Protein 6S8N (pdb70)

Radius of gyration: 32.9 Å; Cα contacts (8 Å, |Δi|>4): 1523; chains: 5; bounding box: 96×61×83 Å

CATH classification: 3.40.50.300

Structure (mmCIF, N/CA/C/O backbone):
data_6S8N
#
_entry.id   6S8N
#
_cell.length_a   1.00
_cell.length_b   1.00
_cell.length_c   1.00
_cell.angle_alpha   90.00
_cell.angle_beta   90.00
_cell.angle_gamma   90.00
#
_symmetry.space_group_name_H-M   'P 1'
#
loop_
_entity.id
_entity.type
_entity.pdbx_description
1 polymer 'Lipopolysaccharide ABC transporter, ATP-binding protein LptB'
2 polymer 'Lipopolysaccharide export system protein LptC'
3 polymer 'Lipopolysaccharide export system permease protein LptF'
4 polymer 'Inner membrane protein yjgQ'
5 non-polymer 2-decyl-5,6-dimethoxy-3-methylcyclohexa-2,5-diene-1,4-dione
6 non-polymer 'Lauryl Maltose Neopentyl Glycol'
7 non-polymer DODECYL-BETA-D-MALTOSIDE
8 non-polymer 'lipopolysaccharide fragment'
#
loop_
_atom_site.group_PDB
_atom_site.id
_atom_site.type_symbol
_atom_site.label_atom_id
_atom_site.label_alt_id
_atom_site.label_comp_id
_atom_site.label_asym_id
_atom_site.label_entity_id
_atom_site.label_seq_id
_atom_site.pdbx_PDB_ins_code
_atom_site.Cartn_x
_atom_site.Cartn_y
_atom_site.Cartn_z
_atom_site.occupancy
_atom_site.B_iso_or_equiv
_atom_site.auth_seq_id
_atom_site.auth_comp_id
_atom_site.auth_asym_id
_atom_site.auth_atom_id
_atom_site.pdbx_PDB_model_num
ATOM 1 N N . ALA A 1 2 ? 55.274 68.456 62.207 1.00 45.00 2 ALA A N 1
ATOM 2 C CA . ALA A 1 2 ? 56.310 67.522 62.626 1.00 45.00 2 ALA A CA 1
ATOM 3 C C . ALA A 1 2 ? 56.006 66.976 64.011 1.00 45.00 2 ALA A C 1
ATOM 4 O O . ALA A 1 2 ? 55.103 67.459 64.689 1.00 45.00 2 ALA A O 1
ATOM 6 N N . THR A 1 3 ? 56.763 65.962 64.429 1.00 42.19 3 THR A N 1
ATOM 7 C CA . THR A 1 3 ? 56.661 65.425 65.780 1.00 42.19 3 THR A CA 1
ATOM 8 C C . THR A 1 3 ? 58.059 65.182 66.327 1.00 42.19 3 THR A C 1
ATOM 9 O O . THR A 1 3 ? 58.892 64.553 65.668 1.00 42.19 3 THR A O 1
ATOM 13 N N . LEU A 1 4 ? 58.327 65.719 67.513 1.00 39.59 4 LEU A N 1
ATOM 14 C CA . LEU A 1 4 ? 59.579 65.476 68.215 1.00 39.59 4 LEU A CA 1
ATOM 15 C C . LEU A 1 4 ? 59.322 64.442 69.299 1.00 39.59 4 LEU A C 1
ATOM 16 O O . LEU A 1 4 ? 58.506 64.669 70.196 1.00 39.59 4 LEU A O 1
ATOM 21 N N . THR A 1 5 ? 59.999 63.304 69.209 1.00 39.71 5 THR A N 1
ATOM 22 C CA . THR A 1 5 ? 59.822 62.240 70.182 1.00 39.71 5 THR A CA 1
ATOM 23 C C . THR A 1 5 ? 61.163 61.864 70.788 1.00 39.71 5 THR A C 1
ATOM 24 O O . THR A 1 5 ? 62.178 61.803 70.088 1.00 39.71 5 THR A O 1
ATOM 28 N N . ALA A 1 6 ? 61.168 61.671 72.098 1.00 41.54 6 ALA A N 1
ATOM 29 C CA . ALA A 1 6 ? 62.256 61.014 72.799 1.00 41.54 6 ALA A CA 1
ATOM 30 C C . ALA A 1 6 ? 61.827 59.593 73.130 1.00 41.54 6 ALA A C 1
ATOM 31 O O . ALA A 1 6 ? 60.637 59.290 73.226 1.00 41.54 6 ALA A O 1
ATOM 33 N N . LYS A 1 7 ? 62.806 58.713 73.295 1.00 45.67 7 LYS A N 1
ATOM 34 C CA . LYS A 1 7 ? 62.493 57.298 73.454 1.00 45.67 7 LYS A CA 1
ATOM 35 C C . LYS A 1 7 ? 63.521 56.669 74.380 1.00 45.67 7 LYS A C 1
ATOM 36 O O . LYS A 1 7 ? 64.706 56.621 74.037 1.00 45.67 7 LYS A O 1
ATOM 42 N N . ASN A 1 8 ? 63.048 56.197 75.539 1.00 47.48 8 ASN A N 1
ATOM 43 C CA . ASN A 1 8 ? 63.835 55.453 76.527 1.00 47.48 8 ASN A CA 1
ATOM 44 C C . ASN A 1 8 ? 65.055 56.233 77.002 1.00 47.48 8 ASN A C 1
ATOM 45 O O . ASN A 1 8 ? 66.158 55.688 77.070 1.00 47.48 8 ASN A O 1
ATOM 50 N N . LEU A 1 9 ? 64.859 57.515 77.306 1.00 46.52 9 LEU A N 1
ATOM 51 C CA . LEU A 1 9 ? 65.942 58.368 77.777 1.00 46.52 9 LEU A CA 1
ATOM 52 C C . LEU A 1 9 ? 66.443 57.908 79.139 1.00 46.52 9 LEU A C 1
ATOM 53 O O . LEU A 1 9 ? 65.665 57.569 80.032 1.00 46.52 9 LEU A O 1
ATOM 58 N N . ALA A 1 10 ? 67.762 57.894 79.289 1.00 47.45 10 ALA A N 1
ATOM 59 C CA . ALA A 1 10 ? 68.377 57.507 80.548 1.00 47.45 10 ALA A CA 1
ATOM 60 C C . ALA A 1 10 ? 69.610 58.365 80.763 1.00 47.45 10 ALA A C 1
ATOM 61 O O . ALA A 1 10 ? 70.244 58.817 79.809 1.00 47.45 10 ALA A O 1
ATOM 63 N N . LYS A 1 11 ? 69.934 58.589 82.034 1.00 50.89 11 LYS A N 1
ATOM 64 C CA . LYS A 1 11 ? 71.092 59.391 82.400 1.00 50.89 11 LYS A CA 1
ATOM 65 C C . LYS A 1 11 ? 71.535 59.050 83.813 1.00 50.89 11 LYS A C 1
ATOM 66 O O . LYS A 1 11 ? 70.735 59.105 84.751 1.00 50.89 11 LYS A O 1
ATOM 72 N N . ALA A 1 12 ? 72.805 58.696 83.976 1.00 58.22 12 ALA A N 1
ATOM 73 C CA . ALA A 1 12 ? 73.353 58.317 85.271 1.00 58.22 12 ALA A CA 1
ATOM 74 C C . ALA A 1 12 ? 74.647 59.077 85.494 1.00 58.22 12 ALA A C 1
ATOM 75 O O . ALA A 1 12 ? 75.583 58.955 84.699 1.00 58.22 12 ALA A O 1
ATOM 77 N N . TYR A 1 13 ? 74.700 59.866 86.566 1.00 67.43 13 TYR A N 1
ATOM 78 C CA . TYR A 1 13 ? 75.958 60.519 86.924 1.00 67.43 13 TYR A CA 1
ATOM 79 C C . TYR A 1 13 ? 76.896 59.539 87.621 1.00 67.43 13 TYR A C 1
ATOM 80 O O . TYR A 1 13 ? 77.956 59.190 87.094 1.00 67.43 13 TYR A O 1
ATOM 89 N N . LYS A 1 14 ? 76.503 59.072 88.808 1.00 73.66 14 LYS A N 1
ATOM 90 C CA . LYS A 1 14 ? 77.355 58.244 89.664 1.00 73.66 14 LYS A CA 1
ATOM 91 C C . LYS A 1 14 ? 76.461 57.221 90.358 1.00 73.66 14 LYS A C 1
ATOM 92 O O . LYS A 1 14 ? 75.859 57.522 91.393 1.00 73.66 14 LYS A O 1
ATOM 98 N N . GLY A 1 15 ? 76.371 56.021 89.792 1.00 73.86 15 GLY A N 1
ATOM 99 C CA . GLY A 1 15 ? 75.638 54.950 90.439 1.00 73.86 15 GLY A CA 1
ATOM 100 C C . GLY A 1 15 ? 74.130 55.078 90.357 1.00 73.86 15 GLY A C 1
ATOM 101 O O . GLY A 1 15 ? 73.464 54.227 89.759 1.00 73.86 15 GLY A O 1
ATOM 102 N N . ARG A 1 16 ? 73.577 56.127 90.963 1.00 72.39 16 ARG A N 1
ATOM 103 C CA . ARG A 1 16 ? 72.142 56.366 90.909 1.00 72.39 16 ARG A CA 1
ATOM 104 C C . ARG A 1 16 ? 71.756 56.855 89.515 1.00 72.39 16 ARG A C 1
ATOM 105 O O . ARG A 1 16 ? 72.268 57.871 89.030 1.00 72.39 16 ARG A O 1
ATOM 113 N N . ARG A 1 17 ? 70.890 56.101 88.851 1.00 66.07 17 ARG A N 1
ATOM 114 C CA . ARG A 1 17 ? 70.351 56.521 87.565 1.00 66.07 17 ARG A CA 1
ATOM 115 C C . ARG A 1 17 ? 69.258 57.549 87.822 1.00 66.07 17 ARG A C 1
ATOM 116 O O . ARG A 1 17 ? 68.179 57.203 88.313 1.00 66.07 17 ARG A O 1
ATOM 124 N N . VAL A 1 18 ? 69.530 58.814 87.499 1.00 57.22 18 VAL A N 1
ATOM 125 C CA . VAL A 1 18 ? 68.562 59.859 87.812 1.00 57.22 18 VAL A CA 1
ATOM 126 C C . VAL A 1 18 ? 67.416 59.872 86.806 1.00 57.22 18 VAL A C 1
ATOM 127 O O . VAL A 1 18 ? 66.351 60.430 87.088 1.00 57.22 18 VAL A O 1
ATOM 131 N N . VAL A 1 19 ? 67.602 59.274 85.628 1.00 50.75 19 VAL A N 1
ATOM 132 C CA . VAL A 1 19 ? 66.563 59.149 84.613 1.00 50.75 19 VAL A CA 1
ATOM 133 C C . VAL A 1 19 ? 66.578 57.712 84.105 1.00 50.75 19 VAL A C 1
ATOM 134 O O . VAL A 1 19 ? 67.643 57.176 83.784 1.00 50.75 19 VAL A O 1
ATOM 138 N N . GLU A 1 20 ? 65.405 57.077 84.058 1.00 54.11 20 GLU A N 1
ATOM 139 C CA . GLU A 1 20 ? 65.259 55.770 83.417 1.00 54.11 20 GLU A CA 1
ATOM 140 C C . GLU A 1 20 ? 63.971 55.763 82.611 1.00 54.11 20 GLU A C 1
ATOM 141 O O . GLU A 1 20 ? 62.898 55.934 83.191 1.00 54.11 20 GLU A O 1
ATOM 147 N N . ASP A 1 21 ? 64.085 55.571 81.292 1.00 54.66 21 ASP A N 1
ATOM 148 C CA . ASP A 1 21 ? 62.969 55.233 80.396 1.00 54.66 21 ASP A CA 1
ATOM 149 C C . ASP A 1 21 ? 61.879 56.310 80.378 1.00 54.66 21 ASP A C 1
ATOM 150 O O . ASP A 1 21 ? 60.693 56.033 80.563 1.00 54.66 21 ASP A O 1
ATOM 155 N N . VAL A 1 22 ? 62.298 57.548 80.147 1.00 47.96 22 VAL A N 1
ATOM 156 C CA . VAL A 1 22 ? 61.374 58.662 79.985 1.00 47.96 22 VAL A CA 1
ATOM 157 C C . VAL A 1 22 ? 61.149 58.870 78.496 1.00 47.96 22 VAL A C 1
ATOM 158 O O . VAL A 1 22 ? 62.085 59.200 77.759 1.00 47.96 22 VAL A O 1
ATOM 162 N N . SER A 1 23 ? 59.913 58.677 78.048 1.00 46.71 23 SER A N 1
ATOM 163 C CA . SER A 1 23 ? 59.559 58.808 76.643 1.00 46.71 23 SER A CA 1
ATOM 164 C C . SER A 1 23 ? 58.446 59.832 76.505 1.00 46.71 23 SER A C 1
ATOM 165 O O . SER A 1 23 ? 57.364 59.653 77.072 1.00 46.71 23 SER A O 1
ATOM 168 N N . LEU A 1 24 ? 58.700 60.896 75.749 1.00 39.27 24 LEU A N 1
ATOM 169 C CA . LEU A 1 24 ? 57.696 61.922 75.523 1.00 39.27 24 LEU A CA 1
ATOM 170 C C . LEU A 1 24 ? 57.501 62.114 74.027 1.00 39.27 24 LEU A C 1
ATOM 171 O O . LEU A 1 24 ? 58.249 61.582 73.205 1.00 39.27 24 LEU A O 1
ATOM 176 N N . THR A 1 25 ? 56.471 62.880 73.682 1.00 38.14 25 THR A N 1
ATOM 177 C CA . THR A 1 25 ? 56.120 63.138 72.291 1.00 38.14 25 THR A CA 1
ATOM 178 C C . THR A 1 25 ? 55.499 64.521 72.204 1.00 38.14 25 THR A C 1
ATOM 179 O O . THR A 1 25 ? 54.508 64.797 72.885 1.00 38.14 25 THR A O 1
ATOM 183 N N . VAL A 1 26 ? 56.078 65.386 71.377 1.00 37.75 26 VAL A N 1
ATOM 184 C CA . VAL A 1 26 ? 55.568 66.733 71.153 1.00 37.75 26 VAL A CA 1
ATOM 185 C C . VAL A 1 26 ? 55.136 66.833 69.698 1.00 37.75 26 VAL A C 1
ATOM 186 O O . VAL A 1 26 ? 55.975 66.771 68.793 1.00 37.75 26 VAL A O 1
ATOM 190 N N . ASN A 1 27 ? 53.835 66.978 69.472 1.00 39.04 27 ASN A N 1
ATOM 191 C CA . ASN A 1 27 ? 53.318 67.212 68.136 1.00 39.04 27 ASN A CA 1
ATOM 192 C C . ASN A 1 27 ? 53.246 68.714 67.877 1.00 39.04 27 ASN A C 1
ATOM 193 O O . ASN A 1 27 ? 53.566 69.530 68.740 1.00 39.04 27 ASN A O 1
ATOM 198 N N . SER A 1 28 ? 52.815 69.088 66.679 1.00 39.80 28 SER A N 1
ATOM 199 C CA . SER A 1 28 ? 52.718 70.490 66.308 1.00 39.80 28 SER A CA 1
ATOM 200 C C . SER A 1 28 ? 51.363 71.057 66.707 1.00 39.80 28 SER A C 1
ATOM 201 O O . SER A 1 28 ? 50.337 70.375 66.641 1.00 39.80 28 SER A O 1
ATOM 204 N N . GLY A 1 29 ? 51.368 72.323 67.118 1.00 41.34 29 GLY A N 1
ATOM 205 C CA . GLY A 1 29 ? 50.165 72.982 67.588 1.00 41.34 29 GLY A CA 1
ATOM 206 C C . GLY A 1 29 ? 49.688 72.430 68.913 1.00 41.34 29 GLY A C 1
ATOM 207 O O . GLY A 1 29 ? 48.517 72.069 69.060 1.00 41.34 29 GLY A O 1
ATOM 208 N N . GLU A 1 30 ? 50.588 72.370 69.890 1.00 41.06 30 GLU A N 1
ATOM 209 C CA . GLU A 1 30 ? 50.317 71.653 71.131 1.00 41.06 30 GLU A CA 1
ATOM 210 C C . GLU A 1 30 ? 51.274 72.141 72.201 1.00 41.06 30 GLU A C 1
ATOM 211 O O . GLU A 1 30 ? 52.488 71.989 72.050 1.00 41.06 30 GLU A O 1
ATOM 217 N N . ILE A 1 31 ? 50.744 72.721 73.273 1.00 39.56 31 ILE A N 1
ATOM 218 C CA . ILE A 1 31 ? 51.551 72.934 74.466 1.00 39.56 31 ILE A CA 1
ATOM 219 C C . ILE A 1 31 ? 51.556 71.634 75.250 1.00 39.56 31 ILE A C 1
ATOM 220 O O . ILE A 1 31 ? 50.505 71.020 75.455 1.00 39.56 31 ILE A O 1
ATOM 225 N N . VAL A 1 32 ? 52.732 71.196 75.683 1.00 37.49 32 VAL A N 1
ATOM 226 C CA . VAL A 1 32 ? 52.845 70.002 76.511 1.00 37.49 32 VAL A CA 1
ATOM 227 C C . VAL A 1 32 ? 53.816 70.299 77.649 1.00 37.49 32 VAL A C 1
ATOM 228 O O . VAL A 1 32 ? 54.860 70.924 77.439 1.00 37.49 32 VAL A O 1
ATOM 232 N N . GLY A 1 33 ? 53.442 69.911 78.866 1.00 38.55 33 GLY A N 1
ATOM 233 C CA . GLY A 1 33 ? 54.252 70.202 80.030 1.00 38.55 33 GLY A CA 1
ATOM 234 C C . GLY A 1 33 ? 55.066 69.027 80.521 1.00 38.55 33 GLY A C 1
ATOM 235 O O . GLY A 1 33 ? 54.770 67.874 80.204 1.00 38.55 33 GLY A O 1
ATOM 236 N N . LEU A 1 34 ? 56.103 69.313 81.300 1.00 36.91 34 LEU A N 1
ATOM 237 C CA . LEU A 1 34 ? 56.985 68.290 81.853 1.00 36.91 34 LEU A CA 1
ATOM 238 C C . LEU A 1 34 ? 57.250 68.664 83.302 1.00 36.91 34 LEU A C 1
ATOM 239 O O . LEU A 1 34 ? 58.003 69.604 83.573 1.00 36.91 34 LEU A O 1
ATOM 244 N N . LEU A 1 35 ? 56.628 67.938 84.225 1.00 39.32 35 LEU A N 1
ATOM 245 C CA . LEU A 1 35 ? 56.489 68.376 85.601 1.00 39.32 35 LEU A CA 1
ATOM 246 C C . LEU A 1 35 ? 56.954 67.276 86.547 1.00 39.32 35 LEU A C 1
ATOM 247 O O . LEU A 1 35 ? 57.362 66.191 86.127 1.00 39.32 35 LEU A O 1
ATOM 252 N N . GLY A 1 36 ? 56.884 67.569 87.842 1.00 43.51 36 GLY A N 1
ATOM 253 C CA . GLY A 1 36 ? 57.313 66.649 88.867 1.00 43.51 36 GLY A CA 1
ATOM 254 C C . GLY A 1 36 ? 57.990 67.361 90.018 1.00 43.51 36 GLY A C 1
ATOM 255 O O . GLY A 1 36 ? 58.163 68.583 89.996 1.00 43.51 36 GLY A O 1
ATOM 256 N N . PRO A 1 37 ? 58.369 66.619 91.057 1.00 46.75 37 PRO A N 1
ATOM 257 C CA . PRO A 1 37 ? 59.081 67.232 92.186 1.00 46.75 37 PRO A CA 1
ATOM 258 C C . PRO A 1 37 ? 60.487 67.665 91.795 1.00 46.75 37 PRO A C 1
ATOM 259 O O . PRO A 1 37 ? 61.032 67.276 90.762 1.00 46.75 37 PRO A O 1
ATOM 263 N N . ASN A 1 38 ? 61.071 68.504 92.646 1.00 49.01 38 ASN A N 1
ATOM 264 C CA . ASN A 1 38 ? 62.396 69.048 92.379 1.00 49.01 38 ASN A CA 1
ATOM 265 C C . ASN A 1 38 ? 63.467 67.991 92.603 1.00 49.01 38 ASN A C 1
ATOM 266 O O . ASN A 1 38 ? 63.410 67.218 93.562 1.00 49.01 38 ASN A O 1
ATOM 271 N N . GLY A 1 39 ? 64.449 67.955 91.703 1.00 47.88 39 GLY A N 1
ATOM 272 C CA . GLY A 1 39 ? 65.509 66.970 91.769 1.00 47.88 39 GLY A CA 1
ATOM 273 C C . GLY A 1 39 ? 65.123 65.578 91.328 1.00 47.88 39 GLY A C 1
ATOM 274 O O . GLY A 1 39 ? 65.973 64.681 91.348 1.00 47.88 39 GLY A O 1
ATOM 275 N N . ALA A 1 40 ? 63.869 65.369 90.927 1.00 47.23 40 ALA A N 1
ATOM 276 C CA . ALA A 1 40 ? 63.393 64.056 90.522 1.00 47.23 40 ALA A CA 1
ATOM 277 C C . ALA A 1 40 ? 63.904 63.651 89.151 1.00 47.23 40 ALA A C 1
ATOM 278 O O . ALA A 1 40 ? 63.882 62.462 88.820 1.00 47.23 40 ALA A O 1
ATOM 280 N N . GLY A 1 41 ? 64.357 64.604 88.351 1.00 41.56 41 GLY A N 1
ATOM 281 C CA . GLY A 1 41 ? 64.783 64.335 87.003 1.00 41.56 41 GLY A CA 1
ATOM 282 C C . GLY A 1 41 ? 63.901 64.915 85.926 1.00 41.56 41 GLY A C 1
ATOM 283 O O . GLY A 1 41 ? 63.921 64.405 84.803 1.00 41.56 41 GLY A O 1
ATOM 284 N N . LYS A 1 42 ? 63.122 65.952 86.231 1.00 39.90 42 LYS A N 1
ATOM 285 C CA . LYS A 1 42 ? 62.358 66.670 85.220 1.00 39.90 42 LYS A CA 1
ATOM 286 C C . LYS A 1 42 ? 63.158 67.781 84.563 1.00 39.90 42 LYS A C 1
ATOM 287 O O . LYS A 1 42 ? 62.741 68.289 83.519 1.00 39.90 42 LYS A O 1
ATOM 293 N N . THR A 1 43 ? 64.288 68.173 85.150 1.00 37.52 43 THR A N 1
ATOM 294 C CA . THR A 1 43 ? 65.166 69.164 84.556 1.00 37.52 43 THR A CA 1
ATOM 295 C C . THR A 1 43 ? 66.375 68.527 83.891 1.00 37.52 43 THR A C 1
ATOM 296 O O . THR A 1 43 ? 67.045 69.188 83.093 1.00 37.52 43 THR A O 1
ATOM 300 N N . THR A 1 44 ? 66.644 67.253 84.159 1.00 36.78 44 THR A N 1
ATOM 301 C CA . THR A 1 44 ? 67.649 66.504 83.419 1.00 36.78 44 THR A CA 1
ATOM 302 C C . THR A 1 44 ? 67.064 65.908 82.146 1.00 36.78 44 THR A C 1
ATOM 303 O O . THR A 1 44 ? 67.697 65.965 81.088 1.00 36.78 44 THR A O 1
ATOM 307 N N . THR A 1 45 ? 65.839 65.381 82.210 1.00 36.73 45 THR A N 1
ATOM 308 C CA . THR A 1 45 ? 65.184 64.904 80.997 1.00 36.73 45 THR A CA 1
ATOM 309 C C . THR A 1 45 ? 64.692 66.040 80.110 1.00 36.73 45 THR A C 1
ATOM 310 O O . THR A 1 45 ? 64.278 65.778 78.978 1.00 36.73 45 THR A O 1
ATOM 314 N N . PHE A 1 46 ? 64.721 67.281 80.589 1.00 34.79 46 PHE A N 1
ATOM 315 C CA . PHE A 1 46 ? 64.482 68.438 79.742 1.00 34.79 46 PHE A CA 1
ATOM 316 C C . PHE A 1 46 ? 65.734 68.809 78.961 1.00 34.79 46 PHE A C 1
ATOM 317 O O . PHE A 1 46 ? 65.683 68.952 77.738 1.00 34.79 46 PHE A O 1
ATOM 325 N N . TYR A 1 47 ? 66.868 68.946 79.656 1.00 35.64 47 TYR A N 1
ATOM 326 C CA . TYR A 1 47 ? 68.129 69.299 79.012 1.00 35.64 47 TYR A CA 1
ATOM 327 C C . TYR A 1 47 ? 68.673 68.185 78.130 1.00 35.64 47 TYR A C 1
ATOM 328 O O . TYR A 1 47 ? 69.519 68.452 77.273 1.00 35.64 47 TYR A O 1
ATOM 337 N N . MET A 1 48 ? 68.220 66.945 78.323 1.00 38.97 48 MET A N 1
ATOM 338 C CA . MET A 1 48 ? 68.596 65.878 77.406 1.00 38.97 48 MET A CA 1
ATOM 339 C C . MET A 1 48 ? 67.890 66.023 76.066 1.00 38.97 48 MET A C 1
ATOM 340 O O . MET A 1 48 ? 68.385 65.526 75.050 1.00 38.97 48 MET A O 1
ATOM 345 N N . VAL A 1 49 ? 66.739 66.694 76.043 1.00 35.76 49 VAL A N 1
ATOM 346 C CA . VAL A 1 49 ? 66.057 66.970 74.784 1.00 35.76 49 VAL A CA 1
ATOM 347 C C . VAL A 1 49 ? 66.651 68.206 74.115 1.00 35.76 49 VAL A C 1
ATOM 348 O O . VAL A 1 49 ? 66.784 68.254 72.886 1.00 35.76 49 VAL A O 1
ATOM 352 N N . VAL A 1 50 ? 67.044 69.207 74.911 1.00 35.37 50 VAL A N 1
ATOM 353 C CA . VAL A 1 50 ? 67.636 70.427 74.361 1.00 35.37 50 VAL A CA 1
ATOM 354 C C . VAL A 1 50 ? 69.010 70.138 73.774 1.00 35.37 50 VAL A C 1
ATOM 355 O O . VAL A 1 50 ? 69.303 70.494 72.628 1.00 35.37 50 VAL A O 1
ATOM 359 N N . GLY A 1 51 ? 69.881 69.509 74.555 1.00 37.96 51 GLY A N 1
ATOM 360 C CA . GLY A 1 51 ? 71.175 69.123 74.037 1.00 37.96 51 GLY A CA 1
ATOM 361 C C . GLY A 1 51 ? 72.356 69.481 74.914 1.00 37.96 51 GLY A C 1
ATOM 362 O O . GLY A 1 51 ? 73.495 69.161 74.563 1.00 37.96 51 GLY A O 1
ATOM 363 N N . ILE A 1 52 ? 72.113 70.148 76.044 1.00 38.08 52 ILE A N 1
ATOM 364 C CA . ILE A 1 52 ? 73.208 70.480 76.952 1.00 38.08 52 ILE A CA 1
ATOM 365 C C . ILE A 1 52 ? 73.716 69.230 77.654 1.00 38.08 52 ILE A C 1
ATOM 366 O O . ILE A 1 52 ? 74.908 68.911 77.600 1.00 38.08 52 ILE A O 1
ATOM 371 N N . VAL A 1 53 ? 72.824 68.506 78.318 1.00 41.90 53 VAL A N 1
ATOM 372 C CA . VAL A 1 53 ? 73.180 67.252 78.975 1.00 41.90 53 VAL A CA 1
ATOM 373 C C . VAL A 1 53 ? 73.192 66.149 77.924 1.00 41.90 53 VAL A C 1
ATOM 374 O O . VAL A 1 53 ? 72.161 65.900 77.283 1.00 41.90 53 VAL A O 1
ATOM 378 N N . PRO A 1 54 ? 74.321 65.477 77.693 1.00 45.02 54 PRO A N 1
ATOM 379 C CA . PRO A 1 54 ? 74.335 64.373 76.723 1.00 45.02 54 PRO A CA 1
ATOM 380 C C . PRO A 1 54 ? 73.655 63.140 77.300 1.00 45.02 54 PRO A C 1
ATOM 381 O O . PRO A 1 54 ? 73.798 62.833 78.485 1.00 45.02 54 PRO A O 1
ATOM 385 N N . ARG A 1 55 ? 72.914 62.431 76.452 1.00 47.76 55 ARG A N 1
ATOM 386 C CA . ARG A 1 55 ? 72.139 61.287 76.899 1.00 47.76 55 ARG A CA 1
ATOM 387 C C . ARG A 1 55 ? 73.048 60.092 77.179 1.00 47.76 55 ARG A C 1
ATOM 388 O O . ARG A 1 55 ? 74.254 60.113 76.923 1.00 47.76 55 ARG A O 1
ATOM 396 N N . ASP A 1 56 ? 72.444 59.030 77.704 1.00 48.85 56 ASP A N 1
ATOM 397 C CA . ASP A 1 56 ? 73.130 57.759 77.884 1.00 48.85 56 ASP A CA 1
ATOM 398 C C . ASP A 1 56 ? 72.505 56.610 77.109 1.00 48.85 56 ASP A C 1
ATOM 399 O O . ASP A 1 56 ? 73.237 55.734 76.647 1.00 48.85 56 ASP A O 1
ATOM 404 N N . ALA A 1 57 ? 71.175 56.576 76.962 1.00 48.96 57 ALA A N 1
ATOM 405 C CA . ALA A 1 57 ? 70.546 55.479 76.237 1.00 48.96 57 ALA A CA 1
ATOM 406 C C . ALA A 1 57 ? 69.350 55.916 75.396 1.00 48.96 57 ALA A C 1
ATOM 407 O O . ALA A 1 57 ? 68.615 55.058 74.894 1.00 48.96 57 ALA A O 1
ATOM 409 N N . GLY A 1 58 ? 69.133 57.215 75.218 1.00 47.60 58 GLY A N 1
ATOM 410 C CA . GLY A 1 58 ? 67.930 57.693 74.576 1.00 47.60 58 GLY A CA 1
ATOM 411 C C . GLY A 1 58 ? 68.021 57.759 73.065 1.00 47.60 58 GLY A C 1
ATOM 412 O O . GLY A 1 58 ? 69.031 57.428 72.446 1.00 47.60 58 GLY A O 1
ATOM 413 N N . ASN A 1 59 ? 66.917 58.208 72.463 1.00 49.52 59 ASN A N 1
ATOM 414 C CA . ASN A 1 59 ? 66.814 58.369 71.012 1.00 49.52 59 ASN A CA 1
ATOM 415 C C . ASN A 1 59 ? 65.945 59.601 70.752 1.00 49.52 59 ASN A C 1
ATOM 416 O O . ASN A 1 59 ? 64.718 59.507 70.702 1.00 49.52 59 ASN A O 1
ATOM 421 N N . ILE A 1 60 ? 66.593 60.746 70.579 1.00 45.56 60 ILE A N 1
ATOM 422 C CA . ILE A 1 60 ? 65.880 61.971 70.239 1.00 45.56 60 ILE A CA 1
ATOM 423 C C . ILE A 1 60 ? 65.664 61.998 68.734 1.00 45.56 60 ILE A C 1
ATOM 424 O O . ILE A 1 60 ? 66.615 61.860 67.957 1.00 45.56 60 ILE A O 1
ATOM 429 N N . ILE A 1 61 ? 64.410 62.152 68.313 1.00 46.50 61 ILE A N 1
ATOM 430 C CA . ILE A 1 61 ? 64.041 62.024 66.906 1.00 46.50 61 ILE A CA 1
ATOM 431 C C . ILE A 1 61 ? 63.059 63.133 66.551 1.00 46.50 61 ILE A C 1
ATOM 432 O O . ILE A 1 61 ? 61.961 63.197 67.114 1.00 46.50 61 ILE A O 1
ATOM 437 N N . ILE A 1 62 ? 63.457 64.017 65.640 1.00 50.36 62 ILE A N 1
ATOM 438 C CA . ILE A 1 62 ? 62.513 64.806 64.867 1.00 50.36 62 ILE A CA 1
ATOM 439 C C . ILE A 1 62 ? 62.236 63.994 63.609 1.00 50.36 62 ILE A C 1
ATOM 440 O O . ILE A 1 62 ? 63.056 63.170 63.197 1.00 50.36 62 ILE A O 1
ATOM 445 N N . ASP A 1 63 ? 61.106 64.287 62.951 1.00 57.79 63 ASP A N 1
ATOM 446 C CA . ASP A 1 63 ? 60.265 63.360 62.186 1.00 57.79 63 ASP A CA 1
ATOM 447 C C . ASP A 1 63 ? 60.956 62.303 61.321 1.00 57.79 63 ASP A C 1
ATOM 448 O O . ASP A 1 63 ? 60.424 61.198 61.177 1.00 57.79 63 ASP A O 1
ATOM 453 N N . ASP A 1 64 ? 62.130 62.599 60.740 1.00 60.95 64 ASP A N 1
ATOM 454 C CA . ASP A 1 64 ? 62.854 61.511 60.090 1.00 60.95 64 ASP A CA 1
ATOM 455 C C . ASP A 1 64 ? 64.369 61.534 60.303 1.00 60.95 64 ASP A C 1
ATOM 456 O O . ASP A 1 64 ? 65.090 60.876 59.543 1.00 60.95 64 ASP A O 1
ATOM 461 N N . ASP A 1 65 ? 64.890 62.241 61.306 1.00 56.69 65 ASP A N 1
ATOM 462 C CA . ASP A 1 65 ? 66.335 62.246 61.531 1.00 56.69 65 ASP A CA 1
ATOM 463 C C . ASP A 1 65 ? 66.647 62.090 63.011 1.00 56.69 65 ASP A C 1
ATOM 464 O O . ASP A 1 65 ? 66.077 62.793 63.848 1.00 56.69 65 ASP A O 1
ATOM 469 N N . ASP A 1 66 ? 67.569 61.179 63.319 1.00 51.52 66 ASP A N 1
ATOM 470 C CA . ASP A 1 66 ? 68.015 60.952 64.688 1.00 51.52 66 ASP A CA 1
ATOM 471 C C . ASP A 1 66 ? 69.023 62.022 65.090 1.00 51.52 66 ASP A C 1
ATOM 472 O O . ASP A 1 66 ? 70.051 62.195 64.427 1.00 51.52 66 ASP A O 1
ATOM 477 N N . ILE A 1 67 ? 68.742 62.726 66.185 1.00 45.16 67 ILE A N 1
ATOM 478 C CA . ILE A 1 67 ? 69.582 63.833 66.631 1.00 45.16 67 ILE A CA 1
ATOM 479 C C . ILE A 1 67 ? 70.096 63.575 68.039 1.00 45.16 67 ILE A C 1
ATOM 480 O O . ILE A 1 67 ? 70.430 64.515 68.768 1.00 45.16 67 ILE A O 1
ATOM 485 N N . SER A 1 68 ? 70.169 62.305 68.437 1.00 45.47 68 SER A N 1
ATOM 486 C CA . SER A 1 68 ? 70.553 61.987 69.806 1.00 45.47 68 SER A CA 1
ATOM 487 C C . SER A 1 68 ? 72.055 62.083 70.031 1.00 45.47 68 SER A C 1
ATOM 488 O O . SER A 1 68 ? 72.492 62.135 71.184 1.00 45.47 68 SER A O 1
ATOM 491 N N . LEU A 1 69 ? 72.851 62.109 68.962 1.00 46.70 69 LEU A N 1
ATOM 492 C CA . LEU A 1 69 ? 74.298 62.230 69.077 1.00 46.70 69 LEU A CA 1
ATOM 493 C C . LEU A 1 69 ? 74.792 63.658 68.910 1.00 46.70 69 LEU A C 1
ATOM 494 O O . LEU A 1 69 ? 75.957 63.934 69.214 1.00 46.70 69 LEU A O 1
ATOM 499 N N . LEU A 1 70 ? 73.941 64.554 68.442 1.00 43.47 70 LEU A N 1
ATOM 500 C CA . LEU A 1 70 ? 74.313 65.895 68.030 1.00 43.47 70 LEU A CA 1
ATOM 501 C C . LEU A 1 70 ? 74.415 66.832 69.233 1.00 43.47 70 LEU A C 1
ATOM 502 O O . LEU A 1 70 ? 73.706 66.658 70.226 1.00 43.47 70 LEU A O 1
ATOM 507 N N . PRO A 1 71 ? 75.291 67.845 69.165 1.00 40.50 71 PRO A N 1
ATOM 508 C CA . PRO A 1 71 ? 75.295 68.884 70.204 1.00 40.50 71 PRO A CA 1
ATOM 509 C C . PRO A 1 71 ? 74.152 69.872 70.031 1.00 40.50 71 PRO A C 1
ATOM 510 O O . PRO A 1 71 ? 73.296 69.680 69.165 1.00 40.50 71 PRO A O 1
ATOM 514 N N . LEU A 1 72 ? 74.130 70.931 70.844 1.00 37.94 72 LEU A N 1
ATOM 515 C CA . LEU A 1 72 ? 73.003 71.861 70.829 1.00 37.94 72 LEU A CA 1
ATOM 516 C C . LEU A 1 72 ? 72.973 72.690 69.550 1.00 37.94 72 LEU A C 1
ATOM 517 O O . LEU A 1 72 ? 71.895 73.008 69.036 1.00 37.94 72 LEU A O 1
ATOM 522 N N . HIS A 1 73 ? 74.141 73.025 69.005 1.00 39.57 73 HIS A N 1
ATOM 523 C CA . HIS A 1 73 ? 74.174 73.914 67.852 1.00 39.57 73 HIS A CA 1
ATOM 524 C C . HIS A 1 73 ? 73.814 73.214 66.553 1.00 39.57 73 HIS A C 1
ATOM 525 O O . HIS A 1 73 ? 73.274 73.859 65.650 1.00 39.57 73 HIS A O 1
ATOM 532 N N . ALA A 1 74 ? 74.098 71.922 66.432 1.00 39.88 74 ALA A N 1
ATOM 533 C CA . ALA A 1 74 ? 73.629 71.170 65.280 1.00 39.88 74 ALA A CA 1
ATOM 534 C C . ALA A 1 74 ? 72.184 70.738 65.443 1.00 39.88 74 ALA A C 1
ATOM 535 O O . ALA A 1 74 ? 71.527 70.397 64.454 1.00 39.88 74 ALA A O 1
ATOM 537 N N . ARG A 1 75 ? 71.681 70.753 66.677 1.00 39.00 75 ARG A N 1
ATOM 538 C CA . ARG A 1 75 ? 70.286 70.439 66.946 1.00 39.00 75 ARG A CA 1
ATOM 539 C C . ARG A 1 75 ? 69.384 71.642 66.729 1.00 39.00 75 ARG A C 1
ATOM 540 O O . ARG A 1 75 ? 68.210 71.478 66.387 1.00 39.00 75 ARG A O 1
ATOM 548 N N . ALA A 1 76 ? 69.912 72.849 66.917 1.00 38.37 76 ALA A N 1
ATOM 549 C CA . ALA A 1 76 ? 69.142 74.068 66.732 1.00 38.37 76 ALA A CA 1
ATOM 550 C C . ALA A 1 76 ? 68.922 74.419 65.270 1.00 38.37 76 ALA A C 1
ATOM 551 O O . ALA A 1 76 ? 68.102 75.294 64.978 1.00 38.37 76 ALA A O 1
ATOM 553 N N . ARG A 1 77 ? 69.636 73.773 64.351 1.00 42.09 77 ARG A N 1
ATOM 554 C CA . ARG A 1 77 ? 69.418 73.970 62.927 1.00 42.09 77 ARG A CA 1
ATOM 555 C C . ARG A 1 77 ? 68.420 72.984 62.343 1.00 42.09 77 ARG A C 1
ATOM 556 O O . ARG A 1 77 ? 67.943 73.200 61.224 1.00 42.09 77 ARG A O 1
ATOM 564 N N . ARG A 1 78 ? 68.099 71.913 63.067 1.00 45.46 78 ARG A N 1
ATOM 565 C CA . ARG A 1 78 ? 67.050 70.993 62.655 1.00 45.46 78 ARG A CA 1
ATOM 566 C C . ARG A 1 78 ? 65.659 71.487 63.022 1.00 45.46 78 ARG A C 1
ATOM 567 O O . ARG A 1 78 ? 64.673 70.924 62.535 1.00 45.46 78 ARG A O 1
ATOM 575 N N . GLY A 1 79 ? 65.552 72.512 63.862 1.00 39.99 79 GLY A N 1
ATOM 576 C CA . GLY A 1 79 ? 64.260 73.075 64.193 1.00 39.99 79 GLY A CA 1
ATOM 577 C C . GLY A 1 79 ? 63.896 73.022 65.660 1.00 39.99 79 GLY A C 1
ATOM 578 O O . GLY A 1 79 ? 62.714 72.970 66.003 1.00 39.99 79 GLY A O 1
ATOM 579 N N . ILE A 1 80 ? 64.894 73.040 66.538 1.00 35.24 80 ILE A N 1
ATOM 580 C CA . ILE A 1 80 ? 64.682 73.053 67.981 1.00 35.24 80 ILE A CA 1
ATOM 581 C C . ILE A 1 80 ? 65.119 74.412 68.510 1.00 35.24 80 ILE A C 1
ATOM 582 O O . ILE A 1 80 ? 66.243 74.855 68.251 1.00 35.24 80 ILE A O 1
ATOM 587 N N . GLY A 1 81 ? 64.224 75.083 69.229 1.00 32.48 81 GLY A N 1
ATOM 588 C CA . GLY A 1 81 ? 64.541 76.375 69.802 1.00 32.48 81 GLY A CA 1
ATOM 589 C C . GLY A 1 81 ? 64.560 76.337 71.313 1.00 32.48 81 GLY A C 1
ATOM 590 O O . GLY A 1 81 ? 63.679 75.739 71.931 1.00 32.48 81 GLY A O 1
ATOM 591 N N . TYR A 1 82 ? 65.557 76.960 71.925 1.00 33.13 82 TYR A N 1
ATOM 592 C CA . TYR A 1 82 ? 65.719 76.931 73.369 1.00 33.13 82 TYR A CA 1
ATOM 593 C C . TYR A 1 82 ? 65.695 78.347 73.923 1.00 33.13 82 TYR A C 1
ATOM 594 O O . TYR A 1 82 ? 66.425 79.222 73.452 1.00 33.13 82 TYR A O 1
ATOM 603 N N . LEU A 1 83 ? 64.846 78.565 74.923 1.00 34.61 83 LEU A N 1
ATOM 604 C CA . LEU A 1 83 ? 64.749 79.846 75.621 1.00 34.61 83 LEU A CA 1
ATOM 605 C C . LEU A 1 83 ? 65.142 79.654 77.076 1.00 34.61 83 LEU A C 1
ATOM 606 O O . LEU A 1 83 ? 64.358 79.095 77.863 1.00 34.61 83 LEU A O 1
ATOM 611 N N . PRO A 1 84 ? 66.334 80.087 77.482 1.00 37.38 84 PRO A N 1
ATOM 612 C CA . PRO A 1 84 ? 66.777 79.856 78.859 1.00 37.38 84 PRO A CA 1
ATOM 613 C C . PRO A 1 84 ? 66.045 80.747 79.851 1.00 37.38 84 PRO A C 1
ATOM 614 O O . PRO A 1 84 ? 65.519 81.807 79.511 1.00 37.38 84 PRO A O 1
ATOM 618 N N . GLN A 1 85 ? 66.029 80.297 81.107 1.00 43.09 85 GLN A N 1
ATOM 619 C CA . GLN A 1 85 ? 65.261 80.948 82.162 1.00 43.09 85 GLN A CA 1
ATOM 620 C C . GLN A 1 85 ? 65.920 82.204 82.706 1.00 43.09 85 GLN A C 1
ATOM 621 O O . GLN A 1 85 ? 65.319 82.884 83.544 1.00 43.09 85 GLN A O 1
ATOM 627 N N . GLU A 1 86 ? 67.123 82.534 82.258 1.00 45.70 86 GLU A N 1
ATOM 628 C CA . GLU A 1 86 ? 67.794 83.765 82.630 1.00 45.70 86 GLU A CA 1
ATOM 629 C C . GLU A 1 86 ? 67.398 84.855 81.639 1.00 45.70 86 GLU A C 1
ATOM 630 O O . GLU A 1 86 ? 66.431 84.708 80.884 1.00 45.70 86 GLU A O 1
ATOM 636 N N . ALA A 1 87 ? 68.129 85.969 81.654 1.00 43.40 87 ALA A N 1
ATOM 637 C CA . ALA A 1 87 ? 67.806 87.050 80.729 1.00 43.40 87 ALA A CA 1
ATOM 638 C C . ALA A 1 87 ? 68.190 86.688 79.300 1.00 43.40 87 ALA A C 1
ATOM 639 O O . ALA A 1 87 ? 67.316 86.521 78.446 1.00 43.40 87 ALA A O 1
ATOM 641 N N . SER A 1 88 ? 69.488 86.539 79.034 1.00 39.30 88 SER A N 1
ATOM 642 C CA . SER A 1 88 ? 70.076 86.081 77.774 1.00 39.30 88 SER A CA 1
ATOM 643 C C . SER A 1 88 ? 69.738 86.953 76.565 1.00 39.30 88 SER A C 1
ATOM 644 O O . SER A 1 88 ? 69.885 86.497 75.429 1.00 39.30 88 SER A O 1
ATOM 647 N N . ILE A 1 89 ? 69.284 88.191 76.761 1.00 38.08 89 ILE A N 1
ATOM 648 C CA . ILE A 1 89 ? 69.237 89.121 75.638 1.00 38.08 89 ILE A CA 1
ATOM 649 C C . ILE A 1 89 ? 70.644 89.666 75.387 1.00 38.08 89 ILE A C 1
ATOM 650 O O . ILE A 1 89 ? 71.469 89.776 76.300 1.00 38.08 89 ILE A O 1
ATOM 655 N N . PHE A 1 90 ? 70.951 89.933 74.117 1.00 35.22 90 PHE A N 1
ATOM 656 C CA . PHE A 1 90 ? 72.230 90.544 73.766 1.00 35.22 90 PHE A CA 1
ATOM 657 C C . PHE A 1 90 ? 72.210 91.985 74.258 1.00 35.22 90 PHE A C 1
ATOM 658 O O . PHE A 1 90 ? 71.454 92.812 73.742 1.00 35.22 90 PHE A O 1
ATOM 666 N N . ARG A 1 91 ? 73.041 92.289 75.254 1.00 40.82 91 ARG A N 1
ATOM 667 C CA . ARG A 1 91 ? 72.887 93.514 76.030 1.00 40.82 91 ARG A CA 1
ATOM 668 C C . ARG A 1 91 ? 73.371 94.757 75.297 1.00 40.82 91 ARG A C 1
ATOM 669 O O . ARG A 1 91 ? 72.581 95.668 75.048 1.00 40.82 91 ARG A O 1
ATOM 677 N N . ARG A 1 92 ? 74.653 94.822 74.947 1.00 43.95 92 ARG A N 1
ATOM 678 C CA . ARG A 1 92 ? 75.187 96.008 74.273 1.00 43.95 92 ARG A CA 1
ATOM 679 C C . ARG A 1 92 ? 75.083 95.895 72.751 1.00 43.95 92 ARG A C 1
ATOM 680 O O . ARG A 1 92 ? 76.012 96.180 71.998 1.00 43.95 92 ARG A O 1
ATOM 688 N N . LEU A 1 93 ? 73.885 95.527 72.304 1.00 40.04 93 LEU A N 1
ATOM 689 C CA . LEU A 1 93 ? 73.548 95.325 70.905 1.00 40.04 93 LEU A CA 1
ATOM 690 C C . LEU A 1 93 ? 72.085 95.706 70.737 1.00 40.04 93 LEU A C 1
ATOM 691 O O . LEU A 1 93 ? 71.277 95.485 71.639 1.00 40.04 93 LEU A O 1
ATOM 696 N N . SER A 1 94 ? 71.754 96.287 69.586 1.00 42.70 94 SER A N 1
ATOM 697 C CA . SER A 1 94 ? 70.443 96.890 69.377 1.00 42.70 94 SER A CA 1
ATOM 698 C C . SER A 1 94 ? 69.350 95.826 69.313 1.00 42.70 94 SER A C 1
ATOM 699 O O . SER A 1 94 ? 69.603 94.642 69.079 1.00 42.70 94 SER A O 1
ATOM 702 N N . VAL A 1 95 ? 68.107 96.265 69.519 1.00 42.03 95 VAL A N 1
ATOM 703 C CA . VAL A 1 95 ? 66.958 95.368 69.539 1.00 42.03 95 VAL A CA 1
ATOM 704 C C . VAL A 1 95 ? 66.504 94.994 68.129 1.00 42.03 95 VAL A C 1
ATOM 705 O O . VAL A 1 95 ? 65.815 93.981 67.950 1.00 42.03 95 VAL A O 1
ATOM 709 N N . TYR A 1 96 ? 66.920 95.751 67.115 1.00 41.30 96 TYR A N 1
ATOM 710 C CA . TYR A 1 96 ? 66.791 95.312 65.732 1.00 41.30 96 TYR A CA 1
ATOM 711 C C . TYR A 1 96 ? 67.957 94.430 65.322 1.00 41.30 96 TYR A C 1
ATOM 712 O O . TYR A 1 96 ? 67.786 93.520 64.506 1.00 41.30 96 TYR A O 1
ATOM 721 N N . ASP A 1 97 ? 69.136 94.663 65.902 1.00 39.52 97 ASP A N 1
ATOM 722 C CA . ASP A 1 97 ? 70.284 93.814 65.622 1.00 39.52 97 ASP A CA 1
ATOM 723 C C . ASP A 1 97 ? 70.240 92.502 66.388 1.00 39.52 97 ASP A C 1
ATOM 724 O O . ASP A 1 97 ? 71.055 91.622 66.111 1.00 39.52 97 ASP A O 1
ATOM 729 N N . ASN A 1 98 ? 69.332 92.358 67.356 1.00 37.23 98 ASN A N 1
ATOM 730 C CA . ASN A 1 98 ? 69.130 91.060 67.991 1.00 37.23 98 ASN A CA 1
ATOM 731 C C . ASN A 1 98 ? 68.505 90.079 67.012 1.00 37.23 98 ASN A C 1
ATOM 732 O O . ASN A 1 98 ? 68.905 88.912 66.937 1.00 37.23 98 ASN A O 1
ATOM 737 N N . LEU A 1 99 ? 67.516 90.544 66.250 1.00 37.05 99 LEU A N 1
ATOM 738 C CA . LEU A 1 99 ? 66.869 89.699 65.255 1.00 37.05 99 LEU A CA 1
ATOM 739 C C . LEU A 1 99 ? 67.774 89.465 64.055 1.00 37.05 99 LEU A C 1
ATOM 740 O O . LEU A 1 99 ? 67.815 88.354 63.519 1.00 37.05 99 LEU A O 1
ATOM 745 N N . MET A 1 100 ? 68.508 90.495 63.628 1.00 37.57 100 MET A N 1
ATOM 746 C CA . MET A 1 100 ? 69.440 90.380 62.514 1.00 37.57 100 MET A CA 1
ATOM 747 C C . MET A 1 100 ? 70.669 89.551 62.862 1.00 37.57 100 MET A C 1
ATOM 748 O O . MET A 1 100 ? 71.353 89.071 61.952 1.00 37.57 100 MET A O 1
ATOM 753 N N . ALA A 1 101 ? 70.964 89.384 64.153 1.00 37.38 101 ALA A N 1
ATOM 754 C CA . ALA A 1 101 ? 72.045 88.503 64.578 1.00 37.38 101 ALA A CA 1
ATOM 755 C C . ALA A 1 101 ? 71.782 87.057 64.188 1.00 37.38 101 ALA A C 1
ATOM 756 O O . ALA A 1 101 ? 72.665 86.390 63.641 1.00 37.38 101 ALA A O 1
ATOM 758 N N . VAL A 1 102 ? 70.570 86.564 64.440 1.00 37.18 102 VAL A N 1
ATOM 759 C CA . VAL A 1 102 ? 70.242 85.166 64.193 1.00 37.18 102 VAL A CA 1
ATOM 760 C C . VAL A 1 102 ? 69.614 84.939 62.828 1.00 37.18 102 VAL A C 1
ATOM 761 O O . VAL A 1 102 ? 69.457 83.778 62.420 1.00 37.18 102 VAL A O 1
ATOM 765 N N . LEU A 1 103 ? 69.246 85.998 62.111 1.00 39.75 103 LEU A N 1
ATOM 766 C CA . LEU A 1 103 ? 68.722 85.854 60.762 1.00 39.75 103 LEU A CA 1
ATOM 767 C C . LEU A 1 103 ? 69.818 85.718 59.718 1.00 39.75 103 LEU A C 1
ATOM 768 O O . LEU A 1 103 ? 69.528 85.326 58.583 1.00 39.75 103 LEU A O 1
ATOM 773 N N . GLN A 1 104 ? 71.062 86.031 60.072 1.00 40.76 104 GLN A N 1
ATOM 774 C CA . GLN A 1 104 ? 72.191 85.831 59.176 1.00 40.76 104 GLN A CA 1
ATOM 775 C C . GLN A 1 104 ? 72.765 84.426 59.248 1.00 40.76 104 GLN A C 1
ATOM 776 O O . GLN A 1 104 ? 73.592 84.071 58.404 1.00 40.76 104 GLN A O 1
ATOM 782 N N . ILE A 1 105 ? 72.350 83.622 60.227 1.00 43.47 105 ILE A N 1
ATOM 783 C CA . ILE A 1 105 ? 72.839 82.253 60.325 1.00 43.47 105 ILE A CA 1
ATOM 784 C C . ILE A 1 105 ? 72.167 81.351 59.298 1.00 43.47 105 ILE A C 1
ATOM 785 O O . ILE A 1 105 ? 72.821 80.462 58.736 1.00 43.47 105 ILE A O 1
ATOM 790 N N . ARG A 1 106 ? 70.895 81.595 58.997 1.00 48.55 106 ARG A N 1
ATOM 791 C CA . ARG A 1 106 ? 70.141 80.784 58.051 1.00 48.55 106 ARG A CA 1
ATOM 792 C C . ARG A 1 106 ? 70.638 81.062 56.639 1.00 48.55 106 ARG A C 1
ATOM 793 O O . ARG A 1 106 ? 70.568 82.199 56.162 1.00 48.55 106 ARG A O 1
ATOM 801 N N . ASP A 1 107 ? 71.133 80.022 55.974 1.00 58.81 107 ASP A N 1
ATOM 802 C CA . ASP A 1 107 ? 71.741 80.162 54.658 1.00 58.81 107 ASP A CA 1
ATOM 803 C C . ASP A 1 107 ? 70.732 80.088 53.521 1.00 58.81 107 ASP A C 1
ATOM 804 O O . ASP A 1 107 ? 71.142 80.062 52.357 1.00 58.81 107 ASP A O 1
ATOM 809 N N . ASP A 1 108 ? 69.434 80.054 53.817 1.00 58.59 108 ASP A N 1
ATOM 810 C CA . ASP A 1 108 ? 68.407 80.029 52.786 1.00 58.59 108 ASP A CA 1
ATOM 811 C C . ASP A 1 108 ? 67.657 81.350 52.682 1.00 58.59 108 ASP A C 1
ATOM 812 O O . ASP A 1 108 ? 66.565 81.395 52.106 1.00 58.59 108 ASP A O 1
ATOM 817 N N . LEU A 1 109 ? 68.217 82.417 53.239 1.00 58.66 109 LEU A N 1
ATOM 818 C CA . LEU A 1 109 ? 67.699 83.767 53.085 1.00 58.66 109 LEU A CA 1
ATOM 819 C C . LEU A 1 109 ? 68.756 84.602 52.383 1.00 58.66 109 LEU A C 1
ATOM 820 O O . LEU A 1 109 ? 69.934 84.550 52.751 1.00 58.66 109 LEU A O 1
ATOM 825 N N . SER A 1 110 ? 68.343 85.360 51.375 1.00 59.93 110 SER A N 1
ATOM 826 C CA . SER A 1 110 ? 69.248 86.327 50.781 1.00 59.93 110 SER A CA 1
ATOM 827 C C . SER A 1 110 ? 69.392 87.530 51.706 1.00 59.93 110 SER A C 1
ATOM 828 O O . SER A 1 110 ? 68.581 87.749 52.609 1.00 59.93 110 SER A O 1
ATOM 831 N N . ALA A 1 111 ? 70.443 88.319 51.465 1.00 61.55 111 ALA A N 1
ATOM 832 C CA . ALA A 1 111 ? 70.855 89.378 52.381 1.00 61.55 111 ALA A CA 1
ATOM 833 C C . ALA A 1 111 ? 69.860 90.526 52.479 1.00 61.55 111 ALA A C 1
ATOM 834 O O . ALA A 1 111 ? 69.953 91.320 53.421 1.00 61.55 111 ALA A O 1
ATOM 836 N N . GLU A 1 112 ? 68.925 90.639 51.538 1.00 62.33 112 GLU A N 1
ATOM 837 C CA . GLU A 1 112 ? 67.827 91.584 51.649 1.00 62.33 112 GLU A CA 1
ATOM 838 C C . GLU A 1 112 ? 66.543 90.935 52.141 1.00 62.33 112 GLU A C 1
ATOM 839 O O . GLU A 1 112 ? 65.648 91.644 52.612 1.00 62.33 112 GLU A O 1
ATOM 845 N N . GLN A 1 113 ? 66.432 89.611 52.047 1.00 58.51 113 GLN A N 1
ATOM 846 C CA . GLN A 1 113 ? 65.269 88.879 52.525 1.00 58.51 113 GLN A CA 1
ATOM 847 C C . GLN A 1 113 ? 65.256 88.709 54.036 1.00 58.51 113 GLN A C 1
ATOM 848 O O . GLN A 1 113 ? 64.281 88.181 54.575 1.00 58.51 113 GLN A O 1
ATOM 854 N N . ARG A 1 114 ? 66.323 89.113 54.725 1.00 52.62 114 ARG A N 1
ATOM 855 C CA . ARG A 1 114 ? 66.322 89.109 56.178 1.00 52.62 114 ARG A CA 1
ATOM 856 C C . ARG A 1 114 ? 65.829 90.422 56.762 1.00 52.62 114 ARG A C 1
ATOM 857 O O . ARG A 1 114 ? 65.318 90.426 57.885 1.00 52.62 114 ARG A O 1
ATOM 865 N N . GLU A 1 115 ? 65.969 91.530 56.039 1.00 59.12 115 GLU A N 1
ATOM 866 C CA . GLU A 1 115 ? 65.579 92.826 56.575 1.00 59.12 115 GLU A CA 1
ATOM 867 C C . GLU A 1 115 ? 64.128 93.179 56.284 1.00 59.12 115 GLU A C 1
ATOM 868 O O . GLU A 1 115 ? 63.716 94.309 56.565 1.00 59.12 115 GLU A O 1
ATOM 874 N N . ASP A 1 116 ? 63.347 92.255 55.724 1.00 57.51 116 ASP A N 1
ATOM 875 C CA . ASP A 1 116 ? 61.898 92.342 55.816 1.00 57.51 116 ASP A CA 1
ATOM 876 C C . ASP A 1 116 ? 61.288 91.232 56.657 1.00 57.51 116 ASP A C 1
ATOM 877 O O . ASP A 1 116 ? 60.155 91.384 57.118 1.00 57.51 116 ASP A O 1
ATOM 882 N N . ARG A 1 117 ? 62.006 90.124 56.855 1.00 51.02 117 ARG A N 1
ATOM 883 C CA . ARG A 1 117 ? 61.603 89.142 57.856 1.00 51.02 117 ARG A CA 1
ATOM 884 C C . ARG A 1 117 ? 61.798 89.693 59.262 1.00 51.02 117 ARG A C 1
ATOM 885 O O . ARG A 1 117 ? 60.988 89.430 60.157 1.00 51.02 117 ARG A O 1
ATOM 893 N N . ALA A 1 118 ? 62.864 90.469 59.473 1.00 49.32 118 ALA A N 1
ATOM 894 C CA . ALA A 1 118 ? 63.040 91.152 60.749 1.00 49.32 118 ALA A CA 1
ATOM 895 C C . ALA A 1 118 ? 62.005 92.250 60.928 1.00 49.32 118 ALA A C 1
ATOM 896 O O . ALA A 1 118 ? 61.459 92.422 62.022 1.00 49.32 118 ALA A O 1
ATOM 898 N N . ASN A 1 119 ? 61.704 92.991 59.859 1.00 53.05 119 ASN A N 1
ATOM 899 C CA . ASN A 1 119 ? 60.683 94.034 59.894 1.00 53.05 119 ASN A CA 1
ATOM 900 C C . ASN A 1 119 ? 59.270 93.479 60.018 1.00 53.05 119 ASN A C 1
ATOM 901 O O . ASN A 1 119 ? 58.346 94.249 60.303 1.00 53.05 119 ASN A O 1
ATOM 906 N N . GLU A 1 120 ? 59.082 92.178 59.813 1.00 50.65 120 GLU A N 1
ATOM 907 C CA . GLU A 1 120 ? 57.813 91.492 60.011 1.00 50.65 120 GLU A CA 1
ATOM 908 C C . GLU A 1 120 ? 57.676 90.892 61.399 1.00 50.65 120 GLU A C 1
ATOM 909 O O . GLU A 1 120 ? 56.580 90.897 61.963 1.00 50.65 120 GLU A O 1
ATOM 915 N N . LEU A 1 121 ? 58.771 90.380 61.967 1.00 45.39 121 LEU A N 1
ATOM 916 C CA . LEU A 1 121 ? 58.709 89.778 63.294 1.00 45.39 121 LEU A CA 1
ATOM 917 C C . LEU A 1 121 ? 58.573 90.834 64.379 1.00 45.39 121 LEU A C 1
ATOM 918 O O . LEU A 1 121 ? 57.935 90.595 65.410 1.00 45.39 121 LEU A O 1
ATOM 923 N N . MET A 1 122 ? 59.160 92.010 64.171 1.00 49.20 122 MET A N 1
ATOM 924 C CA . MET A 1 122 ? 59.165 93.019 65.219 1.00 49.20 122 MET A CA 1
ATOM 925 C C . MET A 1 122 ? 57.900 93.861 65.249 1.00 49.20 122 MET A C 1
ATOM 926 O O . MET A 1 122 ? 57.797 94.760 66.090 1.00 49.20 122 MET A O 1
ATOM 931 N N . GLU A 1 123 ? 56.941 93.605 64.365 1.00 50.64 123 GLU A N 1
ATOM 932 C CA . GLU A 1 123 ? 55.617 94.189 64.492 1.00 50.64 123 GLU A CA 1
ATOM 933 C C . GLU A 1 123 ? 54.549 93.170 64.847 1.00 50.64 123 GLU A C 1
ATOM 934 O O . GLU A 1 123 ? 53.473 93.565 65.306 1.00 50.64 123 GLU A O 1
ATOM 940 N N . GLU A 1 124 ? 54.813 91.878 64.645 1.00 49.82 124 GLU A N 1
ATOM 941 C CA . GLU A 1 124 ? 53.921 90.841 65.149 1.00 49.82 124 GLU A CA 1
ATOM 942 C C . GLU A 1 124 ? 53.970 90.775 66.670 1.00 49.82 124 GLU A C 1
ATOM 943 O O . GLU A 1 124 ? 52.934 90.636 67.330 1.00 49.82 124 GLU A O 1
ATOM 949 N N . PHE A 1 125 ? 55.164 90.895 67.243 1.00 46.29 125 PHE A N 1
ATOM 950 C CA . PHE A 1 125 ? 55.346 90.904 68.686 1.00 46.29 125 PHE A CA 1
ATOM 951 C C . PHE A 1 125 ? 55.333 92.308 69.273 1.00 46.29 125 PHE A C 1
ATOM 952 O O . PHE A 1 125 ? 55.702 92.470 70.441 1.00 46.29 125 PHE A O 1
ATOM 960 N N . HIS A 1 126 ? 54.939 93.313 68.478 1.00 49.00 126 HIS A N 1
ATOM 961 C CA . HIS A 1 126 ? 54.713 94.698 68.916 1.00 49.00 126 HIS A CA 1
ATOM 962 C C . HIS A 1 126 ? 55.964 95.334 69.519 1.00 49.00 126 HIS A C 1
ATOM 963 O O . HIS A 1 126 ? 55.891 96.088 70.490 1.00 49.00 126 HIS A O 1
ATOM 970 N N . ILE A 1 127 ? 57.124 95.035 68.940 1.00 47.31 127 ILE A N 1
ATOM 971 C CA . ILE A 1 127 ? 58.377 95.572 69.455 1.00 47.31 127 ILE A CA 1
ATOM 972 C C . ILE A 1 127 ? 59.025 96.471 68.411 1.00 47.31 127 ILE A C 1
ATOM 973 O O . ILE A 1 127 ? 60.255 96.536 68.313 1.00 47.31 127 ILE A O 1
ATOM 978 N N . GLU A 1 128 ? 58.206 97.164 67.620 1.00 48.76 128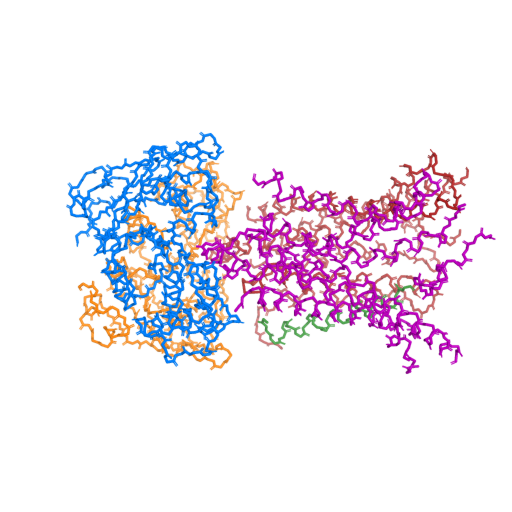 GLU A N 1
ATOM 979 C CA . GLU A 1 128 ? 58.719 98.061 66.592 1.00 48.76 128 GLU A CA 1
ATOM 980 C C . GLU A 1 128 ? 58.924 99.490 67.071 1.00 48.76 128 GLU A C 1
ATOM 981 O O . GLU A 1 128 ? 59.714 100.218 66.460 1.00 48.76 128 GLU A O 1
ATOM 987 N N . HIS A 1 129 ? 58.242 99.917 68.137 1.00 50.58 129 HIS A N 1
ATOM 988 C CA . HIS A 1 129 ? 58.452 101.269 68.644 1.00 50.58 129 HIS A CA 1
ATOM 989 C C . HIS A 1 129 ? 59.802 101.418 69.327 1.00 50.58 129 HIS A C 1
ATOM 990 O O . HIS A 1 129 ? 60.300 102.541 69.456 1.00 50.58 129 HIS A O 1
ATOM 997 N N . LEU A 1 130 ? 60.399 100.317 69.763 1.00 48.02 130 LEU A N 1
ATOM 998 C CA . LEU A 1 130 ? 61.767 100.295 70.259 1.00 48.02 130 LEU A CA 1
ATOM 999 C C . LEU A 1 130 ? 62.645 99.698 69.163 1.00 48.02 130 LEU A C 1
ATOM 1000 O O . LEU A 1 130 ? 62.417 98.569 68.718 1.00 48.02 130 LEU A O 1
ATOM 1005 N N . ARG A 1 131 ? 63.615 100.482 68.691 1.00 48.99 131 ARG A N 1
ATOM 1006 C CA . ARG A 1 131 ? 64.463 100.081 67.575 1.00 48.99 131 ARG A CA 1
ATOM 1007 C C . ARG A 1 131 ? 65.952 100.182 67.851 1.00 48.99 131 ARG A C 1
ATOM 1008 O O . ARG A 1 131 ? 66.716 99.405 67.269 1.00 48.99 131 ARG A O 1
ATOM 1016 N N . ASP A 1 132 ? 66.394 101.105 68.700 1.00 53.31 132 ASP A N 1
ATOM 1017 C CA . ASP A 1 132 ? 67.798 101.218 69.055 1.00 53.31 132 ASP A CA 1
ATOM 1018 C C . ASP A 1 132 ? 68.048 101.012 70.539 1.00 53.31 132 ASP A C 1
ATOM 1019 O O . ASP A 1 132 ? 69.195 101.146 70.982 1.00 53.31 132 ASP A O 1
ATOM 1024 N N . SER A 1 133 ? 67.014 100.704 71.316 1.00 50.14 133 SER A N 1
ATOM 1025 C CA . SER A 1 133 ? 67.193 100.453 72.737 1.00 50.14 133 SER A CA 1
ATOM 1026 C C . SER A 1 133 ? 67.913 99.128 72.933 1.00 50.14 133 SER A C 1
ATOM 1027 O O . SER A 1 133 ? 67.443 98.086 72.468 1.00 50.14 133 SER A O 1
ATOM 1030 N N . MET A 1 134 ? 69.061 99.183 73.606 1.00 47.91 134 MET A N 1
ATOM 1031 C CA . MET A 1 134 ? 70.020 98.085 73.637 1.00 47.91 134 MET A CA 1
ATOM 1032 C C . MET A 1 134 ? 69.501 96.817 74.310 1.00 47.91 134 MET A C 1
ATOM 1033 O O . MET A 1 134 ? 69.267 95.809 73.639 1.00 47.91 134 MET A O 1
ATOM 1038 N N . GLY A 1 135 ? 69.271 96.853 75.614 1.00 52.48 135 GLY A N 1
ATOM 1039 C CA . GLY A 1 135 ? 68.860 95.634 76.275 1.00 52.48 135 GLY A CA 1
ATOM 1040 C C . GLY A 1 135 ? 69.411 95.435 77.670 1.00 52.48 135 GLY A C 1
ATOM 1041 O O . GLY A 1 135 ? 68.898 94.594 78.413 1.00 52.48 135 GLY A O 1
ATOM 1042 N N . GLN A 1 136 ? 70.450 96.184 78.048 1.00 54.67 136 GLN A N 1
ATOM 1043 C CA . GLN A 1 136 ? 70.880 96.145 79.441 1.00 54.67 136 GLN A CA 1
ATOM 1044 C C . GLN A 1 136 ? 69.895 96.871 80.344 1.00 54.67 136 GLN A C 1
ATOM 1045 O O . GLN A 1 136 ? 69.874 96.622 81.554 1.00 54.67 136 GLN A O 1
ATOM 1051 N N . SER A 1 137 ? 69.081 97.760 79.776 1.00 57.35 137 SER A N 1
ATOM 1052 C CA . SER A 1 137 ? 67.920 98.332 80.452 1.00 57.35 137 SER A CA 1
ATOM 1053 C C . SER A 1 137 ? 66.820 98.415 79.399 1.00 57.35 137 SER A C 1
ATOM 1054 O O . SER A 1 137 ? 66.743 99.394 78.652 1.00 57.35 137 SER A O 1
ATOM 1057 N N . LEU A 1 138 ? 65.993 97.372 79.318 1.00 53.75 138 LEU A N 1
ATOM 1058 C CA . LEU A 1 138 ? 64.863 97.380 78.398 1.00 53.75 138 LEU A CA 1
ATOM 1059 C C . LEU A 1 138 ? 63.532 97.367 79.133 1.00 53.75 138 LEU A C 1
ATOM 1060 O O . LEU A 1 138 ? 62.795 98.357 79.073 1.00 53.75 138 LEU A O 1
ATOM 1065 N N . SER A 1 139 ? 63.238 96.286 79.863 1.00 51.76 139 SER A N 1
ATOM 1066 C CA . SER A 1 139 ? 62.071 96.067 80.717 1.00 51.76 139 SER A CA 1
ATOM 1067 C C . SER A 1 139 ? 62.206 94.695 81.357 1.00 51.76 139 SER A C 1
ATOM 1068 O O . SER A 1 139 ? 63.200 93.997 81.137 1.00 51.76 139 SER A O 1
ATOM 1071 N N . GLY A 1 140 ? 61.221 94.306 82.155 1.00 49.83 140 GLY A N 1
ATOM 1072 C CA . GLY A 1 140 ? 61.039 92.906 82.468 1.00 49.83 140 GLY A CA 1
ATOM 1073 C C . GLY A 1 140 ? 60.118 92.283 81.440 1.00 49.83 140 GLY A C 1
ATOM 1074 O O . GLY A 1 140 ? 60.180 91.079 81.175 1.00 49.83 140 GLY A O 1
ATOM 1075 N N . GLY A 1 141 ? 59.269 93.112 80.841 1.00 49.90 141 GLY A N 1
ATOM 1076 C CA . GLY A 1 141 ? 58.298 92.705 79.851 1.00 49.90 141 GLY A CA 1
ATOM 1077 C C . GLY A 1 141 ? 58.808 92.640 78.430 1.00 49.90 141 GLY A C 1
ATOM 1078 O O . GLY A 1 141 ? 58.089 92.157 77.551 1.00 49.90 141 GLY A O 1
ATOM 1079 N N . GLU A 1 142 ? 60.022 93.127 78.170 1.00 50.40 142 GLU A N 1
ATOM 1080 C CA . GLU A 1 142 ? 60.699 92.878 76.907 1.00 50.40 142 GLU A CA 1
ATOM 1081 C C . GLU A 1 142 ? 62.016 92.138 77.072 1.00 50.40 142 GLU A C 1
ATOM 1082 O O . GLU A 1 142 ? 62.764 92.015 76.098 1.00 50.40 142 GLU A O 1
ATOM 1088 N N . ARG A 1 143 ? 62.314 91.633 78.269 1.00 54.55 143 ARG A N 1
ATOM 1089 C CA . ARG A 1 143 ? 63.295 90.576 78.472 1.00 54.55 143 ARG A CA 1
ATOM 1090 C C . ARG A 1 143 ? 62.588 89.227 78.389 1.00 54.55 143 ARG A C 1
ATOM 1091 O O . ARG A 1 143 ? 63.089 88.218 78.898 1.00 54.55 143 ARG A O 1
ATOM 1099 N N . ARG A 1 144 ? 61.378 89.223 77.822 1.00 50.40 144 ARG A N 1
ATOM 1100 C CA . ARG A 1 144 ? 60.611 88.016 77.559 1.00 50.40 144 ARG A CA 1
ATOM 1101 C C . ARG A 1 144 ? 59.965 88.001 76.184 1.00 50.40 144 ARG A C 1
ATOM 1102 O O . ARG A 1 144 ? 59.460 86.950 75.787 1.00 50.40 144 ARG A O 1
ATOM 1110 N N . ARG A 1 145 ? 59.956 89.110 75.444 1.00 47.19 145 ARG A N 1
ATOM 1111 C CA . ARG A 1 145 ? 59.253 89.182 74.169 1.00 47.19 145 ARG A CA 1
ATOM 1112 C C . ARG A 1 145 ? 60.147 89.450 72.970 1.00 47.19 145 ARG A C 1
ATOM 1113 O O . ARG A 1 145 ? 59.773 89.086 71.856 1.00 47.19 145 ARG A O 1
ATOM 1121 N N . VAL A 1 146 ? 61.303 90.087 73.154 1.00 42.43 146 VAL A N 1
ATOM 1122 C CA . VAL A 1 146 ? 62.290 90.119 72.084 1.00 42.43 146 VAL A CA 1
ATOM 1123 C C . VAL A 1 146 ? 62.972 88.768 71.937 1.00 42.43 146 VAL A C 1
ATOM 1124 O O . VAL A 1 146 ? 63.286 88.354 70.815 1.00 42.43 146 VAL A O 1
ATOM 1128 N N . GLU A 1 147 ? 63.163 88.049 73.043 1.00 41.62 147 GLU A N 1
ATOM 1129 C CA . GLU A 1 147 ? 63.823 86.751 72.992 1.00 41.62 147 GLU A CA 1
ATOM 1130 C C . GLU A 1 147 ? 62.942 85.692 72.353 1.00 41.62 147 GLU A C 1
ATOM 1131 O O . GLU A 1 147 ? 63.453 84.704 71.822 1.00 41.62 147 GLU A O 1
ATOM 1137 N N . ILE A 1 148 ? 61.628 85.878 72.385 1.00 38.89 148 ILE A N 1
ATOM 1138 C CA . ILE A 1 148 ? 60.731 84.995 71.652 1.00 38.89 148 ILE A CA 1
ATOM 1139 C C . ILE A 1 148 ? 60.732 85.331 70.166 1.00 38.89 148 ILE A C 1
ATOM 1140 O O . ILE A 1 148 ? 60.726 84.433 69.321 1.00 38.89 148 ILE A O 1
ATOM 1145 N N . ALA A 1 149 ? 60.796 86.622 69.827 1.00 38.32 149 ALA A N 1
ATOM 1146 C CA . ALA A 1 149 ? 60.947 87.021 68.431 1.00 38.32 149 ALA A CA 1
ATOM 1147 C C . ALA A 1 149 ? 62.306 86.623 67.877 1.00 38.32 149 ALA A C 1
ATOM 1148 O O . ALA A 1 149 ? 62.426 86.325 66.685 1.00 38.32 149 ALA A O 1
ATOM 1150 N N . ARG A 1 150 ? 63.338 86.610 68.719 1.00 35.57 150 ARG A N 1
ATOM 1151 C CA . ARG A 1 150 ? 64.661 86.185 68.284 1.00 35.57 150 ARG A CA 1
ATOM 1152 C C . ARG A 1 150 ? 64.774 84.670 68.173 1.00 35.57 150 ARG A C 1
ATOM 1153 O O . ARG A 1 150 ? 65.436 84.179 67.254 1.00 35.57 150 ARG A O 1
ATOM 1161 N N . ALA A 1 151 ? 64.128 83.919 69.065 1.00 37.42 151 ALA A N 1
ATOM 1162 C CA . ALA A 1 151 ? 64.089 82.468 68.933 1.00 37.42 151 ALA A CA 1
ATOM 1163 C C . ALA A 1 151 ? 63.197 82.010 67.794 1.00 37.42 151 ALA A C 1
ATOM 1164 O O . ALA A 1 151 ? 63.366 80.887 67.310 1.00 37.42 151 ALA A O 1
ATOM 1166 N N . LEU A 1 152 ? 62.256 82.845 67.361 1.00 38.51 152 LEU A N 1
ATOM 1167 C CA . LEU A 1 152 ? 61.440 82.559 66.194 1.00 38.51 152 LEU A CA 1
ATOM 1168 C C . LEU A 1 152 ? 62.118 82.963 64.896 1.00 38.51 152 LEU A C 1
ATOM 1169 O O . LEU A 1 152 ? 61.707 82.502 63.827 1.00 38.51 152 LEU A O 1
ATOM 1174 N N . ALA A 1 153 ? 63.154 83.799 64.968 1.00 38.40 153 ALA A N 1
ATOM 1175 C CA . ALA A 1 153 ? 63.876 84.205 63.772 1.00 38.40 153 ALA A CA 1
ATOM 1176 C C . ALA A 1 153 ? 64.873 83.156 63.312 1.00 38.40 153 ALA A C 1
ATOM 1177 O O . ALA A 1 153 ? 65.383 83.258 62.195 1.00 38.40 153 ALA A O 1
ATOM 1179 N N . ALA A 1 154 ? 65.167 82.160 64.143 1.00 41.29 154 ALA A N 1
ATOM 1180 C CA . ALA A 1 154 ? 66.031 81.053 63.757 1.00 41.29 154 ALA A CA 1
ATOM 1181 C C . ALA A 1 154 ? 65.264 79.905 63.12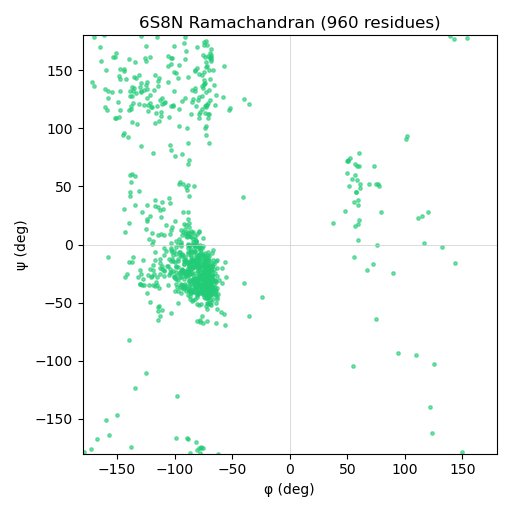0 1.00 41.29 154 ALA A C 1
ATOM 1182 O O . ALA A 1 154 ? 65.856 78.843 62.895 1.00 41.29 154 ALA A O 1
ATOM 1184 N N . ASN A 1 155 ? 63.976 80.113 62.823 1.00 42.15 155 ASN A N 1
ATOM 1185 C CA . ASN A 1 155 ? 63.029 79.162 62.244 1.00 42.15 155 ASN A CA 1
ATOM 1186 C C . ASN A 1 155 ? 62.972 77.844 63.011 1.00 42.15 155 ASN A C 1
ATOM 1187 O O . ASN A 1 155 ? 63.517 76.837 62.543 1.00 42.15 155 ASN A O 1
ATOM 1192 N N . PRO A 1 156 ? 62.353 77.802 64.186 1.00 37.55 156 PRO A N 1
ATOM 1193 C CA . PRO A 1 156 ? 62.225 76.538 64.907 1.00 37.55 156 PRO A CA 1
ATOM 1194 C C . PRO A 1 156 ? 60.939 75.810 64.535 1.00 37.55 156 PRO A C 1
ATOM 1195 O O . PRO A 1 156 ? 60.038 76.356 63.898 1.00 37.55 156 PRO A O 1
ATOM 1199 N N . LYS A 1 157 ? 60.887 74.540 64.929 1.00 39.55 157 LYS A N 1
ATOM 1200 C CA . LYS A 1 157 ? 59.650 73.778 64.924 1.00 39.55 157 LYS A CA 1
ATOM 1201 C C . LYS A 1 157 ? 59.173 73.428 66.322 1.00 39.55 157 LYS A C 1
ATOM 1202 O O . LYS A 1 157 ? 57.974 73.210 66.514 1.00 39.55 157 LYS A O 1
ATOM 1208 N N . PHE A 1 158 ? 60.086 73.362 67.288 1.00 37.37 158 PHE A N 1
ATOM 1209 C CA . PHE A 1 158 ? 59.844 72.776 68.594 1.00 37.37 158 PHE A CA 1
ATOM 1210 C C . PHE A 1 158 ? 60.481 73.625 69.691 1.00 37.37 158 PHE A C 1
ATOM 1211 O O . PHE A 1 158 ? 61.423 73.196 70.344 1.00 37.37 158 PHE A O 1
ATOM 1219 N N . ILE A 1 159 ? 60.055 74.887 69.787 1.00 33.64 159 ILE A N 1
ATOM 1220 C CA . ILE A 1 159 ? 60.580 75.820 70.787 1.00 33.64 159 ILE A CA 1
ATOM 1221 C C . ILE A 1 159 ? 60.364 75.276 72.200 1.00 33.64 159 ILE A C 1
ATOM 1222 O O . ILE A 1 159 ? 59.260 74.866 72.572 1.00 33.64 159 ILE A O 1
ATOM 1227 N N . LEU A 1 160 ? 61.442 75.220 72.984 1.00 32.66 160 LEU A N 1
ATOM 1228 C CA . LEU A 1 160 ? 61.435 74.600 74.308 1.00 32.66 160 LEU A CA 1
ATOM 1229 C C . LEU A 1 160 ? 61.616 75.681 75.365 1.00 32.66 160 LEU A C 1
ATOM 1230 O O . LEU A 1 160 ? 62.677 76.307 75.444 1.00 32.66 160 LEU A O 1
ATOM 1235 N N . LEU A 1 161 ? 60.587 75.887 76.181 1.00 36.18 161 LEU A N 1
ATOM 1236 C CA . LEU A 1 161 ? 60.598 76.915 77.211 1.00 36.18 161 LEU A CA 1
ATOM 1237 C C . LEU A 1 161 ? 61.062 76.333 78.539 1.00 36.18 161 LEU A C 1
ATOM 1238 O O . LEU A 1 161 ? 60.472 75.376 79.045 1.00 36.18 161 LEU A O 1
ATOM 1243 N N . ASP A 1 162 ? 62.109 76.924 79.102 1.00 41.05 162 ASP A N 1
ATOM 1244 C CA . ASP A 1 162 ? 62.661 76.519 80.390 1.00 41.05 162 ASP A CA 1
ATOM 1245 C C . ASP A 1 162 ? 62.234 77.547 81.424 1.00 41.05 162 ASP A C 1
ATOM 1246 O O . ASP A 1 162 ? 62.721 78.681 81.398 1.00 41.05 162 ASP A O 1
ATOM 1251 N N . GLU A 1 163 ? 61.330 77.139 82.332 1.00 43.59 163 GLU A N 1
ATOM 1252 C CA . GLU A 1 163 ? 60.768 77.922 83.433 1.00 43.59 163 GLU A CA 1
ATOM 1253 C C . GLU A 1 163 ? 60.249 79.278 82.968 1.00 43.59 163 GLU A C 1
ATOM 1254 O O . GLU A 1 163 ? 60.891 80.300 83.237 1.00 43.59 163 GLU A O 1
ATOM 1260 N N . PRO A 1 164 ? 59.128 79.339 82.244 1.00 40.73 164 PRO A N 1
ATOM 1261 C CA . PRO A 1 164 ? 58.715 80.629 81.673 1.00 40.73 164 PRO A CA 1
ATOM 1262 C C . PRO A 1 164 ? 58.146 81.595 82.691 1.00 40.73 164 PRO A C 1
ATOM 1263 O O . PRO A 1 164 ? 58.370 82.804 82.563 1.00 40.73 164 PRO A O 1
ATOM 1267 N N . PHE A 1 165 ? 57.425 81.110 83.701 1.00 44.13 165 PHE A N 1
ATOM 1268 C CA . PHE A 1 165 ? 56.770 82.025 84.627 1.00 44.13 165 PHE A CA 1
ATOM 1269 C C . PHE A 1 165 ? 57.759 82.544 85.666 1.00 44.13 165 PHE A C 1
ATOM 1270 O O . PHE A 1 165 ? 58.068 83.738 85.676 1.00 44.13 165 PHE A O 1
ATOM 1278 N N . ALA A 1 166 ? 58.261 81.651 86.528 1.00 45.62 166 ALA A N 1
ATOM 1279 C CA . ALA A 1 166 ? 59.536 81.745 87.264 1.00 45.62 166 ALA A CA 1
ATOM 1280 C C . ALA A 1 166 ? 59.740 83.081 87.987 1.00 45.62 166 ALA A C 1
ATOM 1281 O O . ALA A 1 166 ? 60.669 83.838 87.707 1.00 45.62 166 ALA A O 1
ATOM 1283 N N . GLY A 1 167 ? 58.841 83.359 88.921 1.00 48.55 167 GLY A N 1
ATOM 1284 C CA . GLY A 1 167 ? 58.988 84.547 89.736 1.00 48.55 167 GLY A CA 1
ATOM 1285 C C . GLY A 1 167 ? 58.595 85.843 89.059 1.00 48.55 167 GLY A C 1
ATOM 1286 O O . GLY A 1 167 ? 59.356 86.814 89.075 1.00 48.55 167 GLY A O 1
ATOM 1287 N N . VAL A 1 168 ? 57.408 85.872 88.455 1.00 49.66 168 VAL A N 1
ATOM 1288 C CA . VAL A 1 168 ? 56.802 87.106 87.977 1.00 49.66 168 VAL A CA 1
ATOM 1289 C C . VAL A 1 168 ? 55.456 87.273 88.668 1.00 49.66 168 VAL A C 1
ATOM 1290 O O . VAL A 1 168 ? 54.891 86.327 89.222 1.00 49.66 168 VAL A O 1
ATOM 1294 N N . ASP A 1 169 ? 54.956 88.504 88.644 1.00 49.91 169 ASP A N 1
ATOM 1295 C CA . ASP A 1 169 ? 53.718 88.838 89.323 1.00 49.91 169 ASP A CA 1
ATOM 1296 C C . ASP A 1 169 ? 52.528 88.231 88.583 1.00 49.91 169 ASP A C 1
ATOM 1297 O O . ASP A 1 169 ? 52.596 87.999 87.376 1.00 49.91 169 ASP A O 1
ATOM 1302 N N . PRO A 1 170 ? 51.422 87.958 89.288 1.00 48.76 170 PRO A N 1
ATOM 1303 C CA . PRO A 1 170 ? 50.235 87.398 88.618 1.00 48.76 170 PRO A CA 1
ATOM 1304 C C . PRO A 1 170 ? 49.546 88.340 87.638 1.00 48.76 170 PRO A C 1
ATOM 1305 O O . PRO A 1 170 ? 48.626 87.901 86.940 1.00 48.76 170 PRO A O 1
ATOM 1309 N N . ILE A 1 171 ? 49.940 89.611 87.563 1.00 49.72 171 ILE A N 1
ATOM 1310 C CA . ILE A 1 171 ? 49.476 90.481 86.491 1.00 49.72 171 ILE A CA 1
ATOM 1311 C C . ILE A 1 171 ? 50.289 90.280 85.213 1.00 49.72 171 ILE A C 1
ATOM 1312 O O . ILE A 1 171 ? 49.807 90.612 84.121 1.00 49.72 171 ILE A O 1
ATOM 1317 N N . SER A 1 172 ? 51.487 89.705 85.308 1.00 49.49 172 SER A N 1
ATOM 1318 C CA . SER A 1 172 ? 52.332 89.455 84.150 1.00 49.49 172 SER A CA 1
ATOM 1319 C C . SER A 1 172 ? 52.326 87.998 83.718 1.00 49.49 172 SER A C 1
ATOM 1320 O O . SER A 1 172 ? 53.025 87.646 82.765 1.00 49.49 172 SER A O 1
ATOM 1323 N N . VAL A 1 173 ? 51.561 87.145 84.393 1.00 46.90 173 VAL A N 1
ATOM 1324 C CA . VAL A 1 173 ? 51.448 85.742 84.016 1.00 46.90 173 VAL A CA 1
ATOM 1325 C C . VAL A 1 173 ? 50.489 85.662 82.837 1.00 46.90 173 VAL A C 1
ATOM 1326 O O . VAL A 1 173 ? 50.667 84.842 81.930 1.00 46.90 173 VAL A O 1
ATOM 1330 N N . ILE A 1 174 ? 49.510 86.567 82.804 1.00 47.93 174 ILE A N 1
ATOM 1331 C CA . ILE A 1 174 ? 48.496 86.598 81.754 1.00 47.93 174 ILE A CA 1
ATOM 1332 C C . ILE A 1 174 ? 49.119 87.030 80.432 1.00 47.93 174 ILE A C 1
ATOM 1333 O O . ILE A 1 174 ? 48.664 86.624 79.358 1.00 47.93 174 ILE A O 1
ATOM 1338 N N . ASP A 1 175 ? 50.172 87.846 80.501 1.00 47.48 175 ASP A N 1
ATOM 1339 C CA . ASP A 1 175 ? 50.827 88.299 79.280 1.00 47.48 175 ASP A CA 1
ATOM 1340 C C . ASP A 1 175 ? 51.692 87.210 78.663 1.00 47.48 175 ASP A C 1
ATOM 1341 O O . ASP A 1 175 ? 51.705 87.055 77.439 1.00 47.48 175 ASP A O 1
ATOM 1346 N N . ILE A 1 176 ? 52.418 86.449 79.481 1.00 44.69 176 ILE A N 1
ATOM 1347 C CA . ILE A 1 176 ? 53.299 85.407 78.972 1.00 44.69 176 ILE A CA 1
ATOM 1348 C C . ILE A 1 176 ? 52.572 84.081 78.807 1.00 44.69 176 ILE A C 1
ATOM 1349 O O . ILE A 1 176 ? 53.162 83.108 78.336 1.00 44.69 176 ILE A O 1
ATOM 1354 N N . LYS A 1 177 ? 51.300 84.023 79.181 1.00 43.49 177 LYS A N 1
ATOM 1355 C CA . LYS A 1 177 ? 50.401 82.963 78.758 1.00 43.49 177 LYS A CA 1
ATOM 1356 C C . LYS A 1 177 ? 49.721 83.291 77.441 1.00 43.49 177 LYS A C 1
ATOM 1357 O O . LYS A 1 177 ? 49.367 82.384 76.689 1.00 43.49 177 LYS A O 1
ATOM 1363 N N . ARG A 1 178 ? 49.576 84.582 77.141 1.00 45.98 178 ARG A N 1
ATOM 1364 C CA . ARG A 1 178 ? 48.993 85.019 75.880 1.00 45.98 178 ARG A CA 1
ATOM 1365 C C . ARG A 1 178 ? 49.930 84.749 74.710 1.00 45.98 178 ARG A C 1
ATOM 1366 O O . ARG A 1 178 ? 49.476 84.446 73.602 1.00 45.98 178 ARG A O 1
ATOM 1374 N N . ILE A 1 179 ? 51.245 84.855 74.934 1.00 41.23 179 ILE A N 1
ATOM 1375 C CA . ILE A 1 179 ? 52.216 84.659 73.863 1.00 41.23 179 ILE A CA 1
ATOM 1376 C C . ILE A 1 179 ? 52.744 83.235 73.802 1.00 41.23 179 ILE A C 1
ATOM 1377 O O . ILE A 1 179 ? 53.588 82.936 72.949 1.00 41.23 179 ILE A O 1
ATOM 1382 N N . ILE A 1 180 ? 52.286 82.350 74.682 1.00 38.94 180 ILE A N 1
ATOM 1383 C CA . ILE A 1 180 ? 52.512 80.924 74.491 1.00 38.94 180 ILE A CA 1
ATOM 1384 C C . ILE A 1 180 ? 51.402 80.321 73.635 1.00 38.94 180 ILE A C 1
ATOM 1385 O O . ILE A 1 180 ? 51.675 79.513 72.741 1.00 38.94 180 ILE A O 1
ATOM 1390 N N . GLU A 1 181 ? 50.156 80.738 73.854 1.00 43.38 181 GLU A N 1
ATOM 1391 C CA . GLU A 1 181 ? 49.053 80.261 73.032 1.00 43.38 181 GLU A CA 1
ATOM 1392 C C . GLU A 1 181 ? 49.091 80.844 71.626 1.00 43.38 181 GLU A C 1
ATOM 1393 O O . GLU A 1 181 ? 48.659 80.182 70.679 1.00 43.38 181 GLU A O 1
ATOM 1399 N N . HIS A 1 182 ? 49.599 82.070 71.469 1.00 42.45 182 HIS A N 1
ATOM 1400 C CA . HIS A 1 182 ? 49.820 82.611 70.131 1.00 42.45 182 HIS A CA 1
ATOM 1401 C C . HIS A 1 182 ? 50.966 81.893 69.435 1.00 42.45 182 HIS A C 1
ATOM 1402 O O . HIS A 1 182 ? 50.950 81.737 68.207 1.00 42.45 182 HIS A O 1
ATOM 1409 N N . LEU A 1 183 ? 51.948 81.427 70.209 1.00 40.37 183 LEU A N 1
ATOM 1410 C CA . LEU A 1 183 ? 53.108 80.730 69.671 1.00 40.37 183 LEU A CA 1
ATOM 1411 C C . LEU A 1 183 ? 52.742 79.419 68.988 1.00 40.37 183 LEU A C 1
ATOM 1412 O O . LEU A 1 183 ? 53.394 79.056 68.009 1.00 40.37 183 LEU A O 1
ATOM 1417 N N . ARG A 1 184 ? 51.706 78.720 69.445 1.00 43.93 184 ARG A N 1
ATOM 1418 C CA . ARG A 1 184 ? 51.300 77.478 68.800 1.00 43.93 184 ARG A CA 1
ATOM 1419 C C . ARG A 1 184 ? 50.164 77.679 67.802 1.00 43.93 184 ARG A C 1
ATOM 1420 O O . ARG A 1 184 ? 49.807 76.736 67.088 1.00 43.93 184 ARG A O 1
ATOM 1428 N N . ASP A 1 185 ? 49.589 78.883 67.723 1.00 46.65 185 ASP A N 1
ATOM 1429 C CA . ASP A 1 185 ? 48.637 79.181 66.660 1.00 46.65 185 ASP A CA 1
ATOM 1430 C C . ASP A 1 185 ? 49.320 79.328 65.310 1.00 46.65 185 ASP A C 1
ATOM 1431 O O . ASP A 1 185 ? 48.651 79.240 64.275 1.00 46.65 185 ASP A O 1
ATOM 1436 N N . SER A 1 186 ? 50.631 79.552 65.301 1.00 44.27 186 SER A N 1
ATOM 1437 C CA . SER A 1 186 ? 51.445 79.493 64.099 1.00 44.27 186 SER A CA 1
ATOM 1438 C C . SER A 1 186 ? 51.953 78.087 63.802 1.00 44.27 186 SER A C 1
ATOM 1439 O O . SER A 1 186 ? 52.872 77.940 62.991 1.00 44.27 186 SER A O 1
ATOM 1442 N N . GLY A 1 187 ? 51.388 77.062 64.438 1.00 44.51 187 GLY A N 1
ATOM 1443 C CA . GLY A 1 187 ? 51.763 75.688 64.163 1.00 44.51 187 GLY A CA 1
ATOM 1444 C C . GLY A 1 187 ? 53.119 75.319 64.722 1.00 44.51 187 GLY A C 1
ATOM 1445 O O . GLY A 1 187 ? 54.058 75.062 63.964 1.00 44.51 187 GLY A O 1
ATOM 1446 N N . LEU A 1 188 ? 53.235 75.279 66.045 1.00 39.71 188 LEU A N 1
ATOM 1447 C CA . LEU A 1 188 ? 54.541 75.184 66.687 1.00 39.71 188 LEU A CA 1
ATOM 1448 C C . LEU A 1 188 ? 54.366 74.482 68.025 1.00 39.71 188 LEU A C 1
ATOM 1449 O O . LEU A 1 188 ? 53.806 75.064 68.956 1.00 39.71 188 LEU A O 1
ATOM 1454 N N . GLY A 1 189 ? 54.837 73.240 68.127 1.00 36.75 189 GLY A N 1
ATOM 1455 C CA . GLY A 1 189 ? 54.748 72.514 69.385 1.00 36.75 189 GLY A CA 1
ATOM 1456 C C . GLY A 1 189 ? 55.770 73.025 70.380 1.00 36.75 189 GLY A C 1
ATOM 1457 O O . GLY A 1 189 ? 56.938 73.225 70.038 1.00 36.75 189 GLY A O 1
ATOM 1458 N N . VAL A 1 190 ? 55.335 73.237 71.620 1.00 34.37 190 VAL A N 1
ATOM 1459 C CA . VAL A 1 190 ? 56.154 73.880 72.640 1.00 34.37 190 VAL A CA 1
ATOM 1460 C C . VAL A 1 190 ? 56.142 73.043 73.917 1.00 34.37 190 VAL A C 1
ATOM 1461 O O . VAL A 1 190 ? 55.092 72.546 74.336 1.00 34.37 190 VAL A O 1
ATOM 1465 N N . LEU A 1 191 ? 57.325 72.859 74.516 1.00 33.33 191 LEU A N 1
ATOM 1466 C CA . LEU A 1 191 ? 57.508 72.054 75.722 1.00 33.33 191 LEU A CA 1
ATOM 1467 C C . LEU A 1 191 ? 57.897 72.969 76.882 1.00 33.33 191 LEU A C 1
ATOM 1468 O O . LEU A 1 191 ? 58.880 73.710 76.793 1.00 33.33 191 LEU A O 1
ATOM 1473 N N . ILE A 1 192 ? 57.122 72.907 77.969 1.00 36.44 192 ILE A N 1
ATOM 1474 C CA . ILE A 1 192 ? 57.303 73.730 79.162 1.00 36.44 192 ILE A CA 1
ATOM 1475 C C . ILE A 1 192 ? 57.710 72.827 80.320 1.00 36.44 192 ILE A C 1
ATOM 1476 O O . ILE A 1 192 ? 57.239 71.692 80.436 1.00 36.44 192 ILE A O 1
ATOM 1481 N N . THR A 1 193 ? 58.601 73.324 81.189 1.00 41.50 193 THR A N 1
ATOM 1482 C CA . THR A 1 193 ? 59.100 72.554 82.324 1.00 41.50 193 THR A CA 1
ATOM 1483 C C . THR A 1 193 ? 59.115 73.357 83.624 1.00 41.50 193 THR A C 1
ATOM 1484 O O . THR A 1 193 ? 59.964 73.122 84.490 1.00 41.50 193 THR A O 1
ATOM 1488 N N . ASP A 1 194 ? 58.154 74.261 83.804 1.00 45.94 194 ASP A N 1
ATOM 1489 C CA . ASP A 1 194 ? 58.146 75.165 84.948 1.00 45.94 194 ASP A CA 1
ATOM 1490 C C . ASP A 1 194 ? 57.884 74.419 86.258 1.00 45.94 194 ASP A C 1
ATOM 1491 O O . ASP A 1 194 ? 57.412 73.280 86.281 1.00 45.94 194 ASP A O 1
ATOM 1496 N N . HIS A 1 195 ? 58.238 75.081 87.360 1.00 47.91 195 HIS A N 1
ATOM 1497 C CA . HIS A 1 195 ? 57.967 74.593 88.705 1.00 47.91 195 HIS A CA 1
ATOM 1498 C C . HIS A 1 195 ? 56.599 75.023 89.223 1.00 47.91 195 HIS A C 1
ATOM 1499 O O . HIS A 1 195 ? 55.933 74.244 89.913 1.00 47.91 195 HIS A O 1
ATOM 1506 N N . ASN A 1 196 ? 56.164 76.239 88.900 1.00 49.21 196 ASN A N 1
ATOM 1507 C CA . ASN A 1 196 ? 54.886 76.784 89.355 1.00 49.21 196 ASN A CA 1
ATOM 1508 C C . ASN A 1 196 ? 53.778 76.035 88.632 1.00 49.21 196 ASN A C 1
ATOM 1509 O O . ASN A 1 196 ? 53.295 76.458 87.583 1.00 49.21 196 ASN A O 1
ATOM 1514 N N . VAL A 1 197 ? 53.355 74.911 89.214 1.00 48.22 197 VAL A N 1
ATOM 1515 C CA . VAL A 1 197 ? 52.376 74.043 88.569 1.00 48.22 197 VAL A CA 1
ATOM 1516 C C . VAL A 1 197 ? 50.971 74.531 88.956 1.00 48.22 197 VAL A C 1
ATOM 1517 O O . VAL A 1 197 ? 50.240 73.922 89.745 1.00 48.22 197 VAL A O 1
ATOM 1521 N N . ARG A 1 198 ? 50.574 75.660 88.377 1.00 53.73 198 ARG A N 1
ATOM 1522 C CA . ARG A 1 198 ? 49.211 76.154 88.512 1.00 53.73 198 ARG A CA 1
ATOM 1523 C C . ARG A 1 198 ? 48.778 76.748 87.184 1.00 53.73 198 ARG A C 1
ATOM 1524 O O . ARG A 1 198 ? 47.586 76.804 86.867 1.00 53.73 198 ARG A O 1
ATOM 1532 N N . GLU A 1 199 ? 49.760 77.181 86.397 1.00 47.99 199 GLU A N 1
ATOM 1533 C CA . GLU A 1 199 ? 49.517 77.781 85.095 1.00 47.99 199 GLU A CA 1
ATOM 1534 C C . GLU A 1 199 ? 50.081 76.952 83.963 1.00 47.99 199 GLU A C 1
ATOM 1535 O O . GLU A 1 199 ? 49.551 77.000 82.850 1.00 47.99 199 GLU A O 1
ATOM 1541 N N . THR A 1 200 ? 51.132 76.184 84.228 1.00 43.96 200 THR A N 1
ATOM 1542 C CA . THR A 1 200 ? 51.620 75.210 83.268 1.00 43.96 200 THR A CA 1
ATOM 1543 C C . THR A 1 200 ? 50.789 73.935 83.260 1.00 43.96 200 THR A C 1
ATOM 1544 O O . THR A 1 200 ? 51.070 73.046 82.454 1.00 43.96 200 THR A O 1
ATOM 1548 N N . LEU A 1 201 ? 49.786 73.816 84.133 1.00 42.84 201 LEU A N 1
ATOM 1549 C CA . LEU A 1 201 ? 48.659 72.925 83.896 1.00 42.84 201 LEU A CA 1
ATOM 1550 C C . LEU A 1 201 ? 47.432 73.671 83.394 1.00 42.84 201 LEU A C 1
ATOM 1551 O O . LEU A 1 201 ? 46.436 73.032 83.043 1.00 42.84 201 LEU A O 1
ATOM 1556 N N . ALA A 1 202 ? 47.469 75.002 83.346 1.00 43.67 202 ALA A N 1
ATOM 1557 C CA . ALA A 1 202 ? 46.368 75.782 82.803 1.00 43.67 202 ALA A CA 1
ATOM 1558 C C . ALA A 1 202 ? 46.641 76.286 81.397 1.00 43.67 202 ALA A C 1
ATOM 1559 O O . ALA A 1 20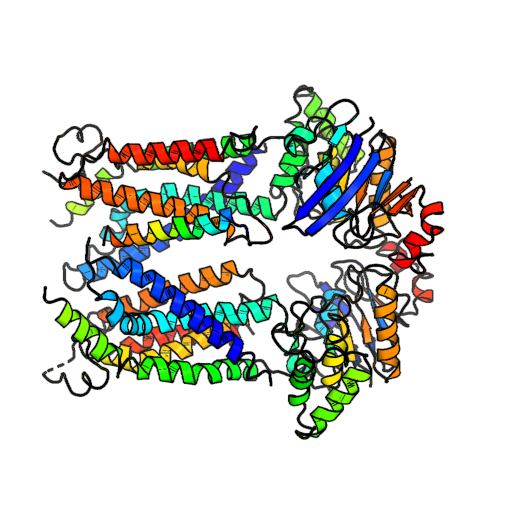2 ? 45.715 76.769 80.738 1.00 43.67 202 ALA A O 1
ATOM 1561 N N . VAL A 1 203 ? 47.880 76.197 80.921 1.00 43.80 203 VAL A N 1
ATOM 1562 C CA . VAL A 1 203 ? 48.202 76.553 79.547 1.00 43.80 203 VAL A CA 1
ATOM 1563 C C . VAL A 1 203 ? 48.405 75.327 78.664 1.00 43.80 203 VAL A C 1
ATOM 1564 O O . VAL A 1 203 ? 48.219 75.422 77.440 1.00 43.80 203 VAL A O 1
ATOM 1568 N N . CYS A 1 204 ? 48.702 74.162 79.233 1.00 44.83 204 CYS A N 1
ATOM 1569 C CA . CYS A 1 204 ? 49.092 72.991 78.472 1.00 44.83 204 CYS A CA 1
ATOM 1570 C C . CYS A 1 204 ? 47.868 72.144 78.132 1.00 44.83 204 CYS A C 1
ATOM 1571 O O . CYS A 1 204 ? 46.745 72.409 78.569 1.00 44.83 204 CYS A O 1
ATOM 1574 N N . GLU A 1 205 ? 48.096 71.110 77.324 1.00 45.56 205 GLU A N 1
ATOM 1575 C CA . GLU A 1 205 ? 47.037 70.203 76.903 1.00 45.56 205 GLU A CA 1
ATOM 1576 C C . GLU A 1 205 ? 47.372 68.787 77.347 1.00 45.56 205 GLU A C 1
ATOM 1577 O O . GLU A 1 205 ? 46.477 67.969 77.574 1.00 45.56 205 GLU A O 1
ATOM 1583 N N . ARG A 1 206 ? 48.664 68.494 77.462 1.00 40.91 206 ARG A N 1
ATOM 1584 C CA . ARG A 1 206 ? 49.155 67.259 78.050 1.00 40.91 206 ARG A CA 1
ATOM 1585 C C . ARG A 1 206 ? 50.286 67.599 79.008 1.00 40.91 206 ARG A C 1
ATOM 1586 O O . ARG A 1 206 ? 50.928 68.643 78.892 1.00 40.91 206 ARG A O 1
ATOM 1594 N N . ALA A 1 207 ? 50.529 66.709 79.964 1.00 39.75 207 ALA A N 1
ATOM 1595 C CA . ALA A 1 207 ? 51.609 66.913 80.916 1.00 39.75 207 ALA A CA 1
ATOM 1596 C C . ALA A 1 207 ? 52.295 65.581 81.159 1.00 39.75 207 ALA A C 1
ATOM 1597 O O . ALA A 1 207 ? 51.721 64.524 80.912 1.00 39.75 207 ALA A O 1
ATOM 1599 N N . TYR A 1 208 ? 53.529 65.644 81.649 1.00 41.54 208 TYR A N 1
ATOM 1600 C CA . TYR A 1 208 ? 54.449 64.507 81.652 1.00 41.54 208 TYR A CA 1
ATOM 1601 C C . TYR A 1 208 ? 55.112 64.396 83.025 1.00 41.54 208 TYR A C 1
ATOM 1602 O O . TYR A 1 208 ? 56.325 64.582 83.130 1.00 41.54 208 TYR A O 1
ATOM 1611 N N . ILE A 1 209 ? 54.288 64.226 84.065 1.00 43.71 209 ILE A N 1
ATOM 1612 C CA . ILE A 1 209 ? 54.754 64.062 85.444 1.00 43.71 209 ILE A CA 1
ATOM 1613 C C . ILE A 1 209 ? 55.797 62.954 85.536 1.00 43.71 209 ILE A C 1
ATOM 1614 O O . ILE A 1 209 ? 55.510 61.787 85.243 1.00 43.71 209 ILE A O 1
ATOM 1619 N N . VAL A 1 210 ? 57.016 63.315 85.939 1.00 45.42 210 VAL A N 1
ATOM 1620 C CA . VAL A 1 210 ? 58.048 62.341 86.279 1.00 45.42 210 VAL A CA 1
ATOM 1621 C C . VAL A 1 210 ? 58.397 62.514 87.753 1.00 45.42 210 VAL A C 1
ATOM 1622 O O . VAL A 1 210 ? 58.338 63.619 88.301 1.00 45.42 210 VAL A O 1
ATOM 1626 N N . SER A 1 211 ? 58.721 61.404 88.414 1.00 51.47 211 SER A N 1
ATOM 1627 C CA . SER A 1 211 ? 59.113 61.477 89.820 1.00 51.47 211 SER A CA 1
ATOM 1628 C C . SER A 1 211 ? 60.124 60.375 90.092 1.00 51.47 211 SER A C 1
ATOM 1629 O O . SER A 1 211 ? 59.782 59.193 90.024 1.00 51.47 211 SER A O 1
ATOM 1632 N N . GLN A 1 212 ? 61.372 60.789 90.302 1.00 55.37 212 GLN A N 1
ATOM 1633 C CA . GLN A 1 212 ? 62.532 60.092 90.854 1.00 55.37 212 GLN A CA 1
ATOM 1634 C C . GLN A 1 212 ? 63.139 59.050 89.922 1.00 55.37 212 GLN A C 1
ATOM 1635 O O . GLN A 1 212 ? 64.281 58.632 90.142 1.00 55.37 212 GLN A O 1
ATOM 1641 N N . GLY A 1 213 ? 62.430 58.618 88.882 1.00 52.70 213 GLY A N 1
ATOM 1642 C CA . GLY A 1 213 ? 63.147 58.143 87.722 1.00 52.70 213 GLY A CA 1
ATOM 1643 C C . GLY A 1 213 ? 62.447 58.135 86.381 1.00 52.70 213 GLY A C 1
ATOM 1644 O O . GLY A 1 213 ? 63.122 57.990 85.358 1.00 52.70 213 GLY A O 1
ATOM 1645 N N . HIS A 1 214 ? 61.135 58.356 86.340 1.00 50.07 214 HIS A N 1
ATOM 1646 C CA . HIS A 1 214 ? 60.372 57.921 85.173 1.00 50.07 214 HIS A CA 1
ATOM 1647 C C . HIS A 1 214 ? 58.958 58.476 85.222 1.00 50.07 214 HIS A C 1
ATOM 1648 O O . HIS A 1 214 ? 58.551 59.123 86.187 1.00 50.07 214 HIS A O 1
ATOM 1655 N N . LEU A 1 215 ? 58.200 58.158 84.175 1.00 48.33 215 LEU A N 1
ATOM 1656 C CA . LEU A 1 215 ? 56.852 58.669 83.986 1.00 48.33 215 LEU A CA 1
ATOM 1657 C C . LEU A 1 215 ? 55.873 58.075 84.990 1.00 48.33 215 LEU A C 1
ATOM 1658 O O . LEU A 1 215 ? 56.019 56.937 85.441 1.00 48.33 215 LEU A O 1
ATOM 1663 N N . ILE A 1 216 ? 54.851 58.865 85.317 1.00 48.75 216 ILE A N 1
ATOM 1664 C CA . ILE A 1 216 ? 53.755 58.445 86.181 1.00 48.75 216 ILE A CA 1
ATOM 1665 C C . ILE A 1 216 ? 52.450 58.581 85.407 1.00 48.75 216 ILE A C 1
ATOM 1666 O O . ILE A 1 216 ? 51.640 57.649 85.363 1.00 48.75 216 ILE A O 1
ATOM 1671 N N . ALA A 1 217 ? 52.239 59.742 84.787 1.00 48.18 217 ALA A N 1
ATOM 1672 C CA . ALA A 1 217 ? 51.026 60.001 84.027 1.00 48.18 217 ALA A CA 1
ATOM 1673 C C . ALA A 1 217 ? 51.364 60.843 82.807 1.00 48.18 217 ALA A C 1
ATOM 1674 O O . ALA A 1 217 ? 52.292 61.653 82.837 1.00 48.18 217 ALA A O 1
ATOM 1676 N N . HIS A 1 218 ? 50.603 60.646 81.732 1.00 49.12 218 HIS A N 1
ATOM 1677 C CA . HIS A 1 218 ? 50.761 61.446 80.521 1.00 49.12 218 HIS A CA 1
ATOM 1678 C C . HIS A 1 218 ? 49.400 61.808 79.935 1.00 49.12 218 HIS A C 1
ATOM 1679 O O . HIS A 1 218 ? 49.191 61.781 78.722 1.00 49.12 218 HIS A O 1
ATOM 1686 N N . GLY A 1 219 ? 48.458 62.179 80.797 1.00 47.40 219 GLY A N 1
ATOM 1687 C CA . GLY A 1 219 ? 47.122 62.523 80.366 1.00 47.40 219 GLY A CA 1
ATOM 1688 C C . GLY A 1 219 ? 46.910 64.020 80.255 1.00 47.40 219 GLY A C 1
ATOM 1689 O O . GLY A 1 219 ? 47.846 64.821 80.276 1.00 47.40 219 GLY A O 1
ATOM 1690 N N . THR A 1 220 ? 45.640 64.394 80.134 1.00 50.27 220 THR A N 1
ATOM 1691 C CA . THR A 1 220 ? 45.240 65.788 80.189 1.00 50.27 220 THR A CA 1
ATOM 1692 C C . THR A 1 220 ? 45.385 66.307 81.622 1.00 50.27 220 THR A C 1
ATOM 1693 O O . THR A 1 220 ? 45.526 65.514 82.556 1.00 50.27 220 THR A O 1
ATOM 1697 N N . PRO A 1 221 ? 45.409 67.635 81.819 1.00 49.64 221 PRO A N 1
ATOM 1698 C CA . PRO A 1 221 ? 45.427 68.167 83.194 1.00 49.64 221 PRO A CA 1
ATOM 1699 C C . PRO A 1 221 ? 44.243 67.755 84.052 1.00 49.64 221 PRO A C 1
ATOM 1700 O O . PRO A 1 221 ? 44.418 67.547 85.256 1.00 49.64 221 PRO A O 1
ATOM 1704 N N . THR A 1 222 ? 43.055 67.586 83.474 1.00 52.74 222 THR A N 1
ATOM 1705 C CA . THR A 1 222 ? 41.932 67.083 84.259 1.00 52.74 222 THR A CA 1
ATOM 1706 C C . THR A 1 222 ? 41.988 65.574 84.475 1.00 52.74 222 THR A C 1
ATOM 1707 O O . THR A 1 222 ? 41.127 65.036 85.178 1.00 52.74 222 THR A O 1
ATOM 1711 N N . GLU A 1 223 ? 42.970 64.887 83.895 1.00 53.30 223 GLU A N 1
ATOM 1712 C CA . GLU A 1 223 ? 43.185 63.463 84.093 1.00 53.30 223 GLU A CA 1
ATOM 1713 C C . GLU A 1 223 ? 44.247 63.187 85.151 1.00 53.30 223 GLU A C 1
ATOM 1714 O O . GLU A 1 223 ? 44.283 62.088 85.712 1.00 53.30 223 GLU A O 1
ATOM 1720 N N . ILE A 1 224 ? 45.096 64.168 85.452 1.00 53.19 224 ILE A N 1
ATOM 1721 C CA . ILE A 1 224 ? 46.086 64.042 86.506 1.00 53.19 224 ILE A CA 1
ATOM 1722 C C . ILE A 1 224 ? 45.538 64.466 87.869 1.00 53.19 224 ILE A C 1
ATOM 1723 O O . ILE A 1 224 ? 45.981 63.938 88.896 1.00 53.19 224 ILE A O 1
ATOM 1728 N N . LEU A 1 225 ? 44.555 65.368 87.910 1.00 56.94 225 LEU A N 1
ATOM 1729 C CA . LEU A 1 225 ? 43.936 65.716 89.185 1.00 56.94 225 LEU A CA 1
ATOM 1730 C C . LEU A 1 225 ? 43.090 64.566 89.716 1.00 56.94 225 LEU A C 1
ATOM 1731 O O . LEU A 1 225 ? 43.035 64.338 90.929 1.00 56.94 225 LEU A O 1
ATOM 1736 N N . GLN A 1 226 ? 42.433 63.826 88.825 1.00 57.66 226 GLN A N 1
ATOM 1737 C CA . GLN A 1 226 ? 41.651 62.666 89.228 1.00 57.66 226 GLN A CA 1
ATOM 1738 C C . GLN A 1 226 ? 42.476 61.385 89.272 1.00 57.66 226 GLN A C 1
ATOM 1739 O O . GLN A 1 226 ? 41.903 60.301 89.419 1.00 57.66 226 GLN A O 1
ATOM 1745 N N . ASP A 1 227 ? 43.801 61.488 89.174 1.00 60.32 227 ASP A N 1
ATOM 1746 C CA . ASP A 1 227 ? 44.716 60.367 89.342 1.00 60.32 227 ASP A CA 1
ATOM 1747 C C . ASP A 1 227 ? 44.884 60.078 90.836 1.00 60.32 227 ASP A C 1
ATOM 1748 O O . ASP A 1 227 ? 44.270 60.722 91.688 1.00 60.32 227 ASP A O 1
ATOM 1753 N N . GLU A 1 228 ? 45.693 59.087 91.172 1.00 61.75 228 GLU A N 1
ATOM 1754 C CA . GLU A 1 228 ? 45.960 58.822 92.579 1.00 61.75 228 GLU A CA 1
ATOM 1755 C C . GLU A 1 228 ? 47.443 58.739 92.906 1.00 61.75 228 GLU A C 1
ATOM 1756 O O . GLU A 1 228 ? 47.846 59.180 93.984 1.00 61.75 228 GLU A O 1
ATOM 1762 N N . HIS A 1 229 ? 48.265 58.207 91.999 1.00 57.39 229 HIS A N 1
ATOM 1763 C CA . HIS A 1 229 ? 49.676 57.992 92.307 1.00 57.39 229 HIS A CA 1
ATOM 1764 C C . HIS A 1 229 ? 50.487 59.277 92.199 1.00 57.39 229 HIS A C 1
ATOM 1765 O O . HIS A 1 229 ? 51.522 59.405 92.862 1.00 57.39 229 HIS A O 1
ATOM 1772 N N . VAL A 1 230 ? 50.045 60.232 91.378 1.00 56.35 230 VAL A N 1
ATOM 1773 C CA . VAL A 1 230 ? 50.683 61.540 91.368 1.00 56.35 230 VAL A CA 1
ATOM 1774 C C . VAL A 1 230 ? 50.380 62.262 92.668 1.00 56.35 230 VAL A C 1
ATOM 1775 O O . VAL A 1 230 ? 51.216 63.003 93.187 1.00 56.35 230 VAL A O 1
ATOM 1779 N N . LYS A 1 231 ? 49.208 62.008 93.241 1.00 58.55 231 LYS A N 1
ATOM 1780 C CA . LYS A 1 231 ? 48.718 62.691 94.426 1.00 58.55 231 LYS A CA 1
ATOM 1781 C C . LYS A 1 231 ? 49.391 62.230 95.717 1.00 58.55 231 LYS A C 1
ATOM 1782 O O . LYS A 1 231 ? 48.978 62.677 96.789 1.00 58.55 231 LYS A O 1
ATOM 1788 N N . ARG A 1 232 ? 50.403 61.363 95.656 1.00 56.52 232 ARG A N 1
ATOM 1789 C CA . ARG A 1 232 ? 51.155 60.944 96.832 1.00 56.52 232 ARG A CA 1
ATOM 1790 C C . ARG A 1 232 ? 52.617 61.368 96.811 1.00 56.52 232 ARG A C 1
ATOM 1791 O O . ARG A 1 232 ? 53.173 61.659 97.870 1.00 56.52 232 ARG A O 1
ATOM 1799 N N . VAL A 1 233 ? 53.257 61.387 95.641 1.00 54.86 233 VAL A N 1
ATOM 1800 C CA . VAL A 1 233 ? 54.639 61.845 95.517 1.00 54.86 233 VAL A CA 1
ATOM 1801 C C . VAL A 1 233 ? 54.725 63.320 95.147 1.00 54.86 233 VAL A C 1
ATOM 1802 O O . VAL A 1 233 ? 55.828 63.887 95.156 1.00 54.86 233 VAL A O 1
ATOM 1806 N N . TYR A 1 234 ? 53.601 63.948 94.825 1.00 51.68 234 TYR A N 1
ATOM 1807 C CA . TYR A 1 234 ? 53.480 65.248 94.183 1.00 51.68 234 TYR A CA 1
ATOM 1808 C C . TYR A 1 234 ? 52.168 65.807 94.719 1.00 51.68 234 TYR A C 1
ATOM 1809 O O . TYR A 1 234 ? 51.799 65.451 95.841 1.00 51.68 234 TYR A O 1
ATOM 1818 N N . LEU A 1 235 ? 51.431 66.589 93.917 1.00 56.23 235 LEU A N 1
ATOM 1819 C CA . LEU A 1 235 ? 50.497 67.665 94.272 1.00 56.23 235 LEU A CA 1
ATOM 1820 C C . LEU A 1 235 ? 49.857 67.634 95.666 1.00 56.23 235 LEU A C 1
ATOM 1821 O O . LEU A 1 235 ? 49.807 68.679 96.333 1.00 56.23 235 LEU A O 1
ATOM 1826 N N . GLY A 1 236 ? 49.380 66.492 96.111 1.00 61.96 236 GLY A N 1
ATOM 1827 C CA . GLY A 1 236 ? 48.804 66.352 97.441 1.00 61.96 236 GLY A CA 1
ATOM 1828 C C . GLY A 1 236 ? 47.370 65.854 97.368 1.00 61.96 236 GLY A C 1
ATOM 1829 O O . GLY A 1 236 ? 47.042 64.982 96.565 1.00 61.96 236 GLY A O 1
ATOM 1830 N N . GLU A 1 237 ? 46.519 66.413 98.228 1.00 71.50 237 GLU A N 1
ATOM 1831 C CA . GLU A 1 237 ? 45.112 66.034 98.243 1.00 71.50 237 GLU A CA 1
ATOM 1832 C C . GLU A 1 237 ? 44.182 67.229 98.088 1.00 71.50 237 GLU A C 1
ATOM 1833 O O . GLU A 1 237 ? 42.977 67.095 98.325 1.00 71.50 237 GLU A O 1
ATOM 1839 N N . ASP A 1 238 ? 44.704 68.389 97.698 1.00 76.55 238 ASP A N 1
ATOM 1840 C CA . ASP A 1 238 ? 43.895 69.597 97.590 1.00 76.55 238 ASP A CA 1
ATOM 1841 C C . ASP A 1 238 ? 44.493 70.484 96.512 1.00 76.55 238 ASP A C 1
ATOM 1842 O O . ASP A 1 238 ? 45.568 71.058 96.709 1.00 76.55 238 ASP A O 1
ATOM 1847 N N . PHE A 1 239 ? 43.809 70.595 95.376 1.00 69.68 239 PHE A N 1
ATOM 1848 C CA . PHE A 1 239 ? 44.326 71.395 94.278 1.00 69.68 239 PHE A CA 1
ATOM 1849 C C . PHE A 1 239 ? 43.279 72.268 93.597 1.00 69.68 239 PHE A C 1
ATOM 1850 O O . PHE A 1 239 ? 43.658 73.199 92.878 1.00 69.68 239 PHE A O 1
ATOM 1858 N N . ARG A 1 240 ? 41.992 72.022 93.830 1.00 78.19 240 ARG A N 1
ATOM 1859 C CA . ARG A 1 240 ? 40.871 72.674 93.137 1.00 78.19 240 ARG A CA 1
ATOM 1860 C C . ARG A 1 240 ? 40.845 74.204 93.213 1.00 78.19 240 ARG A C 1
ATOM 1861 O O . ARG A 1 240 ? 40.724 74.879 92.189 1.00 78.19 240 ARG A O 1
ATOM 1869 N N . ALA B 1 2 ? 52.735 90.175 122.744 1.00 41.12 2 ALA B N 1
ATOM 1870 C CA . ALA B 1 2 ? 53.502 91.388 122.497 1.00 41.12 2 ALA B CA 1
ATOM 1871 C C . ALA B 1 2 ? 53.019 92.068 121.222 1.00 41.12 2 ALA B C 1
ATOM 1872 O O . ALA B 1 2 ? 52.236 91.494 120.476 1.00 41.12 2 ALA B O 1
ATOM 1874 N N . THR B 1 3 ? 53.482 93.304 120.979 1.00 40.73 3 THR B N 1
ATOM 1875 C CA . THR B 1 3 ? 52.911 94.187 119.959 1.00 40.73 3 THR B CA 1
ATOM 1876 C C . THR B 1 3 ? 54.024 94.897 119.173 1.00 40.73 3 THR B C 1
ATOM 1877 O O . THR B 1 3 ? 54.184 96.113 119.279 1.00 40.73 3 THR B O 1
ATOM 1881 N N . LEU B 1 4 ? 54.886 94.121 118.504 1.00 37.11 4 LEU B N 1
ATOM 1882 C CA . LEU B 1 4 ? 55.883 94.681 117.588 1.00 37.11 4 LEU B CA 1
ATOM 1883 C C . LEU B 1 4 ? 55.265 95.614 116.552 1.00 37.11 4 LEU B C 1
ATOM 1884 O O . LEU B 1 4 ? 54.449 95.194 115.726 1.00 37.11 4 LEU B O 1
ATOM 1889 N N . THR B 1 5 ? 55.636 96.886 116.616 1.00 39.20 5 THR B N 1
ATOM 1890 C CA . THR B 1 5 ? 55.090 97.930 115.767 1.00 39.20 5 THR B CA 1
ATOM 1891 C C . THR B 1 5 ? 56.223 98.622 115.024 1.00 39.20 5 THR B C 1
ATOM 1892 O O . THR B 1 5 ? 57.256 98.958 115.607 1.00 39.20 5 THR B O 1
ATOM 1896 N N . ALA B 1 6 ? 56.025 98.821 113.725 1.00 39.83 6 ALA B N 1
ATOM 1897 C CA . ALA B 1 6 ? 56.976 99.530 112.881 1.00 39.83 6 ALA B CA 1
ATOM 1898 C C . ALA B 1 6 ? 56.250 100.720 112.278 1.00 39.83 6 ALA B C 1
ATOM 1899 O O . ALA B 1 6 ? 55.235 100.538 111.604 1.00 39.83 6 ALA B O 1
ATOM 1901 N N . LYS B 1 7 ? 56.750 101.930 112.523 1.00 45.53 7 LYS B N 1
ATOM 1902 C CA . LYS B 1 7 ? 56.023 103.153 112.197 1.00 45.53 7 LYS B CA 1
ATOM 1903 C C . LYS B 1 7 ? 56.840 104.059 111.287 1.00 45.53 7 LYS B C 1
ATOM 1904 O O . LYS B 1 7 ? 57.982 104.399 111.612 1.00 45.53 7 LYS B O 1
ATOM 1910 N N . ASN B 1 8 ? 56.239 104.437 110.149 1.00 47.16 8 ASN B N 1
ATOM 1911 C CA . ASN B 1 8 ? 56.715 105.509 109.262 1.00 47.16 8 ASN B CA 1
ATOM 1912 C C . ASN B 1 8 ? 58.110 105.233 108.702 1.00 47.16 8 ASN B C 1
ATOM 1913 O O . ASN B 1 8 ? 58.985 106.098 108.726 1.00 47.16 8 ASN B O 1
ATOM 1918 N N . LEU B 1 9 ? 58.313 104.029 108.177 1.00 46.04 9 LEU B N 1
ATOM 1919 C CA . LEU B 1 9 ? 59.638 103.622 107.727 1.00 46.04 9 LEU B CA 1
ATOM 1920 C C . LEU B 1 9 ? 59.943 104.194 106.347 1.00 46.04 9 LEU B C 1
ATOM 1921 O O . LEU B 1 9 ? 59.045 104.429 105.536 1.00 46.04 9 LEU B O 1
ATOM 1926 N N . ALA B 1 10 ? 61.229 104.411 106.078 1.00 49.25 10 ALA B N 1
ATOM 1927 C CA . ALA B 1 10 ? 61.646 104.989 104.809 1.00 49.25 10 ALA B CA 1
ATOM 1928 C C . ALA B 1 10 ? 63.062 104.544 104.471 1.00 49.25 10 ALA B C 1
ATOM 1929 O O . ALA B 1 10 ? 63.820 104.103 105.336 1.00 49.25 10 ALA B O 1
ATOM 1931 N N . LYS B 1 11 ? 63.406 104.672 103.190 1.00 51.58 11 LYS B N 1
ATOM 1932 C CA . LYS B 1 11 ? 64.733 104.355 102.679 1.00 51.58 11 LYS B CA 1
ATOM 1933 C C . LYS B 1 11 ? 64.915 105.075 101.354 1.00 51.58 11 LYS B C 1
ATOM 1934 O O . LYS B 1 11 ? 63.948 105.315 100.628 1.00 51.58 11 LYS B O 1
ATOM 1940 N N . ALA B 1 12 ? 66.162 105.422 101.048 1.00 58.04 12 ALA B N 1
ATOM 1941 C CA . ALA B 1 12 ? 66.501 105.977 99.745 1.00 58.04 12 ALA B CA 1
ATOM 1942 C C . ALA B 1 12 ? 67.826 105.382 99.302 1.00 58.04 12 ALA B C 1
ATOM 1943 O O . ALA B 1 12 ? 68.854 105.609 99.946 1.00 58.04 12 ALA B O 1
ATOM 1945 N N . TYR B 1 13 ? 67.801 104.616 98.214 1.00 61.48 13 TYR B N 1
ATOM 1946 C CA . TYR B 1 13 ? 69.008 104.065 97.611 1.00 61.48 13 TYR B CA 1
ATOM 1947 C C . TYR B 1 13 ? 69.436 104.992 96.482 1.00 61.48 13 TYR B C 1
ATOM 1948 O O . TYR B 1 13 ? 68.846 104.959 95.395 1.00 61.48 13 TYR B O 1
ATOM 1957 N N . LYS B 1 14 ? 70.460 105.814 96.754 1.00 64.81 14 LYS B N 1
ATOM 1958 C CA . LYS B 1 14 ? 71.028 106.791 95.814 1.00 64.81 14 LYS B CA 1
ATOM 1959 C C . LYS B 1 14 ? 69.972 107.775 95.310 1.00 64.81 14 LYS B C 1
ATOM 1960 O O . LYS B 1 14 ? 69.881 108.070 94.117 1.00 64.81 14 LYS B O 1
ATOM 1966 N N . GLY B 1 15 ? 69.160 108.278 96.236 1.00 64.10 15 GLY B N 1
ATOM 1967 C CA . GLY B 1 15 ? 68.137 109.248 95.895 1.00 64.10 15 GLY B CA 1
ATOM 1968 C C . GLY B 1 15 ? 66.802 108.638 95.522 1.00 64.10 15 GLY B C 1
ATOM 1969 O O . GLY B 1 15 ? 65.761 109.290 95.646 1.00 64.10 15 GLY B O 1
ATOM 1970 N N . ARG B 1 16 ? 66.820 107.392 95.056 1.00 63.62 16 ARG B N 1
ATOM 1971 C CA . ARG B 1 16 ? 65.590 106.705 94.686 1.00 63.62 16 ARG B CA 1
ATOM 1972 C C . ARG B 1 16 ? 64.810 106.309 95.932 1.00 63.62 16 ARG B C 1
ATOM 1973 O O . ARG B 1 16 ? 65.259 105.466 96.712 1.00 63.62 16 ARG B O 1
ATOM 1981 N N . ARG B 1 17 ? 63.642 106.919 96.119 1.00 61.74 17 ARG B N 1
ATOM 1982 C CA . ARG B 1 17 ? 62.777 106.620 97.256 1.00 61.74 17 ARG B CA 1
ATOM 1983 C C . ARG B 1 17 ? 62.148 105.249 97.043 1.00 61.74 17 ARG B C 1
ATOM 1984 O O . ARG B 1 17 ? 61.189 105.112 96.277 1.00 61.74 17 ARG B O 1
ATOM 1992 N N . VAL B 1 18 ? 62.679 104.236 97.722 1.00 55.44 18 VAL B N 1
ATOM 1993 C CA . VAL B 1 18 ? 62.181 102.884 97.516 1.00 55.44 18 VAL B CA 1
ATOM 1994 C C . VAL B 1 18 ? 61.005 102.547 98.433 1.00 55.44 18 VAL B C 1
ATOM 1995 O O . VAL B 1 18 ? 60.237 101.630 98.126 1.00 55.44 18 VAL B O 1
ATOM 1999 N N . VAL B 1 19 ? 60.830 103.278 99.534 1.00 50.98 19 VAL B N 1
ATOM 2000 C CA . VAL B 1 19 ? 59.732 103.043 100.471 1.00 50.98 19 VAL B CA 1
ATOM 2001 C C . VAL B 1 19 ? 59.491 104.324 101.261 1.00 50.98 19 VAL B C 1
ATOM 2002 O O . VAL B 1 19 ? 60.434 104.969 101.726 1.00 50.98 19 VAL B O 1
ATOM 2006 N N . GLU B 1 20 ? 58.221 104.732 101.350 1.00 54.35 20 GLU B N 1
ATOM 2007 C CA . GLU B 1 20 ? 57.816 105.912 102.110 1.00 54.35 20 GLU B CA 1
ATOM 2008 C C . GLU B 1 20 ? 56.564 105.573 102.904 1.00 54.35 20 GLU B C 1
ATOM 2009 O O . GLU B 1 20 ? 55.550 105.205 102.306 1.00 54.35 20 GLU B O 1
ATOM 2015 N N . ASP B 1 21 ? 56.635 105.719 104.232 1.00 53.01 21 ASP B N 1
ATOM 2016 C CA . ASP B 1 21 ? 55.487 105.684 105.152 1.00 53.01 21 ASP B CA 1
ATOM 2017 C C . ASP B 1 21 ? 54.745 104.343 105.084 1.00 53.01 21 ASP B C 1
ATOM 2018 O O . ASP B 1 21 ? 53.603 104.247 104.630 1.00 53.01 21 ASP B O 1
ATOM 2023 N N . VAL B 1 22 ? 55.430 103.304 105.540 1.00 45.91 22 VAL B N 1
ATOM 2024 C CA . VAL B 1 22 ? 54.800 102.009 105.763 1.00 45.91 22 VAL B CA 1
ATOM 2025 C C . VAL B 1 22 ? 54.695 101.765 107.259 1.00 45.91 22 VAL B C 1
ATOM 2026 O O . VAL B 1 22 ? 55.702 101.778 107.977 1.00 45.91 22 VAL B O 1
ATOM 2030 N N . SER B 1 23 ? 53.472 101.537 107.731 1.00 42.88 23 SER B N 1
ATOM 2031 C CA . SER B 1 23 ? 53.203 101.324 109.149 1.00 42.88 23 SER B CA 1
ATOM 2032 C C . SER B 1 23 ? 52.517 99.976 109.304 1.00 42.88 23 SER B C 1
ATOM 2033 O O . SER B 1 23 ? 51.395 99.793 108.824 1.00 42.88 23 SER B O 1
ATOM 2036 N N . LEU B 1 24 ? 53.182 99.034 109.967 1.00 37.75 24 LEU B N 1
ATOM 2037 C CA . LEU B 1 24 ? 52.632 97.704 110.172 1.00 37.75 24 LEU B CA 1
ATOM 2038 C C . LEU B 1 24 ? 52.849 97.261 111.612 1.00 37.75 24 LEU B C 1
ATOM 2039 O O . LEU B 1 24 ? 53.857 97.583 112.242 1.00 37.75 24 LEU B O 1
ATOM 2044 N N . THR B 1 25 ? 51.864 96.529 112.133 1.00 37.89 25 THR B N 1
ATOM 2045 C CA . THR B 1 25 ? 51.936 95.923 113.454 1.00 37.89 25 THR B CA 1
ATOM 2046 C C . THR B 1 25 ? 51.679 94.431 113.322 1.00 37.89 25 THR B C 1
ATOM 2047 O O . THR B 1 25 ? 51.076 93.976 112.348 1.00 37.89 25 THR B O 1
ATOM 2051 N N . VAL B 1 26 ? 52.143 93.672 114.310 1.00 36.55 26 VAL B N 1
ATOM 2052 C CA . VAL B 1 26 ? 51.817 92.254 114.423 1.00 36.55 26 VAL B CA 1
ATOM 2053 C C . VAL B 1 26 ? 51.773 91.903 115.905 1.00 36.55 26 VAL B C 1
ATOM 2054 O O . VAL B 1 26 ? 52.655 92.294 116.673 1.00 36.55 26 VAL B O 1
ATOM 2058 N N . ASN B 1 27 ? 50.713 91.218 116.319 1.00 38.45 27 ASN B N 1
ATOM 2059 C CA . ASN B 1 27 ? 50.524 90.831 117.707 1.00 38.45 27 ASN B CA 1
ATOM 2060 C C . ASN B 1 27 ? 50.911 89.372 117.907 1.00 38.45 27 ASN B C 1
ATOM 2061 O O . ASN B 1 27 ? 51.168 88.635 116.956 1.00 38.45 27 ASN B O 1
ATOM 2066 N N . SER B 1 28 ? 50.953 88.960 119.170 1.00 39.13 28 SER B N 1
ATOM 2067 C CA . SER B 1 28 ? 51.292 87.585 119.502 1.00 39.13 28 SER B CA 1
ATOM 2068 C C . SER B 1 28 ? 50.144 86.654 119.142 1.00 39.13 28 SER B C 1
ATOM 2069 O O . SER B 1 28 ? 48.986 86.911 119.483 1.00 39.13 28 SER B O 1
ATOM 2072 N N . GLY B 1 29 ? 50.473 85.568 118.452 1.00 41.50 29 GLY B N 1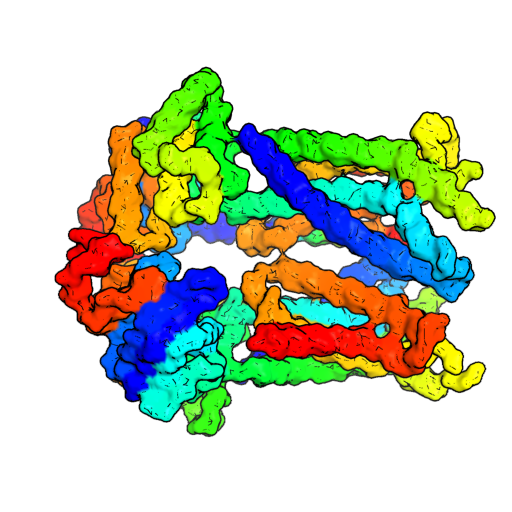
ATOM 2073 C CA . GLY B 1 29 ? 49.467 84.632 117.999 1.00 41.50 29 GLY B CA 1
ATOM 2074 C C . GLY B 1 29 ? 48.678 85.165 116.824 1.00 41.50 29 GLY B C 1
ATOM 2075 O O . GLY B 1 29 ? 47.444 85.175 116.850 1.00 41.50 29 GLY B O 1
ATOM 2076 N N . GLU B 1 30 ? 49.382 85.602 115.781 1.00 39.61 30 GLU B N 1
ATOM 2077 C CA . GLU B 1 30 ? 48.730 86.193 114.616 1.00 39.61 30 GLU B CA 1
ATOM 2078 C C . GLU B 1 30 ? 49.678 86.091 113.429 1.00 39.61 30 GLU B C 1
ATOM 2079 O O . GLU B 1 30 ? 50.756 86.690 113.451 1.00 39.61 30 GLU B O 1
ATOM 2085 N N . ILE B 1 31 ? 49.282 85.333 112.406 1.00 38.38 31 ILE B N 1
ATOM 2086 C CA . ILE B 1 31 ? 50.023 85.328 111.152 1.00 38.38 31 ILE B CA 1
ATOM 2087 C C . ILE B 1 31 ? 49.699 86.601 110.384 1.00 38.38 31 ILE B C 1
ATOM 2088 O O . ILE B 1 31 ? 48.527 86.932 110.169 1.00 38.38 31 ILE B O 1
ATOM 2093 N N . VAL B 1 32 ? 50.735 87.326 109.972 1.00 35.12 32 VAL B N 1
ATOM 2094 C CA . VAL B 1 32 ? 50.588 88.551 109.198 1.00 35.12 32 VAL B CA 1
ATOM 2095 C C . VAL B 1 32 ? 51.484 88.439 107.973 1.00 35.12 32 VAL B C 1
ATOM 2096 O O . VAL B 1 32 ? 52.648 88.045 108.072 1.00 35.12 32 VAL B O 1
ATOM 2100 N N . GLY B 1 33 ? 50.931 88.756 106.806 1.00 36.34 33 GLY B N 1
ATOM 2101 C CA . GLY B 1 33 ? 51.716 88.717 105.589 1.00 36.34 33 GLY B CA 1
ATOM 2102 C C . GLY B 1 33 ? 52.089 90.083 105.062 1.00 36.34 33 GLY B C 1
ATOM 2103 O O . GLY B 1 33 ? 51.398 91.070 105.319 1.00 36.34 33 GLY B O 1
ATOM 2104 N N . LEU B 1 34 ? 53.191 90.151 104.326 1.00 35.62 34 LEU B N 1
ATOM 2105 C CA . LEU B 1 34 ? 53.655 91.384 103.702 1.00 35.62 34 LEU B CA 1
ATOM 2106 C C . LEU B 1 34 ? 53.998 91.055 102.259 1.00 35.62 34 LEU B C 1
ATOM 2107 O O . LEU B 1 34 ? 55.036 90.452 101.989 1.00 35.62 34 LEU B O 1
ATOM 2112 N N . LEU B 1 35 ? 53.133 91.437 101.328 1.00 37.27 35 LEU B N 1
ATOM 2113 C CA . LEU B 1 35 ? 53.312 91.042 99.942 1.00 37.27 35 LEU B CA 1
ATOM 2114 C C . LEU B 1 35 ? 53.008 92.226 99.033 1.00 37.27 35 LEU B C 1
ATOM 2115 O O . LEU B 1 35 ? 52.818 93.354 99.492 1.00 37.27 35 LEU B O 1
ATOM 2120 N N . GLY B 1 36 ? 53.008 91.970 97.731 1.00 43.33 36 GLY B N 1
ATOM 2121 C CA . GLY B 1 36 ? 52.991 93.019 96.740 1.00 43.33 36 GLY B CA 1
ATOM 2122 C C . GLY B 1 36 ? 53.919 92.683 95.590 1.00 43.33 36 GLY B C 1
ATOM 2123 O O . GLY B 1 36 ? 54.563 91.631 95.581 1.00 43.33 36 GLY B O 1
ATOM 2124 N N . PRO B 1 37 ? 53.998 93.555 94.587 1.00 45.30 37 PRO B N 1
ATOM 2125 C CA . PRO B 1 37 ? 54.907 93.306 93.462 1.00 45.30 37 PRO B CA 1
ATOM 2126 C C . PRO B 1 37 ? 56.362 93.510 93.859 1.00 45.30 37 PRO B C 1
ATOM 2127 O O . PRO B 1 37 ? 56.689 93.946 94.963 1.00 45.30 37 PRO B O 1
ATOM 2131 N N . ASN B 1 38 ? 57.251 93.199 92.913 1.00 46.70 38 ASN B N 1
ATOM 2132 C CA . ASN B 1 38 ? 58.684 93.227 93.185 1.00 46.70 38 ASN B CA 1
ATOM 2133 C C . ASN B 1 38 ? 59.282 94.628 93.157 1.00 46.70 38 ASN B C 1
ATOM 2134 O O . ASN B 1 38 ? 60.489 94.762 93.386 1.00 46.70 38 ASN B O 1
ATOM 2139 N N . GLY B 1 39 ? 58.489 95.658 92.857 1.00 46.27 39 GLY B N 1
ATOM 2140 C CA . GLY B 1 39 ? 58.926 97.032 93.017 1.00 46.27 39 GLY B CA 1
ATOM 2141 C C . GLY B 1 39 ? 59.186 97.308 94.480 1.00 46.27 39 GLY B C 1
ATOM 2142 O O . GLY B 1 39 ? 58.260 97.165 95.285 1.00 46.27 39 GLY B O 1
ATOM 2143 N N . ALA B 1 40 ? 60.375 97.856 94.776 1.00 47.94 40 ALA B N 1
ATOM 2144 C CA . ALA B 1 40 ? 61.242 97.463 95.893 1.00 47.94 40 ALA B CA 1
ATOM 2145 C C . ALA B 1 40 ? 60.507 97.036 97.160 1.00 47.94 40 ALA B C 1
ATOM 2146 O O . ALA B 1 40 ? 60.663 95.897 97.617 1.00 47.94 40 ALA B O 1
ATOM 2148 N N . GLY B 1 41 ? 59.727 97.951 97.744 1.00 41.20 41 GLY B N 1
ATOM 2149 C CA . GLY B 1 41 ? 58.539 97.620 98.512 1.00 41.20 41 GLY B CA 1
ATOM 2150 C C . GLY B 1 41 ? 58.646 96.658 99.676 1.00 41.20 41 GLY B C 1
ATOM 2151 O O . GLY B 1 41 ? 59.139 96.997 100.754 1.00 41.20 41 GLY B O 1
ATOM 2152 N N . LYS B 1 42 ? 58.162 95.436 99.433 1.00 39.27 42 LYS B N 1
ATOM 2153 C CA . LYS B 1 42 ? 57.979 94.446 100.486 1.00 39.27 42 LYS B CA 1
ATOM 2154 C C . LYS B 1 42 ? 59.295 93.883 101.003 1.00 39.27 42 LYS B C 1
ATOM 2155 O O . LYS B 1 42 ? 59.328 93.308 102.094 1.00 39.27 42 LYS B O 1
ATOM 2161 N N . THR B 1 43 ? 60.380 94.014 100.244 1.00 37.82 43 THR B N 1
ATOM 2162 C CA . THR B 1 43 ? 61.652 93.423 100.641 1.00 37.82 43 THR B CA 1
ATOM 2163 C C . THR B 1 43 ? 62.485 94.346 101.516 1.00 37.82 43 THR B C 1
ATOM 2164 O O . THR B 1 43 ? 63.051 93.897 102.516 1.00 37.82 43 THR B O 1
ATOM 2168 N N . THR B 1 44 ? 62.569 95.629 101.168 1.00 38.79 44 THR B N 1
ATOM 2169 C CA . THR B 1 44 ? 63.264 96.594 102.007 1.00 38.79 44 THR B CA 1
ATOM 2170 C C . THR B 1 44 ? 62.480 96.915 103.273 1.00 38.79 44 THR B C 1
ATOM 2171 O O . THR B 1 44 ? 63.087 97.221 104.305 1.00 38.79 44 THR B O 1
ATOM 2175 N N . THR B 1 45 ? 61.149 96.835 103.223 1.00 36.99 45 THR B N 1
ATOM 2176 C CA . THR B 1 45 ? 60.350 96.973 104.436 1.00 36.99 45 THR B CA 1
ATOM 2177 C C . THR B 1 45 ? 60.541 95.782 105.365 1.00 36.99 45 THR B C 1
ATOM 2178 O O . THR B 1 45 ? 60.538 95.943 106.590 1.00 36.99 45 THR B O 1
ATOM 2182 N N . PHE B 1 46 ? 60.728 94.588 104.803 1.00 33.64 46 PHE B N 1
ATOM 2183 C CA . PHE B 1 46 ? 60.950 93.409 105.630 1.00 33.64 46 PHE B CA 1
ATOM 2184 C C . PHE B 1 46 ? 62.332 93.432 106.263 1.00 33.64 46 PHE B C 1
ATOM 2185 O O . PHE B 1 46 ? 62.504 92.981 107.400 1.00 33.64 46 PHE B O 1
ATOM 2193 N N . TYR B 1 47 ? 63.324 93.962 105.556 1.00 35.72 47 TYR B N 1
ATOM 2194 C CA . TYR B 1 47 ? 64.690 93.983 106.059 1.00 35.72 47 TYR B CA 1
ATOM 2195 C C . TYR B 1 47 ? 64.971 95.166 106.971 1.00 35.72 47 TYR B C 1
ATOM 2196 O O . TYR B 1 47 ? 66.118 95.348 107.384 1.00 35.72 47 TYR B O 1
ATOM 2205 N N . MET B 1 48 ? 63.964 95.975 107.285 1.00 38.94 48 MET B N 1
ATOM 2206 C CA . MET B 1 48 ? 64.083 96.956 108.352 1.00 38.94 48 MET B CA 1
ATOM 2207 C C . MET B 1 48 ? 63.617 96.406 109.685 1.00 38.94 48 MET B C 1
ATOM 2208 O O . MET B 1 48 ? 64.212 96.722 110.721 1.00 38.94 48 MET B O 1
ATOM 2213 N N . VAL B 1 49 ? 62.554 95.602 109.674 1.00 34.99 49 VAL B N 1
ATOM 2214 C CA . VAL B 1 49 ? 62.076 94.971 110.895 1.00 34.99 49 VAL B CA 1
ATOM 2215 C C . VAL B 1 49 ? 63.056 93.897 111.347 1.00 34.99 49 VAL B C 1
ATOM 2216 O O . VAL B 1 49 ? 63.244 93.683 112.551 1.00 34.99 49 VAL B O 1
ATOM 2220 N N . VAL B 1 50 ? 63.712 93.228 110.398 1.00 35.71 50 VAL B N 1
ATOM 2221 C CA . VAL B 1 50 ? 64.764 92.274 110.738 1.00 35.71 50 VAL B CA 1
ATOM 2222 C C . VAL B 1 50 ? 65.979 93.003 111.295 1.00 35.71 50 VAL B C 1
ATOM 2223 O O . VAL B 1 50 ? 66.486 92.669 112.371 1.00 35.71 50 VAL B O 1
ATOM 2227 N N . GLY B 1 51 ? 66.454 94.018 110.580 1.00 35.55 51 GLY B N 1
ATOM 2228 C CA . GLY B 1 51 ? 67.566 94.826 111.040 1.00 35.55 51 GLY B CA 1
ATOM 2229 C C . GLY B 1 51 ? 68.798 94.764 110.170 1.00 35.55 51 GLY B C 1
ATOM 2230 O O . GLY B 1 51 ? 69.799 95.412 110.504 1.00 35.55 51 GLY B O 1
ATOM 2231 N N . ILE B 1 52 ? 68.786 94.019 109.064 1.00 36.55 52 ILE B N 1
ATOM 2232 C CA . ILE B 1 52 ? 69.949 93.920 108.193 1.00 36.55 52 ILE B CA 1
ATOM 2233 C C . ILE B 1 52 ? 69.972 95.005 107.132 1.00 36.55 52 ILE B C 1
ATOM 2234 O O . ILE B 1 52 ? 70.904 95.047 106.319 1.00 36.55 52 ILE B O 1
ATOM 2239 N N . VAL B 1 53 ? 68.973 95.888 107.111 1.00 41.31 53 VAL B N 1
ATOM 2240 C CA . VAL B 1 53 ? 69.006 97.101 106.314 1.00 41.31 53 VAL B CA 1
ATOM 2241 C C . VAL B 1 53 ? 68.719 98.253 107.266 1.00 41.31 53 VAL B C 1
ATOM 2242 O O . VAL B 1 53 ? 67.672 98.261 107.924 1.00 41.31 53 VAL B O 1
ATOM 2246 N N . PRO B 1 54 ? 69.619 99.221 107.416 1.00 45.20 54 PRO B N 1
ATOM 2247 C CA . PRO B 1 54 ? 69.353 100.333 108.332 1.00 45.20 54 PRO B CA 1
ATOM 2248 C C . PRO B 1 54 ? 68.341 101.300 107.742 1.00 45.20 54 PRO B C 1
ATOM 2249 O O . PRO B 1 54 ? 68.385 101.627 106.554 1.00 45.20 54 PRO B O 1
ATOM 2253 N N . ARG B 1 55 ? 67.416 101.749 108.584 1.00 48.43 55 ARG B N 1
ATOM 2254 C CA . ARG B 1 55 ? 66.375 102.655 108.133 1.00 48.43 55 ARG B CA 1
ATOM 2255 C C . ARG B 1 55 ? 66.942 104.053 107.901 1.00 48.43 55 ARG B C 1
ATOM 2256 O O . ARG B 1 55 ? 68.015 104.410 108.392 1.00 48.43 55 ARG B O 1
ATOM 2264 N N . ASP B 1 56 ? 66.202 104.847 107.132 1.00 51.73 56 ASP B N 1
ATOM 2265 C CA . ASP B 1 56 ? 66.532 106.255 106.961 1.00 51.73 56 ASP B CA 1
ATOM 2266 C C . ASP B 1 56 ? 65.723 107.134 107.904 1.00 51.73 56 ASP B C 1
ATOM 2267 O O . ASP B 1 56 ? 66.256 108.093 108.472 1.00 51.73 56 ASP B O 1
ATOM 2272 N N . ALA B 1 57 ? 64.445 106.813 108.085 1.00 48.51 57 ALA B N 1
ATOM 2273 C CA . ALA B 1 57 ? 63.593 107.490 109.057 1.00 48.51 57 ALA B CA 1
ATOM 2274 C C . ALA B 1 57 ? 62.490 106.523 109.444 1.00 48.51 57 ALA B C 1
ATOM 2275 O O . ALA B 1 57 ? 61.872 105.920 108.565 1.00 48.51 57 ALA B O 1
ATOM 2277 N N . GLY B 1 58 ? 62.252 106.364 110.735 1.00 46.67 58 GLY B N 1
ATOM 2278 C CA . GLY B 1 58 ? 61.222 105.458 111.195 1.00 46.67 58 GLY B CA 1
ATOM 2279 C C . GLY B 1 58 ? 61.527 104.963 112.591 1.00 46.67 58 GLY B C 1
ATOM 2280 O O . GLY B 1 58 ? 62.555 105.288 113.183 1.00 46.67 58 GLY B O 1
ATOM 2281 N N . ASN B 1 59 ? 60.601 104.157 113.105 1.00 47.22 59 ASN B N 1
ATOM 2282 C CA . ASN B 1 59 ? 60.686 103.639 114.466 1.00 47.22 59 ASN B CA 1
ATOM 2283 C C . ASN B 1 59 ? 60.271 102.178 114.477 1.00 47.22 59 ASN B C 1
ATOM 2284 O O . ASN B 1 59 ? 59.193 101.836 113.983 1.00 47.22 59 ASN B O 1
ATOM 2289 N N . ILE B 1 60 ? 61.116 101.323 115.043 1.00 42.30 60 ILE B N 1
ATOM 2290 C CA . ILE B 1 60 ? 60.757 99.948 115.367 1.00 42.30 60 ILE B CA 1
ATOM 2291 C C . ILE B 1 60 ? 60.652 99.840 116.880 1.00 42.30 60 ILE B C 1
ATOM 2292 O O . ILE B 1 60 ? 61.621 100.126 117.593 1.00 42.30 60 ILE B O 1
ATOM 2297 N N . ILE B 1 61 ? 59.488 99.429 117.381 1.00 41.58 61 ILE B N 1
ATOM 2298 C CA . ILE B 1 61 ? 59.309 99.177 118.808 1.00 41.58 61 ILE B CA 1
ATOM 2299 C C . ILE B 1 61 ? 58.762 97.768 118.981 1.00 41.58 61 ILE B C 1
ATOM 2300 O O . ILE B 1 61 ? 57.880 97.338 118.233 1.00 41.58 61 ILE B O 1
ATOM 2305 N N . ILE B 1 62 ? 59.343 97.011 119.899 1.00 42.55 62 ILE B N 1
ATOM 2306 C CA . ILE B 1 62 ? 58.777 95.728 120.296 1.00 42.55 62 ILE B CA 1
ATOM 2307 C C . ILE B 1 62 ? 58.115 95.955 121.656 1.00 42.55 62 ILE B C 1
ATOM 2308 O O . ILE B 1 62 ? 58.728 95.854 122.715 1.00 42.55 62 ILE B O 1
ATOM 2313 N N . ASP B 1 63 ? 56.863 96.404 121.586 1.00 49.40 63 ASP B N 1
ATOM 2314 C CA . ASP B 1 63 ? 55.805 96.537 122.595 1.00 49.40 63 ASP B CA 1
ATOM 2315 C C . ASP B 1 63 ? 56.061 97.560 123.697 1.00 49.40 63 ASP B C 1
ATOM 2316 O O . ASP B 1 63 ? 55.101 98.068 124.286 1.00 49.40 63 ASP B O 1
ATOM 2321 N N . ASP B 1 64 ? 57.321 97.920 123.946 1.00 51.72 64 ASP B N 1
ATOM 2322 C CA . ASP B 1 64 ? 57.645 98.864 125.011 1.00 51.72 64 ASP B CA 1
ATOM 2323 C C . ASP B 1 64 ? 58.790 99.803 124.660 1.00 51.72 64 ASP B C 1
ATOM 2324 O O . ASP B 1 64 ? 58.848 100.936 125.150 1.00 51.72 64 ASP B O 1
ATOM 2329 N N . ASP B 1 65 ? 59.699 99.353 123.801 1.00 49.62 65 ASP B N 1
ATOM 2330 C CA . ASP B 1 65 ? 61.005 99.991 123.741 1.00 49.62 65 ASP B CA 1
ATOM 2331 C C . ASP B 1 65 ? 61.501 100.069 122.309 1.00 49.62 65 ASP B C 1
ATOM 2332 O O . ASP B 1 65 ? 61.313 99.136 121.524 1.00 49.62 65 ASP B O 1
ATOM 2337 N N . ASP B 1 66 ? 62.151 101.182 121.996 1.00 45.87 66 ASP B N 1
ATOM 2338 C CA . ASP B 1 66 ? 62.616 101.483 120.649 1.00 45.87 66 ASP B CA 1
ATOM 2339 C C . ASP B 1 66 ? 63.886 100.696 120.351 1.00 45.87 66 ASP B C 1
ATOM 2340 O O . ASP B 1 66 ? 64.928 100.929 120.971 1.00 45.87 66 ASP B O 1
ATOM 2345 N N . ILE B 1 67 ? 63.806 99.770 119.400 1.00 41.50 67 ILE B N 1
ATOM 2346 C CA . ILE B 1 67 ? 64.953 98.976 118.982 1.00 41.50 67 ILE B CA 1
ATOM 2347 C C . ILE B 1 67 ? 65.392 99.335 117.564 1.00 41.50 67 ILE B C 1
ATOM 2348 O O . ILE B 1 67 ? 66.039 98.535 116.897 1.00 41.50 67 ILE B O 1
ATOM 2353 N N . SER B 1 68 ? 65.066 100.541 117.096 1.00 42.26 68 SER B N 1
ATOM 2354 C CA . SER B 1 68 ? 65.323 100.884 115.702 1.00 42.26 68 SER B CA 1
ATOM 2355 C C . SER B 1 68 ? 66.788 101.188 115.424 1.00 42.26 68 SER B C 1
ATOM 2356 O O . SER B 1 68 ? 67.195 101.179 114.258 1.00 42.26 68 SER B O 1
ATOM 2359 N N . LEU B 1 69 ? 67.588 101.451 116.454 1.00 40.44 69 LEU B N 1
ATOM 2360 C CA . LEU B 1 69 ? 68.988 101.814 116.278 1.00 40.44 69 LEU B CA 1
ATOM 2361 C C . LEU B 1 69 ? 69.934 100.672 116.620 1.00 40.44 69 LEU B C 1
ATOM 2362 O O . LEU B 1 69 ? 71.150 100.881 116.667 1.00 40.44 69 LEU B O 1
ATOM 2367 N N . LEU B 1 70 ? 69.414 99.487 116.849 1.00 38.41 70 LEU B N 1
ATOM 2368 C CA . LEU B 1 70 ? 70.080 98.283 117.311 1.00 38.41 70 LEU B CA 1
ATOM 2369 C C . LEU B 1 70 ? 70.401 97.362 116.139 1.00 38.41 70 LEU B C 1
ATOM 2370 O O . LEU B 1 70 ? 69.656 97.315 115.156 1.00 38.41 70 LEU B O 1
ATOM 2375 N N . PRO B 1 71 ? 71.509 96.610 116.201 1.00 37.88 71 PRO B N 1
ATOM 2376 C CA . PRO B 1 71 ? 71.812 95.650 115.129 1.00 37.88 71 PRO B CA 1
ATOM 2377 C C . PRO B 1 71 ? 70.948 94.401 115.189 1.00 37.88 71 PRO B C 1
ATOM 2378 O O . PRO B 1 71 ? 70.037 94.311 116.014 1.00 37.88 71 PRO B O 1
ATOM 2382 N N . LEU B 1 72 ? 71.227 93.427 114.320 1.00 36.97 72 LEU B N 1
ATOM 2383 C CA . LEU B 1 72 ? 70.427 92.207 114.280 1.00 36.97 72 LEU B CA 1
ATOM 2384 C C . LEU B 1 72 ? 70.636 91.337 115.515 1.00 36.97 72 LEU B C 1
ATOM 2385 O O . LEU B 1 72 ? 69.672 90.754 116.022 1.00 36.97 72 LEU B O 1
ATOM 2390 N N . HIS B 1 73 ? 71.863 91.257 116.029 1.00 37.37 73 HIS B N 1
ATOM 2391 C CA . HIS B 1 73 ? 72.117 90.427 117.199 1.00 37.37 73 HIS B CA 1
ATOM 2392 C C . HIS B 1 73 ? 71.596 91.048 118.486 1.00 37.37 73 HIS B C 1
ATOM 2393 O O . HIS B 1 73 ? 71.416 90.330 119.474 1.00 37.37 73 HIS B O 1
ATOM 2400 N N . ALA B 1 74 ? 71.354 92.357 118.502 1.00 37.70 74 ALA B N 1
ATOM 2401 C CA . ALA B 1 74 ? 70.763 93.002 119.665 1.00 37.70 74 ALA B CA 1
ATOM 2402 C C . ALA B 1 74 ? 69.246 92.936 119.656 1.00 37.70 74 ALA B C 1
ATOM 2403 O O . ALA B 1 74 ? 68.630 92.895 120.726 1.00 37.70 74 ALA B O 1
ATOM 2405 N N . ARG B 1 75 ? 68.629 92.931 118.472 1.00 35.91 75 ARG B N 1
ATOM 2406 C CA . ARG B 1 75 ? 67.191 92.712 118.385 1.00 35.91 75 ARG B CA 1
ATOM 2407 C C . ARG B 1 75 ? 66.827 91.269 118.692 1.00 35.91 75 ARG B C 1
ATOM 2408 O O . ARG B 1 75 ? 65.709 90.996 119.139 1.00 35.91 75 ARG B O 1
ATOM 2416 N N . ALA B 1 76 ? 67.747 90.337 118.457 1.00 36.22 76 ALA B N 1
ATOM 2417 C CA . ALA B 1 76 ? 67.493 88.929 118.721 1.00 36.22 76 ALA B CA 1
ATOM 2418 C C . ALA B 1 76 ? 67.482 88.593 120.203 1.00 36.22 76 ALA B C 1
ATOM 2419 O O . ALA B 1 76 ? 66.911 87.567 120.582 1.00 36.22 76 ALA B O 1
ATOM 2421 N N . ARG B 1 77 ? 68.104 89.418 121.042 1.00 40.50 77 ARG B N 1
ATOM 2422 C CA . ARG B 1 77 ? 68.015 89.227 122.483 1.00 40.50 77 ARG B CA 1
ATOM 2423 C C . ARG B 1 77 ? 66.686 89.719 123.031 1.00 40.50 77 ARG B C 1
ATOM 2424 O O . ARG B 1 77 ? 66.251 89.267 124.095 1.00 40.50 77 ARG B O 1
ATOM 2432 N N . ARG B 1 78 ? 66.033 90.635 122.318 1.00 41.04 78 ARG B N 1
ATOM 2433 C CA . ARG B 1 78 ? 64.806 91.278 122.767 1.00 41.04 78 ARG B CA 1
ATOM 2434 C C . ARG B 1 78 ? 63.569 90.759 122.054 1.00 41.04 78 ARG B C 1
ATOM 2435 O O . ARG B 1 78 ? 62.689 91.558 121.725 1.00 41.04 78 ARG B O 1
ATOM 2443 N N . GLY B 1 79 ? 63.457 89.457 121.803 1.00 35.08 79 GLY B N 1
ATOM 2444 C CA . GLY B 1 79 ? 62.362 89.029 120.956 1.00 35.08 79 GLY B CA 1
ATOM 2445 C C . GLY B 1 79 ? 62.775 88.531 119.588 1.00 35.08 79 GLY B C 1
ATOM 2446 O O . GLY B 1 79 ? 63.104 87.352 119.431 1.00 35.08 79 GLY B O 1
ATOM 2447 N N . ILE B 1 80 ? 62.734 89.442 118.610 1.00 33.58 80 ILE B N 1
ATOM 2448 C CA . ILE B 1 80 ? 62.742 89.258 117.156 1.00 33.58 80 ILE B CA 1
ATOM 2449 C C . ILE B 1 80 ? 63.668 88.163 116.633 1.00 33.58 80 ILE B C 1
ATOM 2450 O O . ILE B 1 80 ? 64.870 88.169 116.903 1.00 33.58 80 ILE B O 1
ATOM 2455 N N . GLY B 1 81 ? 63.116 87.232 115.871 1.00 32.34 81 GLY B N 1
ATOM 2456 C CA . GLY B 1 81 ? 63.892 86.126 115.330 1.00 32.34 81 GLY B CA 1
ATOM 2457 C C . GLY B 1 81 ? 63.679 85.981 113.840 1.00 32.34 81 GLY B C 1
ATOM 2458 O O . GLY B 1 81 ? 62.558 86.083 113.353 1.00 32.34 81 GLY B O 1
ATOM 2459 N N . TYR B 1 82 ? 64.766 85.710 113.126 1.00 32.46 82 TYR B N 1
ATOM 2460 C CA . TYR B 1 82 ? 64.800 85.800 111.674 1.00 32.46 82 TYR B CA 1
ATOM 2461 C C . TYR B 1 82 ? 65.237 84.475 111.065 1.00 32.46 82 TYR B C 1
ATOM 2462 O O . TYR B 1 82 ? 66.134 83.808 111.585 1.00 32.46 82 TYR B O 1
ATOM 2471 N N . LEU B 1 83 ? 64.588 84.095 109.969 1.00 34.03 83 LEU B N 1
ATOM 2472 C CA . LEU B 1 83 ? 64.967 82.921 109.183 1.00 34.03 83 LEU B CA 1
ATOM 2473 C C . LEU B 1 83 ? 65.311 83.357 107.768 1.00 34.03 83 LEU B C 1
ATOM 2474 O O . LEU B 1 83 ? 64.435 83.908 107.069 1.00 34.03 83 LEU B O 1
ATOM 2479 N N . PRO B 1 84 ? 66.543 83.147 107.309 1.00 36.89 84 PRO B N 1
ATOM 2480 C CA . PRO B 1 84 ? 66.886 83.489 105.926 1.00 36.89 84 PRO B CA 1
ATOM 2481 C C . PRO B 1 84 ? 66.199 82.569 104.928 1.00 36.89 84 PRO B C 1
ATOM 2482 O O . PRO B 1 84 ? 65.754 81.468 105.257 1.00 36.89 84 PRO B O 1
ATOM 2486 N N . GLN B 1 85 ? 66.118 83.046 103.685 1.00 43.43 85 GLN B N 1
ATOM 2487 C CA . GLN B 1 85 ? 65.398 82.319 102.644 1.00 43.43 85 GLN B CA 1
ATOM 2488 C C . GLN B 1 85 ? 66.154 81.073 102.208 1.00 43.43 85 GLN B C 1
ATOM 2489 O O . GLN B 1 85 ? 65.570 79.991 102.074 1.00 43.43 85 GLN B O 1
ATOM 2495 N N . GLU B 1 86 ? 67.457 81.201 102.002 1.00 44.60 86 GLU B N 1
ATOM 2496 C CA . GLU B 1 86 ? 68.281 80.108 101.507 1.00 44.60 86 GLU B CA 1
ATOM 2497 C C . GLU B 1 86 ? 68.607 79.145 102.648 1.00 44.60 86 GLU B C 1
ATOM 2498 O O . GLU B 1 86 ? 68.126 79.284 103.775 1.00 44.60 86 GLU B O 1
ATOM 2504 N N . ALA B 1 87 ? 69.435 78.145 102.362 1.00 42.46 87 ALA B N 1
ATOM 2505 C CA . ALA B 1 87 ? 69.842 77.177 103.371 1.00 42.46 87 ALA B CA 1
ATOM 2506 C C . ALA B 1 87 ? 70.826 77.830 104.330 1.00 42.46 87 ALA B C 1
ATOM 2507 O O . ALA B 1 87 ? 71.899 78.280 103.916 1.00 42.46 87 ALA B O 1
ATOM 2509 N N . SER B 1 88 ? 70.461 77.883 105.612 1.00 38.94 88 SER B N 1
ATOM 2510 C CA . SER B 1 88 ? 71.283 78.548 106.614 1.00 38.94 88 SER B CA 1
ATOM 2511 C C . SER B 1 88 ? 71.649 77.621 107.766 1.00 38.94 88 SER B C 1
ATOM 2512 O O . SER B 1 88 ? 71.994 78.099 108.847 1.00 38.94 88 SER B O 1
ATOM 2515 N N . ILE B 1 89 ? 71.579 76.310 107.566 1.00 37.45 89 ILE B N 1
ATOM 2516 C CA . ILE B 1 89 ? 71.966 75.378 108.615 1.00 37.45 89 ILE B CA 1
ATOM 2517 C C . ILE B 1 89 ? 73.490 75.352 108.730 1.00 37.45 89 ILE B C 1
ATOM 2518 O O . ILE B 1 89 ? 74.215 75.619 107.770 1.00 37.45 89 ILE B O 1
ATOM 2523 N N . PHE B 1 90 ? 73.984 75.112 109.946 1.00 37.43 90 PHE B N 1
ATOM 2524 C CA . PHE B 1 90 ? 75.422 75.067 110.187 1.00 37.43 90 PHE B CA 1
ATOM 2525 C C . PHE B 1 90 ? 76.004 73.816 109.543 1.00 37.43 90 PHE B C 1
ATOM 2526 O O . PHE B 1 90 ? 75.446 72.726 109.691 1.00 37.43 90 PHE B O 1
ATOM 2534 N N . ARG B 1 91 ? 77.112 73.972 108.810 1.00 45.47 91 ARG B N 1
ATOM 2535 C CA . ARG B 1 91 ? 77.433 72.951 107.816 1.00 45.47 91 ARG B CA 1
ATOM 2536 C C . ARG B 1 91 ? 78.047 71.693 108.435 1.00 45.47 91 ARG B C 1
ATOM 2537 O O . ARG B 1 91 ? 77.421 70.631 108.437 1.00 45.47 91 ARG B O 1
ATOM 2545 N N . ARG B 1 92 ? 79.243 71.775 108.995 1.00 45.25 92 ARG B N 1
ATOM 2546 C CA . ARG B 1 92 ? 79.867 70.559 109.519 1.00 45.25 92 ARG B CA 1
ATOM 2547 C C . ARG B 1 92 ? 79.627 70.420 111.023 1.00 45.25 92 ARG B C 1
ATOM 2548 O O . ARG B 1 92 ? 80.536 70.200 111.821 1.00 45.25 92 ARG B O 1
ATOM 2556 N N . LEU B 1 93 ? 78.350 70.516 111.390 1.00 41.66 93 LEU B N 1
ATOM 2557 C CA . LEU B 1 93 ? 77.898 70.372 112.765 1.00 41.66 93 LEU B CA 1
ATOM 2558 C C . LEU B 1 93 ? 76.731 69.402 112.812 1.00 41.66 93 LEU B C 1
ATOM 2559 O O . LEU B 1 93 ? 75.911 69.364 111.891 1.00 41.66 93 LEU B O 1
ATOM 2564 N N . SER B 1 94 ? 76.654 68.635 113.895 1.00 44.26 94 SER B N 1
ATOM 2565 C CA . SER B 1 94 ? 75.553 67.709 114.096 1.00 44.26 94 SER B CA 1
ATOM 2566 C C . SER B 1 94 ? 74.254 68.471 114.333 1.00 44.26 94 SER B C 1
ATOM 2567 O O . SER B 1 94 ? 74.252 69.653 114.685 1.00 44.26 94 SER B O 1
ATOM 2570 N N . VAL B 1 95 ? 73.133 67.780 114.113 1.00 43.41 95 VAL B N 1
ATOM 2571 C CA . VAL B 1 95 ? 71.829 68.416 114.266 1.00 43.41 95 VAL B CA 1
ATOM 2572 C C . VAL B 1 95 ? 71.544 68.705 115.735 1.00 43.41 95 VAL B C 1
ATOM 2573 O O . VAL B 1 95 ? 71.030 69.777 116.079 1.00 43.41 95 VAL B O 1
ATOM 2577 N N . TYR B 1 96 ? 71.931 67.795 116.628 1.00 44.29 96 TYR B N 1
ATOM 2578 C CA . TYR B 1 96 ? 71.897 68.096 118.052 1.00 44.29 96 TYR B CA 1
ATOM 2579 C C . TYR B 1 96 ? 72.931 69.147 118.434 1.00 44.29 96 TYR B C 1
ATOM 2580 O O . TYR B 1 96 ? 72.698 69.915 119.373 1.00 44.29 96 TYR B O 1
ATOM 2589 N N . ASP B 1 97 ? 74.050 69.222 117.711 1.00 41.86 97 ASP B N 1
ATOM 2590 C CA . ASP B 1 97 ? 75.084 70.195 118.041 1.00 41.86 97 ASP B CA 1
ATOM 2591 C C . ASP B 1 97 ? 74.715 71.607 117.618 1.00 41.86 97 ASP B C 1
ATOM 2592 O O . ASP B 1 97 ? 75.022 72.556 118.345 1.00 41.86 97 ASP B O 1
ATOM 2597 N N . ASN B 1 98 ? 74.074 71.787 116.465 1.00 39.47 98 ASN B N 1
ATOM 2598 C CA . ASN B 1 98 ? 73.694 73.125 116.037 1.00 39.47 98 ASN B CA 1
ATOM 2599 C C . ASN B 1 98 ? 72.334 73.538 116.575 1.00 39.47 98 ASN B C 1
ATOM 2600 O O . ASN B 1 98 ? 71.889 74.657 116.315 1.00 39.47 98 ASN B O 1
ATOM 2605 N N . LEU B 1 99 ? 71.671 72.663 117.323 1.00 40.44 99 LEU B N 1
ATOM 2606 C CA . LEU B 1 99 ? 70.579 73.058 118.198 1.00 40.44 99 LEU B CA 1
ATOM 2607 C C . LEU B 1 99 ? 71.076 73.500 119.565 1.00 40.44 99 LEU B C 1
ATOM 2608 O O . LEU B 1 99 ? 70.501 74.415 120.162 1.00 40.44 99 LEU B O 1
ATOM 2613 N N . MET B 1 100 ? 72.154 72.882 120.050 1.00 41.38 100 MET B N 1
ATOM 2614 C CA . MET B 1 100 ? 72.774 73.230 121.321 1.00 41.38 100 MET B CA 1
ATOM 2615 C C . MET B 1 100 ? 73.664 74.464 121.215 1.00 41.38 100 MET B C 1
ATOM 2616 O O . MET B 1 100 ? 73.879 75.147 122.222 1.00 41.38 100 MET B O 1
ATOM 2621 N N . ALA B 1 101 ? 74.151 74.784 120.013 1.00 38.85 101 ALA B N 1
ATOM 2622 C CA . ALA B 1 101 ? 75.078 75.899 119.844 1.00 38.85 101 ALA B CA 1
ATOM 2623 C C . ALA B 1 101 ? 74.410 77.247 120.075 1.00 38.85 101 ALA B C 1
ATOM 2624 O O . ALA B 1 101 ? 75.066 78.189 120.532 1.00 38.85 101 ALA B O 1
ATOM 2626 N N . VAL B 1 102 ? 73.116 77.364 119.767 1.00 38.42 102 VAL B N 1
ATOM 2627 C CA . VAL B 1 102 ? 72.366 78.578 120.058 1.00 38.42 102 VAL B CA 1
ATOM 2628 C C . VAL B 1 102 ? 71.561 78.458 121.337 1.00 38.42 102 VAL B C 1
ATOM 2629 O O . VAL B 1 102 ? 70.987 79.452 121.799 1.00 38.42 102 VAL B O 1
ATOM 2633 N N . LEU B 1 103 ? 71.496 77.267 121.918 1.00 39.67 103 LEU B N 1
ATOM 2634 C CA . LEU B 1 103 ? 70.888 77.041 123.218 1.00 39.67 103 LEU B CA 1
ATOM 2635 C C . LEU B 1 103 ? 71.866 77.288 124.353 1.00 39.67 103 LEU B C 1
ATOM 2636 O O . LEU B 1 103 ? 71.446 77.398 125.508 1.00 39.67 103 LEU B O 1
ATOM 2641 N N . GLN B 1 104 ? 73.154 77.384 124.038 1.00 41.65 104 GLN B N 1
ATOM 2642 C CA . GLN B 1 104 ? 74.221 77.638 124.991 1.00 41.65 104 GLN B CA 1
ATOM 2643 C C . GLN B 1 104 ? 74.390 79.118 125.305 1.00 41.65 104 GLN B C 1
ATOM 2644 O O . GLN B 1 104 ? 74.992 79.458 126.328 1.00 41.65 104 GLN B O 1
ATOM 2650 N N . ILE B 1 105 ? 73.865 80.002 124.458 1.00 42.89 105 ILE B N 1
ATOM 2651 C CA . ILE B 1 105 ? 74.022 81.437 124.659 1.00 42.89 105 ILE B CA 1
ATOM 2652 C C . ILE B 1 105 ? 72.972 82.011 125.610 1.00 42.89 105 ILE B C 1
ATOM 2653 O O . ILE B 1 105 ? 73.145 83.131 126.111 1.00 42.89 105 ILE B O 1
ATOM 2658 N N . ARG B 1 106 ? 71.908 81.267 125.903 1.00 47.15 106 ARG B N 1
ATOM 2659 C CA . ARG B 1 106 ? 70.850 81.749 126.785 1.00 47.15 106 ARG B CA 1
ATOM 2660 C C . ARG B 1 106 ? 71.308 81.618 128.231 1.00 47.15 106 ARG B C 1
ATOM 2661 O O . ARG B 1 106 ? 71.459 80.505 128.745 1.00 47.15 106 ARG B O 1
ATOM 2669 N N . ASP B 1 107 ? 71.520 82.753 128.893 1.00 57.28 107 ASP B N 1
ATOM 2670 C CA . ASP B 1 107 ? 72.035 82.775 130.255 1.00 57.28 107 ASP B CA 1
ATOM 2671 C C . ASP B 1 107 ? 70.947 82.654 131.311 1.00 57.28 107 ASP B C 1
ATOM 2672 O O . ASP B 1 107 ? 71.270 82.543 132.498 1.00 57.28 107 ASP B O 1
ATOM 2677 N N . ASP B 1 108 ? 69.673 82.671 130.920 1.00 58.44 108 ASP B N 1
ATOM 2678 C CA . ASP B 1 108 ? 68.575 82.476 131.856 1.00 58.44 108 ASP B CA 1
ATOM 2679 C C . ASP B 1 108 ? 68.220 81.003 132.044 1.00 58.44 108 ASP B C 1
ATOM 2680 O O . ASP B 1 108 ? 67.122 80.693 132.519 1.00 58.44 108 ASP B O 1
ATOM 2685 N N . LEU B 1 109 ? 69.124 80.096 131.683 1.00 58.00 109 LEU B N 1
ATOM 2686 C CA . LEU B 1 109 ? 68.962 78.666 131.884 1.00 58.00 109 LEU B CA 1
ATOM 2687 C C . LEU B 1 109 ? 70.162 78.119 132.643 1.00 58.00 109 LEU B C 1
ATOM 2688 O O . LEU B 1 109 ? 71.228 78.739 132.689 1.00 58.00 109 LEU B O 1
ATOM 2693 N N . SER B 1 110 ? 69.981 76.950 133.243 1.00 59.58 110 SER B N 1
ATOM 2694 C CA . SER B 1 110 ? 71.086 76.206 133.828 1.00 59.58 110 SER B CA 1
ATOM 2695 C C . SER B 1 110 ? 71.456 75.059 132.899 1.00 59.58 110 SER B C 1
ATOM 2696 O O . SER B 1 110 ? 70.650 74.620 132.078 1.00 59.58 110 SER B O 1
ATOM 2699 N N . ALA B 1 111 ? 72.679 74.541 133.069 1.00 58.52 111 ALA B N 1
ATOM 2700 C CA . ALA B 1 111 ? 73.288 73.635 132.093 1.00 58.52 111 ALA B CA 1
ATOM 2701 C C . ALA B 1 111 ? 72.572 72.296 131.971 1.00 58.52 111 ALA B C 1
ATOM 2702 O O . ALA B 1 111 ? 72.797 71.578 130.991 1.00 58.52 111 ALA B O 1
ATOM 2704 N N . GLU B 1 112 ? 71.731 71.939 132.937 1.00 62.62 112 GLU B N 1
ATOM 2705 C CA . GLU B 1 112 ? 70.837 70.800 132.793 1.00 62.62 112 GLU B CA 1
ATOM 2706 C C . GLU B 1 112 ? 69.561 71.172 132.048 1.00 62.62 112 GLU B C 1
ATOM 2707 O O . GLU B 1 112 ? 68.993 70.330 131.342 1.00 62.62 112 GLU B O 1
ATOM 2713 N N . GLN B 1 113 ? 69.111 72.423 132.175 1.00 59.05 113 GLN B N 1
ATOM 2714 C CA . GLN B 1 113 ? 67.932 72.880 131.449 1.00 59.05 113 GLN B CA 1
ATOM 2715 C C . GLN B 1 113 ? 68.218 73.116 129.970 1.00 59.05 113 GLN B C 1
ATOM 2716 O O . GLN B 1 113 ? 67.271 73.213 129.182 1.00 59.05 113 GLN B O 1
ATOM 2722 N N . ARG B 1 114 ? 69.494 73.236 129.579 1.00 54.30 114 ARG B N 1
ATOM 2723 C CA . ARG B 1 114 ? 69.841 73.262 128.160 1.00 54.30 114 ARG B CA 1
ATOM 2724 C C . ARG B 1 114 ? 69.579 71.907 127.513 1.00 54.30 114 ARG B C 1
ATOM 2725 O O . ARG B 1 114 ? 69.079 71.837 126.386 1.00 54.30 114 ARG B O 1
ATOM 2733 N N . GLU B 1 115 ? 69.910 70.821 128.216 1.00 56.26 115 GLU B N 1
ATOM 2734 C CA . GLU B 1 115 ? 69.705 69.478 127.680 1.00 56.26 115 GLU B CA 1
ATOM 2735 C C . GLU B 1 115 ? 68.231 69.087 127.676 1.00 56.26 115 GLU B C 1
ATOM 2736 O O . GLU B 1 115 ? 67.787 68.360 126.780 1.00 56.26 115 GLU B O 1
ATOM 2742 N N . ASP B 1 116 ? 67.460 69.561 128.659 1.00 58.95 116 ASP B N 1
ATOM 2743 C CA . ASP B 1 116 ? 66.032 69.261 128.690 1.00 58.95 116 ASP B CA 1
ATOM 2744 C C . ASP B 1 116 ? 65.290 70.001 127.585 1.00 58.95 116 ASP B C 1
ATOM 2745 O O . ASP B 1 116 ? 64.341 69.466 127.003 1.00 58.95 116 ASP B O 1
ATOM 2750 N N . ARG B 1 117 ? 65.711 71.230 127.282 1.00 52.31 117 ARG B N 1
ATOM 2751 C CA . ARG B 1 117 ? 65.085 72.005 126.216 1.00 52.31 117 ARG B CA 1
ATOM 2752 C C . ARG B 1 117 ? 65.456 71.477 124.837 1.00 52.31 117 ARG B C 1
ATOM 2753 O O . ARG B 1 117 ? 64.632 71.529 123.918 1.00 52.31 117 ARG B O 1
ATOM 2761 N N . ALA B 1 118 ? 66.676 70.956 124.677 1.00 51.87 118 ALA B N 1
ATOM 2762 C CA . ALA B 1 118 ? 67.080 70.401 123.390 1.00 51.87 118 ALA B CA 1
ATOM 2763 C C . ALA B 1 118 ? 66.317 69.130 123.059 1.00 51.87 118 ALA B C 1
ATOM 2764 O O . ALA B 1 118 ? 65.888 68.952 121.917 1.00 51.87 118 ALA B O 1
ATOM 2766 N N . ASN B 1 119 ? 66.123 68.246 124.038 1.00 56.35 119 ASN B N 1
ATOM 2767 C CA . ASN B 1 119 ? 65.328 67.046 123.810 1.00 56.35 119 ASN B CA 1
ATOM 2768 C C . ASN B 1 119 ? 63.838 67.353 123.743 1.00 56.35 119 ASN B C 1
ATOM 2769 O O . ASN B 1 119 ? 63.061 66.525 123.261 1.00 56.35 119 ASN B O 1
ATOM 2774 N N . GLU B 1 120 ? 63.421 68.520 124.233 1.00 55.63 120 GLU B N 1
ATOM 2775 C CA . GLU B 1 120 ? 62.038 68.946 124.058 1.00 55.63 120 GLU B CA 1
ATOM 2776 C C . GLU B 1 120 ? 61.796 69.499 122.661 1.00 55.63 120 GLU B C 1
ATOM 2777 O O . GLU B 1 120 ? 60.662 69.470 122.174 1.00 55.63 120 GLU B O 1
ATOM 2783 N N . LEU B 1 121 ? 62.840 70.007 122.005 1.00 51.24 121 LEU B N 1
ATOM 2784 C CA . LEU B 1 121 ? 62.703 70.608 120.686 1.00 51.24 121 LEU B CA 1
ATOM 2785 C C . LEU B 1 121 ? 62.843 69.608 119.549 1.00 51.24 121 LEU B C 1
ATOM 2786 O O . LEU B 1 121 ? 62.353 69.876 118.448 1.00 51.24 121 LEU B O 1
ATOM 2791 N N . MET B 1 122 ? 63.510 68.476 119.777 1.00 54.14 122 MET B N 1
ATOM 2792 C CA . MET B 1 122 ? 63.553 67.436 118.757 1.00 54.14 122 MET B CA 1
ATOM 2793 C C . MET B 1 122 ? 62.213 66.725 118.646 1.00 54.14 122 MET B C 1
ATOM 2794 O O . MET B 1 122 ? 61.733 66.454 117.540 1.00 54.14 122 MET B O 1
ATOM 2799 N N . GLU B 1 123 ? 61.601 66.406 119.785 1.00 57.23 123 GLU B N 1
ATOM 2800 C CA . GLU B 1 123 ? 60.332 65.691 119.803 1.00 57.23 123 GLU B CA 1
ATOM 2801 C C . GLU B 1 123 ? 59.164 66.585 119.412 1.00 57.23 123 GLU B C 1
ATOM 2802 O O . GLU B 1 123 ? 58.121 66.083 118.981 1.00 57.23 123 GLU B O 1
ATOM 2808 N N . GLU B 1 124 ? 59.315 67.900 119.564 1.00 55.19 124 GLU B N 1
ATOM 2809 C CA . GLU B 1 124 ? 58.284 68.828 119.116 1.00 55.19 124 GLU B CA 1
ATOM 2810 C C . GLU B 1 124 ? 58.245 68.921 117.597 1.00 55.19 124 GLU B C 1
ATOM 2811 O O . GLU B 1 124 ? 57.174 69.125 117.015 1.00 55.19 124 GLU B O 1
ATOM 2817 N N . PHE B 1 125 ? 59.389 68.747 116.941 1.00 50.76 125 PHE B N 1
ATOM 2818 C CA . PHE B 1 125 ? 59.501 68.922 115.501 1.00 50.76 125 PHE B CA 1
ATOM 2819 C C . PHE B 1 125 ? 59.817 67.635 114.755 1.00 50.76 125 PHE B C 1
ATOM 2820 O O . PHE B 1 125 ? 60.077 67.697 113.548 1.00 50.76 125 PHE B O 1
ATOM 2828 N N . HIS B 1 126 ? 59.797 66.486 115.442 1.00 55.62 126 HIS B N 1
ATOM 2829 C CA . HIS B 1 126 ? 60.074 65.155 114.885 1.00 55.62 126 HIS B CA 1
ATOM 2830 C C . HIS B 1 126 ? 61.457 65.100 114.233 1.00 55.62 126 HIS B C 1
ATOM 2831 O O . HIS B 1 126 ? 61.614 64.833 113.040 1.00 55.62 126 HIS B O 1
ATOM 2838 N N . ILE B 1 127 ? 62.463 65.370 115.059 1.00 54.68 127 ILE B N 1
ATOM 2839 C CA . ILE B 1 127 ? 63.854 65.424 114.626 1.00 54.68 127 ILE B CA 1
ATOM 2840 C C . ILE B 1 127 ? 64.718 64.394 115.343 1.00 54.68 127 ILE B C 1
ATOM 2841 O O . ILE B 1 127 ? 65.707 63.922 114.759 1.00 54.68 127 ILE B O 1
ATOM 2846 N N . GLU B 1 128 ? 64.288 63.912 116.517 1.00 58.47 128 GLU B N 1
ATOM 2847 C CA . GLU B 1 128 ? 65.047 63.084 117.459 1.00 58.47 128 GLU B CA 1
ATOM 2848 C C . GLU B 1 128 ? 65.615 61.793 116.872 1.00 58.47 128 GLU B C 1
ATOM 2849 O O . GLU B 1 128 ? 66.481 61.184 117.506 1.00 58.47 128 GLU B O 1
ATOM 2855 N N . HIS B 1 129 ? 65.163 61.358 115.698 1.00 57.55 129 HIS B N 1
ATOM 2856 C CA . HIS B 1 129 ? 65.820 60.276 114.981 1.00 57.55 129 HIS B CA 1
ATOM 2857 C C . HIS B 1 129 ? 67.023 60.757 114.179 1.00 57.55 129 HIS B C 1
ATOM 2858 O O . HIS B 1 129 ? 67.698 59.937 113.548 1.00 57.55 129 HIS B O 1
ATOM 2865 N N . LEU B 1 130 ? 67.304 62.063 114.189 1.00 56.44 130 LEU B N 1
ATOM 2866 C CA . LEU B 1 130 ? 68.513 62.642 113.600 1.00 56.44 130 LEU B CA 1
ATOM 2867 C C . LEU B 1 130 ? 69.136 63.536 114.666 1.00 56.44 130 LEU B C 1
ATOM 2868 O O . LEU B 1 130 ? 68.890 64.741 114.696 1.00 56.44 130 LEU B O 1
ATOM 2873 N N . ARG B 1 131 ? 69.938 62.948 115.548 1.00 53.32 131 ARG B N 1
ATOM 2874 C CA . ARG B 1 131 ? 70.698 63.731 116.507 1.00 53.32 131 ARG B CA 1
ATOM 2875 C C . ARG B 1 131 ? 72.199 63.538 116.369 1.00 53.32 131 ARG B C 1
ATOM 2876 O O . ARG B 1 131 ? 72.957 64.452 116.705 1.00 53.32 131 ARG B O 1
ATOM 2884 N N . ASP B 1 132 ? 72.647 62.386 115.874 1.00 56.95 132 ASP B N 1
ATOM 2885 C CA . ASP B 1 132 ? 74.043 62.189 115.530 1.00 56.95 132 ASP B CA 1
ATOM 2886 C C . ASP B 1 132 ? 74.325 62.471 114.066 1.00 56.95 132 ASP B C 1
ATOM 2887 O O . ASP B 1 132 ? 75.472 62.767 113.718 1.00 56.95 132 ASP B O 1
ATOM 2892 N N . SER B 1 133 ? 73.309 62.387 113.213 1.00 54.11 133 SER B N 1
ATOM 2893 C CA . SER B 1 133 ? 73.470 62.707 111.804 1.00 54.11 133 SER B CA 1
ATOM 2894 C C . SER B 1 133 ? 73.611 64.206 111.625 1.00 54.11 133 SER B C 1
ATOM 2895 O O . SER B 1 133 ? 72.703 64.969 111.958 1.00 54.11 133 SER B O 1
ATOM 2898 N N . MET B 1 134 ? 74.750 64.629 111.098 1.00 55.13 134 MET B N 1
ATOM 2899 C CA . MET B 1 134 ? 74.900 66.026 110.743 1.00 55.13 134 MET B CA 1
ATOM 2900 C C . MET B 1 134 ? 74.108 66.324 109.474 1.00 55.13 134 MET B C 1
ATOM 2901 O O . MET B 1 134 ? 73.603 65.421 108.801 1.00 55.13 134 MET B O 1
ATOM 2906 N N . GLY B 1 135 ? 74.022 67.604 109.122 1.00 56.33 135 GLY B N 1
ATOM 2907 C CA . GLY B 1 135 ? 73.520 67.991 107.815 1.00 56.33 135 GLY B CA 1
ATOM 2908 C C . GLY B 1 135 ? 74.353 67.503 106.617 1.00 56.33 135 GLY B C 1
ATOM 2909 O O . GLY B 1 135 ? 75.302 66.717 106.744 1.00 56.33 135 GLY B O 1
ATOM 2910 N N . GLN B 1 136 ? 73.869 67.874 105.409 1.00 55.79 136 GLN B N 1
ATOM 2911 C CA . GLN B 1 136 ? 74.207 67.453 104.015 1.00 55.79 136 GLN B CA 1
ATOM 2912 C C . GLN B 1 136 ? 74.007 65.956 103.806 1.00 55.79 136 GLN B C 1
ATOM 2913 O O . GLN B 1 136 ? 74.352 65.438 102.737 1.00 55.79 136 GLN B O 1
ATOM 2919 N N . SER B 1 137 ? 73.505 65.255 104.818 1.00 56.53 137 SER B N 1
ATOM 2920 C CA . SER B 1 137 ? 72.677 64.077 104.720 1.00 56.53 137 SER B CA 1
ATOM 2921 C C . SER B 1 137 ? 71.214 64.408 105.002 1.00 56.53 137 SER B C 1
ATOM 2922 O O . SER B 1 137 ? 70.402 63.498 105.218 1.00 56.53 137 SER B O 1
ATOM 2925 N N . LEU B 1 138 ? 70.867 65.694 105.030 1.00 51.67 138 LEU B N 1
ATOM 2926 C CA . LEU B 1 138 ? 69.514 66.156 105.316 1.00 51.67 138 LEU B CA 1
ATOM 2927 C C . LEU B 1 138 ? 68.865 66.623 104.022 1.00 51.67 138 LEU B C 1
ATOM 2928 O O . LEU B 1 138 ? 69.515 67.272 103.197 1.00 51.67 138 LEU B O 1
ATOM 2933 N N . SER B 1 139 ? 67.587 66.303 103.850 1.00 52.15 139 SER B N 1
ATOM 2934 C CA . SER B 1 139 ? 66.871 66.654 102.630 1.00 52.15 139 SER B CA 1
ATOM 2935 C C . SER B 1 139 ? 66.405 68.109 102.699 1.00 52.15 139 SER B C 1
ATOM 2936 O O . SER B 1 139 ? 66.796 68.878 103.578 1.00 52.15 139 SER B O 1
ATOM 2939 N N . GLY B 1 140 ? 65.558 68.509 101.749 1.00 51.97 140 GLY B N 1
ATOM 2940 C CA . GLY B 1 140 ? 65.037 69.863 101.766 1.00 51.97 140 GLY B CA 1
ATOM 2941 C C . GLY B 1 140 ? 63.981 70.092 102.823 1.00 51.97 140 GLY B C 1
ATOM 2942 O O . GLY B 1 140 ? 63.861 71.203 103.349 1.00 51.97 140 GLY B O 1
ATOM 2943 N N . GLY B 1 141 ? 63.210 69.061 103.156 1.00 49.95 141 GLY B N 1
ATOM 2944 C CA . GLY B 1 141 ? 62.154 69.195 104.138 1.00 49.95 141 GLY B CA 1
ATOM 2945 C C . GLY B 1 141 ? 62.625 68.942 105.552 1.00 49.95 141 GLY B C 1
ATOM 2946 O O . GLY B 1 141 ? 61.989 69.383 106.514 1.00 49.95 141 GLY B O 1
ATOM 2947 N N . GLU B 1 142 ? 63.742 68.226 105.692 1.00 53.59 142 GLU B N 1
ATOM 2948 C CA . GLU B 1 142 ? 64.282 67.939 107.015 1.00 53.59 142 GLU B CA 1
ATOM 2949 C C . GLU B 1 142 ? 65.322 68.968 107.440 1.00 53.59 142 GLU B C 1
ATOM 2950 O O . GLU B 1 142 ? 65.591 69.105 108.636 1.00 53.59 142 GLU B O 1
ATOM 2956 N N . ARG B 1 143 ? 65.927 69.683 106.486 1.00 46.79 143 ARG B N 1
ATOM 2957 C CA . ARG B 1 143 ? 66.759 70.829 106.840 1.00 46.79 143 ARG B CA 1
ATOM 2958 C C . ARG B 1 143 ? 65.901 71.971 107.361 1.00 46.79 143 ARG B C 1
ATOM 2959 O O . ARG B 1 143 ? 66.317 72.713 108.259 1.00 46.79 143 ARG B O 1
ATOM 2967 N N . ARG B 1 144 ? 64.684 72.102 106.828 1.00 47.47 144 ARG B N 1
ATOM 2968 C CA . ARG B 1 144 ? 63.802 73.201 107.199 1.00 47.47 144 ARG B CA 1
ATOM 2969 C C . ARG B 1 144 ? 63.297 73.073 108.630 1.00 47.47 144 ARG B C 1
ATOM 2970 O O . ARG B 1 144 ? 63.175 74.084 109.327 1.00 47.47 144 ARG B O 1
ATOM 2978 N N . ARG B 1 145 ? 63.019 71.854 109.096 1.00 48.37 145 ARG B N 1
ATOM 2979 C CA . ARG B 1 145 ? 62.573 71.682 110.474 1.00 48.37 145 ARG B CA 1
ATOM 2980 C C . ARG B 1 145 ? 63.674 71.961 111.486 1.00 48.37 145 ARG B C 1
ATOM 2981 O O . ARG B 1 145 ? 63.371 72.395 112.599 1.00 48.37 145 ARG B O 1
ATOM 2989 N N . VAL B 1 146 ? 64.935 71.714 111.132 1.00 42.69 146 VAL B N 1
ATOM 2990 C CA . VAL B 1 146 ? 66.036 71.989 112.049 1.00 42.69 146 VAL B CA 1
ATOM 2991 C C . VAL B 1 146 ? 66.261 73.492 112.183 1.00 42.69 146 VAL B C 1
ATOM 2992 O O . VAL B 1 146 ? 66.607 73.979 113.266 1.00 42.69 146 VAL B O 1
ATOM 2996 N N . GLU B 1 147 ? 66.016 74.255 111.117 1.00 40.61 147 GLU B N 1
ATOM 2997 C CA . GLU B 1 147 ? 66.192 75.701 111.176 1.00 40.61 147 GLU B CA 1
ATOM 2998 C C . GLU B 1 147 ? 65.103 76.374 112.003 1.00 40.61 147 GLU B C 1
ATOM 2999 O O . GLU B 1 147 ? 65.360 77.387 112.658 1.00 40.61 147 GLU B O 1
ATOM 3005 N N . ILE B 1 148 ? 63.887 75.829 111.989 1.00 41.32 148 ILE B N 1
ATOM 3006 C CA . ILE B 1 148 ? 62.830 76.370 112.837 1.00 41.32 148 ILE B CA 1
ATOM 3007 C C . ILE B 1 148 ? 62.980 75.875 114.273 1.00 41.32 148 ILE B C 1
ATOM 3008 O O . ILE B 1 148 ? 62.624 76.586 115.219 1.00 41.32 148 ILE B O 1
ATOM 3013 N N . ALA B 1 149 ? 63.536 74.676 114.468 1.00 40.89 149 ALA B N 1
ATOM 3014 C CA . ALA B 1 149 ? 63.732 74.165 115.821 1.00 40.89 149 ALA B CA 1
ATOM 3015 C C . ALA B 1 149 ? 64.825 74.921 116.559 1.00 40.89 149 ALA B C 1
ATOM 3016 O O . ALA B 1 149 ? 64.774 75.035 117.788 1.00 40.89 149 ALA B O 1
ATOM 3018 N N . ARG B 1 150 ? 65.811 75.451 115.838 1.00 36.64 150 ARG B N 1
ATOM 3019 C CA . ARG B 1 150 ? 66.905 76.180 116.461 1.00 36.64 150 ARG B CA 1
ATOM 3020 C C . ARG B 1 150 ? 66.707 77.687 116.440 1.00 36.64 150 ARG B C 1
ATOM 3021 O O . ARG B 1 150 ? 67.412 78.397 117.162 1.00 36.64 150 ARG B O 1
ATOM 3029 N N . ALA B 1 151 ? 65.772 78.195 115.639 1.00 36.63 151 ALA B N 1
ATOM 3030 C CA . ALA B 1 151 ? 65.317 79.562 115.831 1.00 36.63 151 ALA B CA 1
ATOM 3031 C C . ALA B 1 151 ? 64.383 79.671 117.019 1.00 36.63 151 ALA B C 1
ATOM 3032 O O . ALA B 1 151 ? 64.228 80.760 117.577 1.00 36.63 151 ALA B O 1
ATOM 3034 N N . LEU B 1 152 ? 63.769 78.563 117.414 1.00 39.04 152 LEU B N 1
ATOM 3035 C CA . LEU B 1 152 ? 62.949 78.488 118.609 1.00 39.04 152 LEU B CA 1
ATOM 3036 C C . LEU B 1 152 ? 63.771 78.190 119.854 1.00 39.04 152 LEU B C 1
ATOM 3037 O O . LEU B 1 152 ? 63.269 78.363 120.968 1.00 39.04 152 LEU B O 1
ATOM 3042 N N . ALA B 1 153 ? 65.022 77.757 119.688 1.00 40.35 153 ALA B N 1
ATOM 3043 C CA . ALA B 1 153 ? 65.920 77.565 120.818 1.00 40.35 153 ALA B CA 1
ATOM 3044 C C . ALA B 1 153 ? 66.447 78.879 121.368 1.00 40.35 153 ALA B C 1
ATOM 3045 O O . ALA B 1 153 ? 66.924 78.913 122.506 1.00 40.35 153 ALA B O 1
ATOM 3047 N N . ALA B 1 154 ? 66.371 79.957 120.593 1.00 39.32 154 ALA B N 1
ATOM 3048 C CA . ALA B 1 154 ? 66.770 81.282 121.048 1.00 39.32 154 ALA B CA 1
ATOM 3049 C C . ALA B 1 154 ? 65.691 81.981 121.864 1.00 39.32 154 ALA B C 1
ATOM 3050 O O . ALA B 1 154 ? 65.905 83.126 122.278 1.00 39.32 154 ALA B O 1
ATOM 3052 N N . ASN B 1 155 ? 64.555 81.313 122.103 1.00 39.97 155 ASN B N 1
ATOM 3053 C CA . ASN B 1 155 ? 63.349 81.796 122.773 1.00 39.97 155 ASN B CA 1
ATOM 3054 C C . ASN B 1 155 ? 62.855 83.117 122.197 1.00 39.97 155 ASN B C 1
ATOM 3055 O O . ASN B 1 155 ? 63.014 84.164 122.838 1.00 39.97 155 ASN B O 1
ATOM 3060 N N . PRO B 1 156 ? 62.279 83.129 121.000 1.00 35.51 156 PRO B N 1
ATOM 3061 C CA . PRO B 1 156 ? 61.832 84.390 120.416 1.00 35.51 156 PRO B CA 1
ATOM 3062 C C . PRO B 1 156 ? 60.355 84.677 120.643 1.00 35.51 156 PRO B C 1
ATOM 3063 O O . PRO B 1 156 ? 59.528 83.788 120.850 1.00 35.51 156 PRO B O 1
ATOM 3067 N N . LYS B 1 157 ? 60.045 85.963 120.619 1.00 36.66 157 LYS B N 1
ATOM 3068 C CA . LYS B 1 157 ? 58.756 86.442 120.163 1.00 36.66 157 LYS B CA 1
ATOM 3069 C C . LYS B 1 157 ? 58.951 86.939 118.740 1.00 36.66 157 LYS B C 1
ATOM 3070 O O . LYS B 1 157 ? 60.042 87.394 118.384 1.00 36.66 157 LYS B O 1
ATOM 3076 N N . PHE B 1 158 ? 57.901 86.804 117.927 1.00 33.82 158 PHE B N 1
ATOM 3077 C CA . PHE B 1 158 ? 57.866 87.251 116.535 1.00 33.82 158 PHE B CA 1
ATOM 3078 C C . PHE B 1 158 ? 58.938 86.643 115.642 1.00 33.82 158 PHE B C 1
ATOM 3079 O O . PHE B 1 158 ? 59.854 87.348 115.211 1.00 33.82 158 PHE B O 1
ATOM 3087 N N . ILE B 1 159 ? 58.858 85.339 115.384 1.00 32.79 159 ILE B N 1
ATOM 3088 C CA . ILE B 1 159 ? 59.609 84.757 114.279 1.00 32.79 159 ILE B CA 1
ATOM 3089 C C . ILE B 1 159 ? 59.076 85.326 112.973 1.00 32.79 159 ILE B C 1
ATOM 3090 O O . ILE B 1 159 ? 57.893 85.173 112.655 1.00 32.79 159 ILE B O 1
ATOM 3095 N N . LEU B 1 160 ? 59.936 85.991 112.208 1.00 31.06 160 LEU B N 1
ATOM 3096 C CA . LEU B 1 160 ? 59.521 86.537 110.920 1.00 31.06 160 LEU B CA 1
ATOM 3097 C C . LEU B 1 160 ? 60.297 85.837 109.809 1.00 31.06 160 LEU B C 1
ATOM 3098 O O . LEU B 1 160 ? 61.530 85.893 109.767 1.00 31.06 160 LEU B O 1
ATOM 3103 N N . LEU B 1 161 ? 59.562 85.163 108.925 1.00 33.79 161 LEU B N 1
ATOM 3104 C CA . LEU B 1 161 ? 60.121 84.275 107.916 1.00 33.79 161 LEU B CA 1
ATOM 3105 C C . LEU B 1 161 ? 60.255 84.996 106.584 1.00 33.79 161 LEU B C 1
ATOM 3106 O O . LEU B 1 161 ? 59.400 85.801 106.211 1.00 33.79 161 LEU B O 1
ATOM 3111 N N . ASP B 1 162 ? 61.326 84.682 105.862 1.00 39.65 162 ASP B N 1
ATOM 3112 C CA . ASP B 1 162 ? 61.618 85.278 104.564 1.00 39.65 162 ASP B CA 1
ATOM 3113 C C . ASP B 1 162 ? 61.517 84.186 103.511 1.00 39.65 162 ASP B C 1
ATOM 3114 O O . ASP B 1 162 ? 62.400 83.330 103.423 1.00 39.65 162 ASP B O 1
ATOM 3119 N N . GLU B 1 163 ? 60.441 84.228 102.718 1.00 42.28 163 GLU B N 1
ATOM 3120 C CA . GLU B 1 163 ? 60.112 83.321 101.619 1.00 42.28 163 GLU B CA 1
ATOM 3121 C C . GLU B 1 163 ? 60.188 81.856 102.022 1.00 42.28 163 GLU B C 1
ATOM 3122 O O . GLU B 1 163 ? 61.099 81.142 101.590 1.00 42.28 163 GLU B O 1
ATOM 3128 N N . PRO B 1 164 ? 59.247 81.366 102.835 1.00 39.82 164 PRO B N 1
ATOM 3129 C CA . PRO B 1 164 ? 59.381 80.011 103.376 1.00 39.82 164 PRO B CA 1
ATOM 3130 C C . PRO B 1 164 ? 58.925 78.931 102.413 1.00 39.82 164 PRO B C 1
ATOM 3131 O O . PRO B 1 164 ? 58.992 77.742 102.735 1.00 39.82 164 PRO B O 1
ATOM 3135 N N . PHE B 1 165 ? 58.461 79.324 101.231 1.00 41.74 165 PHE B N 1
ATOM 3136 C CA . PHE B 1 165 ? 58.061 78.356 100.220 1.00 41.74 165 PHE B CA 1
ATOM 3137 C C . PHE B 1 165 ? 59.116 78.230 99.130 1.00 41.74 165 PHE B C 1
ATOM 3138 O O . PHE B 1 165 ? 59.620 77.124 98.913 1.00 41.74 165 PHE B O 1
ATOM 3146 N N . ALA B 1 166 ? 59.456 79.325 98.435 1.00 43.56 166 ALA B N 1
ATOM 3147 C CA . ALA B 1 166 ? 60.715 79.538 97.700 1.00 43.56 166 ALA B CA 1
ATOM 3148 C C . ALA B 1 166 ? 61.021 78.480 96.638 1.00 43.56 166 ALA B C 1
ATOM 3149 O O . ALA B 1 166 ? 62.157 78.379 96.167 1.00 43.56 166 ALA B O 1
ATOM 3151 N N . GLY B 1 167 ? 60.033 77.689 96.254 1.00 45.13 167 GLY B N 1
ATOM 3152 C CA . GLY B 1 167 ? 60.213 76.556 95.380 1.00 45.13 167 GLY B CA 1
ATOM 3153 C C . GLY B 1 167 ? 60.241 75.267 96.170 1.00 45.13 167 GLY B C 1
ATOM 3154 O O . GLY B 1 167 ? 61.305 74.788 96.571 1.00 45.13 167 GLY B O 1
ATOM 3155 N N . VAL B 1 168 ? 59.057 74.683 96.333 1.00 47.89 168 VAL B N 1
ATOM 3156 C CA . VAL B 1 168 ? 58.816 73.367 96.920 1.00 47.89 168 VAL B CA 1
ATOM 3157 C C . VAL B 1 168 ? 57.596 72.797 96.214 1.00 47.89 168 VAL B C 1
ATOM 3158 O O . VAL B 1 168 ? 56.736 73.548 95.745 1.00 47.89 168 VAL B O 1
ATOM 3162 N N . ASP B 1 169 ? 57.529 71.477 96.115 1.00 50.41 169 ASP B N 1
ATOM 3163 C CA . ASP B 1 169 ? 56.397 70.843 95.460 1.00 50.41 169 ASP B CA 1
ATOM 3164 C C . ASP B 1 169 ? 55.158 70.938 96.353 1.00 50.41 169 ASP B C 1
ATOM 3165 O O . ASP B 1 169 ? 55.281 71.037 97.575 1.00 50.41 169 ASP B O 1
ATOM 3170 N N . PRO B 1 170 ? 53.949 70.942 95.765 1.00 48.72 170 PRO B N 1
ATOM 3171 C CA . PRO B 1 170 ? 52.739 71.263 96.549 1.00 48.72 170 PRO B CA 1
ATOM 3172 C C . PRO B 1 170 ? 52.344 70.256 97.625 1.00 48.72 170 PRO B C 1
ATOM 3173 O O . PRO B 1 170 ? 51.380 70.524 98.352 1.00 48.72 170 PRO B O 1
ATOM 3177 N N . ILE B 1 171 ? 53.020 69.116 97.759 1.00 49.52 171 ILE B N 1
ATOM 3178 C CA . ILE B 1 171 ? 52.793 68.298 98.943 1.00 49.52 171 ILE B CA 1
ATOM 3179 C C . ILE B 1 171 ? 53.657 68.775 100.105 1.00 49.52 171 ILE B C 1
ATOM 3180 O O . ILE B 1 171 ? 53.387 68.411 101.259 1.00 49.52 171 ILE B O 1
ATOM 3185 N N . SER B 1 172 ? 54.650 69.620 99.839 1.00 48.36 172 SER B N 1
ATOM 3186 C CA . SER B 1 172 ? 55.523 70.163 100.867 1.00 48.36 172 SER B CA 1
ATOM 3187 C C . SER B 1 172 ? 55.125 71.565 101.301 1.00 48.36 172 SER B C 1
ATOM 3188 O O . SER B 1 172 ? 55.831 72.166 102.110 1.00 48.36 172 SER B O 1
ATOM 3191 N N . VAL B 1 173 ? 54.026 72.111 100.776 1.00 46.75 173 VAL B N 1
ATOM 3192 C CA . VAL B 1 173 ? 53.443 73.316 101.356 1.00 46.75 173 VAL B CA 1
ATOM 3193 C C . VAL B 1 173 ? 52.402 72.984 102.408 1.00 46.75 173 VAL B C 1
ATOM 3194 O O . VAL B 1 173 ? 51.999 73.878 103.168 1.00 46.75 173 VAL B O 1
ATOM 3198 N N . ILE B 1 174 ? 51.950 71.732 102.475 1.00 47.96 174 ILE B N 1
ATOM 3199 C CA . ILE B 1 174 ? 51.075 71.315 103.561 1.00 47.96 174 ILE B CA 1
ATOM 3200 C C . ILE B 1 174 ? 51.855 71.260 104.864 1.00 47.96 174 ILE B C 1
ATOM 3201 O O . ILE B 1 174 ? 51.350 71.659 105.921 1.00 47.96 174 ILE B O 1
ATOM 3206 N N . ASP B 1 175 ? 53.111 70.824 104.807 1.00 47.48 175 ASP B N 1
ATOM 3207 C CA . ASP B 1 175 ? 53.921 70.647 106.003 1.00 47.48 175 ASP B CA 1
ATOM 3208 C C . ASP B 1 175 ? 54.603 71.924 106.471 1.00 47.48 175 ASP B C 1
ATOM 3209 O O . ASP B 1 175 ? 54.894 72.041 107.666 1.00 47.48 175 ASP B O 1
ATOM 3214 N N . ILE B 1 176 ? 54.875 72.878 105.577 1.00 43.51 176 ILE B N 1
ATOM 3215 C CA . ILE B 1 176 ? 55.362 74.179 106.028 1.00 43.51 176 ILE B CA 1
ATOM 3216 C C . ILE B 1 176 ? 54.241 74.957 106.701 1.00 43.51 176 ILE B C 1
ATOM 3217 O O . ILE B 1 176 ? 54.435 75.561 107.761 1.00 43.51 176 ILE B O 1
ATOM 3222 N N . LYS B 1 177 ? 53.045 74.930 106.120 1.00 43.29 177 LYS B N 1
ATOM 3223 C CA . LYS B 1 177 ? 51.904 75.616 106.707 1.00 43.29 177 LYS B CA 1
ATOM 3224 C C . LYS B 1 177 ? 51.371 74.923 107.949 1.00 43.29 177 LYS B C 1
ATOM 3225 O O . LYS B 1 177 ? 50.559 75.518 108.662 1.00 43.29 177 LYS B O 1
ATOM 3231 N N . ARG B 1 178 ? 51.797 73.691 108.226 1.00 45.65 178 ARG B N 1
ATOM 3232 C CA . ARG B 1 178 ? 51.432 73.052 109.483 1.00 45.65 178 ARG B CA 1
ATOM 3233 C C . ARG B 1 178 ? 52.299 73.552 110.630 1.00 45.65 178 ARG B C 1
ATOM 3234 O O . ARG B 1 178 ? 51.804 73.747 111.745 1.00 45.65 178 ARG B O 1
ATOM 3242 N N . ILE B 1 179 ? 53.594 73.762 110.380 1.00 41.09 179 ILE B N 1
ATOM 3243 C CA . ILE B 1 179 ? 54.478 74.270 111.423 1.00 41.09 179 ILE B CA 1
ATOM 3244 C C . ILE B 1 179 ? 54.517 75.787 111.474 1.00 41.09 179 ILE B C 1
ATOM 3245 O O . ILE B 1 179 ? 55.139 76.342 112.387 1.00 41.09 179 ILE B O 1
ATOM 3250 N N . ILE B 1 180 ? 53.880 76.479 110.530 1.00 40.16 180 ILE B N 1
ATOM 3251 C CA . ILE B 1 180 ? 53.658 77.911 110.702 1.00 40.16 180 ILE B CA 1
ATOM 3252 C C . ILE B 1 180 ? 52.457 78.154 111.603 1.00 40.16 180 ILE B C 1
ATOM 3253 O O . ILE B 1 180 ? 52.517 78.968 112.530 1.00 40.16 180 ILE B O 1
ATOM 3258 N N . GLU B 1 181 ? 51.371 77.408 111.395 1.00 43.03 181 GLU B N 1
ATOM 3259 C CA . GLU B 1 181 ? 50.210 77.487 112.272 1.00 43.03 181 GLU B CA 1
ATOM 3260 C C . GLU B 1 181 ? 50.447 76.840 113.630 1.00 43.03 181 GLU B C 1
ATOM 3261 O O . GLU B 1 181 ? 49.619 77.009 114.530 1.00 43.03 181 GLU B O 1
ATOM 3267 N N . HIS B 1 182 ? 51.547 76.105 113.797 1.00 42.29 182 HIS B N 1
ATOM 3268 C CA . HIS B 1 182 ? 51.933 75.604 115.108 1.00 42.29 182 HIS B CA 1
ATOM 3269 C C . HIS B 1 182 ? 52.661 76.663 115.927 1.00 42.29 182 HIS B C 1
ATOM 3270 O O . HIS B 1 182 ? 52.557 76.664 117.158 1.00 42.29 182 HIS B O 1
ATOM 3277 N N . LEU B 1 183 ? 53.393 77.568 115.273 1.00 38.69 183 LEU B N 1
ATOM 3278 C CA . LEU B 1 183 ? 54.009 78.681 115.985 1.00 38.69 183 LEU B CA 1
ATOM 3279 C C . LEU B 1 183 ? 52.976 79.685 116.467 1.00 38.69 183 LEU B C 1
ATOM 3280 O O . LEU B 1 183 ? 53.180 80.327 117.502 1.00 38.69 183 LEU B O 1
ATOM 3285 N N . ARG B 1 184 ? 51.874 79.841 115.730 1.00 42.36 184 ARG B N 1
ATOM 3286 C CA . ARG B 1 184 ? 50.802 80.726 116.167 1.00 42.36 184 ARG B CA 1
ATOM 3287 C C . ARG B 1 184 ? 50.087 80.171 117.391 1.00 42.36 184 ARG B C 1
ATOM 3288 O O . ARG B 1 184 ? 49.627 80.939 118.243 1.00 42.36 184 ARG B O 1
ATOM 3296 N N . ASP B 1 185 ? 50.013 78.848 117.514 1.00 44.31 185 ASP B N 1
ATOM 3297 C CA . ASP B 1 185 ? 49.421 78.205 118.679 1.00 44.31 185 ASP B CA 1
ATOM 3298 C C . ASP B 1 185 ? 50.378 78.121 119.862 1.00 44.31 185 ASP B C 1
ATOM 3299 O O . ASP B 1 185 ? 50.018 77.539 120.890 1.00 44.31 185 ASP B O 1
ATOM 3304 N N . SER B 1 186 ? 51.582 78.679 119.740 1.00 41.34 186 SER B N 1
ATOM 3305 C CA . SER B 1 186 ? 52.507 78.812 120.857 1.00 41.34 186 SER B CA 1
ATOM 3306 C C . SER B 1 186 ? 52.700 80.265 121.266 1.00 41.34 186 SER B C 1
ATOM 3307 O O . SER B 1 186 ? 53.584 80.558 122.078 1.00 41.34 186 SER B O 1
ATOM 3310 N N . GLY B 1 187 ? 51.900 81.180 120.725 1.00 39.76 187 GLY B N 1
ATOM 3311 C CA . GLY B 1 187 ? 51.999 82.584 121.067 1.00 39.76 187 GLY B CA 1
ATOM 3312 C C . GLY B 1 187 ? 53.170 83.295 120.421 1.00 39.76 187 GLY B C 1
ATOM 3313 O O . GLY B 1 187 ? 53.957 83.951 121.108 1.00 39.76 187 GLY B O 1
ATOM 3314 N N . LEU B 1 188 ? 53.293 83.176 119.100 1.00 36.58 188 LEU B N 1
ATOM 3315 C CA . LEU B 1 188 ? 54.353 83.828 118.339 1.00 36.58 188 LEU B CA 1
ATOM 3316 C C . LEU B 1 188 ? 53.728 84.570 117.171 1.00 36.58 188 LEU B C 1
ATOM 3317 O O . LEU B 1 188 ? 52.920 83.998 116.435 1.00 36.58 188 LEU B O 1
ATOM 3322 N N . GLY B 1 189 ? 54.107 85.831 116.992 1.00 35.11 189 GLY B N 1
ATOM 3323 C CA . GLY B 1 189 ? 53.572 86.624 115.903 1.00 35.11 189 GLY B CA 1
ATOM 3324 C C . GLY B 1 189 ? 54.367 86.524 114.619 1.00 35.11 189 GLY B C 1
ATOM 3325 O O . GLY B 1 189 ? 55.383 87.199 114.449 1.00 35.11 189 GLY B O 1
ATOM 3326 N N . VAL B 1 190 ? 53.890 85.717 113.691 1.00 34.18 190 VAL B N 1
ATOM 3327 C CA . VAL B 1 190 ? 54.641 85.386 112.488 1.00 34.18 190 VAL B CA 1
ATOM 3328 C C . VAL B 1 190 ? 54.433 86.461 111.427 1.00 34.18 190 VAL B C 1
ATOM 3329 O O . VAL B 1 190 ? 53.302 86.887 111.170 1.00 34.18 190 VAL B O 1
ATOM 3333 N N . LEU B 1 191 ? 55.528 86.918 110.812 1.00 31.58 191 LEU B N 1
ATOM 3334 C CA . LEU B 1 191 ? 55.479 87.876 109.708 1.00 31.58 191 LEU B CA 1
ATOM 3335 C C . LEU B 1 191 ? 56.128 87.248 108.481 1.00 31.58 191 LEU B C 1
ATOM 3336 O O . LEU B 1 191 ? 57.319 86.929 108.502 1.00 31.58 191 LEU B O 1
ATOM 3341 N N . ILE B 1 192 ? 55.352 87.081 107.406 1.00 33.66 192 ILE B N 1
ATOM 3342 C CA . ILE B 1 192 ? 55.805 86.393 106.201 1.00 33.66 192 ILE B CA 1
ATOM 3343 C C . ILE B 1 192 ? 55.863 87.372 105.036 1.00 33.66 192 ILE B C 1
ATOM 3344 O O . ILE B 1 192 ? 54.998 88.239 104.879 1.00 33.66 192 ILE B O 1
ATOM 3349 N N . THR B 1 193 ? 56.905 87.236 104.213 1.00 38.70 193 THR B N 1
ATOM 3350 C CA . THR B 1 193 ? 56.949 87.812 102.877 1.00 38.70 193 THR B CA 1
ATOM 3351 C C . THR B 1 193 ? 57.442 86.740 101.915 1.00 38.70 193 THR B C 1
ATOM 3352 O O . THR B 1 193 ? 58.274 85.913 102.296 1.00 38.70 193 THR B O 1
ATOM 3356 N N . ASP B 1 194 ? 56.888 86.721 100.701 1.00 43.39 194 ASP B N 1
ATOM 3357 C CA . ASP B 1 194 ? 57.364 85.869 99.604 1.00 43.39 194 ASP B CA 1
ATOM 3358 C C . ASP B 1 194 ? 56.731 86.321 98.293 1.00 43.39 194 ASP B C 1
ATOM 3359 O O . ASP B 1 194 ? 56.143 87.405 98.197 1.00 43.39 194 ASP B O 1
ATOM 3364 N N . HIS B 1 195 ? 56.870 85.466 97.281 1.00 48.68 195 HIS B N 1
ATOM 3365 C CA . HIS B 1 195 ? 56.269 85.668 95.972 1.00 48.68 195 HIS B CA 1
ATOM 3366 C C . HIS B 1 195 ? 54.925 84.960 95.854 1.00 48.68 195 HIS B C 1
ATOM 3367 O O . HIS B 1 195 ? 54.015 85.451 95.179 1.00 48.68 195 HIS B O 1
ATOM 3374 N N . ASN B 1 196 ? 54.793 83.795 96.485 1.00 49.19 196 ASN B N 1
ATOM 3375 C CA . ASN B 1 196 ? 53.610 82.948 96.343 1.00 49.19 196 ASN B CA 1
ATOM 3376 C C . ASN B 1 196 ? 52.422 83.598 97.040 1.00 49.19 196 ASN B C 1
ATOM 3377 O O . ASN B 1 196 ? 52.357 83.658 98.268 1.00 49.19 196 ASN B O 1
ATOM 3382 N N . VAL B 1 197 ? 51.470 84.090 96.248 1.00 48.94 197 VAL B N 1
ATOM 3383 C CA . VAL B 1 197 ? 50.320 84.776 96.822 1.00 48.94 197 VAL B CA 1
ATOM 3384 C C . VAL B 1 197 ? 49.268 83.777 97.282 1.00 48.94 197 VAL B C 1
ATOM 3385 O O . VAL B 1 197 ? 48.634 83.975 98.324 1.00 48.94 197 VAL B O 1
ATOM 3389 N N . ARG B 1 198 ? 49.080 82.690 96.529 1.00 54.94 198 ARG B N 1
ATOM 3390 C CA . ARG B 1 198 ? 47.978 81.767 96.771 1.00 54.94 198 ARG B CA 1
ATOM 3391 C C . ARG B 1 198 ? 48.153 80.962 98.048 1.00 54.94 198 ARG B C 1
ATOM 3392 O O . ARG B 1 198 ? 47.168 80.430 98.568 1.00 54.94 198 ARG B O 1
ATOM 3400 N N . GLU B 1 199 ? 49.378 80.849 98.560 1.00 50.82 199 GLU B N 1
ATOM 3401 C CA . GLU B 1 199 ? 49.636 80.035 99.735 1.00 50.82 199 GLU B CA 1
ATOM 3402 C C . GLU B 1 199 ? 49.869 80.838 101.003 1.00 50.82 199 GLU B C 1
ATOM 3403 O O . GLU B 1 199 ? 49.868 80.251 102.087 1.00 50.82 199 GLU B O 1
ATOM 3409 N N . THR B 1 200 ? 50.071 82.150 100.903 1.00 45.59 200 THR B N 1
ATOM 3410 C CA . THR B 1 200 ? 50.111 82.969 102.106 1.00 45.59 200 THR B CA 1
ATOM 3411 C C . THR B 1 200 ? 48.770 83.597 102.430 1.00 45.59 200 THR B C 1
ATOM 3412 O O . THR B 1 200 ? 48.422 83.705 103.607 1.00 45.59 200 THR B O 1
ATOM 3416 N N . LEU B 1 201 ? 47.978 83.963 101.424 1.00 43.36 201 LEU B N 1
ATOM 3417 C CA . LEU B 1 201 ? 46.618 84.406 101.702 1.00 43.36 201 LEU B CA 1
ATOM 3418 C C . LEU B 1 201 ? 45.708 83.268 102.151 1.00 43.36 201 LEU B C 1
ATOM 3419 O O . LEU B 1 201 ? 44.574 83.531 102.562 1.00 43.36 201 LEU B O 1
ATOM 3424 N N . ALA B 1 202 ? 46.170 82.020 102.073 1.00 44.52 202 ALA B N 1
ATOM 3425 C CA . ALA B 1 202 ? 45.505 80.899 102.716 1.00 44.52 202 ALA B CA 1
ATOM 3426 C C . ALA B 1 202 ? 45.948 80.705 104.159 1.00 44.52 202 ALA B C 1
ATOM 3427 O O . ALA B 1 202 ? 45.220 80.082 104.940 1.00 44.52 202 ALA B O 1
ATOM 3429 N N . VAL B 1 203 ? 47.119 81.218 104.538 1.00 42.63 203 VAL B N 1
ATOM 3430 C CA . VAL B 1 203 ? 47.631 81.008 105.887 1.00 42.63 203 VAL B CA 1
ATOM 3431 C C . VAL B 1 203 ? 47.610 82.278 106.743 1.00 42.63 203 VAL B C 1
ATOM 3432 O O . VAL B 1 203 ? 47.556 82.175 107.978 1.00 42.63 203 VAL B O 1
ATOM 3436 N N . CYS B 1 204 ? 47.600 83.462 106.136 1.00 43.25 204 CYS B N 1
ATOM 3437 C CA . CYS B 1 204 ? 47.622 84.684 106.926 1.00 43.25 204 CYS B CA 1
ATOM 3438 C C . CYS B 1 204 ? 46.227 85.050 107.414 1.00 43.25 204 CYS B C 1
ATOM 3439 O O . CYS B 1 204 ? 45.215 84.743 106.779 1.00 43.25 204 CYS B O 1
ATOM 3442 N N . GLU B 1 205 ? 46.187 85.710 108.569 1.00 43.93 205 GLU B N 1
ATOM 3443 C CA . GLU B 1 205 ? 44.953 86.259 109.109 1.00 43.93 205 GLU B CA 1
ATOM 3444 C C . GLU B 1 205 ? 44.681 87.659 108.589 1.00 43.93 205 GLU B C 1
ATOM 3445 O O . GLU B 1 205 ? 43.516 88.048 108.452 1.00 43.93 205 GLU B O 1
ATOM 3451 N N . ARG B 1 206 ? 45.734 88.423 108.315 1.00 39.76 206 ARG B N 1
ATOM 3452 C CA . ARG B 1 206 ? 45.631 89.689 107.610 1.00 39.76 206 ARG B CA 1
ATOM 3453 C C . ARG B 1 206 ? 46.935 89.908 106.861 1.00 39.76 206 ARG B C 1
ATOM 3454 O O . ARG B 1 206 ? 47.941 89.249 107.126 1.00 39.76 206 ARG B O 1
ATOM 3462 N N . ALA B 1 207 ? 46.914 90.840 105.915 1.00 39.59 207 ALA B N 1
ATOM 3463 C CA . ALA B 1 207 ? 48.074 91.036 105.063 1.00 39.59 207 ALA B CA 1
ATOM 3464 C C . ALA B 1 207 ? 48.193 92.500 104.680 1.00 39.59 207 ALA B C 1
ATOM 3465 O O . ALA B 1 207 ? 47.193 93.179 104.444 1.00 39.59 207 ALA B O 1
ATOM 3467 N N . TYR B 1 208 ? 49.430 92.975 104.620 1.00 39.27 208 TYR B N 1
ATOM 3468 C CA . TYR B 1 208 ? 49.744 94.308 104.132 1.00 39.27 208 TYR B CA 1
ATOM 3469 C C . TYR B 1 208 ? 50.233 94.187 102.699 1.00 39.27 208 TYR B C 1
ATOM 3470 O O . TYR B 1 208 ? 51.084 93.343 102.404 1.00 39.27 208 TYR B O 1
ATOM 3479 N N . ILE B 1 209 ? 49.694 95.013 101.812 1.00 41.50 209 ILE B N 1
ATOM 3480 C CA . ILE B 1 209 ? 50.148 95.065 100.429 1.00 41.50 209 ILE B CA 1
ATOM 3481 C C . ILE B 1 209 ? 50.825 96.409 100.219 1.00 41.50 209 ILE B C 1
ATOM 3482 O O . ILE B 1 209 ? 50.167 97.456 100.229 1.00 41.50 209 ILE B O 1
ATOM 3487 N N . VAL B 1 210 ? 52.141 96.381 100.041 1.00 41.59 210 VAL B N 1
ATOM 3488 C CA . VAL B 1 210 ? 52.938 97.573 99.791 1.00 41.59 210 VAL B CA 1
ATOM 3489 C C . VAL B 1 210 ? 53.449 97.507 98.355 1.00 41.59 210 VAL B C 1
ATOM 3490 O O . VAL B 1 210 ? 54.103 96.541 97.946 1.00 41.59 210 VAL B O 1
ATOM 3494 N N . SER B 1 211 ? 53.094 98.518 97.569 1.00 47.94 211 SER B N 1
ATOM 3495 C CA . SER B 1 211 ? 53.433 98.583 96.157 1.00 47.94 211 SER B CA 1
ATOM 3496 C C . SER B 1 211 ? 53.843 100.000 95.797 1.00 47.94 211 SER B C 1
ATOM 3497 O O . SER B 1 211 ? 53.152 100.957 96.164 1.00 47.94 211 SER B O 1
ATOM 3500 N N . GLN B 1 212 ? 54.972 100.114 95.084 1.00 51.19 212 GLN B N 1
ATOM 3501 C CA . GLN B 1 212 ? 55.503 101.377 94.555 1.00 51.19 212 GLN B CA 1
ATOM 3502 C C . GLN B 1 212 ? 55.758 102.396 95.664 1.00 51.19 212 GLN B C 1
ATOM 3503 O O . GLN B 1 212 ? 55.245 103.516 95.640 1.00 51.19 212 GLN B O 1
ATOM 3509 N N . GLY B 1 213 ? 56.559 102.001 96.648 1.00 46.59 213 GLY B N 1
ATOM 3510 C CA . GLY B 1 213 ? 56.788 102.892 97.762 1.00 46.59 213 GLY B CA 1
ATOM 3511 C C . GLY B 1 213 ? 55.865 102.645 98.934 1.00 46.59 213 GLY B C 1
ATOM 3512 O O . GLY B 1 213 ? 56.171 101.845 99.819 1.00 46.59 213 GLY B O 1
ATOM 3513 N N . HIS B 1 214 ? 54.754 103.372 98.974 1.00 47.73 214 HIS B N 1
ATOM 3514 C CA . HIS B 1 214 ? 53.888 103.412 100.139 1.00 47.73 214 HIS B CA 1
ATOM 3515 C C . HIS B 1 214 ? 52.965 102.197 100.204 1.00 47.73 214 HIS B C 1
ATOM 3516 O O . HIS B 1 214 ? 52.859 101.400 99.271 1.00 47.73 214 HIS B O 1
ATOM 3523 N N . LEU B 1 215 ? 52.294 102.072 101.345 1.00 44.10 215 LEU B N 1
ATOM 3524 C CA . LEU B 1 215 ? 51.350 100.991 101.595 1.00 44.10 215 LEU B CA 1
ATOM 3525 C C . LEU B 1 215 ? 50.032 101.297 100.896 1.00 44.10 215 LEU B C 1
ATOM 3526 O O . LEU B 1 215 ? 49.454 102.370 101.099 1.00 44.10 215 LEU B O 1
ATOM 3531 N N . ILE B 1 216 ? 49.548 100.360 100.082 1.00 44.96 216 ILE B N 1
ATOM 3532 C CA . ILE B 1 216 ? 48.353 100.614 99.286 1.00 44.96 216 ILE B CA 1
ATOM 3533 C C . ILE B 1 216 ? 47.084 99.980 99.858 1.00 44.96 216 ILE B C 1
ATOM 3534 O O . ILE B 1 216 ? 45.985 100.476 99.567 1.00 44.96 216 ILE B O 1
ATOM 3539 N N . ALA B 1 217 ? 47.200 98.933 100.682 1.00 46.12 217 ALA B N 1
ATOM 3540 C CA . ALA B 1 217 ? 46.040 98.295 101.296 1.00 46.12 217 ALA B CA 1
ATOM 3541 C C . ALA B 1 217 ? 46.481 97.424 102.459 1.00 46.12 217 ALA B C 1
ATOM 3542 O O . ALA B 1 217 ? 47.634 96.996 102.539 1.00 46.12 217 ALA B O 1
ATOM 3544 N N . HIS B 1 218 ? 45.533 97.164 103.358 1.00 48.76 218 HIS B N 1
ATOM 3545 C CA . HIS B 1 218 ? 45.677 96.129 104.370 1.00 48.76 218 HIS B CA 1
ATOM 3546 C C . HIS B 1 218 ? 44.296 95.617 104.745 1.00 48.76 218 HIS B C 1
ATOM 3547 O O . HIS B 1 218 ? 43.281 96.265 104.486 1.00 48.76 218 HIS B O 1
ATOM 3554 N N . GLY B 1 219 ? 44.269 94.442 105.354 1.00 47.34 219 GLY B N 1
ATOM 3555 C CA . GLY B 1 219 ? 43.018 93.841 105.766 1.00 47.34 219 GLY B CA 1
ATOM 3556 C C . GLY B 1 219 ? 43.103 92.335 105.733 1.00 47.34 219 GLY B C 1
ATOM 3557 O O . GLY B 1 219 ? 44.141 91.751 105.431 1.00 47.34 219 GLY B O 1
ATOM 3558 N N . THR B 1 220 ? 41.975 91.712 106.069 1.00 51.29 220 THR B N 1
ATOM 3559 C CA . THR B 1 220 ? 41.852 90.265 105.996 1.00 51.29 220 THR B CA 1
ATOM 3560 C C . THR B 1 220 ? 41.921 89.823 104.533 1.00 51.29 220 THR B C 1
ATOM 3561 O O . THR B 1 220 ? 41.563 90.593 103.636 1.00 51.29 220 THR B O 1
ATOM 3565 N N . PRO B 1 221 ? 42.425 88.610 104.256 1.00 49.84 221 PRO B N 1
ATOM 3566 C CA . PRO B 1 221 ? 42.600 88.182 102.854 1.00 49.84 221 PRO B CA 1
ATOM 3567 C C . PRO B 1 221 ? 41.317 88.048 102.048 1.00 49.84 221 PRO B C 1
ATOM 3568 O O . PRO B 1 221 ? 41.395 87.960 100.818 1.00 49.84 221 PRO B O 1
ATOM 3572 N N . THR B 1 222 ? 40.146 88.028 102.685 1.00 54.84 222 THR B N 1
ATOM 3573 C CA . THR B 1 222 ? 38.903 88.079 101.926 1.00 54.84 222 THR B CA 1
ATOM 3574 C C . THR B 1 222 ? 38.701 89.458 101.309 1.00 54.84 222 THR B C 1
ATOM 3575 O O . THR B 1 222 ? 38.487 89.579 100.099 1.00 54.84 222 THR B O 1
ATOM 3579 N N . GLU B 1 223 ? 38.806 90.512 102.116 1.00 53.72 223 GLU B N 1
ATOM 3580 C CA . GLU B 1 223 ? 38.591 91.872 101.638 1.00 53.72 223 GLU B CA 1
ATOM 3581 C C . GLU B 1 223 ? 39.792 92.437 100.892 1.00 53.72 223 GLU B C 1
ATOM 3582 O O . GLU B 1 223 ? 39.687 93.519 100.307 1.00 53.72 223 GLU B O 1
ATOM 3588 N N . ILE B 1 224 ? 40.926 91.740 100.904 1.00 53.25 224 ILE B N 1
ATOM 3589 C CA . ILE B 1 224 ? 42.025 92.082 100.009 1.00 53.25 224 ILE B CA 1
ATOM 3590 C C . ILE B 1 224 ? 41.663 91.731 98.570 1.00 53.25 224 ILE B C 1
ATOM 3591 O O . ILE B 1 224 ? 41.900 92.519 97.646 1.00 53.25 224 ILE B O 1
ATOM 3596 N N . LEU B 1 225 ? 41.052 90.559 98.368 1.00 55.96 225 LEU B N 1
ATOM 3597 C CA . LEU B 1 225 ? 40.698 90.098 97.029 1.00 55.96 225 LEU B CA 1
ATOM 3598 C C . LEU B 1 225 ? 39.591 90.937 96.405 1.00 55.96 225 LEU B C 1
ATOM 3599 O O . LEU B 1 225 ? 39.528 91.056 95.177 1.00 55.96 225 LEU B O 1
ATOM 3604 N N . GLN B 1 226 ? 38.717 91.522 97.223 1.00 57.87 226 GLN B N 1
ATOM 3605 C CA . GLN B 1 226 ? 37.639 92.346 96.697 1.00 57.87 226 GLN B CA 1
ATOM 3606 C C . GLN B 1 226 ? 38.051 93.803 96.525 1.00 57.87 226 GLN B C 1
ATOM 3607 O O . GLN B 1 226 ? 37.219 94.618 96.113 1.00 57.87 226 GLN B O 1
ATOM 3613 N N . ASP B 1 227 ? 39.295 94.151 96.845 1.00 60.35 227 ASP B N 1
ATOM 3614 C CA . ASP B 1 227 ? 39.777 95.514 96.685 1.00 60.35 227 ASP B CA 1
ATOM 3615 C C . ASP B 1 227 ? 40.064 95.791 95.216 1.00 60.35 227 ASP B C 1
ATOM 3616 O O . ASP B 1 227 ? 40.493 94.907 94.470 1.00 60.35 227 ASP B O 1
ATOM 3621 N N . GLU B 1 228 ? 39.826 97.035 94.802 1.00 62.83 228 GLU B N 1
ATOM 3622 C CA . GLU B 1 228 ? 39.966 97.411 93.402 1.00 62.83 228 GLU B CA 1
ATOM 3623 C C . GLU B 1 228 ? 41.291 98.098 93.091 1.00 62.83 228 GLU B C 1
ATOM 3624 O O . GLU B 1 228 ? 41.836 97.886 92.002 1.00 62.83 228 GLU B O 1
ATOM 3630 N N . HIS B 1 229 ? 41.840 98.882 94.021 1.00 56.94 229 HIS B N 1
ATOM 3631 C CA . HIS B 1 229 ? 43.124 99.530 93.770 1.00 56.94 229 HIS B CA 1
ATOM 3632 C C . HIS B 1 229 ? 44.276 98.536 93.792 1.00 56.94 229 HIS B C 1
ATOM 3633 O O . HIS B 1 229 ? 45.270 98.734 93.082 1.00 56.94 229 HIS B O 1
ATOM 3640 N N . VAL B 1 230 ? 44.170 97.484 94.609 1.00 54.64 230 VAL B N 1
ATOM 3641 C CA . VAL B 1 230 ? 45.132 96.390 94.534 1.00 54.64 230 VAL B CA 1
ATOM 3642 C C . VAL B 1 230 ? 45.037 95.711 93.181 1.00 54.64 230 VAL B C 1
ATOM 3643 O O . VAL B 1 230 ? 46.050 95.534 92.498 1.00 54.64 230 VAL B O 1
ATOM 3647 N N . LYS B 1 231 ? 43.803 95.444 92.728 1.00 55.32 231 LYS B N 1
ATOM 3648 C CA . LYS B 1 231 ? 43.467 94.597 91.584 1.00 55.32 231 LYS B CA 1
ATOM 3649 C C . LYS B 1 231 ? 44.087 95.052 90.265 1.00 55.32 231 LYS B C 1
ATOM 3650 O O . LYS B 1 231 ? 44.212 94.234 89.349 1.00 55.32 231 LYS B O 1
ATOM 3656 N N . ARG B 1 232 ? 44.496 96.314 90.149 1.00 55.60 232 ARG B N 1
ATOM 3657 C CA . ARG B 1 232 ? 45.099 96.836 88.930 1.00 55.60 232 ARG B CA 1
ATOM 3658 C C . ARG B 1 232 ? 46.598 96.586 88.840 1.00 55.60 232 ARG B C 1
ATOM 3659 O O . ARG B 1 232 ? 47.078 96.122 87.803 1.00 55.60 232 ARG B O 1
ATOM 3667 N N . VAL B 1 233 ? 47.352 96.887 89.897 1.00 52.34 233 VAL B N 1
ATOM 3668 C CA . VAL B 1 233 ? 48.805 96.760 89.887 1.00 52.34 233 VAL B CA 1
ATOM 3669 C C . VAL B 1 233 ? 49.259 95.349 90.242 1.00 52.34 233 VAL B C 1
ATOM 3670 O O . VAL B 1 233 ? 50.457 95.056 90.186 1.00 52.34 233 VAL B O 1
ATOM 3674 N N . TYR B 1 234 ? 48.323 94.463 90.578 1.00 50.55 234 TYR B N 1
ATOM 3675 C CA . TYR B 1 234 ? 48.602 93.217 91.279 1.00 50.55 234 TYR B CA 1
ATOM 3676 C C . TYR B 1 234 ? 47.314 92.401 91.282 1.00 50.55 234 TYR B C 1
ATOM 3677 O O . TYR B 1 234 ? 46.253 92.993 91.461 1.00 50.55 234 TYR B O 1
ATOM 3686 N N . LEU B 1 235 ? 47.372 91.079 91.080 1.00 55.82 235 LEU B N 1
ATOM 3687 C CA . LEU B 1 235 ? 46.212 90.171 91.177 1.00 55.82 235 LEU B CA 1
ATOM 3688 C C . LEU B 1 235 ? 45.071 90.581 90.235 1.00 55.82 235 LEU B C 1
ATOM 3689 O O . LEU B 1 235 ? 44.030 91.079 90.670 1.00 55.82 235 LEU B O 1
ATOM 3694 N N . GLY B 1 236 ? 45.316 90.421 88.934 1.00 59.35 236 GLY B N 1
ATOM 3695 C CA . GLY B 1 236 ? 44.301 90.782 87.953 1.00 59.35 236 GLY B CA 1
ATOM 3696 C C . GLY B 1 236 ? 43.029 89.957 88.057 1.00 59.35 236 GLY B C 1
ATOM 3697 O O . GLY B 1 236 ? 41.932 90.508 88.184 1.00 59.35 236 GLY B O 1
ATOM 3698 N N . GLU B 1 237 ? 43.154 88.631 87.989 1.00 67.15 237 GLU B N 1
ATOM 3699 C CA . GLU B 1 237 ? 42.018 87.714 88.068 1.00 67.15 237 GLU B CA 1
ATOM 3700 C C . GLU B 1 237 ? 42.373 86.517 88.957 1.00 67.15 237 GLU B C 1
ATOM 3701 O O . GLU B 1 237 ? 42.287 85.368 88.532 1.00 67.15 237 GLU B O 1
ATOM 3707 N N . ASP B 1 238 ? 42.831 86.803 90.187 1.00 62.07 238 ASP B N 1
ATOM 3708 C CA . ASP B 1 238 ? 43.489 85.842 91.077 1.00 62.07 238 ASP B CA 1
ATOM 3709 C C . ASP B 1 238 ? 42.663 84.590 91.371 1.00 62.07 238 ASP B C 1
ATOM 3710 O O . ASP B 1 238 ? 43.011 83.510 90.880 1.00 62.07 238 ASP B O 1
ATOM 3715 N N . PHE B 1 239 ? 41.564 84.738 92.119 1.00 66.58 239 PHE B N 1
ATOM 3716 C CA . PHE B 1 239 ? 40.451 83.771 92.197 1.00 66.58 239 PHE B CA 1
ATOM 3717 C C . PHE B 1 239 ? 39.295 84.404 92.965 1.00 66.58 239 PHE B C 1
ATOM 3718 O O . PHE B 1 239 ? 39.490 85.335 93.746 1.00 66.58 239 PHE B O 1
ATOM 3726 N N . MET C 2 1 ? 80.776 100.345 93.790 1.00 59.27 1 MET C N 1
ATOM 3727 C CA . MET C 2 1 ? 80.026 99.598 94.789 1.00 59.27 1 MET C CA 1
ATOM 3728 C C . MET C 2 1 ? 79.618 100.520 95.930 1.00 59.27 1 MET C C 1
ATOM 3729 O O . MET C 2 1 ? 78.646 100.262 96.640 1.00 59.27 1 MET C O 1
ATOM 3734 N N . SER C 2 2 ? 80.385 101.594 96.100 1.00 56.41 2 SER C N 1
ATOM 3735 C CA . SER C 2 2 ? 80.128 102.658 97.061 1.00 56.41 2 SER C CA 1
ATOM 3736 C C . SER C 2 2 ? 80.937 103.863 96.608 1.00 56.41 2 SER C C 1
ATOM 3737 O O . SER C 2 2 ? 81.642 103.814 95.597 1.00 56.41 2 SER C O 1
ATOM 3740 N N . LYS C 2 3 ? 80.834 104.951 97.363 1.00 56.13 3 LYS C N 1
ATOM 3741 C CA . LYS C 2 3 ? 81.677 106.108 97.113 1.00 56.13 3 LYS C CA 1
ATOM 3742 C C . LYS C 2 3 ? 82.877 106.173 98.043 1.00 56.13 3 LYS C C 1
ATOM 3743 O O . LYS C 2 3 ? 83.905 106.746 97.666 1.00 56.13 3 LYS C O 1
ATOM 3749 N N . ALA C 2 4 ? 82.776 105.593 99.238 1.00 51.60 4 ALA C N 1
ATOM 3750 C CA . ALA C 2 4 ? 83.892 105.544 100.168 1.00 51.60 4 ALA C CA 1
ATOM 3751 C C . ALA C 2 4 ? 84.637 104.220 100.140 1.00 51.60 4 ALA C C 1
ATOM 3752 O O . ALA C 2 4 ? 85.811 104.184 100.512 1.00 51.60 4 ALA C O 1
ATOM 3754 N N . ARG C 2 5 ? 83.989 103.137 99.710 1.00 49.08 5 ARG C N 1
ATOM 3755 C CA . ARG C 2 5 ? 84.684 101.866 99.547 1.00 49.08 5 ARG C CA 1
ATOM 3756 C C . ARG C 2 5 ? 85.490 101.843 98.257 1.00 49.08 5 ARG C C 1
ATOM 3757 O O . ARG C 2 5 ? 86.586 101.271 98.223 1.00 49.08 5 ARG C O 1
ATOM 3765 N N . ARG C 2 6 ? 84.977 102.483 97.203 1.00 52.14 6 ARG C N 1
ATOM 3766 C CA . ARG C 2 6 ? 85.723 102.600 95.956 1.00 52.14 6 ARG C CA 1
ATOM 3767 C C . ARG C 2 6 ? 86.954 103.478 96.130 1.00 52.14 6 ARG C C 1
ATOM 3768 O O . ARG C 2 6 ? 88.038 103.129 95.657 1.00 52.14 6 ARG C O 1
ATOM 3776 N N . TRP C 2 7 ? 86.820 104.592 96.845 1.00 49.44 7 TRP C N 1
ATOM 3777 C CA . TRP C 2 7 ? 87.919 105.534 97.019 1.00 49.44 7 TRP C CA 1
ATOM 3778 C C . TRP C 2 7 ? 88.950 105.078 98.046 1.00 49.44 7 TRP C C 1
ATOM 3779 O O . TRP C 2 7 ? 89.929 105.792 98.274 1.00 49.44 7 TRP C O 1
ATOM 3790 N N . VAL C 2 8 ? 88.757 103.926 98.675 1.00 44.09 8 VAL C N 1
ATOM 3791 C CA . VAL C 2 8 ? 89.798 103.282 99.463 1.00 44.09 8 VAL C CA 1
ATOM 3792 C C . VAL C 2 8 ? 90.709 102.446 98.580 1.00 44.09 8 VAL C C 1
ATOM 3793 O O . VAL C 2 8 ? 91.929 102.581 98.642 1.00 44.09 8 VAL C O 1
ATOM 3797 N N . ILE C 2 9 ? 90.123 101.619 97.706 1.00 43.25 9 ILE C N 1
ATOM 3798 C CA . ILE C 2 9 ? 90.893 100.745 96.821 1.00 43.25 9 ILE C CA 1
ATOM 3799 C C . ILE C 2 9 ? 91.696 101.552 95.805 1.00 43.25 9 ILE C C 1
ATOM 3800 O O . ILE C 2 9 ? 92.746 101.101 95.335 1.00 43.25 9 ILE C O 1
ATOM 3805 N N . ILE C 2 10 ? 91.243 102.761 95.468 1.00 43.35 10 ILE C N 1
ATOM 3806 C CA . ILE C 2 10 ? 92.051 103.634 94.622 1.00 43.35 10 ILE C CA 1
ATOM 3807 C C . ILE C 2 10 ? 93.240 104.176 95.407 1.00 43.35 10 ILE C C 1
ATOM 3808 O O . ILE C 2 10 ? 94.375 104.182 94.922 1.00 43.35 10 ILE C O 1
ATOM 3813 N N . VAL C 2 11 ? 92.998 104.617 96.641 1.00 38.01 11 VAL C N 1
ATOM 3814 C CA . VAL C 2 11 ? 94.038 105.265 97.434 1.00 38.01 11 VAL C CA 1
ATOM 3815 C C . VAL C 2 11 ? 95.001 104.238 98.022 1.00 38.01 11 VAL C C 1
ATOM 3816 O O . VAL C 2 11 ? 96.222 104.436 98.004 1.00 38.01 11 VAL C O 1
ATOM 3820 N N . LEU C 2 12 ? 94.480 103.112 98.516 1.00 36.97 12 LEU C N 1
ATOM 3821 C CA . LEU C 2 12 ? 95.324 102.115 99.167 1.00 36.97 12 LEU C CA 1
ATOM 3822 C C . LEU C 2 12 ? 96.212 101.371 98.181 1.00 36.97 12 LEU C C 1
ATOM 3823 O O . LEU C 2 12 ? 97.338 101.009 98.529 1.00 36.97 12 LEU C O 1
ATOM 3828 N N . SER C 2 13 ? 95.738 101.135 96.960 1.00 35.96 13 SER C N 1
ATOM 3829 C CA . SER C 2 13 ? 96.568 100.501 95.946 1.00 35.96 13 SER C CA 1
ATOM 3830 C C . SER C 2 13 ? 97.481 101.485 95.236 1.00 35.96 13 SER C C 1
ATOM 3831 O O . SER C 2 13 ? 98.396 101.054 94.533 1.00 35.96 13 SER C O 1
ATOM 3834 N N . LEU C 2 14 ? 97.249 102.786 95.390 1.00 33.72 14 LEU C N 1
ATOM 3835 C CA . LEU C 2 14 ? 98.213 103.773 94.930 1.00 33.72 14 LEU C CA 1
ATOM 3836 C C . LEU C 2 14 ? 99.437 103.826 95.830 1.00 33.72 14 LEU C C 1
ATOM 3837 O O . LEU C 2 14 ? 100.541 104.076 95.341 1.00 33.72 14 LEU C O 1
ATOM 3842 N N . ALA C 2 15 ? 99.268 103.569 97.125 1.00 31.10 15 ALA C N 1
ATOM 3843 C CA . ALA C 2 15 ? 100.375 103.520 98.066 1.00 31.10 15 ALA C CA 1
ATOM 3844 C C . ALA C 2 15 ? 101.139 102.208 98.013 1.00 31.10 15 ALA C C 1
ATOM 3845 O O . ALA C 2 15 ? 102.280 102.158 98.478 1.00 31.10 15 ALA C O 1
ATOM 3847 N N . VAL C 2 16 ? 100.540 101.148 97.473 1.00 31.46 16 VAL C N 1
ATOM 3848 C CA . VAL C 2 16 ? 101.282 99.913 97.253 1.00 31.46 16 VAL C CA 1
ATOM 3849 C C . VAL C 2 16 ? 102.226 100.068 96.065 1.00 31.46 16 VAL C C 1
ATOM 3850 O O . VAL C 2 16 ? 103.373 99.612 96.119 1.00 31.46 16 VAL C O 1
ATOM 3854 N N . LEU C 2 17 ? 101.785 100.748 95.002 1.00 31.88 17 LEU C N 1
ATOM 3855 C CA . LEU C 2 17 ? 102.637 100.953 93.834 1.00 31.88 17 LEU C CA 1
ATOM 3856 C C . LEU C 2 17 ? 103.783 101.910 94.126 1.00 31.88 17 LEU C C 1
ATOM 3857 O O . LEU C 2 17 ? 104.856 101.784 93.527 1.00 31.88 17 LEU C O 1
ATOM 3862 N N . VAL C 2 18 ? 103.575 102.874 95.024 1.00 30.09 18 VAL C N 1
ATOM 3863 C CA . VAL C 2 18 ? 104.671 103.734 95.456 1.00 30.09 18 VAL C CA 1
ATOM 3864 C C . VAL C 2 18 ? 105.669 102.937 96.286 1.00 30.09 18 VAL C C 1
ATOM 3865 O O . VAL C 2 18 ? 106.885 103.040 96.086 1.00 30.09 18 VAL C O 1
ATOM 3869 N N . MET C 2 19 ? 105.176 102.096 97.192 1.00 31.60 19 MET C N 1
ATOM 3870 C CA . MET C 2 19 ? 106.054 101.299 98.037 1.00 31.60 19 MET C CA 1
ATOM 3871 C C . MET C 2 19 ? 106.744 100.164 97.295 1.00 31.60 19 MET C C 1
ATOM 3872 O O . MET C 2 19 ? 107.769 99.685 97.778 1.00 31.60 19 MET C O 1
ATOM 3877 N N . ILE C 2 20 ? 106.221 99.714 96.153 1.00 31.14 20 ILE C N 1
ATOM 3878 C CA . ILE C 2 20 ? 106.993 98.791 95.324 1.00 31.14 20 ILE C CA 1
ATOM 3879 C C . ILE C 2 20 ? 108.131 99.546 94.641 1.00 31.14 20 ILE C C 1
ATOM 3880 O O . ILE C 2 20 ? 109.247 99.025 94.518 1.00 31.14 20 ILE C O 1
ATOM 3885 N N . GLY C 2 21 ? 107.895 100.802 94.257 1.00 31.92 21 GLY C N 1
ATOM 3886 C CA . GLY C 2 21 ? 108.945 101.583 93.627 1.00 31.92 21 GLY C CA 1
ATOM 3887 C C . GLY C 2 21 ? 110.001 102.066 94.603 1.00 31.92 21 GLY C C 1
ATOM 3888 O O . GLY C 2 21 ? 111.058 102.552 94.195 1.00 31.92 21 GLY C O 1
ATOM 3889 N N . ILE C 2 22 ? 109.729 101.952 95.906 1.00 32.90 22 ILE C N 1
ATOM 3890 C CA . ILE C 2 22 ? 110.717 102.372 96.893 1.00 32.90 22 ILE C CA 1
ATOM 3891 C C . ILE C 2 22 ? 111.807 101.318 97.052 1.00 32.90 22 ILE C C 1
ATOM 3892 O O . ILE C 2 22 ? 113.001 101.626 96.947 1.00 32.90 22 ILE C O 1
ATOM 3897 N N . ASN C 2 23 ? 111.433 100.065 97.296 1.00 33.13 23 ASN C N 1
ATOM 3898 C CA . ASN C 2 23 ? 112.421 99.007 97.496 1.00 33.13 23 ASN C CA 1
ATOM 3899 C C . ASN C 2 23 ? 112.517 98.153 96.228 1.00 33.13 23 ASN C C 1
ATOM 3900 O O . ASN C 2 23 ? 111.953 97.063 96.136 1.00 33.13 23 ASN C O 1
ATOM 3905 N N . MET C 2 24 ? 113.273 98.651 95.258 1.00 40.87 24 MET C N 1
ATOM 3906 C CA . MET C 2 24 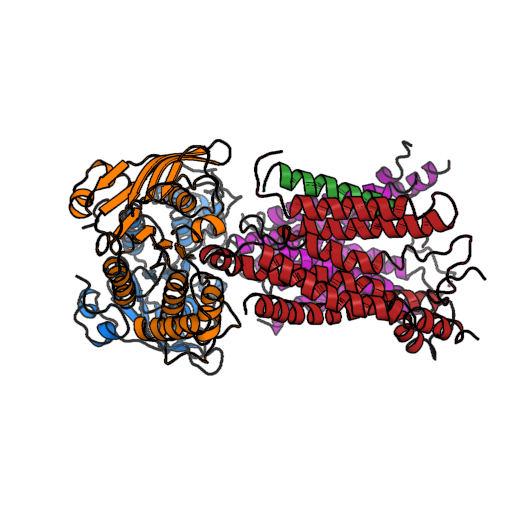? 113.543 97.901 94.040 1.00 40.87 24 MET C CA 1
ATOM 3907 C C . MET C 2 24 ? 115.042 97.782 93.793 1.00 40.87 24 MET C C 1
ATOM 3908 O O . MET C 2 24 ? 115.714 98.770 93.505 1.00 40.87 24 MET C O 1
ATOM 3913 N N . ILE D 3 2 ? 80.916 75.631 121.559 1.00 36.22 2 ILE F N 1
ATOM 3914 C CA . ILE D 3 2 ? 80.507 74.802 120.434 1.00 36.22 2 ILE F CA 1
ATOM 3915 C C . ILE D 3 2 ? 80.622 75.605 119.151 1.00 36.22 2 ILE F C 1
ATOM 3916 O O . ILE D 3 2 ? 81.168 75.132 118.158 1.00 36.22 2 ILE F O 1
ATOM 3921 N N . ILE D 3 3 ? 80.122 76.840 119.180 1.00 35.16 3 ILE F N 1
ATOM 3922 C CA . ILE D 3 3 ? 80.209 77.694 118.003 1.00 35.16 3 ILE F CA 1
ATOM 3923 C C . ILE D 3 3 ? 81.583 78.344 117.872 1.00 35.16 3 ILE F C 1
ATOM 3924 O O . ILE D 3 3 ? 81.922 78.848 116.796 1.00 35.16 3 ILE F O 1
ATOM 3929 N N . ILE D 3 4 ? 82.393 78.333 118.927 1.00 34.38 4 ILE F N 1
ATOM 3930 C CA . ILE D 3 4 ? 83.777 78.787 118.827 1.00 34.38 4 ILE F CA 1
ATOM 3931 C C . ILE D 3 4 ? 84.688 77.649 118.390 1.00 34.38 4 ILE F C 1
ATOM 3932 O O . ILE D 3 4 ? 85.574 77.840 117.555 1.00 34.38 4 ILE F O 1
ATOM 3937 N N . ARG D 3 5 ? 84.451 76.440 118.906 1.00 38.44 5 ARG F N 1
ATOM 3938 C CA . ARG D 3 5 ? 85.180 75.266 118.443 1.00 38.44 5 ARG F CA 1
ATOM 3939 C C . ARG D 3 5 ? 84.840 74.902 117.005 1.00 38.44 5 ARG F C 1
ATOM 3940 O O . ARG D 3 5 ? 85.637 74.231 116.348 1.00 38.44 5 ARG F O 1
ATOM 3948 N N . TYR D 3 6 ? 83.677 75.321 116.509 1.00 35.50 6 TYR F N 1
ATOM 3949 C CA . TYR D 3 6 ? 83.329 75.096 115.112 1.00 35.50 6 TYR F CA 1
ATOM 3950 C C . TYR D 3 6 ? 84.080 76.049 114.193 1.00 35.50 6 TYR F C 1
ATOM 3951 O O . TYR D 3 6 ? 84.539 75.642 113.123 1.00 35.50 6 TYR F O 1
ATOM 3960 N N . LEU D 3 7 ? 84.215 77.316 114.590 1.00 32.61 7 LEU F N 1
ATOM 3961 C CA . LEU D 3 7 ? 84.930 78.293 113.776 1.00 32.61 7 LEU F CA 1
ATOM 3962 C C . LEU D 3 7 ? 86.432 78.053 113.761 1.00 32.61 7 LEU F C 1
ATOM 3963 O O . LEU D 3 7 ? 87.101 78.460 112.808 1.00 32.61 7 LEU F O 1
ATOM 3968 N N . VAL D 3 8 ? 86.973 77.411 114.794 1.00 32.56 8 VAL F N 1
ATOM 3969 C CA . VAL D 3 8 ? 88.407 77.158 114.860 1.00 32.56 8 VAL F CA 1
ATOM 3970 C C . VAL D 3 8 ? 88.770 75.926 114.047 1.00 32.56 8 VAL F C 1
ATOM 3971 O O . VAL D 3 8 ? 89.714 75.945 113.252 1.00 32.56 8 VAL F O 1
ATOM 3975 N N . ARG D 3 9 ? 88.004 74.848 114.221 1.00 35.55 9 ARG F N 1
ATOM 3976 C CA . ARG D 3 9 ? 88.191 73.611 113.473 1.00 35.55 9 ARG F CA 1
ATOM 3977 C C . ARG D 3 9 ? 87.962 73.782 111.978 1.00 35.55 9 ARG F C 1
ATOM 3978 O O . ARG D 3 9 ? 88.537 73.030 111.187 1.00 35.55 9 ARG F O 1
ATOM 3986 N N . GLU D 3 10 ? 87.138 74.748 111.576 1.00 35.25 10 GLU F N 1
ATOM 3987 C CA . GLU D 3 10 ? 86.869 75.003 110.167 1.00 35.25 10 GLU F CA 1
ATOM 3988 C C . GLU D 3 10 ? 87.928 75.875 109.514 1.00 35.25 10 GLU F C 1
ATOM 3989 O O . GLU D 3 10 ? 88.208 75.709 108.323 1.00 35.25 10 GLU F O 1
ATOM 3995 N N . THR D 3 11 ? 88.518 76.805 110.261 1.00 30.88 11 THR F N 1
ATOM 3996 C CA . THR D 3 11 ? 89.584 77.628 109.709 1.00 30.88 11 THR F CA 1
ATOM 3997 C C . THR D 3 11 ? 90.912 76.882 109.709 1.00 30.88 11 THR F C 1
ATOM 3998 O O . THR D 3 11 ? 91.720 77.066 108.794 1.00 30.88 11 THR F O 1
ATOM 4002 N N . LEU D 3 12 ? 91.127 76.010 110.699 1.00 31.28 12 LEU F N 1
ATOM 4003 C CA . LEU D 3 12 ? 92.357 75.229 110.784 1.00 31.28 12 LEU F CA 1
ATOM 4004 C C . LEU D 3 12 ? 92.499 74.249 109.627 1.00 31.28 12 LEU F C 1
ATOM 4005 O O . LEU D 3 12 ? 93.621 73.952 109.207 1.00 31.28 12 LEU F O 1
ATOM 4010 N N . LYS D 3 13 ? 91.388 73.733 109.104 1.00 33.55 13 LYS F N 1
ATOM 4011 C CA . LYS D 3 13 ? 91.451 72.910 107.905 1.00 33.55 13 LYS F CA 1
ATOM 4012 C C . LYS D 3 13 ? 91.715 73.734 106.656 1.00 33.55 13 LYS F C 1
ATOM 4013 O O . LYS D 3 13 ? 92.283 73.212 105.692 1.00 33.55 13 LYS F O 1
ATOM 4019 N N . SER D 3 14 ? 91.317 75.002 106.650 1.00 31.59 14 SER F N 1
ATOM 4020 C CA . SER D 3 14 ? 91.644 75.899 105.554 1.00 31.59 14 SER F CA 1
ATOM 4021 C C . SER D 3 14 ? 92.995 76.574 105.727 1.00 31.59 14 SER F C 1
ATOM 4022 O O . SER D 3 14 ? 93.552 77.066 104.744 1.00 31.59 14 SER F O 1
ATOM 4025 N N . GLN D 3 15 ? 93.536 76.605 106.948 1.00 34.54 15 GLN F N 1
ATOM 4026 C CA . GLN D 3 15 ? 94.836 77.224 107.187 1.00 34.54 15 GLN F CA 1
ATOM 4027 C C . GLN D 3 15 ? 95.976 76.270 106.868 1.00 34.54 15 GLN F C 1
ATOM 4028 O O . GLN D 3 15 ? 97.030 76.708 106.399 1.00 34.54 15 GLN F O 1
ATOM 4034 N N . LEU D 3 16 ? 95.783 74.976 107.101 1.00 36.06 16 LEU F N 1
ATOM 4035 C CA . LEU D 3 16 ? 96.764 73.963 106.747 1.00 36.06 16 LEU F CA 1
ATOM 4036 C C . LEU D 3 16 ? 96.697 73.567 105.280 1.00 36.06 16 LEU F C 1
ATOM 4037 O O . LEU D 3 16 ? 97.578 72.844 104.808 1.00 36.06 16 LEU F O 1
ATOM 4042 N N . ALA D 3 17 ? 95.678 74.014 104.550 1.00 37.50 17 ALA F N 1
ATOM 4043 C CA . ALA D 3 17 ? 95.640 73.829 103.108 1.00 37.50 17 ALA F CA 1
ATOM 4044 C C . ALA D 3 17 ? 96.248 74.997 102.350 1.00 37.50 17 ALA F C 1
ATOM 4045 O O . ALA D 3 17 ? 96.667 74.818 101.203 1.00 37.50 17 ALA F O 1
ATOM 4047 N N . ILE D 3 18 ? 96.300 76.182 102.958 1.00 39.30 18 ILE F N 1
ATOM 4048 C CA . ILE D 3 18 ? 97.070 77.276 102.383 1.00 39.30 18 ILE F CA 1
ATOM 4049 C C . ILE D 3 18 ? 98.559 77.036 102.594 1.00 39.30 18 ILE F C 1
ATOM 4050 O O . ILE D 3 18 ? 99.360 77.225 101.674 1.00 39.30 18 ILE F O 1
ATOM 4055 N N . LEU D 3 19 ? 98.945 76.541 103.778 1.00 40.78 19 LEU F N 1
ATOM 4056 C CA . LEU D 3 19 ? 100.341 76.269 104.127 1.00 40.78 19 LEU F CA 1
ATOM 4057 C C . LEU D 3 19 ? 100.998 75.195 103.269 1.00 40.78 19 LEU F C 1
ATOM 4058 O O . LEU D 3 19 ? 102.221 75.053 103.328 1.00 40.78 19 LEU F O 1
ATOM 4063 N N . PHE D 3 20 ? 100.232 74.431 102.495 1.00 46.01 20 PHE F N 1
ATOM 4064 C CA . PHE D 3 20 ? 100.788 73.487 101.538 1.00 46.01 20 PHE F CA 1
ATOM 4065 C C . PHE D 3 20 ? 100.840 74.051 100.126 1.00 46.01 20 PHE F C 1
ATOM 4066 O O . PHE D 3 20 ? 101.786 73.771 99.387 1.00 46.01 20 PHE F O 1
ATOM 4074 N N . ILE D 3 21 ? 99.837 74.840 99.737 1.00 44.55 21 ILE F N 1
ATOM 4075 C CA . ILE D 3 21 ? 99.856 75.495 98.433 1.00 44.55 21 ILE F CA 1
ATOM 4076 C C . ILE D 3 21 ? 100.907 76.596 98.409 1.00 44.55 21 ILE F C 1
ATOM 4077 O O . ILE D 3 21 ? 101.711 76.690 97.475 1.00 44.55 21 ILE F O 1
ATOM 4082 N N . LEU D 3 22 ? 100.938 77.423 99.452 1.00 46.45 22 LEU F N 1
ATOM 4083 C CA . LEU D 3 22 ? 101.881 78.528 99.555 1.00 46.45 22 LEU F CA 1
ATOM 4084 C C . LEU D 3 22 ? 103.307 78.067 99.808 1.00 46.45 22 LEU F C 1
ATOM 4085 O O . LEU D 3 22 ? 104.240 78.845 99.592 1.00 46.45 22 LEU F O 1
ATOM 4090 N N . LEU D 3 23 ? 103.498 76.831 100.266 1.00 51.32 23 LEU F N 1
ATOM 4091 C CA . LEU D 3 23 ? 104.841 76.286 100.405 1.00 51.32 23 LEU F CA 1
ATOM 4092 C C . LEU D 3 23 ? 105.445 75.927 99.055 1.00 51.32 23 LEU F C 1
ATOM 4093 O O . LEU D 3 23 ? 106.647 76.115 98.853 1.00 51.32 23 LEU F O 1
ATOM 4098 N N . LEU D 3 24 ? 104.632 75.428 98.121 1.00 53.52 24 LEU F N 1
ATOM 4099 C CA . LEU D 3 24 ? 105.128 75.110 96.787 1.00 53.52 24 LEU F CA 1
ATOM 4100 C C . LEU D 3 24 ? 105.336 76.368 95.955 1.00 53.52 24 LEU F C 1
ATOM 4101 O O . LEU D 3 24 ? 106.232 76.409 95.105 1.00 53.52 24 LEU F O 1
ATOM 4106 N N . ILE D 3 25 ? 104.503 77.389 96.173 1.00 55.68 25 ILE F N 1
ATOM 4107 C CA . ILE D 3 25 ? 104.674 78.680 95.512 1.00 55.68 25 ILE F CA 1
ATOM 4108 C C . ILE D 3 25 ? 105.971 79.341 95.954 1.00 55.68 25 ILE F C 1
ATOM 4109 O O . ILE D 3 25 ? 106.696 79.921 95.136 1.00 55.68 25 ILE F O 1
ATOM 4114 N N . PHE D 3 26 ? 106.310 79.228 97.234 1.00 59.67 26 PHE F N 1
ATOM 4115 C CA . PHE D 3 26 ? 107.569 79.761 97.731 1.00 59.67 26 PHE F CA 1
ATOM 4116 C C . PHE D 3 26 ? 108.755 78.854 97.437 1.00 59.67 26 PHE F C 1
ATOM 4117 O O . PHE D 3 26 ? 109.892 79.338 97.426 1.00 59.67 26 PHE F O 1
ATOM 4125 N N . PHE D 3 27 ? 108.524 77.557 97.210 1.00 63.95 27 PHE F N 1
ATOM 4126 C CA . PHE D 3 27 ? 109.614 76.680 96.790 1.00 63.95 27 PHE F CA 1
ATOM 4127 C C . PHE D 3 27 ? 110.043 76.975 95.357 1.00 63.95 27 PHE F C 1
ATOM 4128 O O . PHE D 3 27 ? 111.240 76.950 95.048 1.00 63.95 27 PHE F O 1
ATOM 4136 N N . CYS D 3 28 ? 109.081 77.245 94.468 1.00 72.12 28 CYS F N 1
ATOM 4137 C CA . CYS D 3 28 ? 109.405 77.513 93.069 1.00 72.12 28 CYS F CA 1
ATOM 4138 C C . CYS D 3 28 ? 110.080 78.865 92.892 1.00 72.12 28 CYS F C 1
ATOM 4139 O O . CYS D 3 28 ? 110.946 79.009 92.026 1.00 72.12 28 CYS F O 1
ATOM 4142 N N . GLN D 3 29 ? 109.695 79.864 93.688 1.00 77.19 29 GLN F N 1
ATOM 4143 C CA . GLN D 3 29 ? 110.416 81.131 93.708 1.00 77.19 29 GLN F CA 1
ATOM 4144 C C . GLN D 3 29 ? 111.813 80.970 94.288 1.00 77.19 29 GLN F C 1
ATOM 4145 O O . GLN D 3 29 ? 112.729 81.699 93.894 1.00 77.19 29 GLN F O 1
ATOM 4151 N N . LYS D 3 30 ? 111.994 80.020 95.201 1.00 80.78 30 LYS F N 1
ATOM 4152 C CA . LYS D 3 30 ? 113.310 79.616 95.669 1.00 80.78 30 LYS F CA 1
ATOM 4153 C C . LYS D 3 30 ? 114.016 78.696 94.676 1.00 80.78 30 LYS F C 1
ATOM 4154 O O . LYS D 3 30 ? 115.221 78.479 94.803 1.00 80.78 30 LYS F O 1
ATOM 4160 N N . LEU D 3 31 ? 113.315 78.176 93.669 1.00 82.38 31 LEU F N 1
ATOM 4161 C CA . LEU D 3 31 ? 113.968 77.378 92.640 1.00 82.38 31 LEU F CA 1
ATOM 4162 C C . LEU D 3 31 ? 114.240 78.161 91.361 1.00 82.38 31 LEU F C 1
ATOM 4163 O O . LEU D 3 31 ? 115.190 77.832 90.642 1.00 82.38 31 LEU F O 1
ATOM 4168 N N . VAL D 3 32 ? 113.428 79.179 91.065 1.00 85.53 32 VAL F N 1
ATOM 4169 C CA . VAL D 3 32 ? 113.686 80.060 89.928 1.00 85.53 32 VAL F CA 1
ATOM 4170 C C . VAL D 3 32 ? 114.976 80.849 90.138 1.00 85.53 32 VAL F C 1
ATOM 4171 O O . VAL D 3 32 ? 115.778 81.014 89.211 1.00 85.53 32 VAL F O 1
ATOM 4175 N N . ARG D 3 33 ? 115.227 81.296 91.366 1.00 89.40 33 ARG F N 1
ATOM 4176 C CA . ARG D 3 33 ? 116.385 82.139 91.634 1.00 89.40 33 ARG F CA 1
ATOM 4177 C C . ARG D 3 33 ? 117.694 81.363 91.694 1.00 89.40 33 ARG F C 1
ATOM 4178 O O . ARG D 3 33 ? 118.661 81.732 91.021 1.00 89.40 33 ARG F O 1
ATOM 4186 N N . ILE D 3 34 ? 117.744 80.291 92.487 1.00 96.65 34 ILE F N 1
ATOM 4187 C CA . ILE D 3 34 ? 119.021 79.688 92.861 1.00 96.65 34 ILE F CA 1
ATOM 4188 C C . ILE D 3 34 ? 119.624 78.851 91.740 1.00 96.65 34 ILE F C 1
ATOM 4189 O O . ILE D 3 34 ? 120.766 78.394 91.855 1.00 96.65 34 ILE F O 1
ATOM 4194 N N . LEU D 3 35 ? 118.873 78.623 90.660 1.00 100.47 35 LEU F N 1
ATOM 4195 C CA . LEU D 3 35 ? 119.522 78.165 89.438 1.00 100.47 35 LEU F CA 1
ATOM 4196 C C . LEU D 3 35 ? 120.376 79.271 88.847 1.00 100.47 35 LEU F C 1
ATOM 4197 O O . LEU D 3 35 ? 121.537 79.044 88.495 1.00 100.47 35 LEU F O 1
ATOM 4202 N N . GLY D 3 36 ? 119.838 80.492 88.797 1.00 104.80 36 GLY F N 1
ATOM 4203 C CA . GLY D 3 36 ? 120.531 81.647 88.246 1.00 104.80 36 GLY F CA 1
ATOM 4204 C C . GLY D 3 36 ? 121.749 82.100 89.028 1.00 104.80 36 GLY F C 1
ATOM 4205 O O . GLY D 3 36 ? 122.524 82.910 88.507 1.00 104.80 36 GLY F O 1
ATOM 4206 N N . ALA D 3 37 ? 121.933 81.612 90.254 1.00 107.96 37 ALA F N 1
ATOM 4207 C CA . ALA D 3 37 ? 123.164 81.811 91.005 1.00 107.96 37 ALA F CA 1
ATOM 4208 C C . ALA D 3 37 ? 124.032 80.560 91.011 1.00 107.96 37 ALA F C 1
ATOM 4209 O O . ALA D 3 37 ? 125.151 80.590 91.535 1.00 107.96 37 ALA F O 1
ATOM 4211 N N . ALA D 3 38 ? 123.538 79.461 90.439 1.00 112.48 38 ALA F N 1
ATOM 4212 C CA . ALA D 3 38 ? 124.334 78.254 90.278 1.00 112.48 38 ALA F CA 1
ATOM 4213 C C . ALA D 3 38 ? 124.507 77.843 88.823 1.00 112.48 38 ALA F C 1
ATOM 4214 O O . ALA D 3 38 ? 125.159 76.828 88.565 1.00 112.48 38 ALA F O 1
ATOM 4216 N N . VAL D 3 39 ? 123.948 78.585 87.865 1.00 112.34 39 VAL F N 1
ATOM 4217 C CA . VAL D 3 39 ? 124.203 78.285 86.461 1.00 112.34 39 VAL F CA 1
ATOM 4218 C C . VAL D 3 39 ? 125.408 79.066 85.938 1.00 112.34 39 VAL F C 1
ATOM 4219 O O . VAL D 3 39 ? 126.085 78.602 85.008 1.00 112.34 39 VAL F O 1
ATOM 4223 N N . ASP D 3 40 ? 125.732 80.209 86.552 1.00 115.91 40 ASP F N 1
ATOM 4224 C CA . ASP D 3 40 ? 126.975 80.926 86.303 1.00 115.91 40 ASP F CA 1
ATOM 4225 C C . ASP D 3 40 ? 127.691 81.218 87.617 1.00 115.91 40 ASP F C 1
ATOM 4226 O O . ASP D 3 40 ? 128.427 82.205 87.727 1.00 115.91 40 ASP F O 1
ATOM 4231 N N . GLY D 3 41 ? 127.476 80.370 88.622 1.00 117.00 41 GLY F N 1
ATOM 4232 C CA . GLY D 3 41 ? 128.091 80.514 89.926 1.00 117.00 41 GLY F CA 1
ATOM 4233 C C . GLY D 3 41 ? 128.655 79.203 90.438 1.00 117.00 41 GLY F C 1
ATOM 4234 O O . GLY D 3 41 ? 129.482 78.577 89.769 1.00 117.00 41 GLY F O 1
ATOM 4235 N N . ASP D 3 42 ? 128.212 78.775 91.619 1.00 118.86 42 ASP F N 1
ATOM 4236 C CA . ASP D 3 42 ? 128.658 77.522 92.209 1.00 118.86 42 ASP F CA 1
ATOM 4237 C C . ASP D 3 42 ? 128.061 76.330 91.462 1.00 118.86 42 ASP F C 1
ATOM 4238 O O . ASP D 3 42 ? 127.189 76.471 90.601 1.00 118.86 42 ASP F O 1
ATOM 4243 N N . ILE D 3 43 ? 128.529 75.139 91.808 1.00 121.20 43 ILE F N 1
ATOM 4244 C CA . ILE D 3 43 ? 128.093 73.938 91.092 1.00 121.20 43 ILE F CA 1
ATOM 4245 C C . ILE D 3 43 ? 126.751 73.476 91.661 1.00 121.20 43 ILE F C 1
ATOM 4246 O O . ILE D 3 43 ? 126.528 73.582 92.880 1.00 121.20 43 ILE F O 1
ATOM 4251 N N . PRO D 3 44 ? 125.774 73.135 90.807 1.00 121.11 44 PRO F N 1
ATOM 4252 C CA . PRO D 3 44 ? 124.493 72.595 91.273 1.00 121.11 44 PRO F CA 1
ATOM 4253 C C . PRO D 3 44 ? 124.430 71.067 91.270 1.00 121.11 44 PRO F C 1
ATOM 4254 O O . PRO D 3 44 ? 123.521 70.462 90.691 1.00 121.11 44 PRO F O 1
ATOM 4258 N N . ALA D 3 45 ? 125.398 70.425 91.926 1.00 122.01 45 ALA F N 1
ATOM 4259 C CA . ALA D 3 45 ? 125.472 68.971 91.935 1.00 122.01 45 ALA F CA 1
ATOM 4260 C C . ALA D 3 45 ? 125.304 68.345 93.310 1.00 122.01 45 ALA F C 1
ATOM 4261 O O . ALA D 3 45 ? 124.714 67.263 93.405 1.00 122.01 45 ALA F O 1
ATOM 4263 N N . ASN D 3 46 ? 125.800 68.983 94.367 1.00 121.74 46 ASN F N 1
ATOM 4264 C CA . ASN D 3 46 ? 125.658 68.473 95.724 1.00 121.74 46 ASN F CA 1
ATOM 4265 C C . ASN D 3 46 ? 124.844 69.378 96.636 1.00 121.74 46 ASN F C 1
ATOM 4266 O O . ASN D 3 46 ? 124.452 68.931 97.720 1.00 121.74 46 ASN F O 1
ATOM 4271 N N . LEU D 3 47 ? 124.574 70.620 96.240 1.00 115.71 47 LEU F N 1
ATOM 4272 C CA . LEU D 3 47 ? 123.962 71.604 97.121 1.00 115.71 47 LEU F CA 1
ATOM 4273 C C . LEU D 3 47 ? 122.535 71.968 96.739 1.00 115.71 47 LEU F C 1
ATOM 4274 O O . LEU D 3 47 ? 121.787 72.434 97.603 1.00 115.71 47 LEU F O 1
ATOM 4279 N N . VAL D 3 48 ? 122.133 71.737 95.484 1.00 112.57 48 VAL F N 1
ATOM 4280 C CA . VAL D 3 48 ? 120.891 72.291 94.942 1.00 112.57 48 VAL F CA 1
ATOM 4281 C C . VAL D 3 48 ? 119.641 71.698 95.596 1.00 112.57 48 VAL F C 1
ATOM 4282 O O . VAL D 3 48 ? 118.563 72.301 95.532 1.00 112.57 48 VAL F O 1
ATOM 4286 N N . LEU D 3 49 ? 119.762 70.551 96.262 1.00 110.17 49 LEU F N 1
ATOM 4287 C CA . LEU D 3 49 ? 118.647 69.970 96.998 1.00 110.17 49 LEU F CA 1
ATOM 4288 C C . LEU D 3 49 ? 118.704 70.258 98.491 1.00 110.17 49 LEU F C 1
ATOM 4289 O O . LEU D 3 49 ? 117.678 70.151 99.169 1.00 110.17 49 LEU F O 1
ATOM 4294 N N . SER D 3 50 ? 119.874 70.622 99.016 1.00 103.47 50 SER F N 1
ATOM 4295 C CA . SER D 3 50 ? 120.008 70.962 100.426 1.00 103.47 50 SER F CA 1
ATOM 4296 C C . SER D 3 50 ? 119.998 72.464 100.670 1.00 103.47 50 SER F C 1
ATOM 4297 O O . SER D 3 50 ? 119.574 72.904 101.744 1.00 103.47 50 SER F O 1
ATOM 4300 N N . LEU D 3 51 ? 120.462 73.261 99.701 1.00 101.34 51 LEU F N 1
ATOM 4301 C CA . LEU D 3 51 ? 120.312 74.710 99.799 1.00 101.34 51 LEU F CA 1
ATOM 4302 C C . LEU D 3 51 ? 118.854 75.119 99.647 1.00 101.34 51 LEU F C 1
ATOM 4303 O O . LEU D 3 51 ? 118.447 76.175 100.145 1.00 101.34 51 LEU F O 1
ATOM 4308 N N . LEU D 3 52 ? 118.059 74.302 98.954 1.00 95.68 52 LEU F N 1
ATOM 4309 C CA . LEU D 3 52 ? 116.622 74.527 98.868 1.00 95.68 52 LEU F CA 1
ATOM 4310 C C . LEU D 3 52 ? 115.936 74.244 100.199 1.00 95.68 52 LEU F C 1
ATOM 4311 O O . LEU D 3 52 ? 115.092 75.028 100.644 1.00 95.68 52 LEU F O 1
ATOM 4316 N N . GLY D 3 53 ? 116.289 73.136 100.845 1.00 91.16 53 GLY F N 1
ATOM 4317 C CA . GLY D 3 53 ? 115.664 72.703 102.075 1.00 91.16 53 GLY F CA 1
ATOM 4318 C C . GLY D 3 53 ? 116.174 73.340 103.345 1.00 91.16 53 GLY F C 1
ATOM 4319 O O . GLY D 3 53 ? 115.613 73.088 104.416 1.00 91.16 53 GLY F O 1
ATOM 4320 N N . LEU D 3 54 ? 117.226 74.154 103.272 1.00 87.05 54 LEU F N 1
ATOM 4321 C CA . LEU D 3 54 ? 117.745 74.861 104.434 1.00 87.05 54 LEU F CA 1
ATOM 4322 C C . LEU D 3 54 ? 117.357 76.331 104.451 1.00 87.05 54 LEU F C 1
ATOM 4323 O O . LEU D 3 54 ? 117.697 77.037 105.405 1.00 87.05 54 LEU F O 1
ATOM 4328 N N . GLY D 3 55 ? 116.665 76.813 103.423 1.00 77.39 55 GLY F N 1
ATOM 4329 C CA . GLY D 3 55 ? 116.186 78.180 103.406 1.00 77.39 55 GLY F CA 1
ATOM 4330 C C . GLY D 3 55 ? 114.707 78.241 103.720 1.00 77.39 55 GLY F C 1
ATOM 4331 O O . GLY D 3 55 ? 114.048 79.260 103.494 1.00 77.39 55 GLY F O 1
ATOM 4332 N N . VAL D 3 56 ? 114.187 77.133 104.242 1.00 72.60 56 VAL F N 1
ATOM 4333 C CA . VAL D 3 56 ? 112.783 76.975 104.625 1.00 72.60 56 VAL F CA 1
ATOM 4334 C C . VAL D 3 56 ? 112.427 77.774 105.885 1.00 72.60 56 VAL F C 1
ATOM 4335 O O . VAL D 3 56 ? 111.410 78.485 105.846 1.00 72.60 56 VAL F O 1
ATOM 4339 N N . PRO D 3 57 ? 113.191 77.770 106.992 1.00 68.77 57 PRO F N 1
ATOM 4340 C CA . PRO D 3 57 ? 112.790 78.619 108.124 1.00 68.77 57 PRO F CA 1
ATOM 4341 C C . PRO D 3 57 ? 112.956 80.116 107.909 1.00 68.77 57 PRO F C 1
ATOM 4342 O O . PRO D 3 57 ? 112.518 80.888 108.767 1.00 68.77 57 PRO F O 1
ATOM 4346 N N . GLU D 3 58 ? 113.550 80.556 106.803 1.00 66.89 58 GLU F N 1
ATOM 4347 C CA . GLU D 3 58 ? 113.459 81.954 106.412 1.00 66.89 58 GLU F CA 1
ATOM 4348 C C . GLU D 3 58 ? 112.162 82.245 105.672 1.00 66.89 58 GLU F C 1
ATOM 4349 O O . GLU D 3 58 ? 111.543 83.286 105.907 1.00 66.89 58 GLU F O 1
ATOM 4355 N N . MET D 3 59 ? 111.737 81.346 104.781 1.00 64.07 59 MET F N 1
ATOM 4356 C CA . MET D 3 59 ? 110.500 81.547 104.040 1.00 64.07 59 MET F CA 1
ATOM 4357 C C . MET D 3 59 ? 109.263 81.208 104.856 1.00 64.07 59 MET F C 1
ATOM 4358 O O . MET D 3 59 ? 108.156 81.593 104.465 1.00 64.07 59 MET F O 1
ATOM 4363 N N . ALA D 3 60 ? 109.419 80.514 105.980 1.00 55.47 60 ALA F N 1
ATOM 4364 C CA . ALA D 3 60 ? 108.300 80.283 106.883 1.00 55.47 60 ALA F CA 1
ATOM 4365 C C . ALA D 3 60 ? 108.047 81.462 107.808 1.00 55.47 60 ALA F C 1
ATOM 4366 O O . ALA D 3 60 ? 107.068 81.441 108.556 1.00 55.47 60 ALA F O 1
ATOM 4368 N N . GLN D 3 61 ? 108.909 82.478 107.781 1.00 52.90 61 GLN F N 1
ATOM 4369 C CA . GLN D 3 61 ? 108.650 83.715 108.500 1.00 52.90 61 GLN F CA 1
ATOM 4370 C C . GLN D 3 61 ? 107.555 84.541 107.847 1.00 52.90 61 GLN F C 1
ATOM 4371 O O . GLN D 3 61 ? 106.925 85.359 108.524 1.00 52.90 61 GLN F O 1
ATOM 4377 N N . LEU D 3 62 ? 107.318 84.344 106.552 1.00 48.02 62 LEU F N 1
ATOM 4378 C CA . LEU D 3 62 ? 106.365 85.143 105.801 1.00 48.02 62 LEU F CA 1
ATOM 4379 C C . LEU D 3 62 ? 105.079 84.405 105.472 1.00 48.02 62 LEU F C 1
ATOM 4380 O O . LEU D 3 62 ? 104.085 85.057 105.146 1.00 48.02 62 LEU F O 1
ATOM 4385 N N . ILE D 3 63 ? 105.065 83.075 105.543 1.00 45.88 63 ILE F N 1
ATOM 4386 C CA . ILE D 3 63 ? 103.879 82.292 105.221 1.00 45.88 63 ILE F CA 1
ATOM 4387 C C . ILE D 3 63 ? 103.135 81.829 106.456 1.00 45.88 63 ILE F C 1
ATOM 4388 O O . ILE D 3 63 ? 102.027 81.296 106.328 1.00 45.88 63 ILE F O 1
ATOM 4393 N N . LEU D 3 64 ? 103.701 81.999 107.640 1.00 39.62 64 LEU F N 1
ATOM 4394 C CA . LEU D 3 64 ? 102.948 81.715 108.856 1.00 39.62 64 LEU F CA 1
ATOM 4395 C C . LEU D 3 64 ? 101.987 82.853 109.224 1.00 39.62 64 LEU F C 1
ATOM 4396 O O . LEU D 3 64 ? 100.860 82.553 109.634 1.00 39.62 64 LEU F O 1
ATOM 4401 N N . PRO D 3 65 ? 102.336 84.149 109.109 1.00 36.86 65 PRO F N 1
ATOM 4402 C CA . PRO D 3 65 ? 101.268 85.155 109.226 1.00 36.86 65 PRO F CA 1
ATOM 4403 C C . PRO D 3 65 ? 100.352 85.215 108.018 1.00 36.86 65 PRO F C 1
ATOM 4404 O O . PRO D 3 65 ? 99.207 85.659 108.153 1.00 36.86 65 PRO F O 1
ATOM 4408 N N . LEU D 3 66 ? 100.815 84.794 106.840 1.00 34.07 66 LEU F N 1
ATOM 4409 C CA . LEU D 3 66 ? 99.995 84.909 105.639 1.00 34.07 66 LEU F CA 1
ATOM 4410 C C . LEU D 3 66 ? 98.938 83.817 105.555 1.00 34.0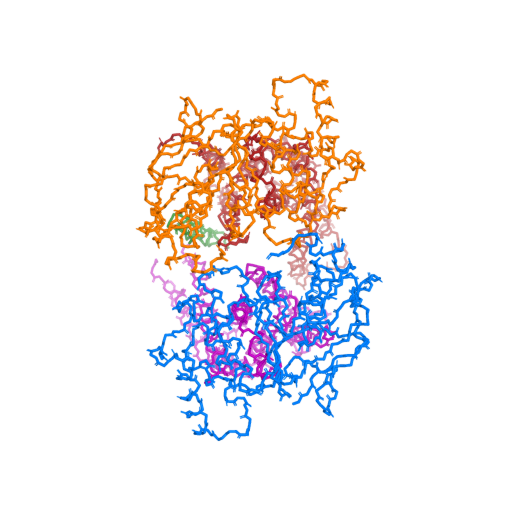7 66 LEU F C 1
ATOM 4411 O O . LEU D 3 66 ? 97.840 84.070 105.055 1.00 34.07 66 LEU F O 1
ATOM 4416 N N . SER D 3 67 ? 99.231 82.612 106.043 1.00 33.29 67 SER F N 1
ATOM 4417 C CA . SER D 3 67 ? 98.259 81.528 105.961 1.00 33.29 67 SER F CA 1
ATOM 4418 C C . SER D 3 67 ? 97.117 81.680 106.955 1.00 33.29 67 SER F C 1
ATOM 4419 O O . SER D 3 67 ? 96.012 81.204 106.679 1.00 33.29 67 SER F O 1
ATOM 4422 N N . LEU D 3 68 ? 97.353 82.313 108.101 1.00 32.52 68 LEU F N 1
ATOM 4423 C CA . LEU D 3 68 ? 96.274 82.620 109.031 1.00 32.52 68 LEU F CA 1
ATOM 4424 C C . LEU D 3 68 ? 95.439 83.800 108.560 1.00 32.52 68 LEU F C 1
ATOM 4425 O O . LEU D 3 68 ? 94.221 83.816 108.773 1.00 32.52 68 LEU F O 1
ATOM 4430 N N . PHE D 3 69 ? 96.084 84.783 107.931 1.00 30.35 69 PHE F N 1
ATOM 4431 C CA . PHE D 3 69 ? 95.373 85.867 107.263 1.00 30.35 69 PHE F CA 1
ATOM 4432 C C . PHE D 3 69 ? 94.468 85.324 106.168 1.00 30.35 69 PHE F C 1
ATOM 4433 O O . PHE D 3 69 ? 93.250 85.531 106.189 1.00 30.35 69 PHE F O 1
ATOM 4441 N N . LEU D 3 70 ? 95.050 84.612 105.209 1.00 30.51 70 LEU F N 1
ATOM 4442 C CA . LEU D 3 70 ? 94.320 84.097 104.064 1.00 30.51 70 LEU F CA 1
ATOM 4443 C C . LEU D 3 70 ? 93.372 82.966 104.426 1.00 30.51 70 LEU F C 1
ATOM 4444 O O . LEU D 3 70 ? 92.329 82.830 103.784 1.00 30.51 70 LEU F O 1
ATOM 4449 N N . GLY D 3 71 ? 93.697 82.167 105.445 1.00 28.54 71 GLY F N 1
ATOM 4450 C CA . GLY D 3 71 ? 92.801 81.114 105.886 1.00 28.54 71 GLY F CA 1
ATOM 4451 C C . GLY D 3 71 ? 91.555 81.607 106.583 1.00 28.54 71 GLY F C 1
ATOM 4452 O O . GLY D 3 71 ? 90.551 80.891 106.609 1.00 28.54 71 GLY F O 1
ATOM 4453 N N . LEU D 3 72 ? 91.597 82.814 107.148 1.00 27.00 72 LEU F N 1
ATOM 4454 C CA . LEU D 3 72 ? 90.408 83.403 107.748 1.00 27.00 72 LEU F CA 1
ATOM 4455 C C . LEU D 3 72 ? 89.576 84.160 106.725 1.00 27.00 72 LEU F C 1
ATOM 4456 O O . LEU D 3 72 ? 88.370 84.321 106.916 1.00 27.00 72 LEU F O 1
ATOM 4461 N N . LEU D 3 73 ? 90.194 84.635 105.644 1.00 29.02 73 LEU F N 1
ATOM 4462 C CA . LEU D 3 73 ? 89.421 85.211 104.550 1.00 29.02 73 LEU F CA 1
ATOM 4463 C C . LEU D 3 73 ? 88.670 84.132 103.787 1.00 29.02 73 LEU F C 1
ATOM 4464 O O . LEU D 3 73 ? 87.569 84.376 103.281 1.00 29.02 73 LEU F O 1
ATOM 4469 N N . MET D 3 74 ? 89.252 82.936 103.686 1.00 31.14 74 MET F N 1
ATOM 4470 C CA . MET D 3 74 ? 88.562 81.832 103.029 1.00 31.14 74 MET F CA 1
ATOM 4471 C C . MET D 3 74 ? 87.406 81.319 103.876 1.00 31.14 74 MET F C 1
ATOM 4472 O O . MET D 3 74 ? 86.313 81.075 103.358 1.00 31.14 74 MET F O 1
ATOM 4477 N N . THR D 3 75 ? 87.621 81.158 105.179 1.00 29.66 75 THR F N 1
ATOM 4478 C CA . THR D 3 75 ? 86.638 80.505 106.031 1.00 29.66 75 THR F CA 1
ATOM 4479 C C . THR D 3 75 ? 85.506 81.432 106.444 1.00 29.66 75 THR F C 1
ATOM 4480 O O . THR D 3 75 ? 84.342 81.028 106.399 1.00 29.66 75 THR F O 1
ATOM 4484 N N . LEU D 3 76 ? 85.813 82.663 106.856 1.00 29.49 76 LEU F N 1
ATOM 4485 C CA . LEU D 3 76 ? 84.747 83.598 107.193 1.00 29.49 76 LEU F CA 1
ATOM 4486 C C . LEU D 3 76 ? 84.007 84.066 105.952 1.00 29.49 76 LEU F C 1
ATOM 4487 O O . LEU D 3 76 ? 82.798 84.302 106.010 1.00 29.49 76 LEU F O 1
ATOM 4492 N N . GLY D 3 77 ? 84.706 84.189 104.824 1.00 32.60 77 GLY F N 1
ATOM 4493 C CA . GLY D 3 77 ? 84.050 84.576 103.589 1.00 32.60 77 GLY F CA 1
ATOM 4494 C C . GLY D 3 77 ? 83.128 83.508 103.040 1.00 32.60 77 GLY F C 1
ATOM 4495 O O . GLY D 3 77 ? 82.163 83.820 102.339 1.00 32.60 77 GLY F O 1
ATOM 4496 N N . LYS D 3 78 ? 83.402 82.242 103.348 1.00 34.99 78 LYS F N 1
ATOM 4497 C CA . LYS D 3 78 ? 82.514 81.161 102.947 1.00 34.99 78 LYS F CA 1
ATOM 4498 C C . LYS D 3 78 ? 81.228 81.136 103.758 1.00 34.99 78 LYS F C 1
ATOM 4499 O O . LYS D 3 78 ? 80.152 80.972 103.178 1.00 34.99 78 LYS F O 1
ATOM 4505 N N . LEU D 3 79 ? 81.307 81.327 105.072 1.00 33.29 79 LEU F N 1
ATOM 4506 C CA . LEU D 3 79 ? 80.129 81.312 105.927 1.00 33.29 79 LEU F CA 1
ATOM 4507 C C . LEU D 3 79 ? 79.264 82.553 105.775 1.00 33.29 79 LEU F C 1
ATOM 4508 O O . LEU D 3 79 ? 78.108 82.535 106.204 1.00 33.29 79 LEU F O 1
ATOM 4513 N N . TYR D 3 80 ? 79.792 83.631 105.197 1.00 32.51 80 TYR F N 1
ATOM 4514 C CA . TYR D 3 80 ? 78.953 84.784 104.893 1.00 32.51 80 TYR F CA 1
ATOM 4515 C C . TYR D 3 80 ? 78.074 84.508 103.681 1.00 32.51 80 TYR F C 1
ATOM 4516 O O . TYR D 3 80 ? 76.886 84.848 103.673 1.00 32.51 80 TYR F O 1
ATOM 4525 N N . THR D 3 81 ? 78.643 83.887 102.645 1.00 34.67 81 THR F N 1
ATOM 4526 C CA . THR D 3 81 ? 77.875 83.554 101.452 1.00 34.67 81 THR F CA 1
ATOM 4527 C C . THR D 3 81 ? 76.919 82.393 101.681 1.00 34.67 81 THR F C 1
ATOM 4528 O O . THR D 3 81 ? 75.876 82.328 101.025 1.00 34.67 81 THR F O 1
ATOM 4532 N N . GLU D 3 82 ? 77.247 81.484 102.593 1.00 40.52 82 GLU F N 1
ATOM 4533 C CA . GLU D 3 82 ? 76.391 80.355 102.921 1.00 40.52 82 GLU F CA 1
ATOM 4534 C C . GLU D 3 82 ? 75.347 80.697 103.978 1.00 40.52 82 GLU F C 1
ATOM 4535 O O . GLU D 3 82 ? 74.654 79.790 104.448 1.00 40.52 82 GLU F O 1
ATOM 4541 N N . SER D 3 83 ? 75.252 81.976 104.366 1.00 38.70 83 SER F N 1
ATOM 4542 C CA . SER D 3 83 ? 74.270 82.509 105.318 1.00 38.70 83 SER F CA 1
ATOM 4543 C C . SER D 3 83 ? 74.360 81.846 106.691 1.00 38.70 83 SER F C 1
ATOM 4544 O O . SER D 3 83 ? 73.349 81.675 107.373 1.00 38.70 83 SER F O 1
ATOM 4547 N N . GLU D 3 84 ? 75.567 81.479 107.118 1.00 36.45 84 GLU F N 1
ATOM 4548 C CA . GLU D 3 84 ? 75.764 80.891 108.436 1.00 36.45 84 GLU F CA 1
ATOM 4549 C C . GLU D 3 84 ? 76.126 81.913 109.499 1.00 36.45 84 GLU F C 1
ATOM 4550 O O . GLU D 3 84 ? 75.960 81.632 110.688 1.00 36.45 84 GLU F O 1
ATOM 4556 N N . ILE D 3 85 ? 76.632 83.076 109.106 1.00 33.25 85 ILE F N 1
ATOM 4557 C CA . ILE D 3 85 ? 76.980 84.106 110.074 1.00 33.25 85 ILE F CA 1
ATOM 4558 C C . ILE D 3 85 ? 75.803 85.051 110.313 1.00 33.25 85 ILE F C 1
ATOM 4559 O O . ILE D 3 85 ? 75.582 85.490 111.448 1.00 33.25 85 ILE F O 1
ATOM 4564 N N . THR D 3 86 ? 75.001 85.313 109.277 1.00 34.91 86 THR F N 1
ATOM 4565 C CA . THR D 3 86 ? 73.770 86.082 109.442 1.00 34.91 86 THR F CA 1
ATOM 4566 C C . THR D 3 86 ? 72.774 85.350 110.337 1.00 34.91 86 THR F C 1
ATOM 4567 O O . THR D 3 86 ? 72.123 85.972 111.183 1.00 34.91 86 THR F O 1
ATOM 4571 N N . VAL D 3 87 ? 72.664 84.026 110.198 1.00 34.11 87 VAL F N 1
ATOM 4572 C CA . VAL D 3 87 ? 71.763 83.271 111.070 1.00 34.11 87 VAL F CA 1
ATOM 4573 C C . VAL D 3 87 ? 72.395 83.015 112.430 1.00 34.11 87 VAL F C 1
ATOM 4574 O O . VAL D 3 87 ? 71.703 82.601 113.367 1.00 34.11 87 VAL F O 1
ATOM 4578 N N . MET D 3 88 ? 73.698 83.265 112.567 1.00 35.27 88 MET F N 1
ATOM 4579 C CA . MET D 3 88 ? 74.351 83.217 113.867 1.00 35.27 88 MET F CA 1
ATOM 4580 C C . MET D 3 88 ? 74.017 84.456 114.683 1.00 35.27 88 MET F C 1
ATOM 4581 O O . MET D 3 88 ? 73.814 84.368 115.897 1.00 35.27 88 MET F O 1
ATOM 4586 N N . HIS D 3 89 ? 73.950 85.616 114.028 1.00 34.04 89 HIS F N 1
ATOM 4587 C CA . HIS D 3 89 ? 73.484 86.826 114.694 1.00 34.04 89 HIS F CA 1
ATOM 4588 C C . HIS D 3 89 ? 71.978 86.801 114.907 1.00 34.04 89 HIS F C 1
ATOM 4589 O O . HIS D 3 89 ? 71.476 87.437 115.838 1.00 34.04 89 HIS F O 1
ATOM 4596 N N . ALA D 3 90 ? 71.245 86.073 114.062 1.00 33.95 90 ALA F N 1
ATOM 4597 C CA . ALA D 3 90 ? 69.789 86.069 114.145 1.00 33.95 90 ALA F CA 1
ATOM 4598 C C . ALA D 3 90 ? 69.291 85.270 115.339 1.00 33.95 90 ALA F C 1
ATOM 4599 O O . ALA D 3 90 ? 68.210 85.556 115.863 1.00 33.95 90 ALA F O 1
ATOM 4601 N N . CYS D 3 91 ? 70.047 84.266 115.772 1.00 36.73 91 CYS F N 1
ATOM 4602 C CA . CYS D 3 91 ? 69.767 83.568 117.018 1.00 36.73 91 CYS F CA 1
ATOM 4603 C C . CYS D 3 91 ? 70.289 84.327 118.227 1.00 36.73 91 CYS F C 1
ATOM 4604 O O . CYS D 3 91 ? 69.866 84.052 119.353 1.00 36.73 91 CYS F O 1
ATOM 4607 N N . GLY D 3 92 ? 71.208 85.258 118.013 1.00 37.02 92 GLY F N 1
ATOM 4608 C CA . GLY D 3 92 ? 71.622 86.223 119.006 1.00 37.02 92 GLY F CA 1
ATOM 4609 C C . GLY D 3 92 ? 72.935 85.880 119.667 1.00 37.02 92 GLY F C 1
ATOM 4610 O O . GLY D 3 92 ? 72.968 85.188 120.689 1.00 37.02 92 GLY F O 1
ATOM 4611 N N . LEU D 3 93 ? 74.012 86.429 119.107 1.00 34.79 93 LEU F N 1
ATOM 4612 C CA . LEU D 3 93 ? 75.372 86.379 119.630 1.00 34.79 93 LEU F CA 1
ATOM 4613 C C . LEU D 3 93 ? 76.200 87.340 118.795 1.00 34.79 93 LEU F C 1
ATOM 4614 O O . LEU D 3 93 ? 76.072 87.366 117.569 1.00 34.79 93 LEU F O 1
ATOM 4619 N N . SER D 3 94 ? 77.052 88.126 119.442 1.00 35.15 94 SER F N 1
ATOM 4620 C CA . SER D 3 94 ? 77.683 89.262 118.793 1.00 35.15 94 SER F CA 1
ATOM 4621 C C . SER D 3 94 ? 78.819 88.815 117.880 1.00 35.15 94 SER F C 1
ATOM 4622 O O . SER D 3 94 ? 79.073 87.625 117.681 1.00 35.15 94 SER F O 1
ATOM 4625 N N . LYS D 3 95 ? 79.519 89.796 117.316 1.00 33.28 95 LYS F N 1
ATOM 4626 C CA . LYS D 3 95 ? 80.718 89.532 116.537 1.00 33.28 95 LYS F CA 1
ATOM 4627 C C . LYS D 3 95 ? 81.935 89.269 117.411 1.00 33.28 95 LYS F C 1
ATOM 4628 O O . LYS D 3 95 ? 83.009 88.989 116.875 1.00 33.28 95 LYS F O 1
ATOM 4634 N N . ALA D 3 96 ? 81.791 89.357 118.737 1.00 30.88 96 ALA F N 1
ATOM 4635 C CA . ALA D 3 96 ? 82.867 89.006 119.652 1.00 30.88 96 ALA F CA 1
ATOM 4636 C C . ALA D 3 96 ? 83.159 87.515 119.654 1.00 30.88 96 ALA F C 1
ATOM 4637 O O . ALA D 3 96 ? 84.255 87.117 120.053 1.00 30.88 96 ALA F O 1
ATOM 4639 N N . VAL D 3 97 ? 82.203 86.686 119.238 1.00 30.55 97 VAL F N 1
ATOM 4640 C CA . VAL D 3 97 ? 82.470 85.268 119.033 1.00 30.55 97 VAL F CA 1
ATOM 4641 C C . VAL D 3 97 ? 83.438 85.073 117.869 1.00 30.55 97 VAL F C 1
ATOM 4642 O O . VAL D 3 97 ? 84.326 84.213 117.928 1.00 30.55 97 VAL F O 1
ATOM 4646 N N . LEU D 3 98 ? 83.325 85.898 116.829 1.00 30.10 98 LEU F N 1
ATOM 4647 C CA . LEU D 3 98 ? 84.259 85.846 115.711 1.00 30.10 98 LEU F CA 1
ATOM 4648 C C . LEU D 3 98 ? 85.643 86.348 116.101 1.00 30.10 98 LEU F C 1
ATOM 4649 O O . LEU D 3 98 ? 86.643 85.877 115.552 1.00 30.10 98 LEU F O 1
ATOM 4654 N N . VAL D 3 99 ? 85.720 87.291 117.041 1.00 30.26 99 VAL F N 1
ATOM 4655 C CA . VAL D 3 99 ? 87.010 87.794 117.499 1.00 30.26 99 VAL F CA 1
ATOM 4656 C C . VAL D 3 99 ? 87.625 86.860 118.536 1.00 30.26 99 VAL F C 1
ATOM 4657 O O . VAL D 3 99 ? 88.845 86.670 118.559 1.00 30.26 99 VAL F O 1
ATOM 4661 N N . LYS D 3 100 ? 86.806 86.238 119.389 1.00 29.60 100 LYS F N 1
ATOM 4662 C CA . LYS D 3 100 ? 87.332 85.278 120.353 1.00 29.60 100 LYS F CA 1
ATOM 4663 C C . LYS D 3 100 ? 87.748 83.968 119.701 1.00 29.60 100 LYS F C 1
ATOM 4664 O O . LYS D 3 100 ? 88.484 83.194 120.317 1.00 29.60 100 LYS F O 1
ATOM 4670 N N . ALA D 3 101 ? 87.289 83.696 118.481 1.00 29.65 101 ALA F N 1
ATOM 4671 C CA . ALA D 3 101 ? 87.746 82.535 117.732 1.00 29.65 101 ALA F CA 1
ATOM 4672 C C . ALA D 3 101 ? 88.931 82.840 116.832 1.00 29.65 101 ALA F C 1
ATOM 4673 O O . ALA D 3 101 ? 89.603 81.906 116.384 1.00 29.65 101 ALA F O 1
ATOM 4675 N N . ALA D 3 102 ? 89.199 84.116 116.555 1.00 31.67 102 ALA F N 1
ATOM 4676 C CA . ALA D 3 102 ? 90.361 84.481 115.757 1.00 31.67 102 ALA F CA 1
ATOM 4677 C C . ALA D 3 102 ? 91.617 84.572 116.611 1.00 31.67 102 ALA F C 1
ATOM 4678 O O . ALA D 3 102 ? 92.690 84.135 116.186 1.00 31.67 102 ALA F O 1
ATOM 4680 N N . MET D 3 103 ? 91.505 85.133 117.816 1.00 32.61 103 MET F N 1
ATOM 4681 C CA . MET D 3 103 ? 92.656 85.282 118.696 1.00 32.61 103 MET F CA 1
ATOM 4682 C C . MET D 3 103 ? 93.008 84.003 119.439 1.00 32.61 103 MET F C 1
ATOM 4683 O O . MET D 3 103 ? 94.144 83.870 119.900 1.00 32.61 103 MET F O 1
ATOM 4688 N N . ILE D 3 104 ? 92.071 83.061 119.566 1.00 31.47 104 ILE F N 1
ATOM 4689 C CA . ILE D 3 104 ? 92.393 81.738 120.091 1.00 31.47 104 ILE F CA 1
ATOM 4690 C C . ILE D 3 104 ? 93.027 80.863 119.020 1.00 31.47 104 ILE F C 1
ATOM 4691 O O . ILE D 3 104 ? 93.535 79.775 119.330 1.00 31.47 104 ILE F O 1
ATOM 4696 N N . LEU D 3 105 ? 93.033 81.318 117.775 1.00 32.32 105 LEU F N 1
ATOM 4697 C CA . LEU D 3 105 ? 93.688 80.664 116.657 1.00 32.32 105 LEU F CA 1
ATOM 4698 C C . LEU D 3 105 ? 94.979 81.346 116.246 1.00 32.32 105 LEU F C 1
ATOM 4699 O O . LEU D 3 105 ? 95.858 80.690 115.684 1.00 32.32 105 LEU F O 1
ATOM 4704 N N . ALA D 3 106 ? 95.116 82.647 116.512 1.00 33.63 106 ALA F N 1
ATOM 4705 C CA . ALA D 3 106 ? 96.385 83.330 116.317 1.00 33.63 106 ALA F CA 1
ATOM 4706 C C . ALA D 3 106 ? 97.405 82.945 117.375 1.00 33.63 106 ALA F C 1
ATOM 4707 O O . ALA D 3 106 ? 98.605 83.094 117.139 1.00 33.63 106 ALA F O 1
ATOM 4709 N N . VAL D 3 107 ? 96.952 82.455 118.529 1.00 34.20 107 VAL F N 1
ATOM 4710 C CA . VAL D 3 107 ? 97.866 81.967 119.556 1.00 34.20 107 VAL F CA 1
ATOM 4711 C C . VAL D 3 107 ? 98.531 80.672 119.100 1.00 34.20 107 VAL F C 1
ATOM 4712 O O . VAL D 3 107 ? 99.727 80.457 119.334 1.00 34.20 107 VAL F O 1
ATOM 4716 N N . PHE D 3 108 ? 97.784 79.817 118.392 1.00 35.34 108 PHE F N 1
ATOM 4717 C CA . PHE D 3 108 ? 98.347 78.582 117.848 1.00 35.34 108 PHE F CA 1
ATOM 4718 C C . PHE D 3 108 ? 99.404 78.855 116.786 1.00 35.34 108 PHE F C 1
ATOM 4719 O O . PHE D 3 108 ? 100.342 78.067 116.634 1.00 35.34 108 PHE F O 1
ATOM 4727 N N . THR D 3 109 ? 99.273 79.955 116.047 1.00 36.81 109 THR F N 1
ATOM 4728 C CA . THR D 3 109 ? 100.239 80.309 115.016 1.00 36.81 109 THR F CA 1
ATOM 4729 C C . THR D 3 109 ? 101.412 81.106 115.565 1.00 36.81 109 THR F C 1
ATOM 4730 O O . THR D 3 109 ? 102.546 80.918 115.111 1.00 36.81 109 THR F O 1
ATOM 4734 N N . ALA D 3 110 ? 101.182 81.967 116.552 1.00 36.45 110 ALA F N 1
ATOM 4735 C CA . ALA D 3 110 ? 102.250 82.784 117.110 1.00 36.45 110 ALA F CA 1
ATOM 4736 C C . ALA D 3 110 ? 103.104 82.046 118.131 1.00 36.45 110 ALA F C 1
ATOM 4737 O O . ALA D 3 110 ? 103.982 82.668 118.731 1.00 36.45 110 ALA F O 1
ATOM 4739 N N . ILE D 3 111 ? 102.863 80.758 118.369 1.00 39.39 111 ILE F N 1
ATOM 4740 C CA . ILE D 3 111 ? 103.807 79.914 119.089 1.00 39.39 111 ILE F CA 1
ATOM 4741 C C . ILE D 3 111 ? 104.479 78.909 118.178 1.00 39.39 111 ILE F C 1
ATOM 4742 O O . ILE D 3 111 ? 105.330 78.140 118.641 1.00 39.39 111 ILE F O 1
ATOM 4747 N N . VAL D 3 112 ? 104.105 78.869 116.904 1.00 42.53 112 VAL F N 1
ATOM 4748 C CA . VAL D 3 112 ? 104.939 78.251 115.881 1.00 42.53 112 VAL F CA 1
ATOM 4749 C C . VAL D 3 112 ? 105.849 79.290 115.241 1.00 42.53 112 VAL F C 1
ATOM 4750 O O . VAL D 3 112 ? 107.009 79.009 114.936 1.00 42.53 112 VAL F O 1
ATOM 4754 N N . ALA D 3 113 ? 105.350 80.514 115.073 1.00 44.08 113 ALA F N 1
ATOM 4755 C CA . ALA D 3 113 ? 106.141 81.629 114.572 1.00 44.08 113 ALA F CA 1
ATOM 4756 C C . ALA D 3 113 ? 107.004 82.274 115.647 1.00 44.08 113 ALA F C 1
ATOM 4757 O O . ALA D 3 113 ? 107.714 83.238 115.349 1.00 44.08 113 ALA F O 1
ATOM 4759 N N . ALA D 3 114 ? 106.948 81.783 116.885 1.00 47.85 114 ALA F N 1
ATOM 4760 C CA . ALA D 3 114 ? 107.921 82.137 117.903 1.00 47.85 114 ALA F CA 1
ATOM 4761 C C . ALA D 3 114 ? 108.900 81.013 118.186 1.00 47.85 114 ALA F C 1
ATOM 4762 O O . ALA D 3 114 ? 109.955 81.271 118.770 1.00 47.85 114 ALA F O 1
ATOM 4764 N N . VAL D 3 115 ? 108.576 79.778 117.809 1.00 52.79 115 VAL F N 1
ATOM 4765 C CA . VAL D 3 115 ? 109.578 78.723 117.792 1.00 52.79 115 VAL F CA 1
ATOM 4766 C C . VAL D 3 115 ? 110.439 78.858 116.543 1.00 52.79 115 VAL F C 1
ATOM 4767 O O . VAL D 3 115 ? 111.654 78.660 116.597 1.00 52.79 115 VAL F O 1
ATOM 4771 N N . ASN D 3 116 ? 109.847 79.267 115.422 1.00 57.49 116 ASN F N 1
ATOM 4772 C CA . ASN D 3 116 ? 110.598 79.462 114.189 1.00 57.49 116 ASN F CA 1
ATOM 4773 C C . ASN D 3 116 ? 111.532 80.666 114.230 1.00 57.49 116 ASN F C 1
ATOM 4774 O O . ASN D 3 116 ? 112.544 80.666 113.523 1.00 57.49 116 ASN F O 1
ATOM 4779 N N . VAL D 3 117 ? 111.235 81.686 115.038 1.00 56.15 117 VAL F N 1
ATOM 4780 C CA . VAL D 3 117 ? 111.987 82.937 114.970 1.00 56.15 117 VAL F CA 1
ATOM 4781 C C . VAL D 3 117 ? 113.226 82.918 115.860 1.00 56.15 117 VAL F C 1
ATOM 4782 O O . VAL D 3 117 ? 114.146 83.722 115.640 1.00 56.15 117 VAL F O 1
ATOM 4786 N N . MET D 3 118 ? 113.303 82.007 116.827 1.00 63.68 118 MET F N 1
ATOM 4787 C CA . MET D 3 118 ? 114.480 81.865 117.671 1.00 63.68 118 MET F CA 1
ATOM 4788 C C . MET D 3 118 ? 114.772 80.384 117.836 1.00 63.68 118 MET F C 1
ATOM 4789 O O . MET D 3 118 ? 113.855 79.597 118.073 1.00 63.68 118 MET F O 1
ATOM 4794 N N . TRP D 3 119 ? 116.054 80.019 117.709 1.00 66.69 119 TRP F N 1
ATOM 4795 C CA . TRP D 3 119 ? 116.589 78.636 117.723 1.00 66.69 119 TRP F CA 1
ATOM 4796 C C . TRP D 3 119 ? 115.825 77.655 116.823 1.00 66.69 119 TRP F C 1
ATOM 4797 O O . TRP D 3 119 ? 115.774 76.456 117.103 1.00 66.69 119 TRP F O 1
ATOM 4808 N N . ALA D 3 120 ? 115.221 78.142 115.739 1.00 68.36 120 ALA F N 1
ATOM 4809 C CA . ALA D 3 120 ? 114.913 77.297 114.589 1.00 68.36 120 ALA F CA 1
ATOM 4810 C C . ALA D 3 120 ? 115.205 78.078 113.318 1.00 68.36 120 ALA F C 1
ATOM 4811 O O . ALA D 3 120 ? 115.278 77.512 112.224 1.00 68.36 120 ALA F O 1
ATOM 4813 N N . GLY D 3 121 ? 115.359 79.387 113.469 1.00 72.35 121 GLY F N 1
ATOM 4814 C CA . GLY D 3 121 ? 115.703 80.276 112.384 1.00 72.35 121 GLY F CA 1
ATOM 4815 C C . GLY D 3 121 ? 117.187 80.581 112.306 1.00 72.35 121 GLY F C 1
ATOM 4816 O O . GLY D 3 121 ? 117.794 80.486 111.235 1.00 72.35 121 GLY F O 1
ATOM 4817 N N . PRO D 3 122 ? 117.800 80.986 113.427 1.00 77.17 122 PRO F N 1
ATOM 4818 C CA . PRO D 3 122 ? 119.271 81.051 113.464 1.00 77.17 122 PRO F CA 1
ATOM 4819 C C . PRO D 3 122 ? 119.977 79.714 113.280 1.00 77.17 122 PRO F C 1
ATOM 4820 O O . PRO D 3 122 ? 121.169 79.712 112.948 1.00 77.17 122 PRO F O 1
ATOM 4824 N N . TRP D 3 123 ? 119.301 78.583 113.504 1.00 82.36 123 TRP F N 1
ATOM 4825 C CA . TRP D 3 123 ? 119.942 77.291 113.278 1.00 82.36 123 TRP F CA 1
ATOM 4826 C C . TRP D 3 123 ? 120.172 77.037 111.793 1.00 82.36 123 TRP F C 1
ATOM 4827 O O . TRP D 3 123 ? 121.220 76.510 111.404 1.00 82.36 123 TRP F O 1
ATOM 4838 N N . SER D 3 124 ? 119.211 77.406 110.950 1.00 81.80 124 SER F N 1
ATOM 4839 C CA . SER D 3 124 ? 119.302 77.175 109.516 1.00 81.80 124 SER F CA 1
ATOM 4840 C C . SER D 3 124 ? 120.123 78.237 108.796 1.00 81.80 124 SER F C 1
ATOM 4841 O O . SER D 3 124 ? 120.178 78.228 107.565 1.00 81.80 124 SER F O 1
ATOM 4844 N N . SER D 3 125 ? 120.734 79.164 109.531 1.00 84.81 125 SER F N 1
ATOM 4845 C CA . SER D 3 125 ? 121.773 80.024 108.994 1.00 84.81 125 SER F CA 1
ATOM 4846 C C . SER D 3 125 ? 123.135 79.738 109.605 1.00 84.81 125 SER F C 1
ATOM 4847 O O . SER D 3 125 ? 124.148 80.178 109.051 1.00 84.81 125 SER F O 1
ATOM 4850 N N . ARG D 3 126 ? 123.186 79.016 110.725 1.00 86.69 126 ARG F N 1
ATOM 4851 C CA . ARG D 3 126 ? 124.412 78.446 111.260 1.00 86.69 126 ARG F CA 1
ATOM 4852 C C . ARG D 3 126 ? 124.696 77.067 110.679 1.00 86.69 126 ARG F C 1
ATOM 4853 O O . ARG D 3 126 ? 125.613 76.379 111.142 1.00 86.69 126 ARG F O 1
ATOM 4861 N N . HIS D 3 127 ? 123.912 76.648 109.689 1.00 90.79 127 HIS F N 1
ATOM 4862 C CA . HIS D 3 127 ? 124.114 75.395 108.970 1.00 90.79 127 HIS F CA 1
ATOM 4863 C C . HIS D 3 127 ? 124.129 75.558 107.457 1.00 90.79 127 HIS F C 1
ATOM 4864 O O . HIS D 3 127 ? 124.749 74.736 106.776 1.00 90.79 127 HIS F O 1
ATOM 4871 N N . GLN D 3 128 ? 123.487 76.585 106.906 1.00 91.99 128 GLN F N 1
ATOM 4872 C CA . GLN D 3 128 ? 123.485 76.833 105.471 1.00 91.99 128 GLN F CA 1
ATOM 4873 C C . GLN D 3 128 ? 124.708 77.615 105.015 1.00 91.99 128 GLN F C 1
ATOM 4874 O O . GLN D 3 128 ? 125.071 77.550 103.835 1.00 91.99 128 GLN F O 1
ATOM 4880 N N . ASP D 3 129 ? 125.364 78.335 105.917 1.00 93.41 129 ASP F N 1
ATOM 4881 C CA . ASP D 3 129 ? 126.536 79.119 105.566 1.00 93.41 129 ASP F CA 1
ATOM 4882 C C . ASP D 3 129 ? 127.842 78.410 105.898 1.00 93.41 129 ASP F C 1
ATOM 4883 O O . ASP D 3 129 ? 128.915 78.952 105.613 1.00 93.41 129 ASP F O 1
ATOM 4888 N N . GLU D 3 130 ? 127.781 77.215 106.482 1.00 94.81 130 GLU F N 1
ATOM 4889 C CA . GLU D 3 130 ? 128.975 76.410 106.693 1.00 94.81 130 GLU F CA 1
ATOM 4890 C C . GLU D 3 130 ? 129.215 75.404 105.573 1.00 94.81 130 GLU F C 1
ATOM 4891 O O . GLU D 3 130 ? 130.362 74.991 105.371 1.00 94.81 130 GLU F O 1
ATOM 4897 N N . VAL D 3 131 ? 128.172 75.018 104.826 1.00 95.66 131 VAL F N 1
ATOM 4898 C CA . VAL D 3 131 ? 128.338 74.087 103.709 1.00 95.66 131 VAL F CA 1
ATOM 4899 C C . VAL D 3 131 ? 128.940 74.747 102.475 1.00 95.66 131 VAL F C 1
ATOM 4900 O O . VAL D 3 131 ? 129.187 74.057 101.474 1.00 95.66 131 VAL F O 1
ATOM 4904 N N . LEU D 3 132 ? 129.185 76.058 102.509 1.00 97.82 132 LEU F N 1
ATOM 4905 C CA . LEU D 3 132 ? 129.961 76.740 101.481 1.00 97.82 132 LEU F CA 1
ATOM 4906 C C . LEU D 3 132 ? 131.464 76.663 101.736 1.00 97.82 132 LEU F C 1
ATOM 4907 O O . LEU D 3 132 ? 132.231 77.359 101.062 1.00 97.82 132 LEU F O 1
ATOM 4912 N N . ALA D 3 133 ? 131.895 75.846 102.694 1.00 98.13 133 ALA F N 1
ATOM 4913 C CA . ALA D 3 133 ? 133.307 75.669 103.001 1.00 98.13 133 ALA F CA 1
ATOM 4914 C C . ALA D 3 133 ? 133.693 74.194 102.929 1.00 98.13 133 ALA F C 1
ATOM 4915 O O . ALA D 3 133 ? 133.298 73.483 102.005 1.00 98.13 133 ALA F O 1
ATOM 4917 N N . ASP D 3 247 ? 130.751 88.927 111.853 1.00 93.23 247 ASP F N 1
ATOM 4918 C CA . ASP D 3 247 ? 130.532 90.134 112.639 1.00 93.23 247 ASP F CA 1
ATOM 4919 C C . ASP D 3 247 ? 129.124 90.675 112.424 1.00 93.23 247 ASP F C 1
ATOM 4920 O O . ASP D 3 247 ? 128.225 90.424 113.227 1.00 93.23 247 ASP F O 1
ATOM 4925 N N . GLN D 3 248 ? 128.940 91.418 111.332 1.00 87.18 248 GLN F N 1
ATOM 4926 C CA . GLN D 3 248 ? 127.641 92.004 110.997 1.00 87.18 248 GLN F CA 1
ATOM 4927 C C . GLN D 3 248 ? 126.889 91.066 110.051 1.00 87.18 248 GLN F C 1
ATOM 4928 O O . GLN D 3 248 ? 126.806 91.271 108.836 1.00 87.18 248 GLN F O 1
ATOM 4934 N N . MET D 3 249 ? 126.327 90.014 110.646 1.00 87.14 249 MET F N 1
ATOM 4935 C CA . MET D 3 249 ? 125.519 89.041 109.923 1.00 87.14 249 MET F CA 1
ATOM 4936 C C . MET D 3 249 ? 124.050 89.123 110.320 1.00 87.14 249 MET F C 1
ATOM 4937 O O . MET D 3 249 ? 123.189 89.316 109.455 1.00 87.14 249 MET F O 1
ATOM 4942 N N . ASP D 3 250 ? 123.758 88.981 111.619 1.00 83.03 250 ASP F N 1
ATOM 4943 C CA . ASP D 3 250 ? 122.413 89.067 112.210 1.00 83.03 250 ASP F CA 1
ATOM 4944 C C . ASP D 3 250 ? 121.421 88.092 111.578 1.00 83.03 250 ASP F C 1
ATOM 4945 O O . ASP D 3 250 ? 120.242 88.397 111.405 1.00 83.03 250 ASP F O 1
ATOM 4950 N N . MET D 3 251 ? 121.903 86.903 111.228 1.00 86.02 251 MET F N 1
ATOM 4951 C CA . MET D 3 251 ? 121.012 85.827 110.821 1.00 86.02 251 MET F CA 1
ATOM 4952 C C . MET D 3 251 ? 121.261 84.548 111.594 1.00 86.02 251 MET F C 1
ATOM 4953 O O . MET D 3 251 ? 120.424 83.643 111.535 1.00 86.02 251 MET F O 1
ATOM 4958 N N . ARG D 3 252 ? 122.373 84.445 112.320 1.00 85.72 252 ARG F N 1
ATOM 4959 C CA . ARG D 3 252 ? 122.690 83.284 113.131 1.00 85.72 252 ARG F CA 1
ATOM 4960 C C . ARG D 3 252 ? 122.681 83.561 114.623 1.00 85.72 252 ARG F C 1
ATOM 4961 O O . ARG D 3 252 ? 122.719 82.607 115.405 1.00 85.72 252 ARG F O 1
ATOM 4969 N N . THR D 3 253 ? 122.641 84.822 115.042 1.00 80.92 253 THR F N 1
ATOM 4970 C CA . THR D 3 253 ? 122.581 85.126 116.463 1.00 80.92 253 THR F CA 1
ATOM 4971 C C . THR D 3 253 ? 121.193 84.823 117.006 1.00 80.92 253 THR F C 1
ATOM 4972 O O . THR D 3 253 ? 120.180 85.110 116.364 1.00 80.92 253 THR F O 1
ATOM 4976 N N . LEU D 3 254 ? 121.147 84.236 118.197 1.00 77.68 254 LEU F N 1
ATOM 4977 C CA . LEU D 3 254 ? 119.876 84.010 118.863 1.00 77.68 254 LEU F CA 1
ATOM 4978 C C . LEU D 3 254 ? 119.421 85.296 119.554 1.00 77.68 254 LEU F C 1
ATOM 4979 O O . LEU D 3 254 ? 120.053 86.350 119.445 1.00 77.68 254 LEU F O 1
ATOM 4984 N N . TRP D 3 255 ? 118.299 85.213 120.268 1.00 77.14 255 TRP F N 1
ATOM 4985 C CA . TRP D 3 255 ? 117.617 86.422 120.716 1.00 77.14 255 TRP F CA 1
ATOM 4986 C C . TRP D 3 255 ? 118.324 87.104 121.882 1.00 77.14 255 TRP F C 1
ATOM 4987 O O . TRP D 3 255 ? 118.236 88.329 122.019 1.00 77.14 255 TRP F O 1
ATOM 4998 N N . ASN D 3 256 ? 119.031 86.344 122.718 1.00 79.03 256 ASN F N 1
ATOM 4999 C CA . ASN D 3 256 ? 119.742 86.950 123.839 1.00 79.03 256 ASN F CA 1
ATOM 5000 C C . ASN D 3 256 ? 121.030 87.628 123.388 1.00 79.03 256 ASN F C 1
ATOM 5001 O O . ASN D 3 256 ? 121.367 88.711 123.878 1.00 79.03 256 ASN F O 1
ATOM 5006 N N . THR D 3 257 ? 121.759 87.017 122.455 1.00 78.59 257 THR F N 1
ATOM 5007 C CA . THR D 3 257 ? 122.984 87.608 121.930 1.00 78.59 257 THR F CA 1
ATOM 5008 C C . THR D 3 257 ? 122.730 88.599 120.807 1.00 78.59 257 THR F C 1
ATOM 5009 O O . THR D 3 257 ? 123.681 89.014 120.136 1.00 78.59 257 THR F O 1
ATOM 5013 N N . ASP D 3 258 ? 121.479 88.981 120.584 1.00 75.62 258 ASP F N 1
ATOM 5014 C CA . ASP D 3 258 ? 121.144 90.032 119.643 1.00 75.62 258 ASP F CA 1
ATOM 5015 C C . ASP D 3 258 ? 121.099 91.394 120.330 1.00 75.62 258 ASP F C 1
ATOM 5016 O O . ASP D 3 258 ? 120.587 92.358 119.753 1.00 75.62 258 ASP F O 1
ATOM 5021 N N . THR D 3 259 ? 121.618 91.477 121.552 1.00 78.83 259 THR F N 1
ATOM 5022 C CA . THR D 3 259 ? 121.792 92.739 122.274 1.00 78.83 259 THR F CA 1
ATOM 5023 C C . THR D 3 259 ? 123.192 93.305 122.032 1.00 78.83 259 THR F C 1
ATOM 5024 O O . THR D 3 259 ? 123.946 93.622 122.959 1.00 78.83 259 THR F O 1
ATOM 5028 N N . ASP D 3 260 ? 123.535 93.412 120.755 1.00 78.68 260 ASP F N 1
ATOM 5029 C CA . ASP D 3 260 ? 124.702 94.146 120.291 1.00 78.68 260 ASP F CA 1
ATOM 5030 C C . ASP D 3 260 ? 124.287 95.598 120.054 1.00 78.68 260 ASP F C 1
ATOM 5031 O O . ASP D 3 260 ? 123.209 96.026 120.476 1.00 78.68 260 ASP F O 1
ATOM 5036 N N . ARG D 3 261 ? 125.133 96.369 119.384 1.00 77.87 261 ARG F N 1
ATOM 5037 C CA . ARG D 3 261 ? 124.752 97.658 118.834 1.00 77.87 261 ARG F CA 1
ATOM 5038 C C . ARG D 3 261 ? 124.847 97.582 117.317 1.00 77.87 261 ARG F C 1
ATOM 5039 O O . ARG D 3 261 ? 125.219 96.541 116.766 1.00 77.87 261 ARG F O 1
ATOM 5047 N N . ALA D 3 262 ? 124.488 98.694 116.653 1.00 77.55 262 ALA F N 1
ATOM 5048 C CA . ALA D 3 262 ? 124.831 98.941 115.249 1.00 77.55 262 ALA F CA 1
ATOM 5049 C C . ALA D 3 262 ? 124.277 97.910 114.267 1.00 77.55 262 ALA F C 1
ATOM 5050 O O . ALA D 3 262 ? 125.003 96.967 113.928 1.00 77.55 262 ALA F O 1
ATOM 5052 N N . ARG D 3 263 ? 122.976 98.029 113.925 1.00 70.89 263 ARG F N 1
ATOM 5053 C CA . ARG D 3 263 ? 122.182 97.190 113.005 1.00 70.89 263 ARG F CA 1
ATOM 5054 C C . ARG D 3 263 ? 121.729 95.890 113.655 1.00 70.89 263 ARG F C 1
ATOM 5055 O O . ARG D 3 263 ? 121.529 94.877 112.974 1.00 70.89 263 ARG F O 1
ATOM 5063 N N . ALA D 3 264 ? 121.558 95.880 114.975 1.00 66.69 264 ALA F N 1
ATOM 5064 C CA . ALA D 3 264 ? 120.939 94.743 115.645 1.00 66.69 264 ALA F CA 1
ATOM 5065 C C . ALA D 3 264 ? 119.446 94.757 115.345 1.00 66.69 264 ALA F C 1
ATOM 5066 O O . ALA D 3 264 ? 118.686 95.509 115.964 1.00 66.69 264 ALA F O 1
ATOM 5068 N N . GLU D 3 265 ? 119.023 93.931 114.390 1.00 59.43 265 GLU F N 1
ATOM 5069 C CA . GLU D 3 265 ? 117.639 93.914 113.920 1.00 59.43 265 GLU F CA 1
ATOM 5070 C C . GLU D 3 265 ? 116.887 92.771 114.586 1.00 59.43 265 GLU F C 1
ATOM 5071 O O . GLU D 3 265 ? 116.624 91.730 113.985 1.00 59.43 265 GLU F O 1
ATOM 5077 N N . LEU D 3 266 ? 116.535 92.979 115.844 1.00 55.84 266 LEU F N 1
ATOM 5078 C CA . LEU D 3 266 ? 115.556 92.136 116.502 1.00 55.84 266 LEU F CA 1
ATOM 5079 C C . LEU D 3 266 ? 114.162 92.733 116.438 1.00 55.84 266 LEU F C 1
ATOM 5080 O O . LEU D 3 266 ? 113.196 92.050 116.783 1.00 55.84 266 LEU F O 1
ATOM 5085 N N . ASN D 3 267 ? 114.040 93.982 115.982 1.00 48.21 267 ASN F N 1
ATOM 5086 C CA . ASN D 3 267 ? 112.744 94.624 115.802 1.00 48.21 267 ASN F CA 1
ATOM 5087 C C . ASN D 3 267 ? 111.960 94.049 114.636 1.00 48.21 267 ASN F C 1
ATOM 5088 O O . ASN D 3 267 ? 110.743 94.245 114.579 1.00 48.21 267 ASN F O 1
ATOM 5093 N N . TRP D 3 268 ? 112.618 93.370 113.702 1.00 46.81 268 TRP F N 1
ATOM 5094 C CA . TRP D 3 268 ? 111.932 92.635 112.652 1.00 46.81 268 TRP F CA 1
ATOM 5095 C C . TRP D 3 268 ? 111.686 91.185 113.032 1.00 46.81 268 TRP F C 1
ATOM 5096 O O . TRP D 3 268 ? 110.915 90.502 112.356 1.00 46.81 268 TRP F O 1
ATOM 5107 N N . ARG D 3 269 ? 112.313 90.698 114.098 1.00 53.02 269 ARG F N 1
ATOM 5108 C CA . ARG D 3 269 ? 112.009 89.373 114.610 1.00 53.02 269 ARG F CA 1
ATOM 5109 C C . ARG D 3 269 ? 110.923 89.389 115.673 1.00 53.02 269 ARG F C 1
ATOM 5110 O O . ARG D 3 269 ? 110.349 88.336 115.967 1.00 53.02 269 ARG F O 1
ATOM 5118 N N . ILE D 3 270 ? 110.633 90.550 116.251 1.00 43.43 270 ILE F N 1
ATOM 5119 C CA . ILE D 3 270 ? 109.500 90.693 117.157 1.00 43.43 270 ILE F CA 1
ATOM 5120 C C . ILE D 3 270 ? 108.233 91.047 116.391 1.00 43.43 270 ILE F C 1
ATOM 5121 O O . ILE D 3 270 ? 107.156 90.520 116.681 1.00 43.43 270 ILE F O 1
ATOM 5126 N N . THR D 3 271 ? 108.345 91.889 115.363 1.00 38.10 271 THR F N 1
ATOM 5127 C CA . THR D 3 271 ? 107.183 92.322 114.597 1.00 38.10 271 THR F CA 1
ATOM 5128 C C . THR D 3 271 ? 106.633 91.243 113.673 1.00 38.10 271 THR F C 1
ATOM 5129 O O . THR D 3 271 ? 105.570 91.446 113.083 1.00 38.10 271 THR F O 1
ATOM 5133 N N . LEU D 3 272 ? 107.315 90.110 113.529 1.00 38.96 272 LEU F N 1
ATOM 5134 C CA . LEU D 3 272 ? 106.760 88.958 112.836 1.00 38.96 272 LEU F CA 1
ATOM 5135 C C . LEU D 3 272 ? 105.917 88.083 113.749 1.00 38.96 272 LEU F C 1
ATOM 5136 O O . LEU D 3 272 ? 105.308 87.120 113.274 1.00 38.96 272 LEU F O 1
ATOM 5141 N N . VAL D 3 273 ? 105.884 88.384 115.045 1.00 38.63 273 VAL F N 1
ATOM 5142 C CA . VAL D 3 273 ? 105.002 87.707 115.976 1.00 38.63 273 VAL F CA 1
ATOM 5143 C C . VAL D 3 273 ? 103.823 88.586 116.385 1.00 38.63 273 VAL F C 1
ATOM 5144 O O . VAL D 3 273 ? 102.709 88.073 116.548 1.00 38.63 273 VAL F O 1
ATOM 5148 N N . VAL D 3 274 ? 104.023 89.902 116.505 1.00 37.15 274 VAL F N 1
ATOM 5149 C CA . VAL D 3 274 ? 102.916 90.823 116.745 1.00 37.15 274 VAL F CA 1
ATOM 5150 C C . VAL D 3 274 ? 102.005 90.904 115.526 1.00 37.15 274 VAL F C 1
ATOM 5151 O O . VAL D 3 274 ? 100.801 91.149 115.658 1.00 37.15 274 VAL F O 1
ATOM 5155 N N . THR D 3 275 ? 102.542 90.663 114.329 1.00 37.04 275 THR F N 1
ATOM 5156 C CA . THR D 3 275 ? 101.710 90.703 113.133 1.00 37.04 275 THR F CA 1
ATOM 5157 C C . THR D 3 275 ? 100.814 89.481 112.987 1.00 37.04 275 THR F C 1
ATOM 5158 O O . THR D 3 275 ? 99.954 89.475 112.105 1.00 37.04 275 THR F O 1
ATOM 5162 N N . VAL D 3 276 ? 100.993 88.448 113.811 1.00 34.92 276 VAL F N 1
ATOM 5163 C CA . VAL D 3 276 ? 100.037 87.351 113.834 1.00 34.92 276 VAL F CA 1
ATOM 5164 C C . VAL D 3 276 ? 98.770 87.763 114.575 1.00 34.92 276 VAL F C 1
ATOM 5165 O O . VAL D 3 276 ? 97.677 87.283 114.254 1.00 34.92 276 VAL F O 1
ATOM 5169 N N . PHE D 3 277 ? 98.878 88.687 115.526 1.00 34.64 277 PHE F N 1
ATOM 5170 C CA . PHE D 3 277 ? 97.734 89.125 116.312 1.00 34.64 277 PHE F CA 1
ATOM 5171 C C . PHE D 3 277 ? 96.996 90.308 115.714 1.00 34.64 277 PHE F C 1
ATOM 5172 O O . PHE D 3 277 ? 95.765 90.341 115.772 1.00 34.64 277 PHE F O 1
ATOM 5180 N N . MET D 3 278 ? 97.701 91.285 115.158 1.00 37.72 278 MET F N 1
ATOM 5181 C CA . MET D 3 278 ? 97.025 92.432 114.576 1.00 37.72 278 MET F CA 1
ATOM 5182 C C . MET D 3 278 ? 96.490 92.163 113.176 1.00 37.72 278 MET F C 1
ATOM 5183 O O . MET D 3 278 ? 95.659 92.937 112.698 1.00 37.72 278 MET F O 1
ATOM 5188 N N . MET D 3 279 ? 96.948 91.109 112.501 1.00 37.51 279 MET F N 1
ATOM 5189 C CA . MET D 3 279 ? 96.340 90.677 111.249 1.00 37.51 279 MET F CA 1
ATOM 5190 C C . MET D 3 279 ? 95.305 89.583 111.445 1.00 37.51 279 MET F C 1
ATOM 5191 O O . MET D 3 279 ? 94.768 89.076 110.461 1.00 37.51 279 MET F O 1
ATOM 5196 N N . ALA D 3 280 ? 95.036 89.182 112.682 1.00 34.90 280 ALA F N 1
ATOM 5197 C CA . ALA D 3 280 ? 93.879 88.357 112.977 1.00 34.90 280 ALA F CA 1
ATOM 5198 C C . ALA D 3 280 ? 92.724 89.172 113.531 1.00 34.90 280 ALA F C 1
ATOM 5199 O O . ALA D 3 280 ? 91.594 88.676 113.568 1.00 34.90 280 ALA F O 1
ATOM 5201 N N . LEU D 3 281 ? 92.983 90.406 113.955 1.00 33.86 281 LEU F N 1
ATOM 5202 C CA . LEU D 3 281 ? 91.948 91.350 114.343 1.00 33.86 281 LEU F CA 1
ATOM 5203 C C . LEU D 3 281 ? 91.359 92.092 113.156 1.00 33.86 281 LEU F C 1
ATOM 5204 O O . LEU D 3 281 ? 90.196 92.504 113.210 1.00 33.86 281 LEU F O 1
ATOM 5209 N N . MET D 3 282 ? 92.141 92.299 112.096 1.00 35.67 282 MET F N 1
ATOM 5210 C CA . MET D 3 282 ? 91.668 93.086 110.966 1.00 35.67 282 MET F CA 1
ATOM 5211 C C . MET D 3 282 ? 90.831 92.282 109.990 1.00 35.67 282 MET F C 1
ATOM 5212 O O . MET D 3 282 ? 90.116 92.878 109.183 1.00 35.67 282 MET F O 1
ATOM 5217 N N . VAL D 3 283 ? 90.900 90.953 110.028 1.00 31.71 283 VAL F N 1
ATOM 5218 C CA . VAL D 3 283 ? 90.188 90.149 109.046 1.00 31.71 283 VAL F CA 1
ATOM 5219 C C . VAL D 3 283 ? 88.789 89.771 109.488 1.00 31.71 283 VAL F C 1
ATOM 5220 O O . VAL D 3 283 ? 87.998 89.312 108.652 1.00 31.71 283 VAL F O 1
ATOM 5224 N N . VAL D 3 284 ? 88.451 89.932 110.761 1.00 31.05 284 VAL F N 1
ATOM 5225 C CA . VAL D 3 284 ? 87.067 89.704 111.165 1.00 31.05 284 VAL F CA 1
ATOM 5226 C C . VAL D 3 284 ? 86.100 90.816 110.735 1.00 31.05 284 VAL F C 1
ATOM 5227 O O . VAL D 3 284 ? 84.935 90.480 110.482 1.00 31.05 284 VAL F O 1
ATOM 5231 N N . PRO D 3 285 ? 86.447 92.106 110.616 1.00 30.39 285 PRO F N 1
ATOM 5232 C CA . PRO D 3 285 ? 85.506 93.011 109.943 1.00 30.39 285 PRO F CA 1
ATOM 5233 C C . PRO D 3 285 ? 85.787 93.273 108.471 1.00 30.39 285 PRO F C 1
ATOM 5234 O O . PRO D 3 285 ? 85.035 94.034 107.853 1.00 30.39 285 PRO F O 1
ATOM 5238 N N . LEU D 3 286 ? 86.832 92.685 107.893 1.00 29.99 286 LEU F N 1
ATOM 5239 C CA . LEU D 3 286 ? 87.150 92.885 106.486 1.00 29.99 286 LEU F CA 1
ATOM 5240 C C . LEU D 3 286 ? 86.873 91.649 105.644 1.00 29.99 286 LEU F C 1
ATOM 5241 O O . LEU D 3 286 ? 87.239 91.622 104.466 1.00 29.99 286 LEU F O 1
ATOM 5246 N N . SER D 3 287 ? 86.239 90.630 106.213 1.00 30.48 287 SER F N 1
ATOM 5247 C CA . SER D 3 287 ? 85.815 89.454 105.466 1.00 30.48 287 SER F CA 1
ATOM 5248 C C . SER D 3 287 ? 84.301 89.417 105.344 1.00 30.48 287 SER F C 1
ATOM 5249 O O . SER D 3 287 ? 83.690 88.352 105.284 1.00 30.48 287 SER F O 1
ATOM 5252 N N . VAL D 3 288 ? 83.679 90.590 105.305 1.00 33.65 288 VAL F N 1
ATOM 5253 C CA . VAL D 3 288 ? 82.242 90.709 105.095 1.00 33.65 288 VAL F CA 1
ATOM 5254 C C . VAL D 3 288 ? 82.003 90.706 103.591 1.00 33.65 288 VAL F C 1
ATOM 5255 O O . VAL D 3 288 ? 82.383 91.648 102.892 1.00 33.65 288 VAL F O 1
ATOM 5259 N N . VAL D 3 289 ? 81.375 89.650 103.090 1.00 39.73 289 VAL F N 1
ATOM 5260 C CA . VAL D 3 289 ? 81.164 89.490 101.657 1.00 39.73 289 VAL F CA 1
ATOM 5261 C C . VAL D 3 289 ? 79.897 90.231 101.257 1.00 39.73 289 VAL F C 1
ATOM 5262 O O . VAL D 3 289 ? 78.814 89.960 101.784 1.00 39.73 289 VAL F O 1
ATOM 5266 N N . ASN D 3 290 ? 80.035 91.158 100.335 1.00 49.37 290 ASN F N 1
ATOM 5267 C CA . ASN D 3 290 ? 78.887 91.794 99.708 1.00 49.37 290 ASN F CA 1
ATOM 5268 C C . ASN D 3 290 ? 78.498 91.012 98.461 1.00 49.37 290 ASN F C 1
ATOM 5269 O O . ASN D 3 290 ? 79.352 90.779 97.600 1.00 49.37 290 ASN F O 1
ATOM 5274 N N . PRO D 3 291 ? 77.238 90.582 98.332 1.00 51.96 291 PRO F N 1
ATOM 5275 C CA . PRO D 3 291 ? 76.857 89.763 97.168 1.00 51.96 291 PRO F CA 1
ATOM 5276 C C . PRO D 3 291 ? 76.853 90.525 95.854 1.00 51.96 291 PRO F C 1
ATOM 5277 O O . PRO D 3 291 ? 76.895 89.894 94.792 1.00 51.96 291 PRO F O 1
ATOM 5281 N N . ARG D 3 292 ? 76.811 91.857 95.893 1.00 54.34 292 ARG F N 1
ATOM 5282 C CA . ARG D 3 292 ? 76.805 92.640 94.664 1.00 54.34 292 ARG F CA 1
ATOM 5283 C C . ARG D 3 292 ? 78.206 92.774 94.083 1.00 54.34 292 ARG F C 1
ATOM 5284 O O . ARG D 3 292 ? 78.390 92.672 92.865 1.00 54.34 292 ARG F O 1
ATOM 5292 N N . GLN D 3 293 ? 79.203 93.012 94.938 1.00 53.39 293 GLN F N 1
ATOM 5293 C CA . GLN D 3 293 ? 80.579 93.122 94.467 1.00 53.39 293 GLN F CA 1
ATOM 5294 C C . GLN D 3 293 ? 81.107 91.765 94.037 1.00 53.39 293 GLN F C 1
ATOM 5295 O O . GLN D 3 293 ? 81.781 91.639 93.009 1.00 53.39 293 GLN F O 1
ATOM 5301 N N . GLY D 3 294 ? 80.808 90.743 94.813 1.00 47.92 294 GLY F N 1
ATOM 5302 C CA . GLY D 3 294 ? 81.349 89.427 94.608 1.00 47.92 294 GLY F CA 1
ATOM 5303 C C . GLY D 3 294 ? 82.054 88.988 95.857 1.00 47.92 294 GLY F C 1
ATOM 5304 O O . GLY D 3 294 ? 81.856 89.552 96.937 1.00 47.92 294 GLY F O 1
ATOM 5305 N N . ARG D 3 295 ? 82.903 87.988 95.704 1.00 42.77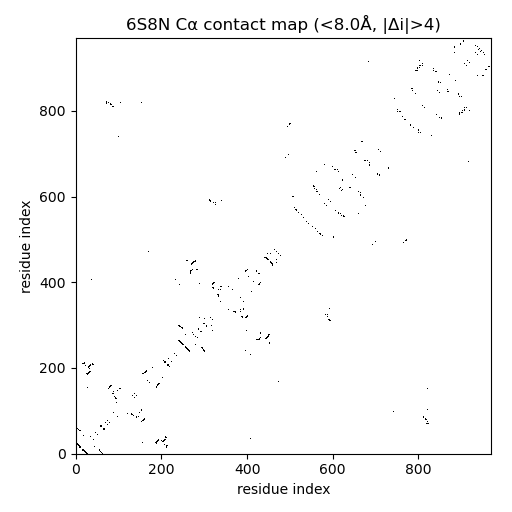 295 ARG F N 1
ATOM 5306 C CA . ARG D 3 295 ? 83.573 87.376 96.830 1.00 42.77 295 ARG F CA 1
ATOM 5307 C C . ARG D 3 295 ? 85.087 87.514 96.746 1.00 42.77 295 ARG F C 1
ATOM 5308 O O . ARG D 3 295 ? 85.763 87.383 97.770 1.00 42.77 295 ARG F O 1
ATOM 5316 N N . VAL D 3 296 ? 85.633 87.824 95.574 1.00 42.20 296 VAL F N 1
ATOM 5317 C CA . VAL D 3 296 ? 87.042 88.163 95.441 1.00 42.20 296 VAL F CA 1
ATOM 5318 C C . VAL D 3 296 ? 87.256 89.674 95.440 1.00 42.20 296 VAL F C 1
ATOM 5319 O O . VAL D 3 296 ? 88.280 90.140 95.967 1.00 42.20 296 VAL F O 1
ATOM 5323 N N . LEU D 3 297 ? 86.291 90.457 94.945 1.00 44.79 297 LEU F N 1
ATOM 5324 C CA . LEU D 3 297 ? 86.347 91.914 95.028 1.00 44.79 297 LEU F CA 1
ATOM 5325 C C . LEU D 3 297 ? 86.256 92.415 96.466 1.00 44.79 297 LEU F C 1
ATOM 5326 O O . LEU D 3 297 ? 86.685 93.537 96.749 1.00 44.79 297 LEU F O 1
ATOM 5331 N N . SER D 3 298 ? 85.725 91.604 97.379 1.00 43.19 298 SER F N 1
ATOM 5332 C CA . SER D 3 298 ? 85.636 91.955 98.787 1.00 43.19 298 SER F CA 1
ATOM 5333 C C . SER D 3 298 ? 86.924 91.691 99.560 1.00 43.19 298 SER F C 1
ATOM 5334 O O . SER D 3 298 ? 87.066 92.191 100.680 1.00 43.19 298 SER F O 1
ATOM 5337 N N . MET D 3 299 ? 87.861 90.927 99.003 1.00 40.10 299 MET F N 1
ATOM 5338 C CA . MET D 3 299 ? 89.171 90.735 99.614 1.00 40.10 299 MET F CA 1
ATOM 5339 C C . MET D 3 299 ? 90.147 91.857 99.300 1.00 40.10 299 MET F C 1
ATOM 5340 O O . MET D 3 299 ? 91.253 91.863 99.850 1.00 40.10 299 MET F O 1
ATOM 5345 N N . LEU D 3 300 ? 89.784 92.789 98.432 1.00 38.57 300 LEU F N 1
ATOM 5346 C CA . LEU D 3 300 ? 90.755 93.767 97.956 1.00 38.57 300 LEU F CA 1
ATOM 5347 C C . LEU D 3 300 ? 91.174 94.810 98.997 1.00 38.57 300 LEU F C 1
ATOM 5348 O O . LEU D 3 300 ? 92.364 95.139 99.036 1.00 38.57 300 LEU F O 1
ATOM 5353 N N . PRO D 3 301 ? 90.302 95.353 99.865 1.00 34.69 301 PRO F N 1
ATOM 5354 C CA . PRO D 3 301 ? 90.840 96.180 100.957 1.00 34.69 301 PRO F CA 1
ATOM 5355 C C . PRO D 3 301 ? 91.580 95.390 102.021 1.00 34.69 301 PRO F C 1
ATOM 5356 O O . PRO D 3 301 ? 92.307 95.998 102.811 1.00 34.69 301 PRO F O 1
ATOM 5360 N N . ALA D 3 302 ? 91.426 94.067 102.071 1.00 32.22 302 ALA F N 1
ATOM 5361 C CA . ALA D 3 302 ? 92.174 93.272 103.037 1.00 32.22 302 ALA F CA 1
ATOM 5362 C C . ALA D 3 302 ? 93.541 92.874 102.498 1.00 32.22 302 ALA F C 1
ATOM 5363 O O . ALA D 3 302 ? 94.548 93.020 103.197 1.00 32.22 302 ALA F O 1
ATOM 5365 N N . MET D 3 303 ? 93.596 92.383 101.258 1.00 33.61 303 MET F N 1
ATOM 5366 C CA . MET D 3 303 ? 94.852 91.891 100.700 1.00 33.61 303 MET F CA 1
ATOM 5367 C C . MET D 3 303 ? 95.813 93.022 100.364 1.00 33.61 303 MET F C 1
ATOM 5368 O O . MET D 3 303 ? 97.031 92.821 100.387 1.00 33.61 303 MET F O 1
ATOM 5373 N N . LEU D 3 304 ? 95.297 94.206 100.040 1.00 31.75 304 LEU F N 1
ATOM 5374 C CA . LEU D 3 304 ? 96.159 95.361 99.834 1.00 31.75 304 LEU F CA 1
ATOM 5375 C C . LEU D 3 304 ? 96.680 95.932 101.141 1.00 31.75 304 LEU F C 1
ATOM 5376 O O . LEU D 3 304 ? 97.735 96.570 101.148 1.00 31.75 304 LEU F O 1
ATOM 5381 N N . LEU D 3 305 ? 95.961 95.716 102.239 1.00 30.37 305 LEU F N 1
ATOM 5382 C CA . LEU D 3 305 ? 96.361 96.247 103.533 1.00 30.37 305 LEU F CA 1
ATOM 5383 C C . LEU D 3 305 ? 97.433 95.387 104.180 1.00 30.37 305 LEU F C 1
ATOM 5384 O O . LEU D 3 305 ? 98.305 95.910 104.881 1.00 30.37 305 LEU F O 1
ATOM 5389 N N . TYR D 3 306 ? 97.386 94.073 103.950 1.00 30.58 306 TYR F N 1
ATOM 5390 C CA . TYR D 3 306 ? 98.454 93.194 104.411 1.00 30.58 306 TYR F CA 1
ATOM 5391 C C . TYR D 3 306 ? 99.709 93.374 103.573 1.00 30.58 306 TYR F C 1
ATOM 5392 O O . TYR D 3 306 ? 100.826 93.288 104.093 1.00 30.58 306 TYR F O 1
ATOM 5401 N N . LEU D 3 307 ? 99.544 93.603 102.270 1.00 30.71 307 LEU F N 1
ATOM 5402 C CA . LEU D 3 307 ? 100.694 93.780 101.392 1.00 30.71 307 LEU F CA 1
ATOM 5403 C C . LEU D 3 307 ? 101.377 95.118 101.627 1.00 30.71 307 LEU F C 1
ATOM 5404 O O . LEU D 3 307 ? 102.600 95.217 101.498 1.00 30.71 307 LEU F O 1
ATOM 5409 N N . LEU D 3 308 ? 100.612 96.151 101.983 1.00 28.56 308 LEU F N 1
ATOM 5410 C CA . LEU D 3 308 ? 101.211 97.437 102.314 1.00 28.56 308 LEU F CA 1
ATOM 5411 C C . LEU D 3 308 ? 101.975 97.376 103.628 1.00 28.56 308 LEU F C 1
ATOM 5412 O O . LEU D 3 308 ? 102.946 98.116 103.811 1.00 28.56 308 LEU F O 1
ATOM 5417 N N . PHE D 3 309 ? 101.562 96.500 104.545 1.00 29.85 309 PHE F N 1
ATOM 5418 C CA . PHE D 3 309 ? 102.291 96.332 105.794 1.00 29.85 309 PHE F CA 1
ATOM 5419 C C . PHE D 3 309 ? 103.667 95.726 105.582 1.00 29.85 309 PHE F C 1
ATOM 5420 O O . PHE D 3 309 ? 104.613 96.129 106.258 1.00 29.85 309 PHE F O 1
ATOM 5428 N N . PHE D 3 310 ? 103.814 94.791 104.649 1.00 30.86 310 PHE F N 1
ATOM 5429 C CA . PHE D 3 310 ? 105.101 94.150 104.437 1.00 30.86 310 PHE F CA 1
ATOM 5430 C C . PHE D 3 310 ? 106.007 94.907 103.483 1.00 30.86 310 PHE F C 1
ATOM 5431 O O . PHE D 3 310 ? 107.202 94.607 103.428 1.00 30.86 310 PHE F O 1
ATOM 5439 N N . LEU D 3 311 ? 105.480 95.871 102.731 1.00 28.54 311 LEU F N 1
ATOM 5440 C CA . LEU D 3 311 ? 106.337 96.727 101.924 1.00 28.54 311 LEU F CA 1
ATOM 5441 C C . LEU D 3 311 ? 106.887 97.900 102.716 1.00 28.54 311 LEU F C 1
ATOM 5442 O O . LEU D 3 311 ? 107.880 98.500 102.297 1.00 28.54 311 LEU F O 1
ATOM 5447 N N . ILE D 3 312 ? 106.269 98.238 103.841 1.00 29.49 312 ILE F N 1
ATOM 5448 C CA . ILE D 3 312 ? 106.783 99.298 104.700 1.00 29.49 312 ILE F CA 1
ATOM 5449 C C . ILE D 3 312 ? 107.813 98.756 105.684 1.00 29.49 312 ILE F C 1
ATOM 5450 O O . ILE D 3 312 ? 108.879 99.349 105.856 1.00 29.49 312 ILE F O 1
ATOM 5455 N N . GLN D 3 313 ? 107.540 97.610 106.311 1.00 32.01 313 GLN F N 1
ATOM 5456 C CA . GLN D 3 313 ? 108.477 97.036 107.270 1.00 32.01 313 GLN F CA 1
ATOM 5457 C C . GLN D 3 313 ? 109.731 96.472 106.616 1.00 32.01 313 GLN F C 1
ATOM 5458 O O . GLN D 3 313 ? 110.772 96.401 107.274 1.00 32.01 313 GLN F O 1
ATOM 5464 N N . THR D 3 314 ? 109.664 96.069 105.346 1.00 31.37 314 THR F N 1
ATOM 5465 C CA . THR D 3 314 ? 110.871 95.616 104.663 1.00 31.37 314 THR F CA 1
ATOM 5466 C C . THR D 3 314 ? 111.769 96.787 104.296 1.00 31.37 314 THR F C 1
ATOM 5467 O O . THR D 3 314 ? 112.996 96.679 104.388 1.00 31.37 314 THR F O 1
ATOM 5471 N N . SER D 3 315 ? 111.181 97.915 103.894 1.00 33.07 315 SER F N 1
ATOM 5472 C CA . SER D 3 315 ? 111.933 99.126 103.595 1.00 33.07 315 SER F CA 1
ATOM 5473 C C . SER D 3 315 ? 112.144 100.002 104.822 1.00 33.07 315 SER F C 1
ATOM 5474 O O . SER D 3 315 ? 112.358 101.211 104.684 1.00 33.07 315 SER F O 1
ATOM 5477 N N . LEU D 3 316 ? 112.057 99.428 106.019 1.00 34.71 316 LEU F N 1
ATOM 5478 C CA . LEU D 3 316 ? 112.434 100.106 107.251 1.00 34.71 316 LEU F CA 1
ATOM 5479 C C . LEU D 3 316 ? 113.497 99.269 107.940 1.00 34.71 316 LEU F C 1
ATOM 5480 O O . LEU D 3 316 ? 114.314 99.786 108.706 1.00 34.71 316 LEU F O 1
ATOM 5485 N N . LYS D 3 317 ? 113.481 97.965 107.669 1.00 38.39 317 LYS F N 1
ATOM 5486 C CA . LYS D 3 317 ? 114.520 97.086 108.186 1.00 38.39 317 LYS F CA 1
ATOM 5487 C C . LYS D 3 317 ? 115.821 97.286 107.421 1.00 38.39 317 LYS F C 1
ATOM 5488 O O . LYS D 3 317 ? 116.894 97.390 108.025 1.00 38.39 317 LYS F O 1
ATOM 5494 N N . SER D 3 318 ? 115.743 97.353 106.090 1.00 40.73 318 SER F N 1
ATOM 5495 C CA . SER D 3 318 ? 116.938 97.552 105.279 1.00 40.73 318 SER F CA 1
ATOM 5496 C C . SER D 3 318 ? 117.366 99.013 105.260 1.00 40.73 318 SER F C 1
ATOM 5497 O O . SER D 3 318 ? 118.562 99.311 105.346 1.00 40.73 318 SER F O 1
ATOM 5500 N N . ASN D 3 319 ? 116.407 99.932 105.129 1.00 42.96 319 ASN F N 1
ATOM 5501 C CA . ASN D 3 319 ? 116.718 101.357 105.155 1.00 42.96 319 ASN F CA 1
ATOM 5502 C C . ASN D 3 319 ? 117.185 101.814 106.527 1.00 42.96 319 ASN F C 1
ATOM 5503 O O . ASN D 3 319 ? 117.981 102.752 106.618 1.00 42.96 319 ASN F O 1
ATOM 5508 N N . GLY D 3 320 ? 116.714 101.173 107.590 1.00 42.26 320 GLY F N 1
ATOM 5509 C CA . GLY D 3 320 ? 117.222 101.397 108.921 1.00 42.26 320 GLY F CA 1
ATOM 5510 C C . GLY D 3 320 ? 118.452 100.594 109.252 1.00 42.26 320 GLY F C 1
ATOM 5511 O O . GLY D 3 320 ? 118.949 100.677 110.378 1.00 42.26 320 GLY F O 1
ATOM 5512 N N . GLY D 3 321 ? 118.956 99.813 108.304 1.00 48.20 321 GLY F N 1
ATOM 5513 C CA . GLY D 3 321 ? 120.183 99.077 108.497 1.00 48.20 321 GLY F CA 1
ATOM 5514 C C . GLY D 3 321 ? 121.405 99.893 108.139 1.00 48.20 321 GLY F C 1
ATOM 5515 O O . GLY D 3 321 ? 122.507 99.628 108.625 1.00 48.20 321 GLY F O 1
ATOM 5516 N N . LYS D 3 322 ? 121.218 100.895 107.282 1.00 48.44 322 LYS F N 1
ATOM 5517 C CA . LYS D 3 322 ? 122.319 101.783 106.934 1.00 48.44 322 LYS F CA 1
ATOM 5518 C C . LYS D 3 322 ? 122.530 102.844 108.004 1.00 48.44 322 LYS F C 1
ATOM 5519 O O . LYS D 3 322 ? 123.664 103.268 108.249 1.00 48.44 322 LYS F O 1
ATOM 5525 N N . GLY D 3 323 ? 121.454 103.280 108.649 1.00 45.62 323 GLY F N 1
ATOM 5526 C CA . GLY D 3 323 ? 121.547 104.308 109.663 1.00 45.62 323 GLY F CA 1
ATOM 5527 C C . GLY D 3 323 ? 120.835 105.575 109.250 1.00 45.62 323 GLY F C 1
ATOM 5528 O O . GLY D 3 323 ? 121.154 106.665 109.733 1.00 45.62 323 GLY F O 1
ATOM 5529 N N . LYS D 3 324 ? 119.863 105.444 108.351 1.00 46.29 324 LYS F N 1
ATOM 5530 C CA . LYS D 3 324 ? 119.115 106.597 107.874 1.00 46.29 324 LYS F CA 1
ATOM 5531 C C . LYS D 3 324 ? 117.965 106.967 108.797 1.00 46.29 324 LYS F C 1
ATOM 5532 O O . LYS D 3 324 ? 117.627 108.152 108.907 1.00 46.29 324 LYS F O 1
ATOM 5538 N N . LEU D 3 325 ? 117.370 105.982 109.466 1.00 45.38 325 LEU F N 1
ATOM 5539 C CA . LEU D 3 325 ? 116.278 106.210 110.409 1.00 45.38 325 LEU F CA 1
ATOM 5540 C C . LEU D 3 325 ? 116.204 104.990 111.313 1.00 45.38 325 LEU F C 1
ATOM 5541 O O . LEU D 3 325 ? 116.280 103.860 110.824 1.00 45.38 325 LEU F O 1
ATOM 5546 N N . ASP D 3 326 ? 116.094 105.208 112.623 1.00 45.94 326 ASP F N 1
ATOM 5547 C CA . ASP D 3 326 ? 116.230 104.099 113.560 1.00 45.94 326 ASP F CA 1
ATOM 5548 C C . ASP D 3 326 ? 114.966 103.240 113.568 1.00 45.94 326 ASP F C 1
ATOM 5549 O O . ASP D 3 326 ? 113.851 103.767 113.559 1.00 45.94 326 ASP F O 1
ATOM 5554 N N . PRO D 3 327 ? 115.107 101.913 113.560 1.00 44.02 327 PRO F N 1
ATOM 5555 C CA . PRO D 3 327 ? 113.941 101.022 113.459 1.00 44.02 327 PRO F CA 1
ATOM 5556 C C . PRO D 3 327 ? 113.349 100.657 114.821 1.00 44.02 327 PRO F C 1
ATOM 5557 O O . PRO D 3 327 ? 113.066 99.494 115.115 1.00 44.02 327 PRO F O 1
ATOM 5561 N N . THR D 3 328 ? 113.168 101.663 115.666 1.00 43.07 328 THR F N 1
ATOM 5562 C CA . THR D 3 328 ? 112.391 101.526 116.889 1.00 43.07 328 THR F CA 1
ATOM 5563 C C . THR D 3 328 ? 111.269 102.546 116.942 1.00 43.07 328 THR F C 1
ATOM 5564 O O . THR D 3 328 ? 110.144 102.212 117.330 1.00 43.07 328 THR F O 1
ATOM 5568 N N . LEU D 3 329 ? 111.548 103.787 116.546 1.00 42.29 329 LEU F N 1
ATOM 5569 C CA . LEU D 3 329 ? 110.498 104.786 116.415 1.00 42.29 329 LEU F CA 1
ATOM 5570 C C . LEU D 3 329 ? 109.606 104.481 115.220 1.00 42.29 329 LEU F C 1
ATOM 5571 O O . LEU D 3 329 ? 108.377 104.448 115.336 1.00 42.29 329 LEU F O 1
ATOM 5576 N N . TRP D 3 330 ? 110.213 104.249 114.056 1.00 40.68 330 TRP F N 1
ATOM 5577 C CA . TRP D 3 330 ? 109.443 104.140 112.825 1.00 40.68 330 TRP F CA 1
ATOM 5578 C C . TRP D 3 330 ? 108.956 102.729 112.540 1.00 40.68 330 TRP F C 1
ATOM 5579 O O . TRP D 3 330 ? 108.055 102.562 111.714 1.00 40.68 330 TRP F O 1
ATOM 5590 N N . MET D 3 331 ? 109.513 101.713 113.191 1.00 39.13 331 MET F N 1
ATOM 5591 C CA . MET D 3 331 ? 109.017 100.359 112.989 1.00 39.13 331 MET F CA 1
ATOM 5592 C C . MET D 3 331 ? 107.851 100.020 113.905 1.00 39.13 331 MET F C 1
ATOM 5593 O O . MET D 3 331 ? 107.040 99.154 113.562 1.00 39.13 331 MET F O 1
ATOM 5598 N N . TRP D 3 332 ? 107.728 100.695 115.045 1.00 34.71 332 TRP F N 1
ATOM 5599 C CA . TRP D 3 332 ? 106.606 100.486 115.944 1.00 34.71 332 TRP F CA 1
ATOM 5600 C C . TRP D 3 332 ? 105.546 101.570 115.843 1.00 34.71 332 TRP F C 1
ATOM 5601 O O . TRP D 3 332 ? 104.493 101.439 116.472 1.00 34.71 332 TRP F O 1
ATOM 5612 N N . THR D 3 333 ? 105.795 102.634 115.081 1.00 33.46 333 THR F N 1
ATOM 5613 C CA . THR D 3 333 ? 104.720 103.550 114.723 1.00 33.46 333 THR F CA 1
ATOM 5614 C C . THR D 3 333 ? 103.772 102.895 113.727 1.00 33.46 333 THR F C 1
ATOM 5615 O O . THR D 3 333 ? 102.548 103.015 113.851 1.00 33.46 333 THR F O 1
ATOM 5619 N N . VAL D 3 334 ? 104.323 102.164 112.754 1.00 31.37 334 VAL F N 1
ATOM 5620 C CA . VAL D 3 334 ? 103.504 101.424 111.799 1.00 31.37 334 VAL F CA 1
ATOM 5621 C C . VAL D 3 334 ? 102.780 100.272 112.486 1.00 31.37 334 VAL F C 1
ATOM 5622 O O . VAL D 3 334 ? 101.634 99.958 112.145 1.00 31.37 334 VAL F O 1
ATOM 5626 N N . ASN D 3 335 ? 103.414 99.644 113.479 1.00 31.80 335 ASN F N 1
ATOM 5627 C CA . ASN D 3 335 ? 102.763 98.574 114.223 1.00 31.80 335 ASN F CA 1
ATOM 5628 C C . ASN D 3 335 ? 101.649 99.085 115.124 1.00 31.80 335 ASN F C 1
ATOM 5629 O O . ASN D 3 335 ? 100.731 98.323 115.444 1.00 31.80 335 ASN F O 1
ATOM 5634 N N . LEU D 3 336 ? 101.706 100.348 115.542 1.00 30.52 336 LEU F N 1
ATOM 5635 C CA . LEU D 3 336 ? 100.680 100.926 116.398 1.00 30.52 336 LEU F CA 1
ATOM 5636 C C . LEU D 3 336 ? 99.618 101.693 115.627 1.00 30.52 336 LEU F C 1
ATOM 5637 O O . LEU D 3 336 ? 98.502 101.844 116.131 1.00 30.52 336 LEU F O 1
ATOM 5642 N N . ILE D 3 337 ? 99.943 102.193 114.435 1.00 29.38 337 ILE F N 1
ATOM 5643 C CA . ILE D 3 337 ? 98.917 102.740 113.558 1.00 29.38 337 ILE F CA 1
ATOM 5644 C C . ILE D 3 337 ? 98.014 101.621 113.062 1.00 29.38 337 ILE F C 1
ATOM 5645 O O . ILE D 3 337 ? 96.785 101.760 113.045 1.00 29.38 337 ILE F O 1
ATOM 5650 N N . TYR D 3 338 ? 98.592 100.477 112.717 1.00 31.25 338 TYR F N 1
ATOM 5651 C CA . TYR D 3 338 ? 97.822 99.342 112.236 1.00 31.25 338 TYR F CA 1
ATOM 5652 C C . TYR D 3 338 ? 97.098 98.591 113.345 1.00 31.25 338 TYR F C 1
ATOM 5653 O O . TYR D 3 338 ? 96.075 97.956 113.073 1.00 31.25 338 TYR F O 1
ATOM 5662 N N . LEU D 3 339 ? 97.598 98.639 114.582 1.00 30.17 339 LEU F N 1
ATOM 5663 C CA . LEU D 3 339 ? 96.851 98.061 115.696 1.00 30.17 339 LEU F CA 1
ATOM 5664 C C . LEU D 3 339 ? 95.671 98.944 116.078 1.00 30.17 339 LEU F C 1
ATOM 5665 O O . LEU D 3 339 ? 94.594 98.441 116.415 1.00 30.17 339 LEU F O 1
ATOM 5670 N N . ALA D 3 340 ? 95.854 100.265 116.027 1.00 28.97 340 ALA F N 1
ATOM 5671 C CA . ALA D 3 340 ? 94.740 101.175 116.259 1.00 28.97 340 ALA F CA 1
ATOM 5672 C C . ALA D 3 340 ? 93.738 101.135 115.115 1.00 28.97 340 ALA F C 1
ATOM 5673 O O . ALA D 3 340 ? 92.559 101.430 115.319 1.00 28.97 340 ALA F O 1
ATOM 5675 N N . LEU D 3 341 ? 94.183 100.773 113.911 1.00 30.69 341 LEU F N 1
ATOM 5676 C CA . LEU D 3 341 ? 93.248 100.568 112.810 1.00 30.69 341 LEU F CA 1
ATOM 5677 C C . LEU D 3 341 ? 92.438 99.293 113.000 1.00 30.69 341 LEU F C 1
ATOM 5678 O O . LEU D 3 341 ? 91.275 99.233 112.590 1.00 30.69 341 LEU F O 1
ATOM 5683 N N . ALA D 3 342 ? 93.024 98.277 113.631 1.00 30.24 342 ALA F N 1
ATOM 5684 C CA . ALA D 3 342 ? 92.332 97.029 113.923 1.00 30.24 342 ALA F CA 1
ATOM 5685 C C . ALA D 3 342 ? 91.230 97.180 114.959 1.00 30.24 342 ALA F C 1
ATOM 5686 O O . ALA D 3 342 ? 90.328 96.339 115.005 1.00 30.24 342 ALA F O 1
ATOM 5688 N N . ILE D 3 343 ? 91.281 98.220 115.788 1.00 31.06 343 ILE F N 1
ATOM 5689 C CA . ILE D 3 343 ? 90.334 98.388 116.874 1.00 31.06 343 ILE F CA 1
ATOM 5690 C C . ILE D 3 343 ? 89.149 99.268 116.485 1.00 31.06 343 ILE F C 1
ATOM 5691 O O . ILE D 3 343 ? 88.007 98.919 116.807 1.00 31.06 343 ILE F O 1
ATOM 5696 N N . VAL D 3 344 ? 89.377 100.371 115.765 1.00 31.35 344 VAL F N 1
ATOM 5697 C CA . VAL D 3 344 ? 88.278 101.194 115.265 1.00 31.35 344 VAL F CA 1
ATOM 5698 C C . VAL D 3 344 ? 87.443 100.429 114.242 1.00 31.35 344 VAL F C 1
ATOM 5699 O O . VAL D 3 344 ? 86.225 100.625 114.155 1.00 31.35 344 VAL F O 1
ATOM 5703 N N . LEU D 3 345 ? 88.064 99.530 113.478 1.00 30.31 345 LEU F N 1
ATOM 5704 C CA . LEU D 3 345 ? 87.304 98.687 112.560 1.00 30.31 345 LEU F CA 1
ATOM 5705 C C . LEU D 3 345 ? 86.449 97.670 113.304 1.00 30.31 345 LEU F C 1
ATOM 5706 O O . LEU D 3 345 ? 85.351 97.333 112.852 1.00 30.31 345 LEU F O 1
ATOM 5711 N N . ASN D 3 346 ? 86.928 97.182 114.445 1.00 32.82 346 ASN F N 1
ATOM 5712 C CA . ASN D 3 346 ? 86.200 96.185 115.216 1.00 32.82 346 ASN F CA 1
ATOM 5713 C C . ASN D 3 346 ? 85.154 96.786 116.145 1.00 32.82 346 ASN F C 1
ATOM 5714 O O . ASN D 3 346 ? 84.262 96.059 116.593 1.00 32.82 346 ASN F O 1
ATOM 5719 N N . LEU D 3 347 ? 85.241 98.077 116.449 1.00 35.48 347 LEU F N 1
ATOM 5720 C CA . LEU D 3 347 ? 84.288 98.761 117.314 1.00 35.48 347 LEU F CA 1
ATOM 5721 C C . LEU D 3 347 ? 83.554 99.857 116.554 1.00 35.48 347 LEU F C 1
ATOM 5722 O O . LEU D 3 347 ? 83.282 100.933 117.089 1.00 35.48 347 LEU F O 1
ATOM 5727 N N . TRP D 3 348 ? 83.227 99.600 115.291 1.00 48.67 348 TRP F N 1
ATOM 5728 C CA . TRP D 3 348 ? 82.569 100.608 114.472 1.00 48.67 348 TRP F CA 1
ATOM 5729 C C . TRP D 3 348 ? 81.078 100.720 114.762 1.00 48.67 348 TRP F C 1
ATOM 5730 O O . TRP D 3 348 ? 80.479 101.758 114.463 1.00 48.67 348 TRP F O 1
ATOM 5741 N N . ASP D 3 349 ? 80.471 99.695 115.358 1.00 61.59 349 ASP F N 1
ATOM 5742 C CA . ASP D 3 349 ? 79.029 99.678 115.604 1.00 61.59 349 ASP F CA 1
ATOM 5743 C C . ASP D 3 349 ? 78.743 100.321 116.956 1.00 61.59 349 ASP F C 1
ATOM 5744 O O . ASP D 3 349 ? 78.648 99.647 117.984 1.00 61.59 349 ASP F O 1
ATOM 5749 N N . THR D 3 350 ? 78.591 101.642 116.945 1.00 70.77 350 THR F N 1
ATOM 5750 C CA . THR D 3 350 ? 78.290 102.440 118.130 1.00 70.77 350 THR F CA 1
ATOM 5751 C C . THR D 3 350 ? 77.648 103.747 117.664 1.00 70.77 350 THR F C 1
ATOM 5752 O O . THR D 3 350 ? 77.183 103.847 116.524 1.00 70.77 350 THR F O 1
ATOM 5756 N N . VAL D 3 351 ? 77.609 104.739 118.551 1.00 80.31 351 VAL F N 1
ATOM 5757 C CA . VAL D 3 351 ? 77.132 106.084 118.226 1.00 80.31 351 VAL F CA 1
ATOM 5758 C C . VAL D 3 351 ? 78.136 106.739 117.278 1.00 80.31 351 VAL F C 1
ATOM 5759 O O . VAL D 3 351 ? 79.296 106.301 117.220 1.00 80.31 351 VAL F O 1
ATOM 5763 N N . PRO D 3 352 ? 77.746 107.746 116.491 1.00 83.19 352 PRO F N 1
ATOM 5764 C CA . PRO D 3 352 ? 78.721 108.400 115.610 1.00 83.19 352 PRO F CA 1
ATOM 5765 C C . PRO D 3 352 ? 79.753 109.206 116.384 1.00 83.19 352 PRO F C 1
ATOM 5766 O O . PRO D 3 352 ? 79.456 109.837 117.401 1.00 83.19 352 PRO F O 1
ATOM 5770 N N . VAL D 3 353 ? 80.987 109.158 115.890 1.00 85.56 353 VAL F N 1
ATOM 5771 C CA . VAL D 3 353 ? 82.087 109.931 116.452 1.00 85.56 353 VAL F CA 1
ATOM 5772 C C . VAL D 3 353 ? 82.782 110.697 115.332 1.00 85.56 353 VAL F C 1
ATOM 5773 O O . VAL D 3 353 ? 82.904 110.201 114.211 1.00 85.56 353 VAL F O 1
ATOM 5777 N N . VAL E 4 6 ? 75.199 91.944 62.479 1.00 35.95 6 VAL G N 1
ATOM 5778 C CA . VAL E 4 6 ? 76.277 90.969 62.554 1.00 35.95 6 VAL G CA 1
ATOM 5779 C C . VAL E 4 6 ? 76.744 90.875 63.996 1.00 35.95 6 VAL G C 1
ATOM 5780 O O . VAL E 4 6 ? 76.839 91.880 64.691 1.00 35.95 6 VAL G O 1
ATOM 5784 N N . LEU E 4 7 ? 77.025 89.656 64.445 1.00 36.88 7 LEU G N 1
ATOM 5785 C CA . LEU E 4 7 ? 77.587 89.444 65.771 1.00 36.88 7 LEU G CA 1
ATOM 5786 C C . LEU E 4 7 ? 78.911 88.705 65.748 1.00 36.88 7 LEU G C 1
ATOM 5787 O O . LEU E 4 7 ? 79.437 88.391 66.818 1.00 36.88 7 LEU G O 1
ATOM 5792 N N . ASP E 4 8 ? 79.466 88.413 64.572 1.00 39.23 8 ASP G N 1
ATOM 5793 C CA . ASP E 4 8 ? 80.902 88.198 64.464 1.00 39.23 8 ASP G CA 1
ATOM 5794 C C . ASP E 4 8 ? 81.656 89.481 64.790 1.00 39.23 8 ASP G C 1
ATOM 5795 O O . ASP E 4 8 ? 82.777 89.442 65.306 1.00 39.23 8 ASP G O 1
ATOM 5800 N N . ARG E 4 9 ? 81.048 90.632 64.493 1.00 39.06 9 ARG G N 1
ATOM 5801 C CA . ARG E 4 9 ? 81.597 91.942 64.812 1.00 39.06 9 ARG G CA 1
ATOM 5802 C C . ARG E 4 9 ? 81.115 92.463 66.160 1.00 39.06 9 ARG G C 1
ATOM 5803 O O . ARG E 4 9 ? 81.206 93.668 66.417 1.00 39.06 9 ARG G O 1
ATOM 5811 N N . TYR E 4 10 ? 80.593 91.600 67.006 1.00 35.09 10 TYR G N 1
ATOM 5812 C CA . TYR E 4 10 ? 80.137 91.945 68.348 1.00 35.09 10 TYR G CA 1
ATOM 5813 C C . TYR E 4 10 ? 80.852 91.131 69.410 1.00 35.09 10 TYR G C 1
ATOM 5814 O O . TYR E 4 10 ? 81.105 91.641 70.503 1.00 35.09 10 TYR G O 1
ATOM 5823 N N . ILE E 4 11 ? 81.179 89.873 69.112 1.00 34.27 11 ILE G N 1
ATOM 5824 C CA . ILE E 4 11 ? 82.148 89.134 69.912 1.00 34.27 11 ILE G CA 1
ATOM 5825 C C . ILE E 4 11 ? 83.512 89.801 69.820 1.00 34.27 11 ILE G C 1
ATOM 5826 O O . ILE E 4 11 ? 84.200 89.989 70.830 1.00 34.27 11 ILE G O 1
ATOM 5831 N N . GLY E 4 12 ? 83.909 90.200 68.610 1.00 33.25 12 GLY G N 1
ATOM 5832 C CA . GLY E 4 12 ? 85.193 90.850 68.429 1.00 33.25 12 GLY G CA 1
ATOM 5833 C C . GLY E 4 12 ? 85.256 92.261 68.966 1.00 33.25 12 GLY G C 1
ATOM 5834 O O . GLY E 4 12 ? 86.324 92.713 69.382 1.00 33.25 12 GLY G O 1
ATOM 5835 N N . LYS E 4 13 ? 84.133 92.977 68.967 1.00 33.36 13 LYS G N 1
ATOM 5836 C CA . LYS E 4 13 ? 84.123 94.322 69.533 1.00 33.36 13 LYS G CA 1
ATOM 5837 C C . LYS E 4 13 ? 84.146 94.288 71.055 1.00 33.36 13 LYS G C 1
ATOM 5838 O O . LYS E 4 13 ? 84.737 95.171 71.686 1.00 33.36 13 LYS G O 1
ATOM 5844 N N . THR E 4 14 ? 83.517 93.280 71.660 1.00 32.30 14 THR G N 1
ATOM 5845 C CA . THR E 4 14 ? 83.540 93.135 73.110 1.00 32.30 14 THR G CA 1
ATOM 5846 C C . THR E 4 14 ? 84.919 92.716 73.603 1.00 32.30 14 THR G C 1
ATOM 5847 O O . THR E 4 14 ? 85.363 93.160 74.666 1.00 32.30 14 THR G O 1
ATOM 5851 N N . ILE E 4 15 ? 85.609 91.872 72.836 1.00 31.01 15 ILE G N 1
ATOM 5852 C CA . ILE E 4 15 ? 86.936 91.412 73.233 1.00 31.01 15 ILE G CA 1
ATOM 5853 C C . ILE E 4 15 ? 87.951 92.539 73.105 1.00 31.01 15 ILE G C 1
ATOM 5854 O O . ILE E 4 15 ? 88.679 92.835 74.057 1.00 31.01 15 ILE G O 1
ATOM 5859 N N . PHE E 4 16 ? 87.973 93.210 71.944 1.00 31.53 16 PHE G N 1
ATOM 5860 C CA . PHE E 4 16 ? 88.948 94.262 71.649 1.00 31.53 16 PHE G CA 1
ATOM 5861 C C . PHE E 4 16 ? 88.849 95.436 72.614 1.00 31.53 16 PHE G C 1
ATOM 5862 O O . PHE E 4 16 ? 89.855 96.100 72.885 1.00 31.53 16 PHE G O 1
ATOM 5870 N N . THR E 4 17 ? 87.655 95.712 73.135 1.00 31.62 17 THR G N 1
ATOM 5871 C CA . THR E 4 17 ? 87.506 96.791 74.100 1.00 31.62 17 THR G CA 1
ATOM 5872 C C . THR E 4 17 ? 88.128 96.429 75.442 1.00 31.62 17 THR G C 1
ATOM 5873 O O . THR E 4 17 ? 88.736 97.287 76.089 1.00 31.62 17 THR G O 1
ATOM 5877 N N . THR E 4 18 ? 88.030 95.168 75.860 1.00 31.16 18 THR G N 1
ATOM 5878 C CA . THR E 4 18 ? 88.585 94.754 77.141 1.00 31.16 18 THR G CA 1
ATOM 5879 C C . THR E 4 18 ? 90.044 94.324 77.064 1.00 31.16 18 THR G C 1
ATOM 5880 O O . THR E 4 18 ? 90.691 94.230 78.110 1.00 31.16 18 THR G O 1
ATOM 5884 N N . ILE E 4 19 ? 90.579 94.048 75.871 1.00 30.08 19 ILE G N 1
ATOM 5885 C CA . ILE E 4 19 ? 92.027 93.902 75.736 1.00 30.08 19 ILE G CA 1
ATOM 5886 C C . ILE E 4 19 ? 92.702 95.247 75.959 1.00 30.08 19 ILE G C 1
ATOM 5887 O O . ILE E 4 19 ? 93.648 95.367 76.743 1.00 30.08 19 ILE G O 1
ATOM 5892 N N . MET E 4 20 ? 92.208 96.284 75.281 1.00 32.89 20 MET G N 1
ATOM 5893 C CA . MET E 4 20 ? 92.771 97.623 75.383 1.00 32.89 20 MET G CA 1
ATOM 5894 C C . MET E 4 20 ? 92.425 98.318 76.691 1.00 32.89 20 MET G C 1
ATOM 5895 O O . MET E 4 20 ? 93.059 99.325 77.021 1.00 32.89 20 MET G O 1
ATOM 5900 N N . MET E 4 21 ? 91.439 97.825 77.432 1.00 36.24 21 MET G N 1
ATOM 5901 C CA . MET E 4 21 ? 91.169 98.311 78.776 1.00 36.24 21 MET G CA 1
ATOM 5902 C C . MET E 4 21 ? 92.056 97.649 79.816 1.00 36.24 21 MET G C 1
ATOM 5903 O O . MET E 4 21 ? 92.452 98.300 80.786 1.00 36.24 21 MET G O 1
ATOM 5908 N N . THR E 4 22 ? 92.391 96.373 79.618 1.00 34.57 22 THR G N 1
ATOM 5909 C CA . THR E 4 22 ? 93.331 95.696 80.503 1.00 34.57 22 THR G CA 1
ATOM 5910 C C . THR E 4 22 ? 94.759 96.151 80.237 1.00 34.57 22 THR G C 1
ATOM 5911 O O . THR E 4 22 ? 95.553 96.298 81.172 1.00 34.57 22 THR G O 1
ATOM 5915 N N . LEU E 4 23 ? 95.100 96.383 78.967 1.00 34.21 23 LEU G N 1
ATOM 5916 C CA . LEU E 4 23 ? 96.461 96.773 78.613 1.00 34.21 23 LEU G CA 1
ATOM 5917 C C . LEU E 4 23 ? 96.773 98.192 79.071 1.00 34.21 23 LEU G C 1
ATOM 5918 O O . LEU E 4 23 ? 97.896 98.475 79.499 1.00 34.21 23 LEU G O 1
ATOM 5923 N N . PHE E 4 24 ? 95.792 99.093 78.998 1.00 37.41 24 PHE G N 1
ATOM 5924 C CA . PHE E 4 24 ? 95.981 100.439 79.530 1.00 37.41 24 PHE G CA 1
ATOM 5925 C C . PHE E 4 24 ? 96.080 100.412 81.049 1.00 37.41 24 PHE G C 1
ATOM 5926 O O . PHE E 4 24 ? 96.763 101.246 81.654 1.00 37.41 24 PHE G O 1
ATOM 5934 N N . MET E 4 25 ? 95.416 99.444 81.678 1.00 41.24 25 MET G N 1
ATOM 5935 C CA . MET E 4 25 ? 95.492 99.293 83.125 1.00 41.24 25 MET G CA 1
ATOM 5936 C C . MET E 4 25 ? 96.860 98.766 83.545 1.00 41.24 25 MET G C 1
ATOM 5937 O O . MET E 4 25 ? 97.482 99.298 84.470 1.00 41.24 25 MET G O 1
ATOM 5942 N N . LEU E 4 26 ? 97.360 97.741 82.848 1.00 37.08 26 LEU G N 1
ATOM 5943 C CA . LEU E 4 26 ? 98.627 97.098 83.183 1.00 37.08 26 LEU G CA 1
ATOM 5944 C C . LEU E 4 26 ? 99.846 97.958 82.871 1.00 37.08 26 LEU G C 1
ATOM 5945 O O . LEU E 4 26 ? 100.933 97.673 83.381 1.00 37.08 26 LEU G O 1
ATOM 5950 N N . VAL E 4 27 ? 99.699 98.989 82.045 1.00 35.65 27 VAL G N 1
ATOM 5951 C CA . VAL E 4 27 ? 100.811 99.849 81.661 1.00 35.65 27 VAL G CA 1
ATOM 5952 C C . VAL E 4 27 ? 100.835 101.039 82.612 1.00 35.65 27 VAL G C 1
ATOM 5953 O O . VAL E 4 27 ? 101.903 101.485 83.047 1.00 35.65 27 VAL G O 1
ATOM 5957 N N . SER E 4 28 ? 99.651 101.524 82.994 1.00 35.22 28 SER G N 1
ATOM 5958 C CA . SER E 4 28 ? 99.572 102.610 83.966 1.00 35.22 28 SER G CA 1
ATOM 5959 C C . SER E 4 28 ? 99.969 102.152 85.361 1.00 35.22 28 SER G C 1
ATOM 5960 O O . SER E 4 28 ? 100.448 102.956 86.168 1.00 35.22 28 SER G O 1
ATOM 5963 N N . LEU E 4 29 ? 99.754 100.876 85.672 1.00 36.34 29 LEU G N 1
ATOM 5964 C CA . LEU E 4 29 ? 100.214 100.347 86.951 1.00 36.34 29 LEU G CA 1
ATOM 5965 C C . LEU E 4 29 ? 101.733 100.259 86.995 1.00 36.34 29 LEU G C 1
ATOM 5966 O O . LEU E 4 29 ? 102.361 100.704 87.960 1.00 36.34 29 LEU G O 1
ATOM 5971 N N . SER E 4 30 ? 102.345 99.704 85.955 1.00 34.97 30 SER G N 1
ATOM 5972 C CA . SER E 4 30 ? 103.789 99.551 85.905 1.00 34.97 30 SER G CA 1
ATOM 5973 C C . SER E 4 30 ? 104.501 100.791 85.383 1.00 34.97 30 SER G C 1
ATOM 5974 O O . SER E 4 30 ? 105.692 100.716 85.075 1.00 34.97 30 SER G O 1
ATOM 5977 N N . GLY E 4 31 ? 103.805 101.917 85.262 1.00 34.79 31 GLY G N 1
ATOM 5978 C CA . GLY E 4 31 ? 104.447 103.173 84.928 1.00 34.79 31 GLY G CA 1
ATOM 5979 C C . GLY E 4 31 ? 104.651 104.015 86.167 1.00 34.79 31 GLY G C 1
ATOM 5980 O O . GLY E 4 31 ? 105.560 104.847 86.227 1.00 34.79 31 GLY G O 1
ATOM 5981 N N . ILE E 4 32 ? 103.795 103.806 87.165 1.00 34.04 32 ILE G N 1
ATOM 5982 C CA . ILE E 4 32 ? 103.993 104.435 88.465 1.00 34.04 32 ILE G CA 1
ATOM 5983 C C . ILE E 4 32 ? 105.021 103.649 89.277 1.00 34.04 32 ILE G C 1
ATOM 5984 O O . ILE E 4 32 ? 105.739 104.221 90.104 1.00 34.04 32 ILE G O 1
ATOM 5989 N N . ILE E 4 33 ? 105.134 102.341 89.042 1.00 33.65 33 ILE G N 1
ATOM 5990 C CA . ILE E 4 33 ? 106.258 101.588 89.590 1.00 33.65 33 ILE G CA 1
ATOM 5991 C C . ILE E 4 33 ? 107.549 101.990 88.886 1.00 33.65 33 ILE G C 1
ATOM 5992 O O . ILE E 4 33 ? 108.614 102.071 89.508 1.00 33.65 33 ILE G O 1
ATOM 5997 N N . LYS E 4 34 ? 107.467 102.300 87.589 1.00 37.38 34 LYS G N 1
ATOM 5998 C CA . LYS E 4 34 ? 108.599 102.800 86.812 1.00 37.38 34 LYS G CA 1
ATOM 5999 C C . LYS E 4 34 ? 108.875 104.280 87.043 1.00 37.38 34 LYS G C 1
ATOM 6000 O O . LYS E 4 34 ? 109.681 104.866 86.316 1.00 37.38 34 LYS G O 1
ATOM 6006 N N . PHE E 4 35 ? 108.241 104.887 88.045 1.00 35.81 35 PHE G N 1
ATOM 6007 C CA . PHE E 4 35 ? 108.544 106.217 88.556 1.00 35.81 35 PHE G CA 1
ATOM 6008 C C . PHE E 4 35 ? 109.528 106.055 89.715 1.00 35.81 35 PHE G C 1
ATOM 6009 O O . PHE E 4 35 ? 109.556 106.855 90.656 1.00 35.81 35 PHE G O 1
ATOM 6017 N N . VAL E 4 36 ? 110.314 104.976 89.647 1.00 39.42 36 VAL G N 1
ATOM 6018 C CA . VAL E 4 36 ? 111.339 104.642 90.626 1.00 39.42 36 VAL G CA 1
ATOM 6019 C C . VAL E 4 36 ? 112.560 105.539 90.470 1.00 39.42 36 VAL G C 1
ATOM 6020 O O . VAL E 4 36 ? 113.190 105.912 91.466 1.00 39.42 36 VAL G O 1
ATOM 6024 N N . ASP E 4 37 ? 112.864 105.996 89.252 1.00 43.70 37 ASP G N 1
ATOM 6025 C CA . ASP E 4 37 ? 114.124 106.701 88.998 1.00 43.70 37 ASP G CA 1
ATOM 6026 C C . ASP E 4 37 ? 114.040 108.185 89.373 1.00 43.70 37 ASP G C 1
ATOM 6027 O O . ASP E 4 37 ? 114.371 109.087 88.605 1.00 43.70 37 ASP G O 1
ATOM 6032 N N . GLN E 4 38 ? 113.563 108.411 90.588 1.00 41.95 38 GLN G N 1
ATOM 6033 C CA . GLN E 4 38 ? 113.936 109.532 91.438 1.00 41.95 38 GLN G CA 1
ATOM 6034 C C . GLN E 4 38 ? 114.283 109.091 92.852 1.00 41.95 38 GLN G C 1
ATOM 6035 O O . GLN E 4 38 ? 115.103 109.754 93.495 1.00 41.95 38 GLN G O 1
ATOM 6041 N N . LEU E 4 39 ? 113.708 107.985 93.331 1.00 43.83 39 LEU G N 1
ATOM 6042 C CA . LEU E 4 39 ? 114.014 107.309 94.595 1.00 43.83 39 LEU G CA 1
ATOM 6043 C C . LEU E 4 39 ? 113.907 108.206 95.830 1.00 43.83 39 LEU G C 1
ATOM 6044 O O . LEU E 4 39 ? 112.887 108.205 96.522 1.00 43.83 39 LEU G O 1
ATOM 6049 N N . GLY E 4 51 ? 113.259 115.583 88.269 1.00 52.87 51 GLY G N 1
ATOM 6050 C CA . GLY E 4 51 ? 111.904 115.593 88.788 1.00 52.87 51 GLY G CA 1
ATOM 6051 C C . GLY E 4 51 ? 110.859 115.496 87.696 1.00 52.87 51 GLY G C 1
ATOM 6052 O O . GLY E 4 51 ? 109.795 114.909 87.888 1.00 52.87 51 GLY G O 1
ATOM 6053 N N . ALA E 4 52 ? 111.167 116.088 86.543 1.00 57.24 52 ALA G N 1
ATOM 6054 C CA . ALA E 4 52 ? 110.320 116.015 85.361 1.00 57.24 52 ALA G CA 1
ATOM 6055 C C . ALA E 4 52 ? 110.985 115.217 84.245 1.00 57.24 52 ALA G C 1
ATOM 6056 O O . ALA E 4 52 ? 110.763 115.485 83.063 1.00 57.24 52 ALA G O 1
ATOM 6058 N N . GLY E 4 53 ? 111.821 114.250 84.610 1.00 59.16 53 GLY G N 1
ATOM 6059 C CA . GLY E 4 53 ? 112.378 113.336 83.640 1.00 59.16 53 GLY G CA 1
ATOM 6060 C C . GLY E 4 53 ? 111.320 112.383 83.129 1.00 59.16 53 GLY G C 1
ATOM 6061 O O . GLY E 4 53 ? 110.819 111.542 83.884 1.00 59.16 53 GLY G O 1
ATOM 6062 N N . MET E 4 54 ? 110.963 112.510 81.849 1.00 59.29 54 MET G N 1
ATOM 6063 C CA . MET E 4 54 ? 109.965 111.646 81.216 1.00 59.29 54 MET G CA 1
ATOM 6064 C C . MET E 4 54 ? 110.583 110.381 80.637 1.00 59.29 54 MET G C 1
ATOM 6065 O O . MET E 4 54 ? 110.350 110.010 79.484 1.00 59.29 54 MET G O 1
ATOM 6070 N N . TYR E 4 55 ? 111.367 109.683 81.458 1.00 50.17 55 TYR G N 1
ATOM 6071 C CA . TYR E 4 55 ? 111.902 108.384 81.078 1.00 50.17 55 TYR G CA 1
ATOM 6072 C C . TYR E 4 55 ? 110.799 107.340 81.019 1.00 50.17 55 TYR G C 1
ATOM 6073 O O . TYR E 4 55 ? 110.865 106.410 80.210 1.00 50.17 55 TYR G O 1
ATOM 6082 N N . THR E 4 56 ? 109.783 107.477 81.866 1.00 47.05 56 THR G N 1
ATOM 6083 C CA . THR E 4 56 ? 108.684 106.528 81.917 1.00 47.05 56 THR G CA 1
ATOM 6084 C C . THR E 4 56 ? 107.631 106.771 80.849 1.00 47.05 56 THR G C 1
ATOM 6085 O O . THR E 4 56 ? 106.751 105.925 80.675 1.00 47.05 56 THR G O 1
ATOM 6089 N N . LEU E 4 57 ? 107.689 107.898 80.142 1.00 47.85 57 LEU G N 1
ATOM 6090 C CA . LEU E 4 57 ? 106.731 108.175 79.081 1.00 47.85 57 LEU G CA 1
ATOM 6091 C C . LEU E 4 57 ? 107.208 107.684 77.725 1.00 47.85 57 LEU G C 1
ATOM 6092 O O . LEU E 4 57 ? 106.395 107.213 76.924 1.00 47.85 57 LEU G O 1
ATOM 6097 N N . LEU E 4 58 ? 108.505 107.787 77.444 1.00 47.90 58 LEU G N 1
ATOM 6098 C CA . LEU E 4 58 ? 109.057 107.206 76.231 1.00 47.90 58 LEU G CA 1
ATOM 6099 C C . LEU E 4 58 ? 109.284 105.708 76.354 1.00 47.90 58 LEU G C 1
ATOM 6100 O O . LEU E 4 58 ? 109.512 105.048 75.337 1.00 47.90 58 LEU G O 1
ATOM 6105 N N . SER E 4 59 ? 109.229 105.160 77.565 1.00 45.49 59 SER G N 1
ATOM 6106 C CA . SER E 4 59 ? 109.287 103.722 77.779 1.00 45.49 59 SER G CA 1
ATOM 6107 C C . SER E 4 59 ? 107.903 103.097 77.884 1.00 45.49 59 SER G C 1
ATOM 6108 O O . SER E 4 59 ? 107.788 101.945 78.311 1.00 45.49 59 SER G O 1
ATOM 6111 N N . VAL E 4 60 ? 106.853 103.843 77.527 1.00 45.26 60 VAL G N 1
ATOM 6112 C CA . VAL E 4 60 ? 105.519 103.244 77.417 1.00 45.26 60 VAL G CA 1
ATOM 6113 C C . VAL E 4 60 ? 105.426 102.178 76.321 1.00 45.26 60 VAL G C 1
ATOM 6114 O O . VAL E 4 60 ? 104.961 101.067 76.632 1.00 45.26 60 VAL G O 1
ATOM 6118 N N . PRO E 4 61 ? 105.854 102.409 75.063 1.00 44.80 61 PRO G N 1
ATOM 6119 C CA . PRO E 4 61 ? 105.696 101.337 74.059 1.00 44.80 61 PRO G CA 1
ATOM 6120 C C . PRO E 4 61 ? 106.596 100.127 74.267 1.00 44.80 61 PRO G C 1
ATOM 6121 O O . PRO E 4 61 ? 106.401 99.118 73.580 1.00 44.80 61 PRO G O 1
ATOM 6125 N N . LYS E 4 62 ? 107.568 100.187 75.175 1.00 45.52 62 LYS G N 1
ATOM 6126 C CA . LYS E 4 62 ? 108.226 98.966 75.615 1.00 45.52 62 LYS G CA 1
ATOM 6127 C C . LYS E 4 62 ? 107.365 98.208 76.616 1.00 45.52 62 LYS G C 1
ATOM 6128 O O . LYS E 4 62 ? 107.353 96.974 76.605 1.00 45.52 62 LYS G O 1
ATOM 6134 N N . ASP E 4 63 ? 106.623 98.926 77.465 1.00 44.40 63 ASP G N 1
ATOM 6135 C CA . ASP E 4 63 ? 105.718 98.273 78.407 1.00 44.40 63 ASP G CA 1
ATOM 6136 C C . ASP E 4 63 ? 104.526 97.650 77.693 1.00 44.40 63 ASP G C 1
ATOM 6137 O O . ASP E 4 63 ? 103.973 96.650 78.162 1.00 44.40 63 ASP G O 1
ATOM 6142 N N . VAL E 4 64 ? 104.102 98.238 76.571 1.00 42.71 64 VAL G N 1
ATOM 6143 C CA . VAL E 4 64 ? 103.029 97.646 75.776 1.00 42.71 64 VAL G CA 1
ATOM 6144 C C . VAL E 4 64 ? 103.504 96.350 75.134 1.00 42.71 64 VAL G C 1
ATOM 6145 O O . VAL E 4 64 ? 102.749 95.378 75.036 1.00 42.71 64 VAL G O 1
ATOM 6149 N N . GLN E 4 65 ? 104.773 96.302 74.726 1.00 47.89 65 GLN G N 1
ATOM 6150 C CA . GLN E 4 65 ? 105.339 95.081 74.161 1.00 47.89 65 GLN G CA 1
ATOM 6151 C C . GLN E 4 65 ? 105.462 93.979 75.209 1.00 47.89 65 GLN G C 1
ATOM 6152 O O . GLN E 4 65 ? 105.378 92.794 74.873 1.00 47.89 65 GLN G O 1
ATOM 6158 N N . ILE E 4 66 ? 105.621 94.345 76.479 1.00 46.66 66 ILE G N 1
ATOM 6159 C CA . ILE E 4 66 ? 105.866 93.350 77.517 1.00 46.66 66 ILE G CA 1
ATOM 6160 C C . ILE E 4 66 ? 104.552 92.781 78.056 1.00 46.66 66 ILE G C 1
ATOM 6161 O O . ILE E 4 66 ? 104.435 91.573 78.281 1.00 46.66 66 ILE G O 1
ATOM 6166 N N . PHE E 4 67 ? 103.532 93.618 78.226 1.00 42.47 67 PHE G N 1
ATOM 6167 C CA . PHE E 4 67 ? 102.273 93.204 78.834 1.00 42.47 67 PHE G CA 1
ATOM 6168 C C . PHE E 4 67 ? 101.216 92.763 77.821 1.00 42.47 67 PHE G C 1
ATOM 6169 O O . PHE E 4 67 ? 100.070 92.523 78.212 1.00 42.47 67 PHE G O 1
ATOM 6177 N N . PHE E 4 68 ? 101.566 92.634 76.543 1.00 42.27 68 PHE G N 1
ATOM 6178 C CA . PHE E 4 68 ? 100.552 92.338 75.531 1.00 42.27 68 PHE G CA 1
ATOM 6179 C C . PHE E 4 68 ? 100.117 90.868 75.469 1.00 42.27 68 PHE G C 1
ATOM 6180 O O . PHE E 4 68 ? 98.919 90.633 75.282 1.00 42.27 68 PHE G O 1
ATOM 6188 N N . PRO E 4 69 ? 100.984 89.848 75.605 1.00 41.79 69 PRO G N 1
ATOM 6189 C CA . PRO E 4 69 ? 100.442 88.485 75.740 1.00 41.79 69 PRO G CA 1
ATOM 6190 C C . PRO E 4 69 ? 99.753 88.208 77.066 1.00 41.79 69 PRO G C 1
ATOM 6191 O O . PRO E 4 69 ? 99.082 87.177 77.178 1.00 41.79 69 PRO G O 1
ATOM 6195 N N . MET E 4 70 ? 99.891 89.073 78.068 1.00 44.08 70 MET G N 1
ATOM 6196 C CA . MET E 4 70 ? 99.150 88.913 79.311 1.00 44.08 70 MET G CA 1
ATOM 6197 C C . MET E 4 70 ? 97.837 89.677 79.326 1.00 44.08 70 MET G C 1
ATOM 6198 O O . MET E 4 70 ? 96.860 89.187 79.892 1.00 44.08 70 MET G O 1
ATOM 6203 N N . ALA E 4 71 ? 97.784 90.854 78.703 1.00 35.40 71 ALA G N 1
ATOM 6204 C CA . ALA E 4 71 ? 96.511 91.538 78.517 1.00 35.40 71 ALA G CA 1
ATOM 6205 C C . ALA E 4 71 ? 95.625 90.831 77.505 1.00 35.40 71 ALA G C 1
ATOM 6206 O O . ALA E 4 71 ? 94.410 91.039 77.516 1.00 35.40 71 ALA G O 1
ATOM 6208 N N . ALA E 4 72 ? 96.206 90.005 76.632 1.00 35.80 72 ALA G N 1
ATOM 6209 C CA . ALA E 4 72 ? 95.417 89.212 75.698 1.00 35.80 72 ALA G CA 1
ATOM 6210 C C . ALA E 4 72 ? 94.691 88.076 76.402 1.00 35.80 72 ALA G C 1
ATOM 6211 O O . ALA E 4 72 ? 93.526 87.804 76.101 1.00 35.80 72 ALA G O 1
ATOM 6213 N N . LEU E 4 73 ? 95.360 87.397 77.334 1.00 35.68 73 LEU G N 1
ATOM 6214 C CA . LEU E 4 73 ? 94.716 86.317 78.074 1.00 35.68 73 LEU G CA 1
ATOM 6215 C C . LEU E 4 73 ? 93.728 86.865 79.093 1.00 35.68 73 LEU G C 1
ATOM 6216 O O . LEU E 4 73 ? 92.595 86.382 79.196 1.00 35.68 73 LEU G O 1
ATOM 6221 N N . LEU E 4 74 ? 94.141 87.877 79.855 1.00 35.48 74 LEU G N 1
ATOM 6222 C CA . LEU E 4 74 ? 93.288 88.415 80.907 1.00 35.48 74 LEU G CA 1
ATOM 6223 C C . LEU E 4 74 ? 92.131 89.226 80.341 1.00 35.48 74 LEU G C 1
ATOM 6224 O O . LEU E 4 74 ? 91.041 89.230 80.920 1.00 35.48 74 LEU G O 1
ATOM 6229 N N . GLY E 4 75 ? 92.336 89.908 79.214 1.00 31.79 75 GLY G N 1
ATOM 6230 C CA . GLY E 4 75 ? 91.260 90.676 78.617 1.00 31.79 75 GLY G CA 1
ATOM 6231 C C . GLY E 4 75 ? 90.236 89.851 77.872 1.00 31.79 75 GLY G C 1
ATOM 6232 O O . GLY E 4 75 ? 89.083 90.275 77.759 1.00 31.79 75 GLY G O 1
ATOM 6233 N N . ALA E 4 76 ? 90.624 88.684 77.360 1.00 31.49 76 ALA G N 1
ATOM 6234 C CA . ALA E 4 76 ? 89.677 87.795 76.703 1.00 31.49 76 ALA G CA 1
ATOM 6235 C C . ALA E 4 76 ? 89.001 86.836 77.669 1.00 31.49 76 ALA G C 1
ATOM 6236 O O . ALA E 4 76 ? 87.914 86.339 77.363 1.00 31.49 76 ALA G O 1
ATOM 6238 N N . LEU E 4 77 ? 89.619 86.553 78.817 1.00 32.86 77 LEU G N 1
ATOM 6239 C CA . LEU E 4 77 ? 88.903 85.874 79.890 1.00 32.86 77 LEU G CA 1
ATOM 6240 C C . LEU E 4 77 ? 87.844 86.779 80.495 1.00 32.86 77 LEU G C 1
ATOM 6241 O O . LEU E 4 77 ? 86.807 86.299 80.962 1.00 32.86 77 LEU G O 1
ATOM 6246 N N . LEU E 4 78 ? 88.092 88.083 80.493 1.00 33.07 78 LEU G N 1
ATOM 6247 C CA . LEU E 4 78 ? 87.177 89.071 81.040 1.00 33.07 78 LEU G CA 1
ATOM 6248 C C . LEU E 4 78 ? 86.074 89.460 80.070 1.00 33.07 78 LEU G C 1
ATOM 6249 O O . LEU E 4 78 ? 85.012 89.909 80.511 1.00 33.07 78 LEU G O 1
ATOM 6254 N N . GLY E 4 79 ? 86.296 89.300 78.769 1.00 31.97 79 GLY G N 1
ATOM 6255 C CA . GLY E 4 79 ? 85.318 89.689 77.774 1.00 31.97 79 GLY G CA 1
ATOM 6256 C C . GLY E 4 79 ? 84.434 88.544 77.337 1.00 31.97 79 GLY G C 1
ATOM 6257 O O . GLY E 4 79 ? 83.247 88.738 77.066 1.00 31.97 79 GLY G O 1
ATOM 6258 N N . LEU E 4 80 ? 85.003 87.343 77.251 1.00 32.37 80 LEU G N 1
ATOM 6259 C CA . LEU E 4 80 ? 84.187 86.160 77.013 1.00 32.37 80 LEU G CA 1
ATOM 6260 C C . LEU E 4 80 ? 83.477 85.705 78.277 1.00 32.37 80 LEU G C 1
ATOM 6261 O O . LEU E 4 80 ? 82.399 85.110 78.195 1.00 32.37 80 LEU G O 1
ATOM 6266 N N . GLY E 4 81 ? 84.067 85.964 79.445 1.00 34.80 81 GLY G N 1
ATOM 6267 C CA . GLY E 4 81 ? 83.438 85.602 80.699 1.00 34.80 81 GLY G CA 1
ATOM 6268 C C . GLY E 4 81 ? 82.220 86.431 81.035 1.00 34.80 81 GLY G C 1
ATOM 6269 O O . GLY E 4 81 ? 81.349 85.961 81.771 1.00 34.80 81 GLY G O 1
ATOM 6270 N N . MET E 4 82 ? 82.138 87.653 80.515 1.00 36.64 82 MET G N 1
ATOM 6271 C CA . MET E 4 82 ? 80.932 88.451 80.669 1.00 36.64 82 MET G CA 1
ATOM 6272 C C . MET E 4 82 ? 79.883 88.123 79.619 1.00 36.64 82 MET G C 1
ATOM 6273 O O . MET E 4 82 ? 78.705 88.428 79.826 1.00 36.64 82 MET G O 1
ATOM 6278 N N . LEU E 4 83 ? 80.274 87.496 78.508 1.00 33.39 83 LEU G N 1
ATOM 6279 C CA . LEU E 4 83 ? 79.303 86.929 77.586 1.00 33.39 83 LEU G CA 1
ATOM 6280 C C . LEU E 4 83 ? 78.702 85.639 78.118 1.00 33.39 83 LEU G C 1
ATOM 6281 O O . LEU E 4 83 ? 77.602 85.265 77.706 1.00 33.39 83 LEU G O 1
ATOM 6286 N N . ALA E 4 84 ? 79.401 84.954 79.022 1.00 35.36 84 ALA G N 1
ATOM 6287 C CA . ALA E 4 84 ? 78.908 83.696 79.565 1.00 35.36 84 ALA G CA 1
ATOM 6288 C C . ALA E 4 84 ? 78.065 83.913 80.814 1.00 35.36 84 ALA G C 1
ATOM 6289 O O . ALA E 4 84 ? 77.093 83.186 81.040 1.00 35.36 84 ALA G O 1
ATOM 6291 N N . GLN E 4 85 ? 78.418 84.900 81.639 1.00 38.80 85 GLN G N 1
ATOM 6292 C CA . GLN E 4 85 ? 77.647 85.163 82.846 1.00 38.80 85 GLN G CA 1
ATOM 6293 C C . GLN E 4 85 ? 76.368 85.938 82.565 1.00 38.80 85 GLN G C 1
ATOM 6294 O O . GLN E 4 85 ? 75.459 85.927 83.400 1.00 38.80 85 GLN G O 1
ATOM 6300 N N . ARG E 4 86 ? 76.274 86.602 81.416 1.00 37.72 86 ARG G N 1
ATOM 6301 C CA . ARG E 4 86 ? 75.036 87.212 80.959 1.00 37.72 86 ARG G CA 1
ATOM 6302 C C . ARG E 4 86 ? 74.202 86.253 80.127 1.00 37.72 86 ARG G C 1
ATOM 6303 O O . ARG E 4 86 ? 73.199 86.673 79.541 1.00 37.72 86 ARG G O 1
ATOM 6311 N N . SER E 4 87 ? 74.629 84.990 80.041 1.00 36.43 87 SER G N 1
ATOM 6312 C CA . SER E 4 87 ? 73.966 83.885 79.352 1.00 36.43 87 SER G CA 1
ATOM 6313 C C . SER E 4 87 ? 73.780 84.122 77.859 1.00 36.43 87 SER G C 1
ATOM 6314 O O . SER E 4 87 ? 72.932 83.477 77.236 1.00 36.43 87 SER G O 1
ATOM 6317 N N . GLU E 4 88 ? 74.560 85.018 77.254 1.00 35.55 88 GLU G N 1
ATOM 6318 C CA . GLU E 4 88 ? 74.495 85.252 75.817 1.00 35.55 88 GLU G CA 1
ATOM 6319 C C . GLU E 4 88 ? 75.602 84.525 75.065 1.00 35.55 88 GLU G C 1
ATOM 6320 O O . GLU E 4 88 ? 75.932 84.893 73.936 1.00 35.55 88 GLU G O 1
ATOM 6326 N N . LEU E 4 89 ? 76.184 83.494 75.678 1.00 35.23 89 LEU G N 1
ATOM 6327 C CA . LEU E 4 89 ? 77.077 82.576 74.989 1.00 35.23 89 LEU G CA 1
ATOM 6328 C C . LEU E 4 89 ? 76.407 81.254 74.664 1.00 35.23 89 LEU G C 1
ATOM 6329 O O . LEU E 4 89 ? 76.838 80.571 73.731 1.00 35.23 89 LEU G O 1
ATOM 6334 N N . VAL E 4 90 ? 75.364 80.887 75.402 1.00 34.67 90 VAL G N 1
ATOM 6335 C CA . VAL E 4 90 ? 74.581 79.710 75.061 1.00 34.67 90 VAL G CA 1
ATOM 6336 C C . VAL E 4 90 ? 73.371 80.071 74.195 1.00 34.67 90 VAL G C 1
ATOM 6337 O O . VAL E 4 90 ? 72.878 79.223 73.450 1.00 34.67 90 VAL G O 1
ATOM 6341 N N . VAL E 4 91 ? 72.905 81.326 74.226 1.00 34.32 91 VAL G N 1
ATOM 6342 C CA . VAL E 4 91 ? 71.684 81.668 73.498 1.00 34.32 91 VAL G CA 1
ATOM 6343 C C . VAL E 4 91 ? 71.966 81.960 72.034 1.00 34.32 91 VAL G C 1
ATOM 6344 O O . VAL E 4 91 ? 71.031 82.003 71.224 1.00 34.32 91 VAL G O 1
ATOM 6348 N N . MET E 4 92 ? 73.230 82.154 71.659 1.00 35.99 92 MET G N 1
ATOM 6349 C CA . MET E 4 92 ? 73.566 82.244 70.248 1.00 35.99 92 MET G CA 1
ATOM 6350 C C . MET E 4 92 ? 73.983 80.910 69.663 1.00 35.99 92 MET G C 1
ATOM 6351 O O . MET E 4 92 ? 73.842 80.712 68.453 1.00 35.99 92 MET G O 1
ATOM 6356 N N . GLN E 4 93 ? 74.480 79.992 70.481 1.00 36.78 93 GLN G N 1
ATOM 6357 C CA . GLN E 4 93 ? 74.748 78.654 69.989 1.00 36.78 93 GLN G CA 1
ATOM 6358 C C . GLN E 4 93 ? 73.544 77.732 70.110 1.00 36.78 93 GLN G C 1
ATOM 6359 O O . GLN E 4 93 ? 73.582 76.623 69.577 1.00 36.78 93 GLN G O 1
ATOM 6365 N N . ALA E 4 94 ? 72.471 78.164 70.771 1.00 33.80 94 ALA G N 1
ATOM 6366 C CA . ALA E 4 94 ? 71.186 77.481 70.700 1.00 33.80 94 ALA G CA 1
ATOM 6367 C C . ALA E 4 94 ? 70.310 78.026 69.588 1.00 33.80 94 ALA G C 1
ATOM 6368 O O . ALA E 4 94 ? 69.120 77.700 69.526 1.00 33.80 94 ALA G O 1
ATOM 6370 N N . SER E 4 95 ? 70.869 78.875 68.729 1.00 36.52 95 SER G N 1
ATOM 6371 C CA . SER E 4 95 ? 70.140 79.443 67.606 1.00 36.52 95 SER G CA 1
ATOM 6372 C C . SER E 4 95 ? 71.025 79.471 66.369 1.00 36.52 95 SER G C 1
ATOM 6373 O O . SER E 4 95 ? 71.072 80.474 65.650 1.00 36.52 95 SER G O 1
ATOM 6376 N N . GLY E 4 96 ? 71.736 78.379 66.097 1.00 38.87 96 GLY G N 1
ATOM 6377 C CA . GLY E 4 96 ? 72.795 78.498 65.119 1.00 38.87 96 GLY G CA 1
ATOM 6378 C C . GLY E 4 96 ? 74.166 78.056 65.580 1.00 38.87 96 GLY G C 1
ATOM 6379 O O . GLY E 4 96 ? 74.442 76.855 65.633 1.00 38.87 96 GLY G O 1
ATOM 6380 N N . PHE E 4 97 ? 75.019 79.041 65.894 1.00 40.28 97 PHE G N 1
ATOM 6381 C CA . PHE E 4 97 ? 76.480 79.003 65.974 1.00 40.28 97 PHE G CA 1
ATOM 6382 C C . PHE E 4 97 ? 77.164 77.752 66.484 1.00 40.28 97 PHE G C 1
ATOM 6383 O O . PHE E 4 97 ? 77.003 77.390 67.650 1.00 40.28 97 PHE G O 1
ATOM 6391 N N . THR E 4 98 ? 78.018 77.164 65.655 1.00 40.68 98 THR G N 1
ATOM 6392 C CA . THR E 4 98 ? 78.910 76.120 66.117 1.00 40.68 98 THR G CA 1
ATOM 6393 C C . THR E 4 98 ? 79.953 76.711 67.060 1.00 40.68 98 THR G C 1
ATOM 6394 O O . THR E 4 98 ? 80.180 77.922 67.104 1.00 40.68 98 THR G O 1
ATOM 6398 N N . ARG E 4 99 ? 80.602 75.837 67.824 1.00 41.32 99 ARG G N 1
ATOM 6399 C CA . ARG E 4 99 ? 81.679 76.284 68.694 1.00 41.32 99 ARG G CA 1
ATOM 6400 C C . ARG E 4 99 ? 82.953 76.616 67.929 1.00 41.32 99 ARG G C 1
ATOM 6401 O O . ARG E 4 99 ? 83.884 77.169 68.522 1.00 41.32 99 ARG G O 1
ATOM 6409 N N . MET E 4 100 ? 83.015 76.292 66.636 1.00 41.95 100 MET G N 1
ATOM 6410 C CA . MET E 4 100 ? 84.153 76.651 65.802 1.00 41.95 100 MET G CA 1
ATOM 6411 C C . MET E 4 100 ? 84.051 78.076 65.274 1.00 41.95 100 MET G C 1
ATOM 6412 O O . MET E 4 100 ? 85.058 78.789 65.238 1.00 41.95 100 MET G O 1
ATOM 6417 N N . GLN E 4 101 ? 82.862 78.525 64.881 1.00 38.40 101 GLN G N 1
ATOM 6418 C CA . GLN E 4 101 ? 82.717 79.858 64.313 1.00 38.40 101 GLN G CA 1
ATOM 6419 C C . GLN E 4 101 ? 82.462 80.929 65.366 1.00 38.40 101 GLN G C 1
ATOM 6420 O O . GLN E 4 101 ? 82.135 82.066 65.012 1.00 38.40 101 GLN G O 1
ATOM 6426 N N . VAL E 4 102 ? 82.604 80.592 66.645 1.00 37.63 102 VAL G N 1
ATOM 6427 C CA . VAL E 4 102 ? 82.741 81.578 67.710 1.00 37.63 102 VAL G CA 1
ATOM 6428 C C . VAL E 4 102 ? 84.218 81.594 68.096 1.00 37.63 102 VAL G C 1
ATOM 6429 O O . VAL E 4 102 ? 84.744 82.606 68.570 1.00 37.63 102 VAL G O 1
ATOM 6433 N N . ALA E 4 103 ? 84.914 80.485 67.831 1.00 37.09 103 ALA G N 1
ATOM 6434 C CA . ALA E 4 103 ? 86.369 80.480 67.937 1.00 37.09 103 ALA G CA 1
ATOM 6435 C C . ALA E 4 103 ? 87.004 81.253 66.791 1.00 37.09 103 ALA G C 1
ATOM 6436 O O . ALA E 4 103 ? 88.061 81.869 66.961 1.00 37.09 103 ALA G O 1
ATOM 6438 N N . LEU E 4 104 ? 86.378 81.230 65.614 1.00 37.56 104 LEU G N 1
ATOM 6439 C CA . LEU E 4 104 ? 86.899 81.980 64.479 1.00 37.56 104 LEU G CA 1
ATOM 6440 C C . LEU E 4 104 ? 86.628 83.471 64.598 1.00 37.56 104 LEU G C 1
ATOM 6441 O O . LEU E 4 104 ? 87.236 84.256 63.866 1.00 37.56 104 LEU G O 1
ATOM 6446 N N . SER E 4 105 ? 85.730 83.879 65.491 1.00 37.14 105 SER G N 1
ATOM 6447 C CA . SER E 4 105 ? 85.421 85.286 65.693 1.00 37.14 105 SER G CA 1
ATOM 6448 C C . SER E 4 105 ? 86.310 85.950 66.734 1.00 37.14 105 SER G C 1
ATOM 6449 O O . SER E 4 105 ? 86.339 87.181 66.802 1.00 37.14 105 SER G O 1
ATOM 6452 N N . VAL E 4 106 ? 87.027 85.172 67.548 1.00 38.23 106 VAL G N 1
ATOM 6453 C CA . VAL E 4 106 ? 88.068 85.730 68.404 1.00 38.23 106 VAL G CA 1
ATOM 6454 C C . VAL E 4 106 ? 89.443 85.633 67.766 1.00 38.23 106 VAL G C 1
ATOM 6455 O O . VAL E 4 106 ? 90.409 86.179 68.319 1.00 38.23 106 VAL G O 1
ATOM 6459 N N . MET E 4 107 ? 89.566 84.958 66.625 1.00 39.79 107 MET G N 1
ATOM 6460 C CA . MET E 4 107 ? 90.788 85.007 65.837 1.00 39.79 107 MET G CA 1
ATOM 6461 C C . MET E 4 107 ? 90.761 86.124 64.808 1.00 39.79 107 MET G C 1
ATOM 6462 O O . MET E 4 107 ? 91.821 86.622 64.420 1.00 39.79 107 MET G O 1
ATOM 6467 N N . LYS E 4 108 ? 89.573 86.526 64.355 1.00 38.43 108 LYS G N 1
ATOM 6468 C CA . LYS E 4 108 ? 89.470 87.650 63.435 1.00 38.43 108 LYS G CA 1
ATOM 6469 C C . LYS E 4 108 ? 89.767 88.978 64.115 1.00 38.43 108 LYS G C 1
ATOM 6470 O O . LYS E 4 108 ? 90.153 89.934 63.436 1.00 38.43 108 LYS G O 1
ATOM 6476 N N . THR E 4 109 ? 89.595 89.063 65.432 1.00 40.76 109 THR G N 1
ATOM 6477 C CA . THR E 4 109 ? 90.044 90.216 66.198 1.00 40.76 109 THR G CA 1
ATOM 6478 C C . THR E 4 109 ? 91.409 89.995 66.828 1.00 40.76 109 THR G C 1
ATOM 6479 O O . THR E 4 109 ? 91.871 90.849 67.589 1.00 40.76 109 THR G O 1
ATOM 6483 N N . ALA E 4 110 ? 92.057 88.869 66.539 1.00 41.98 110 ALA G N 1
ATOM 6484 C CA . ALA E 4 110 ? 93.425 88.633 66.975 1.00 41.98 110 ALA G CA 1
ATOM 6485 C C . ALA E 4 110 ? 94.452 89.065 65.942 1.00 41.98 110 ALA G C 1
ATOM 6486 O O . ALA E 4 110 ? 95.598 89.338 66.308 1.00 41.98 110 ALA G O 1
ATOM 6488 N N . ILE E 4 111 ? 94.070 89.133 64.671 1.00 44.31 111 ILE G N 1
ATOM 6489 C CA . ILE E 4 111 ? 94.954 89.593 63.601 1.00 44.31 111 ILE G CA 1
ATOM 6490 C C . ILE E 4 111 ? 95.264 91.090 63.716 1.00 44.31 111 ILE G C 1
ATOM 6491 O O . ILE E 4 111 ? 96.430 91.454 63.506 1.00 44.31 111 ILE G O 1
ATOM 6496 N N . PRO E 4 112 ? 94.330 92.007 64.051 1.00 45.06 112 PRO G N 1
ATOM 6497 C CA . PRO E 4 112 ? 94.779 93.375 64.371 1.00 45.06 112 PRO G CA 1
ATOM 6498 C C . PRO E 4 112 ? 95.598 93.490 65.645 1.00 45.06 112 PRO G C 1
ATOM 6499 O O . PRO E 4 112 ? 96.297 94.497 65.817 1.00 45.06 112 PRO G O 1
ATOM 6503 N N . LEU E 4 113 ? 95.534 92.506 66.543 1.00 42.72 113 LEU G N 1
ATOM 6504 C CA . LEU E 4 113 ? 96.372 92.530 67.734 1.00 42.72 113 LEU G CA 1
ATOM 6505 C C . LEU E 4 113 ? 97.779 92.031 67.443 1.00 42.72 113 LEU G C 1
ATOM 6506 O O . LEU E 4 113 ? 98.745 92.560 68.000 1.00 42.72 113 LEU G O 1
ATOM 6511 N N . VAL E 4 114 ? 97.908 91.019 66.582 1.00 47.72 114 VAL G N 1
ATOM 6512 C CA . VAL E 4 114 ? 99.222 90.524 66.182 1.00 47.72 114 VAL G CA 1
ATOM 6513 C C . VAL E 4 114 ? 99.926 91.540 65.290 1.00 47.72 114 VAL G C 1
ATOM 6514 O O . VAL E 4 114 ? 101.136 91.764 65.420 1.00 47.72 114 VAL G O 1
ATOM 6518 N N . LEU E 4 115 ? 99.178 92.232 64.433 1.00 49.98 115 LEU G N 1
ATOM 6519 C CA . LEU E 4 115 ? 99.727 93.285 63.587 1.00 49.98 115 LEU G CA 1
ATOM 6520 C C . LEU E 4 115 ? 99.925 94.608 64.323 1.00 49.98 115 LEU G C 1
ATOM 6521 O O . LEU E 4 115 ? 100.161 95.628 63.671 1.00 49.98 115 LEU G O 1
ATOM 6526 N N . LEU E 4 116 ? 99.817 94.619 65.647 1.00 52.26 116 LEU G N 1
ATOM 6527 C CA . LEU E 4 116 ? 100.149 95.772 66.466 1.00 52.26 116 LEU G CA 1
ATOM 6528 C C . LEU E 4 116 ? 101.319 95.524 67.404 1.00 52.26 116 LEU G C 1
ATOM 6529 O O . LEU E 4 116 ? 102.074 96.454 67.677 1.00 52.26 116 LEU G O 1
ATOM 6534 N N . THR E 4 117 ? 101.501 94.298 67.888 1.00 53.28 117 THR G N 1
ATOM 6535 C CA . THR E 4 117 ? 102.637 93.968 68.736 1.00 53.28 117 THR G CA 1
ATOM 6536 C C . THR E 4 117 ? 103.883 93.611 67.940 1.00 53.28 117 THR G C 1
ATOM 6537 O O . THR E 4 117 ? 104.943 93.405 68.538 1.00 53.28 117 THR G O 1
ATOM 6541 N N . MET E 4 118 ? 103.779 93.515 66.617 1.00 58.38 118 MET G N 1
ATOM 6542 C CA . MET E 4 118 ? 104.947 93.447 65.755 1.00 58.38 118 MET G CA 1
ATOM 6543 C C . MET E 4 118 ? 105.141 94.717 64.943 1.00 58.38 118 MET G C 1
ATOM 6544 O O . MET E 4 118 ? 106.184 94.869 64.299 1.00 58.38 118 MET G O 1
ATOM 6549 N N . ALA E 4 119 ? 104.170 95.627 64.959 1.00 57.43 119 ALA G N 1
ATOM 6550 C CA . ALA E 4 119 ? 104.318 96.930 64.330 1.00 57.43 119 ALA G CA 1
ATOM 6551 C C . ALA E 4 119 ? 104.889 97.971 65.277 1.00 57.43 119 ALA G C 1
ATOM 6552 O O . ALA E 4 119 ? 105.456 98.967 64.818 1.00 57.43 119 ALA G O 1
ATOM 6554 N N . ILE E 4 120 ? 104.739 97.782 66.589 1.00 56.91 120 ILE G N 1
ATOM 6555 C CA . ILE E 4 120 ? 105.384 98.665 67.554 1.00 56.91 120 ILE G CA 1
ATOM 6556 C C . ILE E 4 120 ? 106.611 98.033 68.186 1.00 56.91 120 ILE G C 1
ATOM 6557 O O . ILE E 4 120 ? 107.407 98.751 68.809 1.00 56.91 120 ILE G O 1
ATOM 6562 N N . GLY E 4 121 ? 106.802 96.728 68.039 1.00 58.77 121 GLY G N 1
ATOM 6563 C CA . GLY E 4 121 ? 108.013 96.076 68.483 1.00 58.77 121 GLY G CA 1
ATOM 6564 C C . GLY E 4 121 ? 109.155 96.173 67.502 1.00 58.77 121 GLY G C 1
ATOM 6565 O O . GLY E 4 121 ? 110.241 95.649 67.769 1.00 58.77 121 GLY G O 1
ATOM 6566 N N . GLU E 4 122 ? 108.934 96.828 66.365 1.00 67.47 122 GLU G N 1
ATOM 6567 C CA . GLU E 4 122 ? 109.968 97.042 65.360 1.00 67.47 122 GLU G CA 1
ATOM 6568 C C . GLU E 4 122 ? 110.076 98.486 64.900 1.00 67.47 122 GLU G C 1
ATOM 6569 O O . GLU E 4 122 ? 111.145 98.879 64.421 1.00 67.47 122 GLU G O 1
ATOM 6575 N N . TRP E 4 123 ? 109.035 99.307 65.050 1.00 64.73 123 TRP G N 1
ATOM 6576 C CA . TRP E 4 123 ? 109.097 100.705 64.657 1.00 64.73 123 TRP G CA 1
ATOM 6577 C C . TRP E 4 123 ? 109.118 101.683 65.824 1.00 64.73 123 TRP G C 1
ATOM 6578 O O . TRP E 4 123 ? 109.657 102.781 65.669 1.00 64.73 123 TRP G O 1
ATOM 6589 N N . VAL E 4 124 ? 108.546 101.328 66.979 1.00 59.61 124 VAL G N 1
ATOM 6590 C CA . VAL E 4 124 ? 108.325 102.266 68.073 1.00 59.61 124 VAL G CA 1
ATOM 6591 C C . VAL E 4 124 ? 109.173 101.926 69.295 1.00 59.61 124 VAL G C 1
ATOM 6592 O O . VAL E 4 124 ? 109.879 102.786 69.829 1.00 59.61 124 VAL G O 1
ATOM 6596 N N . ALA E 4 125 ? 109.097 100.683 69.768 1.00 59.43 125 ALA G N 1
ATOM 6597 C CA . ALA E 4 125 ? 109.813 100.279 70.978 1.00 59.43 125 ALA G CA 1
ATOM 6598 C C . ALA E 4 125 ? 111.339 100.250 70.829 1.00 59.43 125 ALA G C 1
ATOM 6599 O O . ALA E 4 125 ? 112.033 100.410 71.840 1.00 59.43 125 ALA G O 1
ATOM 6601 N N . PRO E 4 126 ? 111.923 100.006 69.621 1.00 63.76 126 PRO G N 1
ATOM 6602 C CA . PRO E 4 126 ? 113.325 100.397 69.417 1.00 63.76 126 PRO G CA 1
ATOM 6603 C C . PRO E 4 126 ? 113.619 101.867 69.661 1.00 63.76 126 PRO G C 1
ATOM 6604 O O . PRO E 4 126 ? 114.428 102.213 70.526 1.00 63.76 126 PRO G O 1
ATOM 6608 N N . GLN E 4 127 ? 112.960 102.739 68.900 1.00 63.55 127 GLN G N 1
ATOM 6609 C CA . GLN E 4 127 ? 113.339 104.143 68.882 1.00 63.55 127 GLN G CA 1
ATOM 6610 C C . GLN E 4 127 ? 112.809 104.916 70.079 1.00 63.55 127 GLN G C 1
ATOM 6611 O O . GLN E 4 127 ? 113.282 106.026 70.334 1.00 63.55 127 GLN G O 1
ATOM 6617 N N . GLY E 4 128 ? 111.854 104.362 70.818 1.00 59.12 128 GLY G N 1
ATOM 6618 C CA . GLY E 4 128 ? 111.330 105.039 71.985 1.00 59.12 128 GLY G CA 1
ATOM 6619 C C . GLY E 4 128 ? 112.160 104.775 73.221 1.00 59.12 128 GLY G C 1
ATOM 6620 O O . GLY E 4 128 ? 112.414 105.684 74.015 1.00 59.12 128 GLY G O 1
ATOM 6621 N N . GLU E 4 129 ? 112.590 103.524 73.391 1.00 60.04 129 GLU G N 1
ATOM 6622 C CA . GLU E 4 129 ? 113.418 103.157 74.532 1.00 60.04 129 GLU G CA 1
ATOM 6623 C C . GLU E 4 129 ? 114.826 103.726 74.421 1.00 60.04 129 GLU G C 1
ATOM 6624 O O . GLU E 4 129 ? 115.381 104.193 75.422 1.00 60.04 129 GLU G O 1
ATOM 6630 N N . GLN E 4 130 ? 115.402 103.719 73.217 1.00 62.28 130 GLN G N 1
ATOM 6631 C CA . GLN E 4 130 ? 116.747 104.243 73.009 1.00 62.28 130 GLN G CA 1
ATOM 6632 C C . GLN E 4 130 ? 116.812 105.756 73.179 1.00 62.28 130 GLN G C 1
ATOM 6633 O O . GLN E 4 130 ? 117.789 106.268 73.734 1.00 62.28 130 GLN G O 1
ATOM 6639 N N . MET E 4 131 ? 115.785 106.483 72.743 1.00 60.77 131 MET G N 1
ATOM 6640 C CA . MET E 4 131 ? 115.775 107.932 72.901 1.00 60.77 131 MET G CA 1
ATOM 6641 C C . MET E 4 131 ? 115.424 108.369 74.316 1.00 60.77 131 MET G C 1
ATOM 6642 O O . MET E 4 131 ? 115.567 109.554 74.633 1.00 60.77 131 MET G O 1
ATOM 6647 N N . ALA E 4 132 ? 114.978 107.450 75.170 1.00 58.84 132 ALA G N 1
ATOM 6648 C CA . ALA E 4 132 ? 114.793 107.711 76.592 1.00 58.84 132 ALA G CA 1
ATOM 6649 C C . ALA E 4 132 ? 116.055 107.458 77.397 1.00 58.84 132 ALA G C 1
ATOM 6650 O O . ALA E 4 132 ? 116.361 108.220 78.318 1.00 58.84 132 ALA G O 1
ATOM 6652 N N . ARG E 4 133 ? 116.790 106.393 77.069 1.00 60.63 133 ARG G N 1
ATOM 6653 C CA . ARG E 4 133 ? 118.049 106.107 77.743 1.00 60.63 133 ARG G CA 1
ATOM 6654 C C . ARG E 4 133 ? 119.122 107.128 77.401 1.00 60.63 133 ARG G C 1
ATOM 6655 O O . ARG E 4 133 ? 120.035 107.345 78.204 1.00 60.63 133 ARG G O 1
ATOM 6663 N N . ASN E 4 134 ? 119.035 107.757 76.231 1.00 61.68 134 ASN G N 1
ATOM 6664 C CA . ASN E 4 134 ? 119.927 108.857 75.892 1.00 61.68 134 ASN G CA 1
ATOM 6665 C C . ASN E 4 134 ? 119.481 110.172 76.510 1.00 61.68 134 ASN G C 1
ATOM 6666 O O . ASN E 4 134 ? 120.320 111.038 76.776 1.00 61.68 134 ASN G O 1
ATOM 6671 N N . TYR E 4 135 ? 118.178 110.339 76.743 1.00 61.44 135 TYR G N 1
ATOM 6672 C CA . TYR E 4 135 ? 117.693 111.541 77.410 1.00 61.44 135 TYR G CA 1
ATOM 6673 C C . TYR E 4 135 ? 118.025 111.525 78.898 1.00 61.44 135 TYR G C 1
ATOM 6674 O O . TYR E 4 135 ? 118.187 112.587 79.511 1.00 61.44 135 TYR G O 1
ATOM 6683 N N . ARG E 4 136 ? 118.189 110.340 79.483 1.00 56.90 136 ARG G N 1
ATOM 6684 C CA . ARG E 4 136 ? 118.564 110.200 80.890 1.00 56.90 136 ARG G CA 1
ATOM 6685 C C . ARG E 4 136 ? 120.075 110.189 81.075 1.00 56.90 136 ARG G C 1
ATOM 6686 O O . ARG E 4 136 ? 120.603 109.578 82.007 1.00 56.90 136 ARG G O 1
ATOM 6694 N N . ALA E 4 137 ? 120.805 110.845 80.172 1.00 60.78 137 ALA G N 1
ATOM 6695 C CA . ALA E 4 137 ? 122.225 111.121 80.366 1.00 60.78 137 ALA G CA 1
ATOM 6696 C C . ALA E 4 137 ? 122.341 112.445 81.116 1.00 60.78 137 ALA G C 1
ATOM 6697 O O . ALA E 4 137 ? 122.779 113.464 80.574 1.00 60.78 137 ALA G O 1
ATOM 6699 N N . GLN E 4 138 ? 121.933 112.399 82.393 1.00 64.16 138 GLN G N 1
ATOM 6700 C CA . GLN E 4 138 ? 121.879 113.498 83.385 1.00 64.16 138 GLN G CA 1
ATOM 6701 C C . GLN E 4 138 ? 121.469 114.876 82.860 1.00 64.16 138 GLN G C 1
ATOM 6702 O O . GLN E 4 138 ? 120.325 115.080 82.453 1.00 64.16 138 GLN G O 1
ATOM 6708 N N . PRO E 4 246 ? 120.117 92.870 76.584 1.00 110.90 246 PRO G N 1
ATOM 6709 C CA . PRO E 4 246 ? 120.623 91.834 75.683 1.00 110.90 246 PRO G CA 1
ATOM 6710 C C . PRO E 4 246 ? 120.823 92.358 74.269 1.00 110.90 246 PRO G C 1
ATOM 6711 O O . PRO E 4 246 ? 120.515 91.630 73.321 1.00 110.90 246 PRO G O 1
ATOM 6715 N N . ASP E 4 247 ? 121.353 93.582 74.163 1.00 110.91 247 ASP G N 1
ATOM 6716 C CA . ASP E 4 247 ? 121.397 94.362 72.921 1.00 110.91 247 ASP G CA 1
ATOM 6717 C C . ASP E 4 247 ? 120.013 94.435 72.280 1.00 110.91 247 ASP G C 1
ATOM 6718 O O . ASP E 4 247 ? 119.830 94.147 71.096 1.00 110.91 247 ASP G O 1
ATOM 6723 N N . ALA E 4 248 ? 119.026 94.815 73.089 1.00 105.87 248 ALA G N 1
ATOM 6724 C CA . ALA E 4 248 ? 117.639 94.845 72.646 1.00 105.87 248 ALA G CA 1
ATOM 6725 C C . ALA E 4 248 ? 117.402 96.009 71.696 1.00 105.87 248 ALA G C 1
ATOM 6726 O O . ALA E 4 248 ? 117.127 97.130 72.137 1.00 105.87 248 ALA G O 1
ATOM 6728 N N . LEU E 4 249 ? 117.506 95.757 70.390 1.00 98.73 249 LEU G N 1
ATOM 6729 C CA . LEU E 4 249 ? 117.297 96.799 69.395 1.00 98.73 249 LEU G CA 1
ATOM 6730 C C . LEU E 4 249 ? 116.048 96.555 68.558 1.00 98.73 249 LEU G C 1
ATOM 6731 O O . LEU E 4 249 ? 115.103 97.340 68.636 1.00 98.73 249 LEU G O 1
ATOM 6736 N N . SER E 4 250 ? 115.982 95.451 67.820 1.00 95.62 250 SER G N 1
ATOM 6737 C CA . SER E 4 250 ? 114.895 95.235 66.871 1.00 95.62 250 SER G CA 1
ATOM 6738 C C . SER E 4 250 ? 114.875 93.768 66.473 1.00 95.62 250 SER G C 1
ATOM 6739 O O . SER E 4 250 ? 115.789 93.005 66.790 1.00 95.62 250 SER G O 1
ATOM 6742 N N . ILE E 4 251 ? 113.811 93.382 65.767 1.00 95.48 251 ILE G N 1
ATOM 6743 C CA . ILE E 4 251 ? 113.799 92.071 65.132 1.00 95.48 251 ILE G CA 1
ATOM 6744 C C . ILE E 4 251 ? 114.508 92.117 63.783 1.00 95.48 251 ILE G C 1
ATOM 6745 O O . ILE E 4 251 ? 114.947 91.075 63.280 1.00 95.48 251 ILE G O 1
ATOM 6750 N N . SER E 4 252 ? 114.664 93.306 63.199 1.00 97.34 252 SER G N 1
ATOM 6751 C CA . SER E 4 252 ? 115.434 93.479 61.975 1.00 97.34 252 SER G CA 1
ATOM 6752 C C . SER E 4 252 ? 116.871 93.891 62.263 1.00 97.34 252 SER G C 1
ATOM 6753 O O . SER E 4 252 ? 117.771 93.597 61.470 1.00 97.34 252 SER G O 1
ATOM 6756 N N . GLY E 4 253 ? 117.100 94.571 63.388 1.00 100.91 253 GLY G N 1
ATOM 6757 C CA . GLY E 4 253 ? 118.455 94.953 63.748 1.00 100.91 253 GLY G CA 1
ATOM 6758 C C . GLY E 4 253 ? 119.284 93.777 64.226 1.00 100.91 253 GLY G C 1
ATOM 6759 O O . GLY E 4 253 ? 120.475 93.681 63.921 1.00 100.91 253 GLY G O 1
ATOM 6760 N N . LEU E 4 254 ? 118.670 92.867 64.982 1.00 103.16 254 LEU G N 1
ATOM 6761 C CA . LEU E 4 254 ? 119.371 91.661 65.402 1.00 103.16 254 LEU G CA 1
ATOM 6762 C C . LEU E 4 254 ? 119.439 90.614 64.302 1.00 103.16 254 LEU G C 1
ATOM 6763 O O . LEU E 4 254 ? 120.266 89.699 64.391 1.00 103.16 254 LEU G O 1
ATOM 6768 N N . HIS E 4 255 ? 118.583 90.715 63.288 1.00 107.46 255 HIS G N 1
ATOM 6769 C CA . HIS E 4 255 ? 118.675 89.833 62.132 1.00 107.46 255 HIS G CA 1
ATOM 6770 C C . HIS E 4 255 ? 119.929 90.165 61.336 1.00 107.46 255 HIS G C 1
ATOM 6771 O O . HIS E 4 255 ? 120.122 91.315 60.926 1.00 107.46 255 HIS G O 1
ATOM 6778 N N . ASN E 4 256 ? 120.769 89.148 61.127 1.00 112.77 256 ASN G N 1
ATOM 6779 C CA . ASN E 4 256 ? 122.122 89.270 60.574 1.00 112.77 256 ASN G CA 1
ATOM 6780 C C . ASN E 4 256 ? 122.948 90.284 61.369 1.00 112.77 256 ASN G C 1
ATOM 6781 O O . ASN E 4 256 ? 123.462 91.271 60.840 1.00 112.77 256 ASN G O 1
ATOM 6786 N N . TYR E 4 257 ? 123.051 90.026 62.673 1.00 114.75 257 TYR G N 1
ATOM 6787 C CA . TYR E 4 257 ? 123.938 90.790 63.542 1.00 114.75 257 TYR G CA 1
ATOM 6788 C C . TYR E 4 257 ? 125.064 89.924 64.088 1.00 114.75 257 TYR G C 1
ATOM 6789 O O . TYR E 4 257 ? 126.237 90.249 63.878 1.00 114.75 257 TYR G O 1
ATOM 6798 N N . VAL E 4 258 ? 124.749 88.831 64.778 1.00 117.15 258 VAL G N 1
ATOM 6799 C CA . VAL E 4 258 ? 125.760 88.021 65.447 1.00 117.15 258 VAL G CA 1
ATOM 6800 C C . VAL E 4 258 ? 126.064 86.784 64.601 1.00 117.15 258 VAL G C 1
ATOM 6801 O O . VAL E 4 258 ? 125.167 86.018 64.223 1.00 117.15 258 VAL G O 1
ATOM 6805 N N . LYS E 4 259 ? 127.327 86.671 64.195 1.00 116.34 259 LYS G N 1
ATOM 6806 C CA . LYS E 4 259 ? 127.862 85.471 63.566 1.00 116.34 259 LYS G CA 1
ATOM 6807 C C . LYS E 4 259 ? 129.155 85.098 64.279 1.00 116.34 259 LYS G C 1
ATOM 6808 O O . LYS E 4 259 ? 129.483 83.917 64.429 1.00 116.34 259 LYS G O 1
ATOM 6814 N N . TYR E 4 260 ? 129.886 86.117 64.723 1.00 117.19 260 TYR G N 1
ATOM 6815 C CA . TYR E 4 260 ? 131.193 85.941 65.340 1.00 117.19 260 TYR G CA 1
ATOM 6816 C C . TYR E 4 260 ? 131.186 86.453 66.776 1.00 117.19 260 TYR G C 1
ATOM 6817 O O . TYR E 4 260 ? 132.158 87.053 67.236 1.00 117.19 260 TYR G O 1
ATOM 6826 N N . ALA E 4 268 ? 127.236 78.819 68.666 1.00 109.02 268 ALA G N 1
ATOM 6827 C CA . ALA E 4 268 ? 125.995 79.100 69.377 1.00 109.02 268 ALA G CA 1
ATOM 6828 C C . ALA E 4 268 ? 126.260 79.924 70.631 1.00 109.02 268 ALA G C 1
ATOM 6829 O O . ALA E 4 268 ? 127.347 79.867 71.204 1.00 109.02 268 ALA G O 1
ATOM 6831 N N . GLY E 4 269 ? 125.263 80.688 71.050 1.00 107.87 269 GLY G N 1
ATOM 6832 C CA . GLY E 4 269 ? 125.374 81.540 72.222 1.00 107.87 269 GLY G CA 1
ATOM 6833 C C . GLY E 4 269 ? 124.009 81.910 72.756 1.00 107.87 269 GLY G C 1
ATOM 6834 O O . GLY E 4 269 ? 123.041 81.158 72.607 1.00 107.87 269 GLY G O 1
ATOM 6835 N N . ARG E 4 270 ? 123.930 83.086 73.378 1.00 105.23 270 ARG G N 1
ATOM 6836 C CA . ARG E 4 270 ? 122.702 83.572 73.991 1.00 105.23 270 ARG G CA 1
ATOM 6837 C C . ARG E 4 270 ? 121.949 84.566 73.117 1.00 105.23 270 ARG G C 1
ATOM 6838 O O . ARG E 4 270 ? 120.718 84.627 73.197 1.00 105.23 270 ARG G O 1
ATOM 6846 N N . TYR E 4 271 ? 122.650 85.324 72.273 1.00 106.19 271 TYR G N 1
ATOM 6847 C CA . TYR E 4 271 ? 122.068 86.462 71.572 1.00 106.19 271 TYR G CA 1
ATOM 6848 C C . TYR E 4 271 ? 121.106 86.073 70.457 1.00 106.19 271 TYR G C 1
ATOM 6849 O O . TYR E 4 271 ? 120.404 86.949 69.943 1.00 106.19 271 TYR G O 1
ATOM 6858 N N . GLN E 4 272 ? 121.055 84.801 70.064 1.00 102.98 272 GLN G N 1
ATOM 6859 C CA . GLN E 4 272 ? 120.074 84.378 69.074 1.00 102.98 272 GLN G CA 1
ATOM 6860 C C . GLN E 4 272 ? 118.744 84.001 69.702 1.00 102.98 272 GLN G C 1
ATOM 6861 O O . GLN E 4 272 ? 117.716 84.031 69.017 1.00 102.98 272 GLN G O 1
ATOM 6867 N N . LEU E 4 273 ? 118.740 83.650 70.990 1.00 96.99 273 LEU G N 1
ATOM 6868 C CA . LEU E 4 273 ? 117.488 83.320 71.659 1.00 96.99 273 LEU G CA 1
ATOM 6869 C C . LEU E 4 273 ? 116.638 84.564 71.884 1.00 96.99 273 LEU G C 1
ATOM 6870 O O . LEU E 4 273 ? 115.408 84.468 71.951 1.00 96.99 273 LEU G O 1
ATOM 6875 N N . ASN E 4 274 ? 117.271 85.736 71.991 1.00 97.54 274 ASN G N 1
ATOM 6876 C CA . ASN E 4 274 ? 116.525 86.986 72.050 1.00 97.54 274 ASN G CA 1
ATOM 6877 C C . ASN E 4 274 ? 115.889 87.338 70.712 1.00 97.54 274 ASN G C 1
ATOM 6878 O O . ASN E 4 274 ? 114.975 88.166 70.676 1.00 97.54 274 ASN G O 1
ATOM 6883 N N . MET E 4 275 ? 116.354 86.739 69.616 1.00 93.78 275 MET G N 1
ATOM 6884 C CA . MET E 4 275 ? 115.687 86.928 68.335 1.00 93.78 275 MET G CA 1
ATOM 6885 C C . MET E 4 275 ? 114.463 86.030 68.212 1.00 93.78 275 MET G C 1
ATOM 6886 O O . MET E 4 275 ? 113.410 86.478 67.745 1.00 93.78 275 MET G O 1
ATOM 6891 N N . TRP E 4 276 ? 114.572 84.767 68.638 1.00 89.17 276 TRP G N 1
ATOM 6892 C CA . TRP E 4 276 ? 113.447 83.851 68.488 1.00 89.17 276 TRP G CA 1
ATOM 6893 C C . TRP E 4 276 ? 112.359 84.111 69.519 1.00 89.17 276 TRP G C 1
ATOM 6894 O O . TRP E 4 276 ? 111.179 83.886 69.236 1.00 89.17 276 TRP G O 1
ATOM 6905 N N . SER E 4 277 ? 112.717 84.620 70.697 1.00 85.75 277 SER G N 1
ATOM 6906 C CA . SER E 4 277 ? 111.726 85.028 71.682 1.00 85.75 277 SER G CA 1
ATOM 6907 C C . SER E 4 277 ? 111.167 86.420 71.405 1.00 85.75 277 SER G C 1
ATOM 6908 O O . SER E 4 277 ? 110.424 86.957 72.233 1.00 85.75 277 SER G O 1
ATOM 6911 N N . LYS E 4 278 ? 111.513 87.014 70.266 1.00 82.33 278 LYS G N 1
ATOM 6912 C CA . LYS E 4 278 ? 110.937 88.270 69.815 1.00 82.33 278 LYS G CA 1
ATOM 6913 C C . LYS E 4 278 ? 110.260 88.178 68.459 1.00 82.33 278 LYS G C 1
ATOM 6914 O O . LYS E 4 278 ? 109.430 89.033 68.149 1.00 82.33 278 LYS G O 1
ATOM 6920 N N . ILE E 4 279 ? 110.587 87.177 67.638 1.00 79.12 279 ILE G N 1
ATOM 6921 C CA . ILE E 4 279 ? 109.963 87.107 66.321 1.00 79.12 279 ILE G CA 1
ATOM 6922 C C . ILE E 4 279 ? 108.566 86.500 66.423 1.00 79.12 279 ILE G C 1
ATOM 6923 O O . ILE E 4 279 ? 107.637 86.948 65.741 1.00 79.12 279 ILE G O 1
ATOM 6928 N N . PHE E 4 280 ? 108.368 85.518 67.305 1.00 72.61 280 PHE G N 1
ATOM 6929 C CA . PHE E 4 280 ? 107.029 84.976 67.479 1.00 72.61 280 PHE G CA 1
ATOM 6930 C C . PHE E 4 280 ? 106.510 85.273 68.880 1.00 72.61 280 PHE G C 1
ATOM 6931 O O . PHE E 4 280 ? 105.751 84.491 69.459 1.00 72.61 280 PHE G O 1
ATOM 6939 N N . GLN E 4 281 ? 106.925 86.405 69.424 1.00 61.52 281 GLN G N 1
ATOM 6940 C CA . GLN E 4 281 ? 106.211 87.059 70.512 1.00 61.52 281 GLN G CA 1
ATOM 6941 C C . GLN E 4 281 ? 104.833 87.564 70.060 1.00 61.52 281 GLN G C 1
ATOM 6942 O O . GLN E 4 281 ? 103.905 87.546 70.878 1.00 61.52 281 GLN G O 1
ATOM 6948 N N . PRO E 4 282 ? 104.621 88.022 68.808 1.00 58.27 282 PRO G N 1
ATOM 6949 C CA . PRO E 4 282 ? 103.231 88.160 68.337 1.00 58.27 282 PRO G CA 1
ATOM 6950 C C . PRO E 4 282 ? 102.473 86.849 68.209 1.00 58.27 282 PRO G C 1
ATOM 6951 O O . PRO E 4 282 ? 101.238 86.875 68.254 1.00 58.27 282 PRO G O 1
ATOM 6955 N N . LEU E 4 283 ? 103.152 85.713 68.037 1.00 55.98 283 LEU G N 1
ATOM 6956 C CA . LEU E 4 283 ? 102.438 84.442 67.986 1.00 55.98 283 LEU G CA 1
ATOM 6957 C C . LEU E 4 283 ? 101.910 84.053 69.358 1.00 55.98 283 LEU G C 1
ATOM 6958 O O . LEU E 4 283 ? 100.905 83.342 69.454 1.00 55.98 283 LEU G O 1
ATOM 6963 N N . SER E 4 284 ? 102.564 84.512 70.423 1.00 51.52 284 SER G N 1
ATOM 6964 C CA . SER E 4 284 ? 102.109 84.242 71.779 1.00 51.52 284 SER G CA 1
ATOM 6965 C C . SER E 4 284 ? 100.870 85.041 72.157 1.00 51.52 284 SER G C 1
ATOM 6966 O O . SER E 4 284 ? 100.228 84.715 73.158 1.00 51.52 284 SER G O 1
ATOM 6969 N N . VAL E 4 285 ? 100.522 86.074 71.390 1.00 47.80 285 VAL G N 1
ATOM 6970 C CA . VAL E 4 285 ? 99.276 86.793 71.630 1.00 47.80 285 VAL G CA 1
ATOM 6971 C C . VAL E 4 285 ? 98.091 85.969 71.143 1.00 47.80 285 VAL G C 1
ATOM 6972 O O . VAL E 4 285 ? 97.062 85.868 71.820 1.00 47.80 285 VAL G O 1
ATOM 6976 N N . ALA E 4 286 ? 98.224 85.352 69.966 1.00 46.64 286 ALA G N 1
ATOM 6977 C CA . ALA E 4 286 ? 97.133 84.555 69.419 1.00 46.64 286 ALA G CA 1
ATOM 6978 C C . ALA E 4 286 ? 96.979 83.226 70.145 1.00 46.64 286 ALA G C 1
ATOM 6979 O O . ALA E 4 286 ? 95.897 82.631 70.117 1.00 46.64 286 ALA G O 1
ATOM 6981 N N . VAL E 4 287 ? 98.041 82.742 70.791 1.00 45.52 287 VAL G N 1
ATOM 6982 C CA . VAL E 4 287 ? 97.931 81.520 71.581 1.00 45.52 287 VAL G CA 1
ATOM 6983 C C . VAL E 4 287 ? 97.163 81.790 72.869 1.00 45.52 287 VAL G C 1
ATOM 6984 O O . VAL E 4 287 ? 96.301 80.995 73.266 1.00 45.52 287 VAL G O 1
ATOM 6988 N N . MET E 4 288 ? 97.416 82.930 73.513 1.00 44.37 288 MET G N 1
ATOM 6989 C CA . MET E 4 288 ? 96.758 83.249 74.773 1.00 44.37 288 MET G CA 1
ATOM 6990 C C . MET E 4 288 ? 95.304 83.666 74.595 1.00 44.37 288 MET G C 1
ATOM 6991 O O . MET E 4 288 ? 94.517 83.512 75.532 1.00 44.37 288 MET G O 1
ATOM 6996 N N . MET E 4 289 ? 94.927 84.188 73.428 1.00 43.69 289 MET G N 1
ATOM 6997 C CA . MET E 4 289 ? 93.512 84.412 73.156 1.00 43.69 289 MET G CA 1
ATOM 6998 C C . MET E 4 289 ? 92.792 83.109 72.848 1.00 43.69 289 MET G C 1
ATOM 6999 O O . MET E 4 289 ? 91.591 82.991 73.109 1.00 43.69 289 MET G O 1
ATOM 7004 N N . LEU E 4 290 ? 93.502 82.133 72.281 1.00 45.82 290 LEU G N 1
ATOM 7005 C CA . LEU E 4 290 ? 92.935 80.801 72.119 1.00 45.82 290 LEU G CA 1
ATOM 7006 C C . LEU E 4 290 ? 92.848 80.085 73.458 1.00 45.82 290 LEU G C 1
ATOM 7007 O O . LEU E 4 290 ? 91.921 79.303 73.694 1.00 45.82 290 LEU G O 1
ATOM 7012 N N . MET E 4 291 ? 93.803 80.349 74.352 1.00 46.84 291 MET G N 1
ATOM 7013 C CA . MET E 4 291 ? 93.794 79.714 75.664 1.00 46.84 291 MET G CA 1
ATOM 7014 C C . MET E 4 291 ? 92.720 80.311 76.561 1.00 46.84 291 MET G C 1
ATOM 7015 O O . MET E 4 291 ? 92.117 79.601 77.372 1.00 46.84 291 MET G O 1
ATOM 7020 N N . ALA E 4 292 ? 92.461 81.613 76.425 1.00 41.44 292 ALA G N 1
ATOM 7021 C CA . ALA E 4 292 ? 91.412 82.266 77.197 1.00 41.44 292 ALA G CA 1
ATOM 7022 C C . ALA E 4 292 ? 90.018 81.862 76.751 1.00 41.44 292 ALA G C 1
ATOM 7023 O O . ALA E 4 292 ? 89.058 82.120 77.478 1.00 41.44 292 ALA G O 1
ATOM 7025 N N . LEU E 4 293 ? 89.887 81.258 75.576 1.00 41.71 293 LEU G N 1
ATOM 7026 C CA . LEU E 4 293 ? 88.637 80.693 75.094 1.00 41.71 293 LEU G CA 1
ATOM 7027 C C . LEU E 4 293 ? 88.516 79.207 75.393 1.00 41.71 293 LEU G C 1
ATOM 7028 O O . LEU E 4 293 ? 87.398 78.697 75.519 1.00 41.71 293 LEU G O 1
ATOM 7033 N N . SER E 4 294 ? 89.647 78.515 75.548 1.00 47.27 294 SER G N 1
ATOM 7034 C CA . SER E 4 294 ? 89.625 77.072 75.760 1.00 47.27 294 SER G CA 1
ATOM 7035 C C . SER E 4 294 ? 89.091 76.703 77.136 1.00 47.27 294 SER G C 1
ATOM 7036 O O . SER E 4 294 ? 88.441 75.663 77.279 1.00 47.27 294 SER G O 1
ATOM 7039 N N . PHE E 4 295 ? 89.343 77.520 78.158 1.00 43.74 295 PHE G N 1
ATOM 7040 C CA . PHE E 4 295 ? 88.684 77.326 79.444 1.00 43.74 295 PHE G CA 1
ATOM 7041 C C . PHE E 4 295 ? 87.689 78.439 79.750 1.00 43.74 295 PHE G C 1
ATOM 7042 O O . PHE E 4 295 ? 87.542 78.863 80.888 1.00 43.74 295 PHE G O 1
ATOM 7050 N N . ILE E 4 296 ? 86.999 78.929 78.727 1.00 39.52 296 ILE G N 1
ATOM 7051 C CA . ILE E 4 296 ? 85.658 79.466 78.876 1.00 39.52 296 ILE G CA 1
ATOM 7052 C C . ILE E 4 296 ? 84.618 78.437 78.456 1.00 39.52 296 ILE G C 1
ATOM 7053 O O . ILE E 4 296 ? 83.614 78.243 79.141 1.00 39.52 296 ILE G O 1
ATOM 7058 N N . PHE E 4 297 ? 84.894 77.700 77.383 1.00 41.84 297 PHE G N 1
ATOM 7059 C CA . PHE E 4 297 ? 84.126 76.504 77.071 1.00 41.84 297 PHE G CA 1
ATOM 7060 C C . PHE E 4 297 ? 84.417 75.359 78.030 1.00 41.84 297 PHE G C 1
ATOM 7061 O O . PHE E 4 297 ? 83.623 74.416 78.101 1.00 41.84 297 PHE G O 1
ATOM 7069 N N . GLY E 4 298 ? 85.526 75.416 78.761 1.00 42.41 298 GLY G N 1
ATOM 7070 C CA . GLY E 4 298 ? 85.872 74.394 79.714 1.00 42.41 298 GLY G CA 1
ATOM 7071 C C . GLY E 4 298 ? 85.493 74.771 81.131 1.00 42.41 298 GLY G C 1
ATOM 7072 O O . GLY E 4 298 ? 84.360 75.172 81.408 1.00 42.41 298 GLY G O 1
ATOM 7073 N N . PRO E 4 299 ? 86.434 74.634 82.062 1.00 44.82 299 PRO G N 1
ATOM 7074 C CA . PRO E 4 299 ? 86.082 74.764 83.481 1.00 44.82 299 PRO G CA 1
ATOM 7075 C C . PRO E 4 299 ? 86.117 76.170 84.062 1.00 44.82 299 PRO G C 1
ATOM 7076 O O . PRO E 4 299 ? 86.577 76.327 85.195 1.00 44.82 299 PRO G O 1
ATOM 7080 N N . LEU E 4 300 ? 85.630 77.189 83.347 1.00 41.80 300 LEU G N 1
ATOM 7081 C CA . LEU E 4 300 ? 85.367 78.482 83.973 1.00 41.80 300 LEU G CA 1
ATOM 7082 C C . LEU E 4 300 ? 84.130 79.149 83.386 1.00 41.80 300 LEU G C 1
ATOM 7083 O O . LEU E 4 300 ? 84.065 80.381 83.321 1.00 41.80 300 LEU G O 1
ATOM 7088 N N . ARG E 4 301 ? 83.145 78.371 82.938 1.00 46.71 301 ARG G N 1
ATOM 7089 C CA . ARG E 4 301 ? 81.948 79.003 82.398 1.00 46.71 301 ARG G CA 1
ATOM 7090 C C . ARG E 4 301 ? 80.945 79.355 83.484 1.00 46.71 301 ARG G C 1
ATOM 7091 O O . ARG E 4 301 ? 80.135 80.269 83.297 1.00 46.71 301 ARG G O 1
ATOM 7099 N N . SER E 4 302 ? 80.987 78.664 84.618 1.00 47.01 302 SER G N 1
ATOM 7100 C CA . SER E 4 302 ? 80.010 78.839 85.683 1.00 47.01 302 SER G CA 1
ATOM 7101 C C . SER E 4 302 ? 80.696 79.194 86.991 1.00 47.01 302 SER G C 1
ATOM 7102 O O . SER E 4 302 ? 80.249 78.811 88.074 1.00 47.01 302 SER G O 1
ATOM 7105 N N . VAL E 4 303 ? 81.794 79.936 86.908 1.00 43.16 303 VAL G N 1
ATOM 7106 C CA . VAL E 4 303 ? 82.495 80.429 88.088 1.00 43.16 303 VAL G CA 1
ATOM 7107 C C . VAL E 4 303 ? 82.192 81.920 88.190 1.00 43.16 303 VAL G C 1
ATOM 7108 O O . VAL E 4 303 ? 81.713 82.508 87.211 1.00 43.16 303 VAL G O 1
ATOM 7112 N N . PRO E 4 304 ? 82.397 82.563 89.340 1.00 43.96 304 PRO G N 1
ATOM 7113 C CA . PRO E 4 304 ? 82.264 84.023 89.397 1.00 43.96 304 PRO G CA 1
ATOM 7114 C C . PRO E 4 304 ? 83.371 84.721 88.619 1.00 43.96 304 PRO G C 1
ATOM 7115 O O . PRO E 4 304 ? 84.367 84.125 88.210 1.00 43.96 304 PRO G O 1
ATOM 7119 N N . MET E 4 305 ? 83.177 86.026 88.428 1.00 44.44 305 MET G N 1
ATOM 7120 C CA . MET E 4 305 ? 84.091 86.809 87.602 1.00 44.44 305 MET G CA 1
ATOM 7121 C C . MET E 4 305 ? 85.447 86.998 88.270 1.00 44.44 305 MET G C 1
ATOM 7122 O O . MET E 4 305 ? 86.461 87.122 87.576 1.00 44.44 305 MET G O 1
ATOM 7127 N N . GLY E 4 306 ? 85.493 87.002 89.604 1.00 43.25 306 GLY G N 1
ATOM 7128 C CA . GLY E 4 306 ? 86.758 87.172 90.296 1.00 43.25 306 GLY G CA 1
ATOM 7129 C C . GLY E 4 306 ? 87.678 85.979 90.201 1.00 43.25 306 GLY G C 1
ATOM 7130 O O . GLY E 4 306 ? 88.899 86.133 90.280 1.00 43.25 306 GLY G O 1
ATOM 7131 N N . VAL E 4 307 ? 87.117 84.782 90.024 1.00 41.48 307 VAL G N 1
ATOM 7132 C CA . VAL E 4 307 ? 87.932 83.582 89.884 1.00 41.48 307 VAL G CA 1
ATOM 7133 C C . VAL E 4 307 ? 88.624 83.565 88.523 1.00 41.48 307 VAL G C 1
ATOM 7134 O O . VAL E 4 307 ? 89.749 83.064 88.391 1.00 41.48 307 VAL G O 1
ATOM 7138 N N . ARG E 4 308 ? 87.994 84.154 87.504 1.00 40.08 308 ARG G N 1
ATOM 7139 C CA . ARG E 4 308 ? 88.614 84.232 86.185 1.00 40.08 308 ARG G CA 1
ATOM 7140 C C . ARG E 4 308 ? 89.770 85.224 86.171 1.00 40.08 308 ARG G C 1
ATOM 7141 O O . ARG E 4 308 ? 90.735 85.046 85.421 1.00 40.08 308 ARG G O 1
ATOM 7149 N N . VAL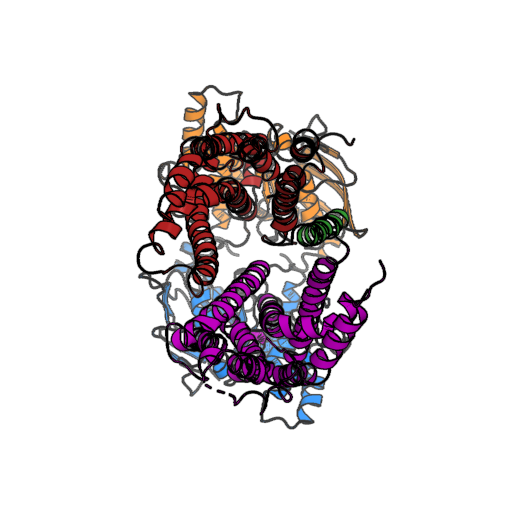 E 4 309 ? 89.684 86.282 86.979 1.00 41.83 309 VAL G N 1
ATOM 7150 C CA . VAL E 4 309 ? 90.771 87.252 87.049 1.00 41.83 309 VAL G CA 1
ATOM 7151 C C . VAL E 4 309 ? 91.957 86.664 87.801 1.00 41.83 309 VAL G C 1
ATOM 7152 O O . VAL E 4 309 ? 93.111 86.828 87.393 1.00 41.83 309 VAL G O 1
ATOM 7156 N N . VAL E 4 310 ? 91.685 85.960 88.904 1.00 43.91 310 VAL G N 1
ATOM 7157 C CA . VAL E 4 310 ? 92.728 85.309 89.695 1.00 43.91 310 VAL G CA 1
ATOM 7158 C C . VAL E 4 310 ? 93.430 84.226 88.882 1.00 43.91 310 VAL G C 1
ATOM 7159 O O . VAL E 4 310 ? 94.656 84.075 88.960 1.00 43.91 310 VAL G O 1
ATOM 7163 N N . THR E 4 311 ? 92.682 83.503 88.045 1.00 45.41 311 THR G N 1
ATOM 7164 C CA . THR E 4 311 ? 93.287 82.535 87.134 1.00 45.41 311 THR G CA 1
ATOM 7165 C C . THR E 4 311 ? 94.102 83.232 86.047 1.00 45.41 311 THR G C 1
ATOM 7166 O O . THR E 4 311 ? 95.163 82.740 85.646 1.00 45.41 311 THR G O 1
ATOM 7170 N N . GLY E 4 312 ? 93.634 84.391 85.577 1.00 44.41 312 GLY G N 1
ATOM 7171 C CA . GLY E 4 312 ? 94.365 85.123 84.557 1.00 44.41 312 GLY G CA 1
ATOM 7172 C C . GLY E 4 312 ? 95.669 85.714 85.053 1.00 44.41 312 GLY G C 1
ATOM 7173 O O . GLY E 4 312 ? 96.625 85.841 84.284 1.00 44.41 312 GLY G O 1
ATOM 7174 N N . ILE E 4 313 ? 95.732 86.083 86.332 1.00 48.93 313 ILE G N 1
ATOM 7175 C CA . ILE E 4 313 ? 96.994 86.531 86.910 1.00 48.93 313 ILE G CA 1
ATOM 7176 C C . ILE E 4 313 ? 97.905 85.341 87.185 1.00 48.93 313 ILE G C 1
ATOM 7177 O O . ILE E 4 313 ? 99.116 85.407 86.950 1.00 48.93 313 ILE G O 1
ATOM 7182 N N . SER E 4 314 ? 97.328 84.227 87.652 1.00 51.79 314 SER G N 1
ATOM 7183 C CA . SER E 4 314 ? 98.116 83.053 88.022 1.00 51.79 314 SER G CA 1
ATOM 7184 C C . SER E 4 314 ? 98.763 82.395 86.810 1.00 51.79 314 SER G C 1
ATOM 7185 O O . SER E 4 314 ? 99.893 81.903 86.894 1.00 51.79 314 SER G O 1
ATOM 7188 N N . PHE E 4 315 ? 98.066 82.368 85.677 1.00 52.67 315 PHE G N 1
ATOM 7189 C CA . PHE E 4 315 ? 98.651 81.867 84.442 1.00 52.67 315 PHE G CA 1
ATOM 7190 C C . PHE E 4 315 ? 99.498 82.912 83.732 1.00 52.67 315 PHE G C 1
ATOM 7191 O O . PHE E 4 315 ? 100.073 82.614 82.682 1.00 52.67 315 PHE G O 1
ATOM 7199 N N . GLY E 4 316 ? 99.580 84.123 84.275 1.00 57.42 316 GLY G N 1
ATOM 7200 C CA . GLY E 4 316 ? 100.542 85.106 83.826 1.00 57.42 316 GLY G CA 1
ATOM 7201 C C . GLY E 4 316 ? 101.803 85.024 84.660 1.00 57.42 316 GLY G C 1
ATOM 7202 O O . GLY E 4 316 ? 102.808 85.669 84.353 1.00 57.42 316 GLY G O 1
ATOM 7203 N N . PHE E 4 317 ? 101.747 84.237 85.736 1.00 63.09 317 PHE G N 1
ATOM 7204 C CA . PHE E 4 317 ? 102.942 83.927 86.512 1.00 63.09 317 PHE G CA 1
ATOM 7205 C C . PHE E 4 317 ? 103.676 82.732 85.922 1.00 63.09 317 PHE G C 1
ATOM 7206 O O . PHE E 4 317 ? 104.911 82.703 85.906 1.00 63.09 317 PHE G O 1
ATOM 7214 N N . VAL E 4 318 ? 102.922 81.735 85.446 1.00 62.74 318 VAL G N 1
ATOM 7215 C CA . VAL E 4 318 ? 103.507 80.553 84.818 1.00 62.74 318 VAL G CA 1
ATOM 7216 C C . VAL E 4 318 ? 104.221 80.935 83.527 1.00 62.74 318 VAL G C 1
ATOM 7217 O O . VAL E 4 318 ? 105.298 80.400 83.222 1.00 62.74 318 VAL G O 1
ATOM 7221 N N . PHE E 4 319 ? 103.672 81.901 82.777 1.00 64.52 319 PHE G N 1
ATOM 7222 C CA . PHE E 4 319 ? 104.325 82.341 81.547 1.00 64.52 319 PHE G CA 1
ATOM 7223 C C . PHE E 4 319 ? 105.593 83.133 81.824 1.00 64.52 319 PHE G C 1
ATOM 7224 O O . PHE E 4 319 ? 106.491 83.149 80.979 1.00 64.52 319 PHE G O 1
ATOM 7232 N N . TYR E 4 320 ? 105.686 83.791 82.980 1.00 68.79 320 TYR G N 1
ATOM 7233 C CA . TYR E 4 320 ? 106.964 84.363 83.381 1.00 68.79 320 TYR G CA 1
ATOM 7234 C C . TYR E 4 320 ? 107.971 83.276 83.721 1.00 68.79 320 TYR G C 1
ATOM 7235 O O . TYR E 4 320 ? 109.147 83.393 83.361 1.00 68.79 320 TYR G O 1
ATOM 7244 N N . VAL E 4 321 ? 107.527 82.227 84.420 1.00 69.91 321 VAL G N 1
ATOM 7245 C CA . VAL E 4 321 ? 108.400 81.117 84.794 1.00 69.91 321 VAL G CA 1
ATOM 7246 C C . VAL E 4 321 ? 108.906 80.345 83.588 1.00 69.91 321 VAL G C 1
ATOM 7247 O O . VAL E 4 321 ? 110.105 80.060 83.508 1.00 69.91 321 VAL G O 1
ATOM 7251 N N . LEU E 4 322 ? 108.049 80.064 82.610 1.00 72.22 322 LEU G N 1
ATOM 7252 C CA . LEU E 4 322 ? 108.468 79.339 81.419 1.00 72.22 322 LEU G CA 1
ATOM 7253 C C . LEU E 4 322 ? 109.332 80.165 80.477 1.00 72.22 322 LEU G C 1
ATOM 7254 O O . LEU E 4 322 ? 109.945 79.595 79.570 1.00 72.22 322 LEU G O 1
ATOM 7259 N N . ASP E 4 323 ? 109.401 81.481 80.661 1.00 77.17 323 ASP G N 1
ATOM 7260 C CA . ASP E 4 323 ? 110.212 82.313 79.788 1.00 77.17 323 ASP G CA 1
ATOM 7261 C C . ASP E 4 323 ? 111.621 82.509 80.327 1.00 77.17 323 ASP G C 1
ATOM 7262 O O . ASP E 4 323 ? 112.561 82.646 79.538 1.00 77.17 323 ASP G O 1
ATOM 7267 N N . GLN E 4 324 ? 111.793 82.485 81.649 1.00 79.80 324 GLN G N 1
ATOM 7268 C CA . GLN E 4 324 ? 113.087 82.727 82.270 1.00 79.80 324 GLN G CA 1
ATOM 7269 C C . GLN E 4 324 ? 113.729 81.476 82.848 1.00 79.80 324 GLN G C 1
ATOM 7270 O O . GLN E 4 324 ? 114.865 81.552 83.325 1.00 79.80 324 GLN G O 1
ATOM 7276 N N . ILE E 4 325 ? 113.032 80.344 82.846 1.00 84.81 325 ILE G N 1
ATOM 7277 C CA . ILE E 4 325 ? 113.622 79.065 83.228 1.00 84.81 325 ILE G CA 1
ATOM 7278 C C . ILE E 4 325 ? 113.807 78.142 82.028 1.00 84.81 325 ILE G C 1
ATOM 7279 O O . ILE E 4 325 ? 114.706 77.291 82.050 1.00 84.81 325 ILE G O 1
ATOM 7284 N N . PHE E 4 326 ? 113.076 78.341 80.935 1.00 89.35 326 PHE G N 1
ATOM 7285 C CA . PHE E 4 326 ? 113.427 77.691 79.681 1.00 89.35 326 PHE G CA 1
ATOM 7286 C C . PHE E 4 326 ? 114.290 78.571 78.790 1.00 89.35 326 PHE G C 1
ATOM 7287 O O . PHE E 4 326 ? 114.677 78.138 77.701 1.00 89.35 326 PHE G O 1
ATOM 7295 N N . GLY E 4 327 ? 114.602 79.790 79.219 1.00 93.00 327 GLY G N 1
ATOM 7296 C CA . GLY E 4 327 ? 115.468 80.662 78.466 1.00 93.00 327 GLY G CA 1
ATOM 7297 C C . GLY E 4 327 ? 116.927 80.262 78.556 1.00 93.00 327 GLY G C 1
ATOM 7298 O O . GLY E 4 327 ? 117.534 79.843 77.567 1.00 93.00 327 GLY G O 1
ATOM 7299 N N . PRO E 4 328 ? 117.527 80.396 79.744 1.00 95.84 328 PRO G N 1
ATOM 7300 C CA . PRO E 4 328 ? 118.916 79.934 79.900 1.00 95.84 328 PRO G CA 1
ATOM 7301 C C . PRO E 4 328 ? 119.072 78.429 79.787 1.00 95.84 328 PRO G C 1
ATOM 7302 O O . PRO E 4 328 ? 119.927 77.969 79.021 1.00 95.84 328 PRO G O 1
ATOM 7306 N N . LEU E 4 329 ? 118.222 77.655 80.477 1.00 96.42 329 LEU G N 1
ATOM 7307 C CA . LEU E 4 329 ? 118.458 76.224 80.685 1.00 96.42 329 LEU G CA 1
ATOM 7308 C C . LEU E 4 329 ? 118.372 75.415 79.393 1.00 96.42 329 LEU G C 1
ATOM 7309 O O . LEU E 4 329 ? 118.882 74.291 79.334 1.00 96.42 329 LEU G O 1
ATOM 7314 N N . THR E 4 330 ? 117.763 75.966 78.349 1.00 97.53 330 THR G N 1
ATOM 7315 C CA . THR E 4 330 ? 117.806 75.289 77.055 1.00 97.53 330 THR G CA 1
ATOM 7316 C C . THR E 4 330 ? 119.121 75.519 76.294 1.00 97.53 330 THR G C 1
ATOM 7317 O O . THR E 4 330 ? 119.198 75.172 75.117 1.00 97.53 330 THR G O 1
ATOM 7321 N N . LEU E 4 331 ? 120.161 76.112 76.878 1.00 100.64 331 LEU G N 1
ATOM 7322 C CA . LEU E 4 331 ? 121.450 76.228 76.207 1.00 100.64 331 LEU G CA 1
ATOM 7323 C C . LEU E 4 331 ? 122.561 75.664 77.083 1.00 100.64 331 LEU G C 1
ATOM 7324 O O . LEU E 4 331 ? 123.527 75.079 76.583 1.00 100.64 331 LEU G O 1
ATOM 7329 N N . VAL E 4 332 ? 122.423 75.836 78.398 1.00 103.87 332 VAL G N 1
ATOM 7330 C CA . VAL E 4 332 ? 123.525 75.561 79.315 1.00 103.87 332 VAL G CA 1
ATOM 7331 C C . VAL E 4 332 ? 123.440 74.143 79.872 1.00 103.87 332 VAL G C 1
ATOM 7332 O O . VAL E 4 332 ? 124.460 73.546 80.237 1.00 103.87 332 VAL G O 1
ATOM 7336 N N . TYR E 4 333 ? 122.231 73.585 79.967 1.00 106.52 333 TYR G N 1
ATOM 7337 C CA . TYR E 4 333 ? 122.043 72.214 80.429 1.00 106.52 333 TYR G CA 1
ATOM 7338 C C . TYR E 4 333 ? 121.283 71.384 79.405 1.00 106.52 333 TYR G C 1
ATOM 7339 O O . TYR E 4 333 ? 120.678 70.367 79.756 1.00 106.52 333 TYR G O 1
ATOM 7348 N N . GLY E 4 334 ? 121.302 71.806 78.144 1.00 102.97 334 GLY G N 1
ATOM 7349 C CA . GLY E 4 334 ? 120.647 71.091 77.067 1.00 102.97 334 GLY G CA 1
ATOM 7350 C C . GLY E 4 334 ? 120.990 71.706 75.727 1.00 102.97 334 GLY G C 1
ATOM 7351 O O . GLY E 4 334 ? 121.796 72.639 75.667 1.00 102.97 334 GLY G O 1
ATOM 7352 N N . ILE E 4 335 ? 120.397 71.206 74.646 1.00 102.30 335 ILE G N 1
ATOM 7353 C CA . ILE E 4 335 ? 120.670 71.732 73.304 1.00 102.30 335 ILE G CA 1
ATOM 7354 C C . ILE E 4 335 ? 119.480 72.072 72.390 1.00 102.30 335 ILE G C 1
ATOM 7355 O O . ILE E 4 335 ? 119.549 71.726 71.202 1.00 102.30 335 ILE G O 1
ATOM 7360 N N . PRO E 4 336 ? 118.409 72.766 72.802 1.00 98.60 336 PRO G N 1
ATOM 7361 C CA . PRO E 4 336 ? 117.536 73.387 71.783 1.00 98.60 336 PRO G CA 1
ATOM 7362 C C . PRO E 4 336 ? 118.157 74.642 71.194 1.00 98.60 336 PRO G C 1
ATOM 7363 O O . PRO E 4 336 ? 118.382 75.629 71.910 1.00 98.60 336 PRO G O 1
ATOM 7367 N N . PRO E 4 337 ? 118.457 74.645 69.886 1.00 94.70 337 PRO G N 1
ATOM 7368 C CA . PRO E 4 337 ? 118.984 75.862 69.248 1.00 94.70 337 PRO G CA 1
ATOM 7369 C C . PRO E 4 337 ? 117.961 76.977 69.051 1.00 94.70 337 PRO G C 1
ATOM 7370 O O . PRO E 4 337 ? 118.184 78.116 69.476 1.00 94.70 337 PRO G O 1
ATOM 7374 N N . ILE E 4 338 ? 116.835 76.656 68.414 1.00 90.77 338 ILE G N 1
ATOM 7375 C CA . ILE E 4 338 ? 115.815 77.644 68.064 1.00 90.77 338 ILE G CA 1
ATOM 7376 C C . ILE E 4 338 ? 114.531 77.399 68.846 1.00 90.77 338 ILE G C 1
ATOM 7377 O O . ILE E 4 338 ? 113.895 78.340 69.329 1.00 90.77 338 ILE G O 1
ATOM 7382 N N . ILE E 4 339 ? 114.178 76.130 69.052 1.00 87.02 339 ILE G N 1
ATOM 7383 C CA . ILE E 4 339 ? 112.897 75.742 69.635 1.00 87.02 339 ILE G CA 1
ATOM 7384 C C . ILE E 4 339 ? 112.844 75.977 71.141 1.00 87.02 339 ILE G C 1
ATOM 7385 O O . ILE E 4 339 ? 111.817 75.712 71.774 1.00 87.02 339 ILE G O 1
ATOM 7390 N N . GLY E 4 340 ? 113.941 76.457 71.732 1.00 83.55 340 GLY G N 1
ATOM 7391 C CA . GLY E 4 340 ? 113.926 76.801 73.144 1.00 83.55 340 GLY G CA 1
ATOM 7392 C C . GLY E 4 340 ? 113.051 77.996 73.465 1.00 83.55 340 GLY G C 1
ATOM 7393 O O . GLY E 4 340 ? 112.554 78.121 74.587 1.00 83.55 340 GLY G O 1
ATOM 7394 N N . ALA E 4 341 ? 112.855 78.890 72.499 1.00 78.43 341 ALA G N 1
ATOM 7395 C CA . ALA E 4 341 ? 111.930 80.004 72.648 1.00 78.43 341 ALA G CA 1
ATOM 7396 C C . ALA E 4 341 ? 110.498 79.623 72.307 1.00 78.43 341 ALA G C 1
ATOM 7397 O O . ALA E 4 341 ? 109.577 80.386 72.614 1.00 78.43 341 ALA G O 1
ATOM 7399 N N . LEU E 4 342 ? 110.290 78.462 71.687 1.00 74.05 342 LEU G N 1
ATOM 7400 C CA . LEU E 4 342 ? 108.962 78.010 71.298 1.00 74.05 342 LEU G CA 1
ATOM 7401 C C . LEU E 4 342 ? 108.191 77.410 72.465 1.00 74.05 342 LEU G C 1
ATOM 7402 O O . LEU E 4 342 ? 106.966 77.550 72.529 1.00 74.05 342 LEU G O 1
ATOM 7407 N N . LEU E 4 343 ? 108.891 76.744 73.386 1.00 74.27 343 LEU G N 1
ATOM 7408 C CA . LEU E 4 343 ? 108.326 76.082 74.563 1.00 74.27 343 LEU G CA 1
ATOM 7409 C C . LEU E 4 343 ? 107.470 76.953 75.492 1.00 74.27 343 LEU G C 1
ATOM 7410 O O . LEU E 4 343 ? 106.605 76.395 76.178 1.00 74.27 343 LEU G O 1
ATOM 7415 N N . PRO E 4 344 ? 107.668 78.280 75.602 1.00 70.46 344 PRO G N 1
ATOM 7416 C CA . PRO E 4 344 ? 106.605 79.089 76.233 1.00 70.46 344 PRO G CA 1
ATOM 7417 C C . PRO E 4 344 ? 105.285 79.071 75.480 1.00 70.46 344 PRO G C 1
ATOM 7418 O O . PRO E 4 344 ? 104.223 78.963 76.105 1.00 70.46 344 PRO G O 1
ATOM 7422 N N . SER E 4 345 ? 105.316 79.177 74.152 1.00 65.90 345 SER G N 1
ATOM 7423 C CA . SER E 4 345 ? 104.075 79.207 73.387 1.00 65.90 345 SER G CA 1
ATOM 7424 C C . SER E 4 345 ? 103.583 77.813 73.025 1.00 65.90 345 SER G C 1
ATOM 7425 O O . SER E 4 345 ? 102.372 77.597 72.927 1.00 65.90 345 SER G O 1
ATOM 7428 N N . ALA E 4 346 ? 104.494 76.861 72.824 1.00 66.73 346 ALA G N 1
ATOM 7429 C CA . ALA E 4 346 ? 104.098 75.516 72.431 1.00 66.73 346 ALA G CA 1
ATOM 7430 C C . ALA E 4 346 ? 103.456 74.732 73.565 1.00 66.73 346 ALA G C 1
ATOM 7431 O O . ALA E 4 346 ? 102.657 73.831 73.296 1.00 66.73 346 ALA G O 1
ATOM 7433 N N . SER E 4 347 ? 103.778 75.050 74.817 1.00 63.41 347 SER G N 1
ATOM 7434 C CA . SER E 4 347 ? 103.208 74.340 75.951 1.00 63.41 347 SER G CA 1
ATOM 7435 C C . SER E 4 347 ? 101.888 74.930 76.420 1.00 63.41 347 SER G C 1
ATOM 7436 O O . SER E 4 347 ? 101.142 74.245 77.124 1.00 63.41 347 SER G O 1
ATOM 7439 N N . PHE E 4 348 ? 101.584 76.173 76.058 1.00 62.46 348 PHE G N 1
ATOM 7440 C CA . PHE E 4 348 ? 100.272 76.741 76.332 1.00 62.46 348 PHE G CA 1
ATOM 7441 C C . PHE E 4 348 ? 99.293 76.506 75.196 1.00 62.46 348 PHE G C 1
ATOM 7442 O O . PHE E 4 348 ? 98.095 76.750 75.366 1.00 62.46 348 PHE G O 1
ATOM 7450 N N . PHE E 4 349 ? 99.779 76.042 74.051 1.00 61.29 349 PHE G N 1
ATOM 7451 C CA . PHE E 4 349 ? 98.926 75.584 72.968 1.00 61.29 349 PHE G CA 1
ATOM 7452 C C . PHE E 4 349 ? 98.435 74.162 73.196 1.00 61.29 349 PHE G C 1
ATOM 7453 O O . PHE E 4 349 ? 97.334 73.815 72.755 1.00 61.29 349 PHE G O 1
ATOM 7461 N N . LEU E 4 350 ? 99.218 73.340 73.896 1.00 62.81 350 LEU G N 1
ATOM 7462 C CA . LEU E 4 350 ? 98.798 71.976 74.192 1.00 62.81 350 LEU G CA 1
ATOM 7463 C C . LEU E 4 350 ? 97.742 71.926 75.286 1.00 62.81 350 LEU G C 1
ATOM 7464 O O . LEU E 4 350 ? 96.901 71.022 75.280 1.00 62.81 350 LEU G O 1
ATOM 7469 N N . ILE E 4 351 ? 97.774 72.868 76.231 1.00 60.08 351 ILE G N 1
ATOM 7470 C CA . ILE E 4 351 ? 96.723 72.954 77.239 1.00 60.08 351 ILE G CA 1
ATOM 7471 C C . ILE E 4 351 ? 95.417 73.412 76.601 1.00 60.08 351 ILE G C 1
ATOM 7472 O O . ILE E 4 351 ? 94.328 73.008 77.030 1.00 60.08 351 ILE G O 1
ATOM 7477 N N . SER E 4 352 ? 95.504 74.217 75.541 1.00 61.67 352 SER G N 1
ATOM 7478 C CA . SER E 4 352 ? 94.306 74.754 74.906 1.00 61.67 352 SER G CA 1
ATOM 7479 C C . SER E 4 352 ? 93.549 73.680 74.135 1.00 61.67 352 SER G C 1
ATOM 7480 O O . SER E 4 352 ? 92.317 73.637 74.180 1.00 61.67 352 SER G O 1
ATOM 7483 N N . LEU E 4 353 ? 94.259 72.801 73.432 1.00 64.24 353 LEU G N 1
ATOM 7484 C CA . LEU E 4 353 ? 93.602 71.717 72.714 1.00 64.24 353 LEU G CA 1
ATOM 7485 C C . LEU E 4 353 ? 93.378 70.486 73.581 1.00 64.24 353 LEU G C 1
ATOM 7486 O O . LEU E 4 353 ? 92.841 69.492 73.090 1.00 64.24 353 LEU G O 1
ATOM 7491 N N . TRP E 4 354 ? 93.790 70.518 74.844 1.00 69.34 354 TRP G N 1
ATOM 7492 C CA . TRP E 4 354 ? 93.437 69.462 75.779 1.00 69.34 354 TRP G CA 1
ATOM 7493 C C . TRP E 4 354 ? 92.161 69.775 76.544 1.00 69.34 354 TRP G C 1
ATOM 7494 O O . TRP E 4 354 ? 91.465 68.850 76.976 1.00 69.34 354 TRP G O 1
ATOM 7505 N N . LEU E 4 355 ? 91.817 71.054 76.685 1.00 64.34 355 LEU G N 1
ATOM 7506 C CA . LEU E 4 355 ? 90.657 71.468 77.457 1.00 64.34 355 LEU G CA 1
ATOM 7507 C C . LEU E 4 355 ? 89.380 71.562 76.635 1.00 64.34 355 LEU G C 1
ATOM 7508 O O . LEU E 4 355 ? 88.298 71.667 77.220 1.00 64.34 355 LEU G O 1
ATOM 7513 N N . LEU E 4 356 ? 89.468 71.537 75.306 1.00 68.47 356 LEU G N 1
ATOM 7514 C CA . LEU E 4 356 ? 88.278 71.562 74.468 1.00 68.47 356 LEU G CA 1
ATOM 7515 C C . LEU E 4 356 ? 88.113 70.314 73.615 1.00 68.47 356 LEU G C 1
ATOM 7516 O O . LEU E 4 356 ? 87.083 70.176 72.946 1.00 68.47 356 LEU G O 1
ATOM 7521 N N . MET E 4 357 ? 89.087 69.408 73.608 1.00 78.87 357 MET G N 1
ATOM 7522 C CA . MET E 4 357 ? 88.989 68.187 72.818 1.00 78.87 357 MET G CA 1
ATOM 7523 C C . MET E 4 357 ? 88.918 66.938 73.678 1.00 78.87 357 MET G C 1
ATOM 7524 O O . MET E 4 357 ? 87.991 66.135 73.516 1.00 78.87 357 MET G O 1
ATOM 7529 N N . ARG E 4 358 ? 89.870 66.745 74.593 1.00 81.91 358 ARG G N 1
ATOM 7530 C CA . ARG E 4 358 ? 89.844 65.570 75.455 1.00 81.91 358 ARG G CA 1
ATOM 7531 C C . ARG E 4 358 ? 88.760 65.650 76.521 1.00 81.91 358 ARG G C 1
ATOM 7532 O O . ARG E 4 358 ? 88.279 64.608 76.978 1.00 81.91 358 ARG G O 1
ATOM 7540 N N . LYS E 4 359 ? 88.353 66.854 76.914 1.00 80.35 359 LYS G N 1
ATOM 7541 C CA . LYS E 4 359 ? 87.287 67.039 77.895 1.00 80.35 359 LYS G CA 1
ATOM 7542 C C . LYS E 4 359 ? 85.981 67.461 77.235 1.00 80.35 359 LYS G C 1
ATOM 7543 O O . LYS E 4 359 ? 85.215 68.252 77.793 1.00 80.35 359 LYS G O 1
ATOM 7549 N N . SER E 4 360 ? 85.706 66.942 76.043 1.00 80.98 360 SER G N 1
ATOM 7550 C CA . SER E 4 360 ? 84.476 67.260 75.327 1.00 80.98 360 SER G CA 1
ATOM 7551 C C . SER E 4 360 ? 83.678 65.997 75.024 1.00 80.98 360 SER G C 1
ATOM 7552 O O . SER E 4 360 ? 84.129 64.886 75.300 1.00 80.98 360 SER G O 1
#

Solvent-accessible surface area: 45980 Å² total; per-residue (Å²): 58,48,1,25,1,101,73,0,19,23,37,110,148,73,174,145,30,1,51,87,1,35,2,45,0,66,53,32,28,1,0,0,0,0,2,21,76,82,11,8,6,49,24,0,0,52,2,0,0,12,65,22,93,68,79,58,0,59,1,54,3,75,129,51,81,0,7,144,42,63,11,29,22,10,6,121,98,4,3,6,16,11,10,95,97,26,0,0,0,27,114,20,18,3,50,44,0,0,21,0,0,0,60,34,36,136,114,21,59,84,113,85,36,91,82,68,0,58,105,7,2,99,76,7,129,3,74,156,23,90,111,43,87,1,103,100,31,55,47,28,27,58,60,48,0,8,10,0,5,12,22,0,21,75,14,88,0,0,0,12,3,28,23,3,50,55,30,27,34,59,23,14,82,56,9,42,151,20,2,66,68,0,81,104,76,49,10,0,0,0,0,0,1,50,62,8,71,28,0,16,67,8,13,66,49,0,14,0,2,8,150,4,85,42,42,13,116,9,59,24,100,88,0,70,144,46,115,65,0,63,145,53,3,5,1,124,103,35,237,42,58,5,19,1,82,80,0,12,21,38,104,184,63,159,120,10,0,76,86,0,48,6,47,2,57,49,28,28,0,0,0,0,2,4,16,89,33,37,0,5,57,14,0,0,47,2,2,0,14,69,21,96,76,74,53,12,67,1,49,5,60,132,64,75,1,8,139,51,54,15,50,17,8,8,123,118,5,2,5,11,9,11,74,94,34,1,8,0,55,114,10,15,1,43,48,0,2,22,4,0,0,90,56,26,126,106,33,58,81,134,94,46,68,98,55,0,58,110,0,2,92,65,8,121,1,70,121,35,85,128,38,81,3,138,84,26,70,49,47,38,49,24,72,2,8,1,2,2,9,12,0,16,87,14,84,2,0,1,3,11,39,5,3,59,42,39,23,29,48,36,16,58,74,13,37,159,32,0,61,68,1,63,108,61,43,12,1,0,2,2,5,6,58,60,9,79,29,2,17,70,6,9,76,54,1,12,0,0,5,148,9,95,40,29,15,114,12,60,22,94,96,3,28,126,44,132,81,1,90,153,60,5,5,18,156,27,155,60,58,167,78,70,124,164,66,20,90,83,30,35,85,38,6,21,72,51,56,7,62,59,151,59,14,49,170,0,5,21,98,11,1,60,107,26,9,109,49,22,37,134,99,19,47,86,99,45,60,74,88,38,80,32,133,24,43,46,69,10,58,125,55,73,119,32,70,124,36,51,135,52,43,36,46,19,4,42,23,79,11,17,28,58,4,16,3,37,0,2,6,30,0,6,2,64,1,5,1,76,0,39,77,48,7,0,0,36,7,0,22,4,8,0,3,39,64,49,13,4,34,122,6,1,52,89,1,0,69,101,10,6,107,77,9,25,70,17,10,62,155,30,10,6,142,4,18,137,76,30,57,88,63,124,131,188,99,87,25,93,76,35,77,107,113,65,3,105,83,194,65,91,16,21,37,20,34,20,52,2,6,29,50,1,1,65,3,3,0,29,3,0,1,24,31,6,69,19,50,128,192,34,26,61,32,70,5,16,59,8,1,68,24,17,17,81,14,4,24,28,35,3,53,14,17,68,50,55,8,18,155,66,158,58,82,20,81,114,119,0,62,49,20,4,108,103,15,66,55,62,0,81,81,52,42,123,184,118,97,109,136,185,73,4,25,168,8,0,8,137,2,0,89,51,5,0,52,112,14,14,144,112,29,17,46,65,23,17,72,34,53,100,31,55,120,149,101,98,28,93,48,31,117,40,2,50,23,48,11,25,14,96,44,2,7,37,0,0,0,15,0,1,1,50,0,0,0,46,1,20,99,92,14,3,17,42,5,3,35,4,11,3,10,40,84,126,57,6,17,88,1,1,48,117,14,3,102,72,0,31,108,75,2,91,36,28,6,35,173,56,8,30,111,7,28,106,104,0,151,93,108,103,76,218,92,74,47,92,13,45,66,33,13,124,120,127,68,124,250,150,34,116,116,50,15,16,34,66,40,51,81,34,29,7,86,4,0,31,15,1,0,43,0,0,1,0,10,0,36,19,79,16,145,105,38,84,46,20,56,2,51,82,28,0,64,52,58,14,134,58,38,129,54,31,54,80,31,68,8,59,71,8,54,85,150,33,164,30,88,80,96,2,10,66,56,10,6,36,41,3,89,108,53,0,66,116,20,59,111,183,134,111

Nearest PDB structures (foldseek):
  6s8n-assembly1_G  TM=1.004E+00  e=3.004E-30  Shigella flexneri
  6mi7-assembly1_G  TM=9.846E-01  e=7.085E-24  Escherichia coli K-12
  6mit-assembly1_G  TM=9.553E-01  e=8.333E-21  Enterobacter cloacae subsp. cloacae ATCC 13047
  6s8g-assembly1_G  TM=8.453E-01  e=1.940E-20  Shigella flexneri
  6mjp-assembly1_G  TM=9.480E-01  e=8.744E-16  Vibrio cholerae

Secondary structure (DSSP, 8-state):
-EEE--SEEEESSSSEEEEEE--EEESS-EEE---STTSSTTHHHHHHHTSS--SS---EETTEE-SS--HHHHTTTTEEEE-SS----TTS-HHHHHHHHHTT-TTS-TTTSTTTHHHHHHHTT--S-SS--STTS-SSSTTTHHHHHHHTT--SEEEESSSSSS--TTSHHHHHHHHHHHHHTS--EEE--S-TTTTTTS-SEE-EEETTEEEE-S-HHHHTT-SSHHHHSS-S---/-EEEEEEEEEEETTEEEEEEEEEEEESS--EEEE--TTTHHHHHHHHHHSSS--SEEEEEETTEE-TTS-HHHHTTTS-EEE-SS--S-TTSBHHHHHHTTTSS-TTS-HHHHHHHHHHHHHHHT-TT-SS-BTTSS-HHHHHHHHHHHHSTT--S-EEEE-S-SS--TTSHHHHHHHHHHHHTTT---EEE-S-HHHHTTT-SEEEEE-SSSEEEEE-HHHHHT-HHHHHHS-SS--/--STTHHHHHHHHHHHHHHHHH--/-HHHHHHHHHHHHHHHHHHHHHHHHHHHHHHHHHHTTTTTS-SSSSTTHHHHTSHHHHHHHHHHHHHHHHHHHHHHHHHHTTTTHHHHHHS--THHHHHHHHHHHHHHTTTTTTSSSSSSSTTTTTTTTTT-----SS--SSTT--SSS---HHHHHHHHHHHHHHHSSSSS----TTT-SSGGGHHHHHHHHHHHHHHHHHHTHHHHTSS-TTHHHHHHHHHHHHHHHHHHT-SSS--/--HHHHHHHHHHHHHHHHHHHHHHHHHTT--TT----THHHHTHHHHHHHHHHHHHHHHHHHHHHHHHHTTTTTTTTTTT--SSTTTTTTTTTTHHHHHHHTTHHHHTHHHHHHHHHTTT-------TTTSTTT-----STTHHHHHHHSTTHHHHHHHHHHHHTTSSTTSSS-HHHHHHHHHHHHHHHHHHHHSTTTHHHHSS--SSTTTTHHHHHHHHHHHHHTTTT-

Foldseek 3Di:
DKKKKFQWWDDDDPQTLAGTAIDMWFWLFEEEEEEDPSSCSVVVQCQQQAPRQTDDMWIDDPHDTCNVPHNVVVLLVAEFEDDPDLPQQAQAWLLVLQVVLLVVDPVAPPVRSVVLSVVLCVVLPNVVGTGHGHPDDDPLVSQRSVVSNSVSNPHQEYEYEANCPDDDPVCVVVSLVVVSVVRVVTHTYYYYHHPPPCSLVSGQWYFYGGNYYTDDTHRSVVVLPDDPCCPRDDHVDDD/DKWKKFFWWDQDVNRTQAGTEIDIWFWLFEEEEEADVSVWRPLVLCQQQAVHQTPDIFIDDPPDTCNVPHNVVVLLVFEFEDDDDQDQDAPAFLLGSLLVLLVPDPVDDPVVSVVLSVVLCVVLVNVVGGRPHPVVADPLRSLSSRVSSSCSSPHAEYEYEANCNDDPVVSLVVVLVVVSVSSVVTHTYYYYHHDPVSSLVRGQKYWYTYRHYTDDIDRSVVVQVDDVCCPRHVVPPD/DDDVVVVCCVVVVVVVVVVVVVPD/DLLVVLQVQLVVQLVVQVVVVLVVVLVVVVVVVCVCCVPHPPCPPCVVVLSVLCVLVVCLPSLLVSLLVSLLVRVLVCLVVVNVVVVCVVPDDLVSVVVSLQVNLVVSLVVLLCSLFPVFLVSVVPSVVVVVPPDQRNDGDVVLPDDQLSPCLSSVVSNLSSNLSSLQRSLQSNDDPVCHSVSSCVVVVVVVVVLVVQLVCCSVVCNVPPDPCPVRVVVSVVVSSVVSVCSVPVPDDDD/DCLVVLLVLLVVLLVVLLVVQLVVVLVVVVCVVCDPQVLSVLQSLVSSLVCNLLSLQLSLLLRVLVCLVVVVVVVVVVVDDDPVSSVVSLVVSLVVSLVVSQVCQAPRNQVSNVVSVVSVPCLPRHHLVCLVPDDDVLDQNVQVNLLRPCSSVSSSLSNLLSSLCCVFVPSPPDSVVSNVVSVVVVVVLVVLQVVLRVCCVPVHPDRRCSSVVSRVVSNVVSCCSNPVVD

Sequence (970 aa):
ATLTAKNLAKAYKGRRVVEDVSLTVNSGEIVGLLGPNGAGKTTTFYMVVGIVPRDAGNIIIDDDDISLLPLHARARRGIGYLPQEASIFRRLSVYDNLMAVLQIRDDLSAEQREDRANELMEEFHIEHLRDSMGQSLSGGERRRVEIARALAANPKFILLDEPFAGVDPISVIDIKRIIEHLRDSGLGVLITDHNVRETLAVCERAYIVSQGHLIAHGTPTEILQDEHVKRVYLGEDFRATLTAKNLAKAYKGRRVVEDVSLTVNSGEIVGLLGPNGAGKTTTFYMVVGIVPRDAGNIIIDDDDISLLPLHARARRGIGYLPQEASIFRRLSVYDNLMAVLQIRDDLSAEQREDRANELMEEFHIEHLRDSMGQSLSGGERRRVEIARALAANPKFILLDEPFAGVDPISVIDIKRIIEHLRDSGLGVLITDHNVRETLAVCERAYIVSQGHLIAHGTPTEILQDEHVKRVYLGEDFMSKARRWVIIVLSLAVLVMIGINMIIIRYLVRETLKSQLAILFILLLIFFCQKLVRILGAAVDGDIPANLVLSLLGLGVPEMAQLILPLSLFLGLLMTLGKLYTESEITVMHACGLSKAVLVKAAMILAVFTAIVAAVNVMWAGPWSSRHQDEVLADQMDMRTLWNTDTDRARAELNWRITLVVTVFMMALMVVPLSVVNPRQGRVLSMLPAMLLYLLFFLIQTSLKSNGGKGKLDPTLWMWTVNLIYLALAIVLNLWDTVPVVLDRYIGKTIFTTIMMTLFMLVSLSGIIKFVDQLGAGMYTLLSVPKDVQIFFPMAALLGALLGLGMLAQRSELVVMQASGFTRMQVALSVMKTAIPLVLLTMAIGEWVAPQGEQMARNYRAQPDALSISGLHNYVKYAGRYQLNMWSKIFQPLSVAVMMLMALSFIFGPLRSVPMGVRVVTGISFGFVFYVLDQIFGPLTLVYGIPPIIGALLPSASFFLISLWLLMRKS

InterPro domains:
  IPR003439 ABC transporter-like, ATP-binding domain [PF00005] (20-166)
  IPR003439 ABC transporter-like, ATP-binding domain [PS50893] (4-237)
  IPR003593 AAA+ ATPase domain [SM00382] (28-213)
  IPR017871 ABC transporter-like, conserved site [PS00211] (138-152)
  IPR027417 P-loop containing nucleoside triphosphate hydrolase [G3DSA:3.40.50.300] (1-241)
  IPR027417 P-loop containing nucleoside triphosphate hydrolase [SSF52540] (4-236)
  IPR030921 LPS export ABC transporter, ATP-binding protein LptB [TIGR04406] (3-241)
  IPR030921 LPS export ABC transporter, ATP-binding protein LptB [cd03218] (4-236)
  IPR032823 Branched-chain amino acid ATP-binding cassette transporter, C-terminal [PF12399] (215-239)
  IPR051120 ABC Transporter, Amino Acid and LPS Transport [PTHR45772] (2-240)

B-factor: mean 51.01, std 18.63, range [27.0, 122.01]

Organism: Shigella flexneri (NCBI:txid623)